Protein AF-0000000066246767 (afdb_homodimer)

Radius of gyration: 37.54 Å; Cα contacts (8 Å, |Δi|>4): 1561; chains: 2; bounding box: 74×114×98 Å

Solvent-accessible surface area (backbone atoms only — not comparable to full-atom values): 46522 Å² total; per-residue (Å²): 120,78,70,39,73,67,60,45,57,74,54,47,77,88,74,56,38,36,34,33,49,37,74,31,27,60,52,23,40,47,45,50,52,51,50,51,51,47,27,72,76,69,65,43,46,65,33,33,34,28,79,35,59,72,75,47,75,63,44,57,55,42,52,51,50,39,50,54,54,31,52,74,70,71,29,57,72,46,77,43,80,42,80,43,74,54,57,94,93,49,52,56,67,56,30,34,49,50,48,51,50,52,54,54,30,70,68,40,46,76,65,29,33,37,34,41,44,52,22,19,50,52,37,24,50,42,24,51,54,26,36,57,68,29,30,42,46,71,41,34,21,36,71,68,55,60,43,84,36,71,52,20,31,39,33,28,59,36,42,85,32,44,65,67,38,52,51,51,43,31,60,73,69,65,64,77,59,49,83,64,73,72,68,69,45,52,88,40,69,67,34,33,42,60,68,63,44,47,55,59,47,32,73,76,36,76,56,30,44,60,18,34,35,45,22,14,51,41,27,39,52,49,42,52,54,48,49,54,51,24,50,53,53,41,63,72,20,39,34,86,91,42,80,84,26,36,33,37,72,56,50,64,71,44,53,71,69,54,39,52,47,34,51,42,47,55,39,39,76,72,74,36,75,62,69,56,68,69,55,48,50,44,43,46,54,56,49,63,61,43,79,73,90,68,66,35,68,49,75,56,94,62,26,31,41,34,41,58,94,65,24,38,40,75,40,66,58,7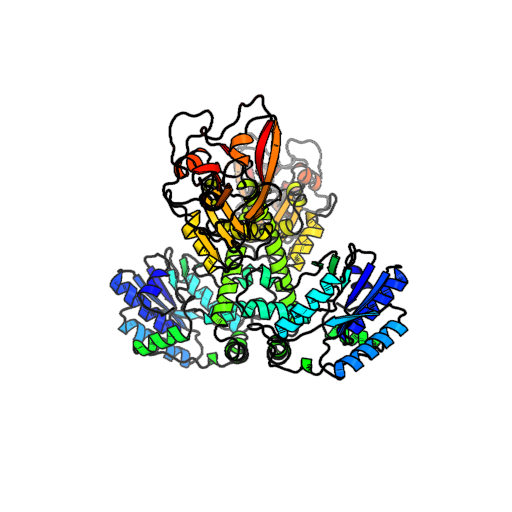9,56,76,70,65,62,80,47,66,43,80,49,88,51,82,59,70,45,77,36,74,78,54,35,35,37,37,52,42,82,37,77,28,78,25,33,23,52,68,58,57,71,73,37,55,38,33,37,29,38,66,56,94,80,44,58,43,29,39,58,97,43,89,60,77,38,49,48,70,56,52,38,56,74,70,65,50,53,73,85,51,54,58,66,29,45,28,36,19,48,70,85,37,70,34,24,33,52,27,60,76,37,36,14,43,92,40,46,31,62,50,93,34,70,7,36,35,39,43,59,46,106,122,77,68,41,72,66,60,44,56,74,56,47,77,89,73,57,37,36,35,33,48,39,75,31,27,61,52,24,39,48,46,51,52,51,50,52,50,45,27,72,75,68,67,42,45,64,35,35,34,28,78,35,64,62,82,47,73,63,43,55,54,42,51,51,50,39,48,52,54,30,52,75,71,71,31,57,70,47,78,43,81,44,79,44,74,54,56,95,92,47,52,56,67,56,30,33,50,50,46,50,51,51,54,54,30,71,69,42,45,78,66,29,33,37,36,41,47,51,23,20,50,53,36,24,50,44,26,51,54,26,36,58,68,29,31,42,45,70,40,34,22,36,71,70,56,61,42,85,36,71,52,20,32,38,32,28,59,37,40,87,34,42,66,67,36,53,52,50,43,33,59,75,71,66,66,78,60,51,85,66,73,74,69,69,44,53,88,40,69,67,35,33,43,61,67,61,46,48,54,58,46,33,74,77,35,75,57,31,43,62,17,34,37,47,22,14,50,40,27,40,53,52,42,53,55,49,50,54,51,24,49,53,53,41,63,71,22,38,35,88,90,41,80,84,26,35,32,38,73,54,49,64,70,45,55,72,70,53,39,52,46,32,52,42,48,54,38,38,74,72,72,35,74,63,70,57,70,71,54,49,51,44,43,46,54,57,48,63,62,43,79,74,91,68,65,36,68,47,76,55,93,62,25,32,41,34,43,57,95,63,24,39,41,75,39,68,57,77,55,75,71,65,63,81,47,67,44,79,49,89,50,81,60,69,44,77,35,75,76,53,35,35,37,38,52,42,81,37,76,29,75,25,34,24,52,66,58,58,72,72,36,53,38,33,38,28,37,66,56,93,80,45,58,42,30,40,57,97,44,91,60,78,38,49,48,70,56,52,39,55,75,70,64,52,52,72,85,53,53,59,64,31,45,29,37,20,48,70,86,37,70,34,24,33,51,27,60,77,38,37,15,44,92,40,45,31,62,51,91,34,71,7,37,35,40,43,60,49,106

pLDDT: mean 90.91, std 7.94, range [57.22, 98.19]

Foldseek 3Di:
DADDLVLLVVQDDDAAAEEQEAQQALLSQLVLVSVLVCCVVPVGHYAYEYEQQPDDPVSVVSVVNRVVSCVVSVHHYHYHYWPLDDDPPDDSVRSNVVRVLVRVLVVDAARYEYEYRDALLNQLLQLVVCVVVVHALVSNLGDDQWDDGRNYIYGYSRHHPDPVSSVVSCVVVVTGGDDDPVLCDCVDVSSVCVPPPVVVVCVVVVCSSVVSNVSSNVSVVVVVVLLVVLVVLQVVQADPVDGLKGQLVSLLPDDPVSNLSNVCSSQVVVVFHGDDPVQSVCCCVPARVDDDPDFDWDDDPAWMWTDAPRMIHTGGDQFDDDQFDKDWDLLPDWDQDRSFFIKHKDWDAFKAFAPVQSNVWTKMKHWDDPPAWAAFAPHDDIDDLVVVCVVVRPDPVCRRSWMFIDTNNHTADINFNPTGGNVGIDDNRGTHMGMHGDD/DADDLVLLVVQDDDAAAEEQEAQQALLSQLVLVSVLVCCVVPVGHYAYEYEQQPDDPVSVVRVVNRVVSCVVSVHHYHYHYWPLDDDPPDDSVRSNVVRVLVRVLVPDAARYEYEYRAALLNQLLQLVVCVVVVHALVSNLGDDQWDDGRNYIYGYSRHHPDPVSSVVSCVVVVHGGDDDPVLCDCVDVSSVCVPPPVVVVCVVVVCSSVVSNVSSNVSVVVVVVLLVVLVVLQVVQADPVDGLKGQLVSLLPDDPVSNLSNVCSSQVVVVFHGDDPVQSVCCCVPARVDDDPDFDWDDDPAWMWTDAPRMIHTGGDQFDDDQFDKDWDLLPDWDQDRSFFIKHKDWDAFKAFAPVQSNPWTKMKHWDDPPAWAAFAPHDDIDDLVVVCVVVRPDPVCRRSWMFIDTNNHTADINFNPTGGNVGIDDNRGTHMGMHGDD

Sequence (878 aa):
MRLSLDSFRAGLHPGSTYRVAFSGGLDSAVLLDLMCQVRRVSGIGVRAIHVHHGIQPEADAWSRHCAAVADRYGVALDILQIDGRSRPGDSPEAAARTARYHSLEASLDPGDILVTAQHLDDQAETLLLQLLRGAGLAGLAAMPNAVPFGAGILHRPLLRFGRRDILAYAQERGLSWIEDPSNRDERYDRNFIRRRILPQLAGRWPAVAANLTRSAGHCAEAAGLLDRLADTLMAAATAADEPGTLVLEIVQRLQPDEQRLLLRRWIHKRGLRAPPAKLLERIRKEVVETAGDRTPMIAWAEGTVRRYRHRLHLLPPSADFDASWTAAWSGETPLTLAGNGCLHAALCPGPGIDPDKWRSGRITVRYRRAGDRLEPAGRRGHHELKKLFQEAGLPPWLRDRQPIVCIDGRIASVGGSQWLASEFAGAPERVNIVVHWTPMRLSLDSFRAGLHPGSTYRVAFSGGLDSAVLLDLMCQVRRVSGIGVRAIHVHHGIQPEADAWSRHCAAVADRYGVALDILQIDGRSRPGDSPEAAARTARYHSLEASLDPGDILVTAQHLDDQAETLLLQLLRGAGLAGLAAMPNAVPFGAGILHRPLLRFGRRDILAYAQERGLSWIEDPSNRDERYDRNFIRRRILPQLAGRWPAVAANLTRSAGHCAEAAGLLDRLADTLMAAATAADEPGTLVLEIVQRLQPDEQRLLLRRWIHKRGLRAPPAKLLERIRKEVVETAGDRTPMIAWAEGTVRRYRHRLHLLPPSADFDASWTAAWSGETPLTLAGNGCLHAALCPGPGIDPDKWRSGRITVRYRRAGDRLEPAGRRGHHELKKLFQEAGLPPWLRDRQPIVCIDGRIASVGGSQWLASEFAGAPERVNIVVHWTP

Secondary structure (DSSP, 8-state):
----HHHHHHTPPP-SEEEEE--SSHHHHHHHHHHHHHHHHH--EEEEEEEE-SS-HHHHHHHHHHHHHHHHHT-EEEEEE---PPPTTS-HHHHHHHHHHHHHHHTPPTTEEEE----HHHHHHHHHHHHHTT--HHHHT-S-SEEEETTEEEE-TTTTS-HHHHHHHHHHHT------GGGG-TTSHHHHIIIIIHHHHHHH-TTHHHHHHHHHHHHHHHHHHHHHHHHHHHHHHB-SSSTT-EEHHHHHHS-HHHHHHHHHHHHHHTTPPPPPHHHHHHIIIIIIS--SS---EEE-SS-EEEEETTEEEEEPPPP---TT-EEE--SSSPEE-TTS-EEEEEEEESS-B-HHHHHHSPEEEE---TT-EE-BTTS-S-EEHHHHHHHHT--HHHHTT--EEEETTEEEEETTTTEEBTTTBPPTTSEEEEEEEE-/----HHHHHHTPPP-SEEEEE--SSHHHHHHHHHHHHHHHHH--EEEEEEEE--S-HHHHHHHHHHHHHHHHHT-EEEEEE---PPPTTS-HHHHHHHHHHHHHHHTPPTTEEEE----HHHHHHHHHHHHHTT--HHHHT-S-SEEEETTEEEE-TTTTS-HHHHHHHHHHHT------GGGG-TTSHHHHIIIIIHHHHHHH-TTHHHHHHHHHHHHHHHHHHHHHHHHHHHHHHB-SSSTT-EEHHHHHHS-HHHHHHHHHHHHHHTTPPPPPHHHHHHIIIIIIS--SS---EEE-SS-EEEEETTEEEEEPPPP---TT-EEE--SSSPEE-TTS-EEEEEEEESS-B-HHHHHHS-EEEE---TT-EE-BTTS-S-EEHHHHHHHHT--HHHHTT--EEEETTEEEEETTTTEEBTTTBPPTTSEEEEEEEE-

Structure (mmCIF, N/CA/C/O backbone):
data_AF-0000000066246767-model_v1
#
loop_
_entity.id
_entity.type
_entity.pdbx_description
1 polymer 'tRNA(Ile)-lysidine synthase'
#
loop_
_atom_site.group_PDB
_atom_site.id
_atom_site.type_symbol
_atom_site.label_atom_id
_atom_site.label_alt_id
_atom_site.label_comp_id
_atom_site.label_asym_id
_atom_site.label_entity_id
_atom_site.label_seq_id
_atom_site.pdbx_PDB_ins_code
_atom_site.Cartn_x
_atom_site.Cartn_y
_atom_site.Cartn_z
_atom_site.occupancy
_atom_site.B_iso_or_equiv
_atom_site.auth_seq_id
_atom_site.auth_comp_id
_atom_site.auth_asym_id
_atom_site.auth_atom_id
_atom_site.pdbx_PDB_model_num
ATOM 1 N N . MET A 1 1 ? 21.188 -9.469 11.609 1 67.25 1 MET A N 1
ATOM 2 C CA . MET A 1 1 ? 22.375 -8.68 11.305 1 67.25 1 MET A CA 1
ATOM 3 C C . MET A 1 1 ? 23.062 -8.234 12.586 1 67.25 1 MET A C 1
ATOM 5 O O . MET A 1 1 ? 22.406 -7.742 13.516 1 67.25 1 MET A O 1
ATOM 9 N N . ARG A 1 2 ? 24.297 -8.477 12.625 1 86.5 2 ARG A N 1
ATOM 10 C CA . ARG A 1 2 ? 25.047 -8.109 13.82 1 86.5 2 ARG A CA 1
ATOM 11 C C . ARG A 1 2 ? 25.328 -6.609 13.859 1 86.5 2 ARG A C 1
ATOM 13 O O . ARG A 1 2 ? 25.719 -6.023 12.844 1 86.5 2 ARG A O 1
ATOM 20 N N . LEU A 1 3 ? 24.984 -5.953 15.031 1 94.31 3 LEU A N 1
ATOM 21 C CA . LEU A 1 3 ? 25.266 -4.535 15.219 1 94.31 3 LEU A CA 1
ATOM 22 C C . LEU A 1 3 ? 26.75 -4.309 15.453 1 94.31 3 LEU A C 1
ATOM 24 O O . LEU A 1 3 ? 27.344 -4.867 16.391 1 94.31 3 LEU A O 1
ATOM 28 N N . SER A 1 4 ? 27.359 -3.689 14.445 1 94.88 4 SER A N 1
ATOM 29 C CA . SER A 1 4 ? 28.766 -3.301 14.477 1 94.88 4 SER A CA 1
ATOM 30 C C . SER A 1 4 ? 28.969 -1.884 13.953 1 94.88 4 SER A C 1
ATOM 32 O O . SER A 1 4 ? 28.031 -1.278 13.422 1 94.88 4 SER A O 1
ATOM 34 N N . LEU A 1 5 ? 30.156 -1.388 14.242 1 94.56 5 LEU A N 1
ATOM 35 C CA . LEU A 1 5 ? 30.438 -0.05 13.742 1 94.56 5 LEU A CA 1
ATOM 36 C C . LEU A 1 5 ? 30.25 0.016 12.227 1 94.56 5 LEU A C 1
ATOM 38 O O . LEU A 1 5 ? 29.688 0.976 11.711 1 94.56 5 LEU A O 1
ATOM 42 N N . ASP A 1 6 ? 30.641 -1.051 11.523 1 94.31 6 ASP A N 1
ATOM 43 C CA . ASP A 1 6 ? 30.578 -1.068 10.07 1 94.31 6 ASP A CA 1
ATOM 44 C C . ASP A 1 6 ? 29.125 -1.109 9.586 1 94.31 6 ASP A C 1
ATOM 46 O O . ASP A 1 6 ? 28.734 -0.346 8.703 1 94.31 6 ASP A O 1
ATOM 50 N N . SER A 1 7 ? 28.391 -2.004 10.18 1 94.38 7 SER A N 1
ATOM 51 C CA . SER A 1 7 ? 27 -2.117 9.773 1 94.38 7 SER A CA 1
ATOM 52 C C . SER A 1 7 ? 26.203 -0.864 10.141 1 94.38 7 SER A C 1
ATOM 54 O O . SER A 1 7 ? 25.266 -0.485 9.438 1 94.38 7 SER A O 1
ATOM 56 N N . PHE A 1 8 ? 26.562 -0.253 11.234 1 95.19 8 PHE A N 1
ATOM 57 C CA . PHE A 1 8 ? 25.922 0.981 11.68 1 95.19 8 PHE A CA 1
ATOM 58 C C . PHE A 1 8 ? 26.25 2.131 10.734 1 95.19 8 PHE A C 1
ATOM 60 O O . PHE A 1 8 ? 25.344 2.83 10.266 1 95.19 8 PHE A O 1
ATOM 67 N N . ARG A 1 9 ? 27.484 2.27 10.367 1 94.38 9 ARG A N 1
ATOM 68 C CA . ARG A 1 9 ? 27.953 3.35 9.516 1 94.38 9 ARG A CA 1
ATOM 69 C C . ARG A 1 9 ? 27.344 3.268 8.125 1 94.38 9 ARG A C 1
ATOM 71 O O . ARG A 1 9 ? 27.047 4.293 7.504 1 94.38 9 ARG A O 1
ATOM 78 N N . ALA A 1 10 ? 27.141 2.076 7.688 1 91.12 10 ALA A N 1
ATOM 79 C CA . ALA A 1 10 ? 26.594 1.849 6.352 1 91.12 10 ALA A CA 1
ATOM 80 C C . ALA A 1 10 ? 25.188 2.416 6.23 1 91.12 10 ALA A C 1
ATOM 82 O O . ALA A 1 10 ? 24.75 2.781 5.137 1 91.12 10 ALA A O 1
ATOM 83 N N . GLY A 1 11 ? 24.5 2.562 7.391 1 91.5 11 GLY A N 1
ATOM 84 C CA . GLY A 1 11 ? 23.125 3.016 7.359 1 91.5 11 GLY A CA 1
ATOM 85 C C . GLY A 1 11 ? 22.953 4.449 7.824 1 91.5 11 GLY A C 1
ATOM 86 O O . GLY A 1 11 ? 21.828 4.969 7.867 1 91.5 11 GLY A O 1
ATOM 87 N N . LEU A 1 12 ? 24.016 5.102 8.078 1 94.56 12 LEU A N 1
ATOM 88 C CA . LEU A 1 12 ? 23.953 6.453 8.617 1 94.56 12 LEU A CA 1
ATOM 89 C C . LEU A 1 12 ? 23.688 7.469 7.52 1 94.56 12 LEU A C 1
ATOM 91 O O . LEU A 1 12 ? 24.281 7.406 6.441 1 94.56 12 LEU A O 1
ATOM 95 N N . HIS A 1 13 ? 22.75 8.281 7.809 1 94 13 HIS A N 1
ATOM 96 C CA . HIS A 1 13 ? 22.453 9.383 6.902 1 94 13 HIS A CA 1
ATOM 97 C C . HIS A 1 13 ? 23.688 10.281 6.727 1 94 13 HIS A C 1
ATOM 99 O O . HIS A 1 13 ? 24.359 10.617 7.707 1 94 13 HIS A O 1
ATOM 105 N N . PRO A 1 14 ? 23.969 10.578 5.496 1 92.5 14 PRO A N 1
ATOM 106 C CA . PRO A 1 14 ? 25.156 11.43 5.301 1 92.5 14 PRO A CA 1
ATOM 107 C C . PRO A 1 14 ? 24.969 12.82 5.902 1 92.5 14 PRO A C 1
ATOM 109 O O . PRO A 1 14 ? 23.891 13.398 5.836 1 92.5 14 PRO A O 1
ATOM 112 N N . GLY A 1 15 ? 25.969 13.258 6.598 1 91.56 15 GLY A N 1
ATOM 113 C CA . GLY A 1 15 ? 25.984 14.578 7.207 1 91.56 15 GLY A CA 1
ATOM 114 C C . GLY A 1 15 ? 27.25 14.859 7.996 1 91.56 15 GLY A C 1
ATOM 115 O O . GLY A 1 15 ? 28.125 13.992 8.102 1 91.56 15 GLY A O 1
ATOM 116 N N . SER A 1 16 ? 27.281 16.141 8.438 1 90.06 16 SER A N 1
ATOM 117 C CA . SER A 1 16 ? 28.516 16.531 9.109 1 90.06 16 SER A CA 1
ATOM 118 C C . SER A 1 16 ? 28.266 16.844 10.578 1 90.06 16 SER A C 1
ATOM 120 O O . SER A 1 16 ? 29.203 16.891 11.375 1 90.06 16 SER A O 1
ATOM 122 N N . THR A 1 17 ? 27.094 17.109 10.938 1 94.81 17 THR A N 1
ATOM 123 C CA . THR A 1 17 ? 26.766 17.484 12.305 1 94.81 17 THR A CA 1
ATOM 124 C C . THR A 1 17 ? 25.609 16.656 12.844 1 94.81 17 THR A C 1
ATOM 126 O O . THR A 1 17 ? 24.484 16.734 12.328 1 94.81 17 THR A O 1
ATOM 129 N N . TYR A 1 18 ? 25.938 15.93 13.883 1 97.62 18 TYR A N 1
ATOM 130 C CA . TYR A 1 18 ? 24.922 15.023 14.438 1 97.62 18 TYR A CA 1
ATOM 131 C C . TYR A 1 18 ? 24.594 15.398 15.875 1 97.62 18 TYR A C 1
ATOM 133 O O . TYR A 1 18 ? 25.469 15.766 16.656 1 97.62 18 TYR A O 1
ATOM 141 N N . ARG A 1 19 ? 23.297 15.391 16.141 1 97.69 19 ARG A N 1
ATOM 142 C CA . ARG A 1 19 ? 22.797 15.547 17.5 1 97.69 19 ARG A CA 1
ATOM 143 C C . ARG A 1 19 ? 22.172 14.242 18 1 97.69 19 ARG A C 1
ATOM 145 O O . ARG A 1 19 ? 21.172 13.773 17.469 1 97.69 19 ARG A O 1
ATOM 152 N N . VAL A 1 20 ? 22.734 13.734 19.109 1 97.94 20 VAL A N 1
ATOM 153 C CA . VAL A 1 20 ? 22.266 12.453 19.625 1 97.94 20 VAL A CA 1
ATOM 154 C C . VAL A 1 20 ? 21.25 12.688 20.734 1 97.94 20 VAL A C 1
ATOM 156 O O . VAL A 1 20 ? 21.562 13.289 21.766 1 97.94 20 VAL A O 1
ATOM 159 N N . ALA A 1 21 ? 20.047 12.258 20.484 1 97.12 21 ALA A N 1
ATOM 160 C CA . ALA A 1 21 ? 19.094 12.258 21.594 1 97.12 21 ALA A CA 1
ATOM 161 C C . ALA A 1 21 ? 19.484 11.234 22.656 1 97.12 21 ALA A C 1
ATOM 163 O O . ALA A 1 21 ? 19.359 10.023 22.438 1 97.12 21 ALA A O 1
ATOM 164 N N . PHE A 1 22 ? 19.859 11.734 23.797 1 96.38 22 PHE A N 1
ATOM 165 C CA . PHE A 1 22 ? 20.453 10.883 24.828 1 96.38 22 PHE A CA 1
ATOM 166 C C . PHE A 1 22 ? 19.609 10.875 26.094 1 96.38 22 PHE A C 1
ATOM 168 O O . PHE A 1 22 ? 19.656 11.828 26.875 1 96.38 22 PHE A O 1
ATOM 175 N N . SER A 1 23 ? 18.906 9.797 26.281 1 91.94 23 SER A N 1
ATOM 176 C CA . SER A 1 23 ? 18.047 9.688 27.453 1 91.94 23 SER A CA 1
ATOM 177 C C . SER A 1 23 ? 18.781 9.016 28.625 1 91.94 23 SER A C 1
ATOM 179 O O . SER A 1 23 ? 18.328 9.078 29.766 1 91.94 23 SER A O 1
ATOM 181 N N . GLY A 1 24 ? 19.859 8.344 28.312 1 92.62 24 GLY A N 1
ATOM 182 C CA . GLY A 1 24 ? 20.594 7.617 29.328 1 92.62 24 GLY A CA 1
ATOM 183 C C . GLY A 1 24 ? 20.219 6.148 29.406 1 92.62 24 GLY A C 1
ATOM 184 O O . GLY A 1 24 ? 20.891 5.363 30.078 1 92.62 24 GLY A O 1
ATOM 185 N N . GLY A 1 25 ? 19.203 5.777 28.672 1 93.81 25 GLY A N 1
ATOM 186 C CA . GLY A 1 25 ? 18.797 4.379 28.641 1 93.81 25 GLY A CA 1
ATOM 187 C C . GLY A 1 25 ? 19.719 3.523 27.766 1 93.81 25 GLY A C 1
ATOM 188 O O . GLY A 1 25 ? 20.656 4.035 27.156 1 93.81 25 GLY A O 1
ATOM 189 N N . LEU A 1 26 ? 19.422 2.254 27.75 1 95.19 26 LEU A N 1
ATOM 190 C CA . LEU A 1 26 ? 20.25 1.276 27.047 1 95.19 26 LEU A CA 1
ATOM 191 C C . LEU A 1 26 ? 20.438 1.666 25.578 1 95.19 26 LEU A C 1
ATOM 193 O O . LEU A 1 26 ? 21.562 1.775 25.094 1 95.19 26 LEU A O 1
ATOM 197 N N . ASP A 1 27 ? 19.344 1.949 24.891 1 96.44 27 ASP A N 1
ATOM 198 C CA . ASP A 1 27 ? 19.391 2.189 23.453 1 96.44 27 ASP A CA 1
ATOM 199 C C . ASP A 1 27 ? 20.141 3.479 23.141 1 96.44 27 ASP A C 1
ATOM 201 O O . ASP A 1 27 ? 20.969 3.508 22.219 1 96.44 27 ASP A O 1
ATOM 205 N N . SER A 1 28 ? 19.859 4.48 23.922 1 97 28 SER A N 1
ATOM 206 C CA . SER A 1 28 ? 20.5 5.758 23.656 1 97 28 SER A CA 1
ATOM 207 C C . SER A 1 28 ? 21.984 5.711 24.016 1 97 28 SER A C 1
ATOM 209 O O . SER A 1 28 ? 22.812 6.383 23.391 1 97 28 SER A O 1
ATOM 211 N N . ALA A 1 29 ? 22.328 4.922 25 1 97 29 ALA A N 1
ATOM 212 C CA . ALA A 1 29 ? 23.734 4.754 25.375 1 97 29 ALA A CA 1
ATOM 213 C C . ALA A 1 29 ? 24.516 4.086 24.25 1 97 29 ALA A C 1
ATOM 215 O O . ALA A 1 29 ? 25.625 4.496 23.922 1 97 29 ALA A O 1
ATOM 216 N N . VAL A 1 30 ? 23.906 3.068 23.688 1 97.81 30 VAL A N 1
ATOM 217 C CA . VAL A 1 30 ? 24.531 2.373 22.562 1 97.81 30 VAL A CA 1
ATOM 218 C C . VAL A 1 30 ? 24.688 3.328 21.375 1 97.81 30 VAL A C 1
ATOM 220 O O . VAL A 1 30 ? 25.734 3.373 20.734 1 97.81 30 VAL A O 1
ATOM 223 N N . LEU A 1 31 ? 23.656 4.074 21.125 1 98.12 31 LEU A N 1
ATOM 224 C CA . LEU A 1 31 ? 23.688 5.027 20.016 1 98.12 31 LEU A CA 1
ATOM 225 C C . LEU A 1 31 ? 24.797 6.047 20.203 1 98.12 31 LEU A C 1
ATOM 227 O O . LEU A 1 31 ? 25.547 6.332 19.266 1 98.12 31 LEU A O 1
ATOM 231 N N . LEU A 1 32 ? 24.906 6.594 21.406 1 97.81 32 LEU A N 1
ATOM 232 C CA . LEU A 1 32 ? 25.938 7.574 21.703 1 97.81 32 LEU A CA 1
ATOM 233 C C . LEU A 1 32 ? 27.328 6.977 21.484 1 97.81 32 LEU A C 1
ATOM 235 O O . LEU A 1 32 ? 28.203 7.605 20.875 1 97.81 32 LEU A O 1
ATOM 239 N N . ASP A 1 33 ? 27.531 5.785 21.969 1 97.88 33 ASP A N 1
ATOM 240 C CA . ASP A 1 33 ? 28.812 5.113 21.812 1 97.88 33 ASP A CA 1
ATOM 241 C C . ASP A 1 33 ? 29.172 4.941 20.344 1 97.88 33 ASP A C 1
ATOM 243 O O . ASP A 1 33 ? 30.297 5.242 19.938 1 97.88 33 ASP A O 1
ATOM 247 N N . LEU A 1 34 ? 28.219 4.457 19.594 1 97.88 34 LEU A N 1
ATOM 248 C CA . LEU A 1 34 ? 28.438 4.234 18.156 1 97.88 34 LEU A CA 1
ATOM 249 C C . LEU A 1 34 ? 28.766 5.543 17.453 1 97.88 34 LEU A C 1
ATOM 251 O O . LEU A 1 34 ? 29.688 5.598 16.641 1 97.88 34 LEU A O 1
ATOM 255 N N . MET A 1 35 ? 28.031 6.535 17.797 1 97.81 35 MET A N 1
ATOM 256 C CA . MET A 1 35 ? 28.25 7.832 17.156 1 97.81 35 MET A CA 1
ATOM 257 C C . MET A 1 35 ? 29.625 8.391 17.5 1 97.81 35 MET A C 1
ATOM 259 O O . MET A 1 35 ? 30.266 9.031 16.656 1 97.81 35 MET A O 1
ATOM 263 N N . CYS A 1 36 ? 30.031 8.203 18.672 1 96.88 36 CYS A N 1
ATOM 264 C CA . CYS A 1 36 ? 31.359 8.656 19.094 1 96.88 36 CYS A CA 1
ATOM 265 C C . CYS A 1 36 ? 32.469 7.902 18.344 1 96.88 36 CYS A C 1
ATOM 267 O O . CYS A 1 36 ? 33.5 8.477 18.016 1 96.88 36 CYS A O 1
ATOM 269 N N . GLN A 1 37 ? 32.219 6.684 18.125 1 96.44 37 GLN A N 1
ATOM 270 C CA . GLN A 1 37 ? 33.156 5.914 17.328 1 96.44 37 GLN A CA 1
ATOM 271 C C . GLN A 1 37 ? 33.219 6.438 15.891 1 96.44 37 GLN A C 1
ATOM 273 O O . GLN A 1 37 ? 34.312 6.539 15.312 1 96.44 37 GLN A O 1
ATOM 278 N N . VAL A 1 38 ? 32.125 6.684 15.383 1 96 38 VAL A N 1
ATOM 279 C CA . VAL A 1 38 ? 32.062 7.238 14.031 1 96 38 VAL A CA 1
ATOM 280 C C . VAL A 1 38 ? 32.812 8.562 13.984 1 96 38 VAL A C 1
ATOM 282 O O . VAL A 1 38 ? 33.531 8.844 13.023 1 96 38 VAL A O 1
ATOM 285 N N . ARG A 1 39 ? 32.562 9.375 15.023 1 95.88 39 ARG A N 1
ATOM 286 C CA . ARG A 1 39 ? 33.281 10.648 15.125 1 95.88 39 ARG A CA 1
ATOM 287 C C . ARG A 1 39 ? 34.781 10.445 15.062 1 95.88 39 ARG A C 1
ATOM 289 O O . ARG A 1 39 ?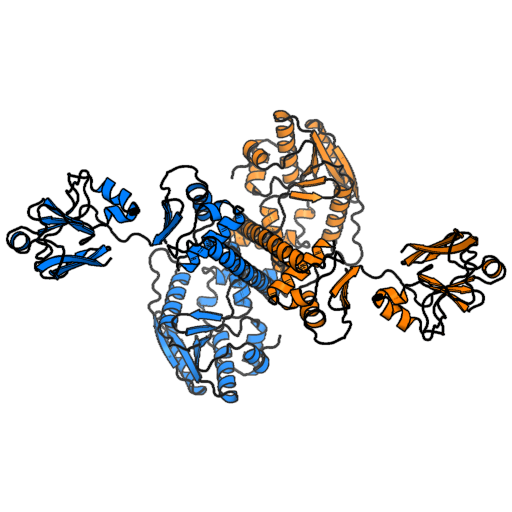 35.469 11.18 14.359 1 95.88 39 ARG A O 1
ATOM 296 N N . ARG A 1 40 ? 35.281 9.5 15.672 1 94 40 ARG A N 1
ATOM 297 C CA . ARG A 1 40 ? 36.688 9.219 15.734 1 94 40 ARG A CA 1
ATOM 298 C C . ARG A 1 40 ? 37.25 8.789 14.367 1 94 40 ARG A C 1
ATOM 300 O O . ARG A 1 40 ? 38.312 9.211 13.969 1 94 40 ARG A O 1
ATOM 307 N N . VAL A 1 41 ? 36.438 8.078 13.625 1 92.88 41 VAL A N 1
ATOM 308 C CA . VAL A 1 41 ? 36.906 7.484 12.375 1 92.88 41 VAL A CA 1
ATOM 309 C C . VAL A 1 41 ? 36.688 8.453 11.219 1 92.88 41 VAL A C 1
ATOM 311 O O . VAL A 1 41 ? 37.469 8.5 10.266 1 92.88 41 VAL A O 1
ATOM 314 N N . SER A 1 42 ? 35.656 9.258 11.305 1 91.44 42 SER A N 1
ATOM 315 C CA . SER A 1 42 ? 35.25 10.039 10.141 1 91.44 42 SER A CA 1
ATOM 316 C C . SER A 1 42 ? 35.375 11.531 10.406 1 91.44 42 SER A C 1
ATOM 318 O O . SER A 1 42 ? 35.219 12.344 9.484 1 91.44 42 SER A O 1
ATOM 320 N N . GLY A 1 43 ? 35.531 11.961 11.578 1 89.75 43 GLY A N 1
ATOM 321 C CA . GLY A 1 43 ? 35.719 13.359 11.914 1 89.75 43 GLY A CA 1
ATOM 322 C C . GLY A 1 43 ? 34.438 14.164 11.891 1 89.75 43 GLY A C 1
ATOM 323 O O . GLY A 1 43 ? 34.469 15.367 11.625 1 89.75 43 GLY A O 1
ATOM 324 N N . ILE A 1 44 ? 33.375 13.555 12.078 1 92.19 44 ILE A N 1
ATOM 325 C CA . ILE A 1 44 ? 32.062 14.242 12.078 1 92.19 44 ILE A CA 1
ATOM 326 C C . ILE A 1 44 ? 31.844 14.922 13.43 1 92.19 44 ILE A C 1
ATOM 328 O O . ILE A 1 44 ? 32.531 14.594 14.414 1 92.19 44 ILE A O 1
ATOM 332 N N . GLY A 1 45 ? 31 15.922 13.453 1 95 45 GLY A N 1
ATOM 333 C CA . GLY A 1 45 ? 30.594 16.562 14.703 1 95 45 GLY A CA 1
ATOM 334 C C . GLY A 1 45 ? 29.484 15.82 15.414 1 95 45 GLY A C 1
ATOM 335 O O . GLY A 1 45 ? 28.484 15.43 14.797 1 95 45 GLY A O 1
ATOM 336 N N . VAL A 1 46 ? 29.75 15.617 16.734 1 96.88 46 VAL A N 1
ATOM 337 C CA . VAL A 1 46 ? 28.734 14.93 17.516 1 96.88 46 VAL A CA 1
ATOM 338 C C . VAL A 1 46 ? 28.453 15.719 18.797 1 96.88 46 VAL A C 1
ATOM 340 O O . VAL A 1 46 ? 29.375 16.078 19.531 1 96.88 46 VAL A O 1
ATOM 343 N N . ARG A 1 47 ? 27.188 16.031 18.969 1 96.88 47 ARG A N 1
ATOM 344 C CA . ARG A 1 47 ? 26.672 16.594 20.219 1 96.88 47 ARG A CA 1
ATOM 345 C C . ARG A 1 47 ? 25.5 15.781 20.75 1 96.88 47 ARG A C 1
ATOM 347 O O . ARG A 1 47 ? 24.906 14.992 20.031 1 96.88 47 ARG A O 1
ATOM 354 N N . ALA A 1 48 ? 25.266 15.922 22.047 1 97.38 48 ALA A N 1
ATOM 355 C CA . ALA A 1 48 ? 24.156 15.195 22.641 1 97.38 48 ALA A CA 1
ATOM 356 C C . ALA A 1 48 ? 23.094 16.156 23.172 1 97.38 48 ALA A C 1
ATOM 358 O O . ALA A 1 48 ? 23.406 17.297 23.531 1 97.38 48 ALA A O 1
ATOM 359 N N . ILE A 1 49 ? 21.906 15.703 23.109 1 96.88 49 ILE A N 1
ATOM 360 C CA . ILE A 1 49 ? 20.781 16.453 23.656 1 96.88 49 ILE A CA 1
ATOM 361 C C . ILE A 1 49 ? 20 15.555 24.609 1 96.88 49 ILE A C 1
ATOM 363 O O . ILE A 1 49 ? 19.672 14.414 24.281 1 96.88 49 ILE A O 1
ATOM 367 N N . HIS A 1 50 ? 19.797 16.078 25.797 1 95.06 50 HIS A N 1
ATOM 368 C CA . HIS A 1 50 ? 19 15.391 26.812 1 95.06 50 HIS A CA 1
ATOM 369 C C . HIS A 1 50 ? 17.75 16.188 27.188 1 95.06 50 HIS A C 1
ATOM 371 O O . HIS A 1 50 ? 17.859 17.375 27.484 1 95.06 50 HIS A O 1
ATOM 377 N N . VAL A 1 51 ? 16.594 15.523 27.078 1 91.19 51 VAL A N 1
ATOM 378 C CA . VAL A 1 51 ? 15.336 16.188 27.438 1 91.19 51 VAL A CA 1
ATOM 379 C C . VAL A 1 51 ? 14.984 15.867 28.891 1 91.19 51 VAL A C 1
ATOM 381 O O . VAL A 1 51 ? 14.805 14.703 29.266 1 91.19 51 VAL A O 1
ATOM 384 N N . HIS A 1 52 ? 14.992 16.859 29.656 1 87.94 52 HIS A N 1
ATOM 385 C CA . HIS A 1 52 ? 14.648 16.766 31.062 1 87.94 52 HIS A CA 1
ATOM 386 C C . HIS A 1 52 ? 13.156 16.969 31.297 1 87.94 52 HIS A C 1
ATOM 388 O O . HIS A 1 52 ? 12.648 18.078 31.141 1 87.94 52 HIS A O 1
ATOM 394 N N . HIS A 1 53 ? 12.461 16.016 31.703 1 76.69 53 HIS A N 1
ATOM 395 C CA . HIS A 1 53 ? 11 16.062 31.781 1 76.69 53 HIS A CA 1
ATOM 396 C C . HIS A 1 53 ? 10.539 16.688 33.094 1 76.69 53 HIS A C 1
ATOM 398 O O . HIS A 1 53 ? 9.344 16.922 33.281 1 76.69 53 HIS A O 1
ATOM 404 N N . GLY A 1 54 ? 11.406 17.469 33.875 1 64.88 54 GLY A N 1
ATOM 405 C CA . GLY A 1 54 ? 11.219 18.359 35.031 1 64.88 54 GLY A CA 1
ATOM 406 C C . GLY A 1 54 ? 10.664 17.672 36.25 1 64.88 54 GLY A C 1
ATOM 407 O O . GLY A 1 54 ? 10.453 18.297 37.281 1 64.88 54 GLY A O 1
ATOM 408 N N . ILE A 1 55 ? 9.93 16.547 36.188 1 57.22 55 ILE A N 1
ATOM 409 C CA . ILE A 1 55 ? 8.93 16.328 37.25 1 57.22 55 ILE A CA 1
ATOM 410 C C . ILE A 1 55 ? 9.539 15.516 38.375 1 57.22 55 ILE A C 1
ATOM 412 O O . ILE A 1 55 ? 9.234 15.75 39.562 1 57.22 55 ILE A O 1
ATOM 416 N N . GLN A 1 56 ? 10.273 14.594 38.125 1 61.56 56 GLN A N 1
ATOM 417 C CA . GLN A 1 56 ? 10.594 13.625 39.156 1 61.56 56 GLN A CA 1
ATOM 418 C C . GLN A 1 56 ? 12.062 13.719 39.562 1 61.56 56 GLN A C 1
ATOM 420 O O . GLN A 1 56 ? 12.914 14.086 38.75 1 61.56 56 GLN A O 1
ATOM 425 N N . PRO A 1 57 ? 12.289 13.664 40.906 1 66.12 57 PRO A N 1
ATOM 426 C CA . PRO A 1 57 ? 13.672 13.625 41.375 1 66.12 57 PRO A CA 1
ATOM 427 C C . PRO A 1 57 ? 14.555 12.703 40.531 1 66.12 57 PRO A C 1
ATOM 429 O O . PRO A 1 57 ? 15.734 12.992 40.344 1 66.12 57 PRO A O 1
ATOM 432 N N . GLU A 1 58 ? 14.008 11.758 40.062 1 76.12 58 GLU A N 1
ATOM 433 C CA . GLU A 1 58 ? 14.742 10.82 39.219 1 76.12 58 GLU A CA 1
ATOM 434 C C . GLU A 1 58 ? 15.227 11.484 37.938 1 76.12 58 GLU A C 1
ATOM 436 O O . GLU A 1 58 ? 16.266 11.125 37.406 1 76.12 58 GLU A O 1
ATOM 441 N N . ALA A 1 59 ? 14.555 12.492 37.625 1 77.94 59 ALA A N 1
ATOM 442 C CA . ALA A 1 59 ? 14.914 13.211 36.406 1 77.94 59 ALA A CA 1
ATOM 443 C C . ALA A 1 59 ? 16.234 13.953 36.562 1 77.94 59 ALA A C 1
ATOM 445 O O . ALA A 1 59 ? 17.047 14.016 35.656 1 77.94 59 ALA A O 1
ATOM 446 N N . ASP A 1 60 ? 16.453 14.445 37.719 1 82.88 60 ASP A N 1
ATOM 447 C CA . ASP A 1 60 ? 17.719 15.133 38 1 82.88 60 ASP A CA 1
ATOM 448 C C . ASP A 1 60 ? 18.891 14.156 37.969 1 82.88 60 ASP A C 1
ATOM 450 O O . ASP A 1 60 ? 19.938 14.461 37.406 1 82.88 60 ASP A O 1
ATOM 454 N N . ALA A 1 61 ? 18.656 13.078 38.594 1 85.81 61 ALA A N 1
ATOM 455 C CA . ALA A 1 61 ? 19.703 12.055 38.625 1 85.81 61 ALA A CA 1
ATOM 456 C C . ALA A 1 61 ? 20.031 11.555 37.219 1 85.81 61 ALA A C 1
ATOM 458 O O . ALA A 1 61 ? 21.203 11.312 36.906 1 85.81 61 ALA A O 1
ATOM 459 N N . TRP A 1 62 ? 19.062 11.445 36.469 1 87.75 62 TRP A N 1
ATOM 460 C CA . TRP A 1 62 ? 19.25 10.992 35.094 1 87.75 62 TRP A CA 1
ATOM 461 C C . TRP A 1 62 ? 20.062 12 34.312 1 87.75 62 TRP A C 1
ATOM 463 O O . TRP A 1 62 ? 20.969 11.625 33.562 1 87.75 62 TRP A O 1
ATOM 473 N N . SER A 1 63 ? 19.766 13.266 34.5 1 89.88 63 SER A N 1
ATOM 474 C CA . SER A 1 63 ? 20.5 14.312 33.812 1 89.88 63 SER A CA 1
ATOM 475 C C . SER A 1 63 ? 21.969 14.305 34.188 1 89.88 63 SER A C 1
ATOM 477 O O . SER A 1 63 ? 22.844 14.508 33.344 1 89.88 63 SER A O 1
ATOM 479 N N . ARG A 1 64 ? 22.203 14.086 35.438 1 90.5 64 ARG A N 1
ATOM 480 C CA . ARG A 1 64 ? 23.578 14.023 35.906 1 90.5 64 ARG A CA 1
ATOM 481 C C . ARG A 1 64 ? 24.312 12.836 35.312 1 90.5 64 ARG A C 1
ATOM 483 O O . ARG A 1 64 ? 25.484 12.953 34.906 1 90.5 64 ARG A O 1
ATOM 490 N N . HIS A 1 65 ? 23.609 11.789 35.312 1 91.88 65 HIS A N 1
ATOM 491 C CA . HIS A 1 65 ? 24.188 10.609 34.688 1 91.88 65 HIS A CA 1
ATOM 492 C C . HIS A 1 65 ? 24.531 10.883 33.219 1 91.88 65 HIS A C 1
ATOM 494 O O . HIS A 1 65 ? 25.625 10.562 32.75 1 91.88 65 HIS A O 1
ATOM 500 N N . CYS A 1 66 ? 23.625 11.43 32.5 1 94.25 66 CYS A N 1
ATOM 501 C CA . CYS A 1 66 ? 23.828 11.719 31.094 1 94.25 66 CYS A CA 1
ATOM 502 C C . CYS A 1 66 ? 25.016 12.664 30.891 1 94.25 66 CYS A C 1
ATOM 504 O O . CYS A 1 66 ? 25.828 12.461 29.984 1 94.25 66 CYS A O 1
ATOM 506 N N . ALA A 1 67 ? 25.094 13.625 31.734 1 94.38 67 ALA A N 1
ATOM 507 C CA . ALA A 1 67 ? 26.203 14.578 31.656 1 94.38 67 ALA A CA 1
ATOM 508 C C . ALA A 1 67 ? 27.547 13.883 31.891 1 94.38 67 ALA A C 1
ATOM 510 O O . ALA A 1 67 ? 28.516 14.156 31.188 1 94.38 67 ALA A O 1
ATOM 511 N N . ALA A 1 68 ? 27.547 13.055 32.812 1 95.19 68 ALA A N 1
ATOM 512 C CA . ALA A 1 68 ? 28.781 12.328 33.156 1 95.19 68 ALA A CA 1
ATOM 513 C C . ALA A 1 68 ? 29.219 11.445 32 1 95.19 68 ALA A C 1
ATOM 515 O O . ALA A 1 68 ? 30.406 11.398 31.656 1 95.19 68 ALA A O 1
ATOM 516 N N . VAL A 1 69 ? 28.312 10.758 31.453 1 95.12 69 VAL A N 1
ATOM 517 C CA . VAL A 1 69 ? 28.625 9.859 30.344 1 95.12 69 VAL A CA 1
ATOM 518 C C . VAL A 1 69 ? 29.109 10.672 29.156 1 95.12 69 VAL A C 1
ATOM 520 O O . VAL A 1 69 ? 30.109 10.32 28.516 1 95.12 69 VAL A O 1
ATOM 523 N N . ALA A 1 70 ? 28.375 11.711 28.812 1 96.12 70 ALA A N 1
ATOM 524 C CA . ALA A 1 70 ? 28.766 12.562 27.688 1 96.12 70 ALA A CA 1
ATOM 525 C C . ALA A 1 70 ? 30.172 13.125 27.875 1 96.12 70 ALA A C 1
ATOM 527 O O . ALA A 1 70 ? 30.969 13.164 26.938 1 96.12 70 ALA A O 1
ATOM 528 N N . ASP A 1 71 ? 30.453 13.508 29.078 1 95.62 71 ASP A N 1
ATOM 529 C CA . ASP A 1 71 ? 31.766 14.062 29.422 1 95.62 71 ASP A CA 1
ATOM 530 C C . ASP A 1 71 ? 32.875 13.039 29.188 1 95.62 71 ASP A C 1
ATOM 532 O O . ASP A 1 71 ? 33.938 13.375 28.688 1 95.62 71 ASP A O 1
ATOM 536 N N . ARG A 1 72 ? 32.625 11.883 29.531 1 94.88 72 ARG A N 1
ATOM 537 C CA . ARG A 1 72 ? 33.594 10.805 29.328 1 94.88 72 ARG A CA 1
ATOM 538 C C . ARG A 1 72 ? 33.906 10.617 27.859 1 94.88 72 ARG A C 1
ATOM 540 O O . ARG A 1 72 ? 35.031 10.273 27.5 1 94.88 72 ARG A O 1
ATOM 547 N N . TYR A 1 73 ? 32.938 10.875 27.016 1 95.5 73 TYR A N 1
ATOM 548 C CA . TYR A 1 73 ? 33.125 10.711 25.578 1 95.5 73 TYR A CA 1
ATOM 549 C C . TYR A 1 73 ? 33.656 12 24.953 1 95.5 73 TYR A C 1
ATOM 551 O O . TYR A 1 73 ? 33.969 12.031 23.75 1 95.5 73 TYR A O 1
ATOM 559 N N . GLY A 1 74 ? 33.688 13.055 25.719 1 95.19 74 GLY A N 1
ATOM 560 C CA . GLY A 1 74 ? 34.094 14.344 25.172 1 95.19 74 GLY A CA 1
ATOM 561 C C . GLY A 1 74 ? 33.031 14.945 24.25 1 95.19 74 GLY A C 1
ATOM 562 O O . GLY A 1 74 ? 33.375 15.555 23.234 1 95.19 74 GLY A O 1
ATOM 563 N N . VAL A 1 75 ? 31.844 14.695 24.562 1 96.25 75 VAL A N 1
ATOM 564 C CA . VAL A 1 75 ? 30.734 15.188 23.75 1 96.25 75 VAL A CA 1
ATOM 565 C C . VAL A 1 75 ? 29.953 16.25 24.531 1 96.25 75 VAL A C 1
ATOM 567 O O . VAL A 1 75 ? 29.625 16.047 25.703 1 96.25 75 VAL A O 1
ATOM 570 N N . ALA A 1 76 ? 29.719 17.406 23.906 1 96.38 76 ALA A N 1
ATOM 571 C CA . ALA A 1 76 ? 28.906 18.438 24.531 1 96.38 76 ALA A CA 1
ATOM 572 C C . ALA A 1 76 ? 27.453 17.969 24.688 1 96.38 76 ALA A C 1
ATOM 574 O O . ALA A 1 76 ? 26.906 17.328 23.797 1 96.38 76 ALA A O 1
ATOM 575 N N . LEU A 1 77 ? 26.922 18.281 25.891 1 96.56 77 LEU A N 1
ATOM 576 C CA . LEU A 1 77 ? 25.547 17.891 26.172 1 96.56 77 LEU A CA 1
ATOM 577 C C . LEU A 1 77 ? 24.656 19.109 26.406 1 96.56 77 LEU A C 1
ATOM 579 O O . LEU A 1 77 ? 24.938 19.922 27.266 1 96.56 77 LEU A O 1
ATOM 583 N N . ASP A 1 78 ? 23.594 19.219 25.578 1 95.12 78 ASP A N 1
ATOM 584 C CA . ASP A 1 78 ? 22.547 20.219 25.797 1 95.12 78 ASP A CA 1
ATOM 585 C C . ASP A 1 78 ? 21.375 19.609 26.562 1 95.12 78 ASP A C 1
ATOM 587 O O . ASP A 1 78 ? 20.828 18.578 26.156 1 95.12 78 ASP A O 1
ATOM 591 N N . ILE A 1 79 ? 21.031 20.203 27.656 1 93.81 79 ILE A N 1
ATOM 592 C CA . ILE A 1 79 ? 19.891 19.75 28.438 1 93.81 79 ILE A CA 1
ATOM 593 C C . ILE A 1 79 ? 18.688 20.656 28.188 1 93.81 79 ILE A C 1
ATOM 595 O O . ILE A 1 79 ? 18.75 21.859 28.422 1 93.81 79 ILE A O 1
ATOM 599 N N . LEU A 1 80 ? 17.641 20.078 27.625 1 91.88 80 LEU A N 1
ATOM 600 C CA . LEU A 1 80 ? 16.406 20.797 27.359 1 91.88 80 LEU A CA 1
ATOM 601 C C . LEU A 1 80 ? 15.367 20.516 28.438 1 91.88 80 LEU A C 1
ATOM 603 O O . LEU A 1 80 ? 15.039 19.359 28.703 1 91.88 80 LEU A O 1
ATOM 607 N N . GLN A 1 81 ? 14.883 21.531 29.094 1 87.12 81 GLN A N 1
ATOM 608 C CA . GLN A 1 81 ? 13.836 21.375 30.094 1 87.12 81 GLN A CA 1
ATOM 609 C C . GLN A 1 81 ? 12.445 21.5 29.484 1 87.12 81 GLN A C 1
ATOM 611 O O . GLN A 1 81 ? 12.18 22.453 28.734 1 87.12 81 GLN A O 1
ATOM 616 N N . ILE A 1 82 ? 11.703 20.484 29.703 1 80.75 82 ILE A N 1
ATOM 617 C CA . ILE A 1 82 ? 10.359 20.594 29.141 1 80.75 82 ILE A CA 1
ATOM 618 C C . ILE A 1 82 ? 9.328 20.469 30.25 1 80.75 82 ILE A C 1
ATOM 620 O O . ILE A 1 82 ? 9.641 19.984 31.344 1 80.75 82 ILE A O 1
ATOM 624 N N . ASP A 1 83 ? 8.125 21.109 30.016 1 71.56 83 ASP A N 1
ATOM 625 C CA . ASP A 1 83 ? 6.965 20.938 30.891 1 71.56 83 ASP A CA 1
ATOM 626 C C . ASP A 1 83 ? 6 19.891 30.328 1 71.56 83 ASP A C 1
ATOM 628 O O . ASP A 1 83 ? 5.254 20.172 29.391 1 71.56 83 ASP A O 1
ATOM 632 N N . GLY A 1 84 ? 6.125 18.641 30.719 1 63.47 84 GLY A N 1
ATOM 633 C CA . GLY A 1 84 ? 5.383 17.531 30.141 1 63.47 84 GLY A CA 1
ATOM 634 C C . GLY A 1 84 ? 3.947 17.469 30.625 1 63.47 84 GLY A C 1
ATOM 635 O O . GLY A 1 84 ? 3.33 16.391 30.609 1 63.47 84 GLY A O 1
ATOM 636 N N . ARG A 1 85 ? 3.275 18.578 31.297 1 62.69 85 ARG A N 1
ATOM 637 C CA . ARG A 1 85 ? 1.922 18.5 31.844 1 62.69 85 ARG A CA 1
ATOM 638 C C . ARG A 1 85 ? 0.891 18.422 30.719 1 62.69 85 ARG A C 1
ATOM 640 O O . ARG A 1 85 ? 1.06 19.047 29.672 1 62.69 85 ARG A O 1
ATOM 647 N N . SER A 1 86 ? -0.008 17.297 30.766 1 63.12 86 SER A N 1
ATOM 648 C CA . SER A 1 86 ? -1.01 16.922 29.766 1 63.12 86 SER A CA 1
ATOM 649 C C . SER A 1 86 ? -2.01 18.047 29.531 1 63.12 86 SER A C 1
ATOM 651 O O . SER A 1 86 ? -2.373 18.766 30.469 1 63.12 86 SER A O 1
ATOM 653 N N . ARG A 1 87 ? -2.139 18.625 28.312 1 59.22 87 ARG A N 1
ATOM 654 C CA . ARG A 1 87 ? -3.279 19.469 27.969 1 59.22 87 ARG A CA 1
ATOM 655 C C . ARG A 1 87 ? -4.574 18.656 27.969 1 59.22 87 ARG A C 1
ATOM 657 O O . ARG A 1 87 ? -4.551 17.438 27.891 1 59.22 87 ARG A O 1
ATOM 664 N N . PRO A 1 88 ? -5.684 19.281 28.156 1 59.06 88 PRO A N 1
ATOM 665 C CA . PRO A 1 88 ? -6.969 18.578 28.109 1 59.06 88 PRO A CA 1
ATOM 666 C C . PRO A 1 88 ? -7.172 17.828 26.797 1 59.06 88 PRO A C 1
ATOM 668 O O . PRO A 1 88 ? -6.898 18.359 25.719 1 59.06 88 PRO A O 1
ATOM 671 N N . GLY A 1 89 ? -7.418 16.328 26.828 1 59.22 89 GLY A N 1
ATOM 672 C CA . GLY A 1 89 ? -7.77 15.508 25.688 1 59.22 89 GLY A CA 1
ATOM 673 C C . GLY A 1 89 ? -6.652 14.57 25.266 1 59.22 89 GLY A C 1
ATOM 674 O O . GLY A 1 89 ? -6.902 13.562 24.594 1 59.22 89 GLY A O 1
ATOM 675 N N . ASP A 1 90 ? -5.363 14.922 25.609 1 62.5 90 ASP A N 1
ATOM 676 C CA . ASP A 1 90 ? -4.266 14.047 25.219 1 62.5 90 ASP A CA 1
ATOM 677 C C . ASP A 1 90 ? -3.889 13.086 26.344 1 62.5 90 ASP A C 1
ATOM 679 O O . ASP A 1 90 ? -3.959 13.445 27.516 1 62.5 90 ASP A O 1
ATOM 683 N N . SER A 1 91 ? -3.582 11.875 25.906 1 68.31 91 SER A N 1
ATOM 684 C CA . SER A 1 91 ? -3.004 10.984 26.906 1 68.31 91 SER A CA 1
ATOM 685 C C . SER A 1 91 ? -1.669 11.516 27.406 1 68.31 91 SER A C 1
ATOM 687 O O . SER A 1 91 ? -0.95 12.203 26.688 1 68.31 91 SER A O 1
ATOM 689 N N . PRO A 1 92 ? -1.443 11.398 28.688 1 71.38 92 PRO A N 1
ATOM 690 C CA . PRO A 1 92 ? -0.172 11.844 29.266 1 71.38 92 PRO A CA 1
ATOM 691 C C . PRO A 1 92 ? 1.035 11.398 28.438 1 71.38 92 PRO A C 1
ATOM 693 O O . PRO A 1 92 ? 1.989 12.164 28.281 1 71.38 92 PRO A O 1
ATOM 696 N N . GLU A 1 93 ? 0.943 10.234 27.875 1 74.12 93 GLU A N 1
ATOM 697 C CA . GLU A 1 93 ? 2.037 9.711 27.062 1 74.12 93 GLU A CA 1
ATOM 698 C C . GLU A 1 93 ? 2.184 10.508 25.766 1 74.12 93 GLU A C 1
ATOM 700 O O . GLU A 1 93 ? 3.293 10.883 25.375 1 74.12 93 GLU A O 1
ATOM 705 N N . ALA A 1 94 ? 1.091 10.781 25.188 1 77.06 94 ALA A N 1
ATOM 706 C CA . ALA A 1 94 ? 1.098 11.523 23.938 1 77.06 94 ALA A CA 1
ATOM 707 C C . ALA A 1 94 ? 1.565 12.961 24.156 1 77.06 94 ALA A C 1
ATOM 709 O O . ALA A 1 94 ? 2.318 13.5 23.344 1 77.06 94 ALA A O 1
ATOM 710 N N . ALA A 1 95 ? 1.157 13.531 25.25 1 77.62 95 ALA A N 1
ATOM 711 C CA . ALA A 1 95 ? 1.544 14.898 25.562 1 77.62 95 ALA A CA 1
ATOM 712 C C . ALA A 1 95 ? 3.047 15.008 25.812 1 77.62 95 ALA A C 1
ATOM 714 O O . ALA A 1 95 ? 3.697 15.938 25.328 1 77.62 95 ALA A O 1
ATOM 715 N N . ALA A 1 96 ? 3.582 14.039 26.516 1 77.38 96 ALA A N 1
ATOM 716 C CA . ALA A 1 96 ? 5.016 14.016 26.797 1 77.38 96 ALA A CA 1
ATOM 717 C C . ALA A 1 96 ? 5.824 13.844 25.516 1 77.38 96 ALA A C 1
ATOM 719 O O . ALA A 1 96 ? 6.855 14.5 25.328 1 77.38 96 ALA A O 1
ATOM 720 N N . ARG A 1 97 ? 5.34 13.062 24.719 1 82.31 97 ARG A N 1
ATOM 721 C CA . ARG A 1 97 ? 6.016 12.82 23.438 1 82.31 97 ARG A CA 1
ATOM 722 C C . ARG A 1 97 ? 6.004 14.07 22.578 1 82.31 97 ARG A C 1
ATOM 724 O O . ARG A 1 97 ? 7.031 14.438 21.984 1 82.31 97 ARG A O 1
ATOM 731 N N . THR A 1 98 ? 4.887 14.641 22.562 1 85.12 98 THR A N 1
ATOM 732 C CA . THR A 1 98 ? 4.746 15.836 21.75 1 85.12 98 THR A CA 1
ATOM 733 C C . THR A 1 98 ? 5.66 16.953 22.25 1 85.12 98 THR A C 1
ATOM 735 O O . THR A 1 98 ? 6.352 17.594 21.469 1 85.12 98 THR A O 1
ATOM 738 N N . ALA A 1 99 ? 5.668 17.078 23.516 1 85.56 99 ALA A N 1
ATOM 739 C CA . ALA A 1 99 ? 6.516 18.094 24.125 1 85.56 99 ALA A CA 1
ATOM 740 C C . ALA A 1 99 ? 7.992 17.828 23.844 1 85.56 99 ALA A C 1
ATOM 742 O O . ALA A 1 99 ? 8.75 18.734 23.516 1 85.56 99 ALA A O 1
ATOM 743 N N . ARG A 1 100 ? 8.359 16.625 23.953 1 88.31 100 ARG A N 1
ATOM 744 C CA . ARG A 1 100 ? 9.734 16.203 23.688 1 88.31 100 ARG A CA 1
ATOM 745 C C . ARG A 1 100 ? 10.141 16.516 22.25 1 88.31 100 ARG A C 1
ATOM 747 O O . ARG A 1 100 ? 11.18 17.141 22.016 1 88.31 100 ARG A O 1
ATOM 754 N N . TYR A 1 101 ? 9.32 16.203 21.359 1 90.75 101 TYR A N 1
ATOM 755 C CA . TYR A 1 101 ? 9.664 16.375 19.953 1 90.75 101 TYR A CA 1
ATOM 756 C C . TYR A 1 101 ? 9.648 17.844 19.562 1 90.75 101 TYR A C 1
ATOM 758 O O . TYR A 1 101 ? 10.461 18.281 18.734 1 90.75 101 TYR A O 1
ATOM 766 N N . HIS A 1 102 ? 8.766 18.531 20.203 1 89.56 102 HIS A N 1
ATOM 767 C CA . HIS A 1 102 ? 8.742 19.969 19.938 1 89.56 102 HIS A CA 1
ATOM 768 C C . HIS A 1 102 ? 10.039 20.625 20.391 1 89.56 102 HIS A C 1
ATOM 770 O O . HIS A 1 102 ? 10.602 21.453 19.672 1 89.56 102 HIS A O 1
ATOM 776 N N . SER A 1 103 ? 10.461 20.234 21.516 1 91.5 103 SER A N 1
ATOM 777 C CA . SER A 1 103 ? 11.695 20.812 22.062 1 91.5 103 SER A CA 1
ATOM 778 C C . SER A 1 103 ? 12.906 20.406 21.219 1 91.5 103 SER A C 1
ATOM 780 O O . SER A 1 103 ? 13.789 21.219 20.969 1 91.5 103 SER A O 1
ATOM 782 N N . LEU A 1 104 ? 12.914 19.219 20.812 1 94.69 104 LEU A N 1
ATOM 783 C CA . LEU A 1 104 ? 14.008 18.719 19.984 1 94.69 104 LEU A CA 1
ATOM 784 C C . LEU A 1 104 ? 14.031 19.422 18.625 1 94.69 104 LEU A C 1
ATOM 786 O O . LEU A 1 104 ? 15.094 19.828 18.156 1 94.69 104 LEU A O 1
ATOM 790 N N . GLU A 1 105 ? 12.906 19.547 18.125 1 94.62 105 GLU A N 1
ATOM 791 C CA . GLU A 1 105 ? 12.773 20.188 16.828 1 94.62 105 GLU A CA 1
ATOM 792 C C . GLU A 1 105 ? 13.281 21.625 16.875 1 94.62 105 GLU A C 1
ATOM 794 O O . GLU A 1 105 ? 14.008 22.062 15.977 1 94.62 105 GLU A O 1
ATOM 799 N N . ALA A 1 106 ? 12.969 22.312 17.891 1 92.94 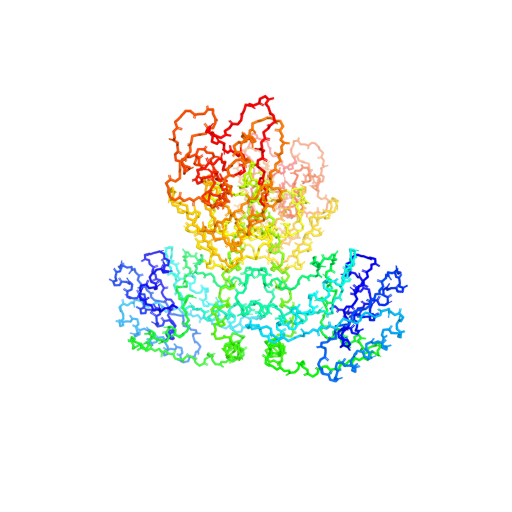106 ALA A N 1
ATOM 800 C CA . ALA A 1 106 ? 13.312 23.719 18.062 1 92.94 106 ALA A CA 1
ATOM 801 C C . ALA A 1 106 ? 14.812 23.891 18.297 1 92.94 106 ALA A C 1
ATOM 803 O O . ALA A 1 106 ? 15.359 24.969 18.078 1 92.94 106 ALA A O 1
ATOM 804 N N . SER A 1 107 ? 15.43 22.875 18.656 1 93.62 107 SER A N 1
ATOM 805 C CA . SER A 1 107 ? 16.828 22.969 19.047 1 93.62 107 SER A CA 1
ATOM 806 C C . SER A 1 107 ? 17.75 22.719 17.859 1 93.62 107 SER A C 1
ATOM 808 O O . SER A 1 107 ? 18.969 22.859 17.953 1 93.62 107 SER A O 1
ATOM 810 N N . LEU A 1 108 ? 17.234 22.406 16.734 1 95.88 108 LEU A N 1
ATOM 811 C CA . LEU A 1 108 ? 18.047 22 15.586 1 95.88 108 LEU A CA 1
ATOM 812 C C . LEU A 1 108 ? 18.375 23.203 14.703 1 95.88 108 LEU A C 1
ATOM 814 O O . LEU A 1 108 ? 17.531 24.078 14.492 1 95.88 108 LEU A O 1
ATOM 818 N N . ASP A 1 109 ? 19.562 23.25 14.227 1 94.31 109 ASP A N 1
ATOM 819 C CA . ASP A 1 109 ? 20.016 24.203 13.211 1 94.31 109 ASP A CA 1
ATOM 820 C C . ASP A 1 109 ? 20 23.562 11.82 1 94.31 109 ASP A C 1
ATOM 822 O O . ASP A 1 109 ? 19.953 22.344 11.688 1 94.31 109 ASP A O 1
ATOM 826 N N . PRO A 1 110 ? 20.016 24.484 10.828 1 94.31 110 PRO A N 1
ATOM 827 C CA . PRO A 1 110 ? 20.094 23.922 9.477 1 94.31 110 PRO A CA 1
ATOM 828 C C . PRO A 1 110 ? 21.312 23.016 9.281 1 94.31 110 PRO A C 1
ATOM 830 O O . PRO A 1 110 ? 22.422 23.375 9.672 1 94.31 110 PRO A O 1
ATOM 833 N N . GLY A 1 111 ? 21.016 21.875 8.773 1 92.88 111 GLY A N 1
ATOM 834 C CA . GLY A 1 111 ? 22.094 20.938 8.508 1 92.88 111 GLY A CA 1
ATOM 835 C C . GLY A 1 111 ? 22.281 19.906 9.609 1 92.88 111 GLY A C 1
ATOM 836 O O . GLY A 1 111 ? 22.969 18.906 9.414 1 92.88 111 GLY A O 1
ATOM 837 N N . ASP A 1 112 ? 21.625 20.125 10.742 1 96.38 112 ASP A N 1
ATOM 838 C CA . ASP A 1 112 ? 21.719 19.172 11.852 1 96.38 112 ASP A CA 1
ATOM 839 C C . ASP A 1 112 ? 20.953 17.891 11.523 1 96.38 112 ASP A C 1
ATOM 841 O O . ASP A 1 112 ? 19.906 17.922 10.891 1 96.38 112 ASP A O 1
ATOM 845 N N . ILE A 1 113 ? 21.547 16.828 11.992 1 98 113 ILE A N 1
ATOM 846 C CA . ILE A 1 113 ? 20.859 15.539 11.93 1 98 113 ILE A CA 1
ATOM 847 C C . ILE A 1 113 ? 20.641 15.008 13.344 1 98 113 ILE A C 1
ATOM 849 O O . ILE A 1 113 ? 21.594 14.633 14.031 1 98 113 ILE A O 1
ATOM 853 N N . LEU A 1 114 ? 19.438 15.062 13.734 1 98.19 114 LEU A N 1
ATOM 854 C CA . LEU A 1 114 ? 19.078 14.461 15.023 1 98.19 114 LEU A CA 1
ATOM 855 C C . LEU A 1 114 ? 18.953 12.945 14.898 1 98.19 114 LEU A C 1
ATOM 857 O O . LEU A 1 114 ? 18.188 12.445 14.07 1 98.19 114 LEU A O 1
ATOM 861 N N . VAL A 1 115 ? 19.703 12.242 15.688 1 98.06 115 VAL A N 1
ATOM 862 C CA . VAL A 1 115 ? 19.625 10.781 15.656 1 98.06 115 VAL A CA 1
ATOM 863 C C . VAL A 1 115 ? 18.969 10.273 16.938 1 98.06 115 VAL A C 1
ATOM 865 O O . VAL A 1 115 ? 19.312 10.703 18.031 1 98.06 115 VAL A O 1
ATOM 868 N N . THR A 1 116 ? 18 9.414 16.75 1 97.5 116 THR A N 1
ATOM 869 C CA . THR A 1 116 ? 17.344 8.773 17.875 1 97.5 116 THR A CA 1
ATOM 870 C C . THR A 1 116 ? 17.609 7.27 17.891 1 97.5 116 THR A C 1
ATOM 872 O O . THR A 1 116 ? 18.062 6.715 16.875 1 97.5 116 THR A O 1
ATOM 875 N N . ALA A 1 117 ? 17.312 6.664 19 1 97.5 117 ALA A N 1
ATOM 876 C CA . ALA A 1 117 ? 17.781 5.293 19.188 1 97.5 117 ALA A CA 1
ATOM 877 C C . ALA A 1 117 ? 16.656 4.293 18.953 1 97.5 117 ALA A C 1
ATOM 879 O O . ALA A 1 117 ? 16.703 3.16 19.438 1 97.5 117 ALA A O 1
ATOM 880 N N . GLN A 1 118 ? 15.648 4.777 18.297 1 96.62 118 GLN A N 1
ATOM 881 C CA . GLN A 1 118 ? 14.594 3.828 17.953 1 96.62 118 GLN A CA 1
ATOM 882 C C . GLN A 1 118 ? 15.141 2.68 17.109 1 96.62 118 GLN A C 1
ATOM 884 O O . GLN A 1 118 ? 15.969 2.891 16.219 1 96.62 118 GLN A O 1
ATOM 889 N N . HIS A 1 119 ? 14.672 1.494 17.422 1 96.88 119 HIS A N 1
ATOM 890 C CA . HIS A 1 119 ? 15.234 0.3 16.812 1 96.88 119 HIS A CA 1
ATOM 891 C C . HIS A 1 119 ? 14.148 -0.581 16.203 1 96.88 119 HIS A C 1
ATOM 893 O O . HIS A 1 119 ? 13 -0.15 16.078 1 96.88 119 HIS A O 1
ATOM 899 N N . LEU A 1 120 ? 14.516 -1.763 15.828 1 96.31 120 LEU A N 1
ATOM 900 C CA . LEU A 1 120 ? 13.664 -2.672 15.062 1 96.31 120 LEU A CA 1
ATOM 901 C C . LEU A 1 120 ? 12.414 -3.025 15.852 1 96.31 120 LEU A C 1
ATOM 903 O O . LEU A 1 120 ? 11.312 -3.053 15.297 1 96.31 120 LEU A O 1
ATOM 907 N N . ASP A 1 121 ? 12.531 -3.256 17.125 1 95.44 121 ASP A N 1
ATOM 908 C CA . ASP A 1 121 ? 11.391 -3.635 17.953 1 95.44 121 ASP A CA 1
ATOM 909 C C . ASP A 1 121 ? 10.414 -2.473 18.109 1 95.44 121 ASP A C 1
ATOM 911 O O . ASP A 1 121 ? 9.195 -2.68 18.172 1 95.44 121 ASP A O 1
ATOM 915 N N . ASP A 1 122 ? 10.992 -1.281 18.125 1 95.31 122 ASP A N 1
ATOM 916 C CA . ASP A 1 122 ? 10.125 -0.11 18.141 1 95.31 122 ASP A CA 1
ATOM 917 C C . ASP A 1 122 ? 9.297 -0.02 16.859 1 95.31 122 ASP A C 1
ATOM 919 O O . ASP A 1 122 ? 8.141 0.405 16.891 1 95.31 122 ASP A O 1
ATOM 923 N N . GLN A 1 123 ? 9.961 -0.353 15.812 1 96.62 123 GLN A N 1
ATOM 924 C CA . GLN A 1 123 ? 9.281 -0.368 14.523 1 96.62 123 GLN A CA 1
ATOM 925 C C . GLN A 1 123 ? 8.078 -1.312 14.547 1 96.62 123 GLN A C 1
ATOM 927 O O . GLN A 1 123 ? 6.992 -0.953 14.086 1 96.62 123 GLN A O 1
ATOM 932 N N . ALA A 1 124 ? 8.289 -2.471 15.047 1 96.69 124 ALA A N 1
ATOM 933 C CA . ALA A 1 124 ? 7.23 -3.473 15.148 1 96.69 124 ALA A CA 1
ATOM 934 C C . ALA A 1 124 ? 6.082 -2.973 16.016 1 96.69 124 ALA A C 1
ATOM 936 O O . ALA A 1 124 ? 4.91 -3.129 15.664 1 96.69 124 ALA A O 1
ATOM 937 N N . GLU A 1 125 ? 6.465 -2.373 17.125 1 96.25 125 GLU A N 1
ATOM 938 C CA . GLU A 1 125 ? 5.457 -1.822 18.031 1 96.25 125 GLU A CA 1
ATOM 939 C C . GLU A 1 125 ? 4.621 -0.749 17.344 1 96.25 125 GLU A C 1
ATOM 941 O O . GLU A 1 125 ? 3.396 -0.738 17.453 1 96.25 125 GLU A O 1
ATOM 946 N N . THR A 1 126 ? 5.348 0.113 16.641 1 96.19 126 THR A N 1
ATOM 947 C CA . THR A 1 126 ? 4.672 1.211 15.961 1 96.19 126 THR A CA 1
ATOM 948 C C . THR A 1 126 ? 3.707 0.68 14.906 1 96.19 126 THR A C 1
ATOM 950 O O . THR A 1 126 ? 2.572 1.149 14.805 1 96.19 126 THR A O 1
ATOM 953 N N . LEU A 1 127 ? 4.129 -0.278 14.148 1 97.25 127 LEU A N 1
ATOM 954 C CA . LEU A 1 127 ? 3.27 -0.87 13.125 1 97.25 127 LEU A CA 1
ATOM 955 C C . LEU A 1 127 ? 2.006 -1.451 13.75 1 97.25 127 LEU A C 1
ATOM 957 O O . LEU A 1 127 ? 0.899 -1.208 13.266 1 97.25 127 LEU A O 1
ATOM 961 N N . LEU A 1 128 ? 2.184 -2.229 14.828 1 96.81 128 LEU A N 1
ATOM 962 C CA . LEU A 1 128 ? 1.038 -2.848 15.492 1 96.81 128 LEU A CA 1
ATOM 963 C C . LEU A 1 128 ? 0.074 -1.788 16.016 1 96.81 128 LEU A C 1
ATOM 965 O O . LEU A 1 128 ? -1.142 -1.916 15.852 1 96.81 128 LEU A O 1
ATOM 969 N N . LEU A 1 129 ? 0.625 -0.797 16.609 1 95.44 129 LEU A N 1
ATOM 970 C CA . LEU A 1 129 ? -0.217 0.266 17.141 1 95.44 129 LEU A CA 1
ATOM 971 C C . LEU A 1 129 ? -1.022 0.935 16.031 1 95.44 129 LEU A C 1
ATOM 973 O O . LEU A 1 129 ? -2.213 1.207 16.203 1 95.44 129 LEU A O 1
ATOM 977 N N . GLN A 1 130 ? -0.346 1.201 14.93 1 95.75 130 GLN A N 1
ATOM 978 C CA . GLN A 1 130 ? -1.026 1.813 13.797 1 95.75 130 GLN A CA 1
ATOM 979 C C . GLN A 1 130 ? -2.117 0.898 13.25 1 95.75 130 GLN A C 1
ATOM 981 O O . GLN A 1 130 ? -3.199 1.362 12.883 1 95.75 130 GLN A O 1
ATOM 986 N N . LEU A 1 131 ? -1.819 -0.305 13.219 1 95.56 131 LEU A N 1
ATOM 987 C CA . LEU A 1 131 ? -2.789 -1.295 12.766 1 95.56 131 LEU A CA 1
ATOM 988 C C . LEU A 1 131 ? -4.02 -1.309 13.664 1 95.56 131 LEU A C 1
ATOM 990 O O . LEU A 1 131 ? -5.152 -1.349 13.18 1 95.56 131 LEU A O 1
ATOM 994 N N . LEU A 1 132 ? -3.789 -1.284 14.945 1 95.12 132 LEU A N 1
ATOM 995 C CA . LEU A 1 132 ? -4.863 -1.34 15.93 1 95.12 132 LEU A CA 1
ATOM 996 C C . LEU A 1 132 ? -5.727 -0.085 15.867 1 95.12 132 LEU A C 1
ATOM 998 O O . LEU A 1 132 ? -6.867 -0.083 16.328 1 95.12 132 LEU A O 1
ATOM 1002 N N . ARG A 1 133 ? -5.195 0.931 15.18 1 91.75 133 ARG A N 1
ATOM 1003 C CA . ARG A 1 133 ? -5.938 2.172 14.984 1 91.75 133 ARG A CA 1
ATOM 1004 C C . ARG A 1 133 ? -6.629 2.189 13.625 1 91.75 133 ARG A C 1
ATOM 1006 O O . ARG A 1 133 ? -7.336 3.143 13.297 1 91.75 133 ARG A O 1
ATOM 1013 N N . GLY A 1 134 ? -6.379 1.16 12.891 1 93.81 134 GLY A N 1
ATOM 1014 C CA . GLY A 1 134 ? -7 1.072 11.578 1 93.81 134 GLY A CA 1
ATOM 1015 C C . GLY A 1 134 ? -6.34 1.961 10.547 1 93.81 134 GLY A C 1
ATOM 1016 O O . GLY A 1 134 ? -7.008 2.49 9.656 1 93.81 134 GLY A O 1
ATOM 1017 N N . ALA A 1 135 ? -5.055 2.096 10.641 1 93.25 135 ALA A N 1
ATOM 1018 C CA . ALA A 1 135 ? -4.309 3.029 9.797 1 93.25 135 ALA A CA 1
ATOM 1019 C C . ALA A 1 135 ? -4.195 2.51 8.367 1 93.25 135 ALA A C 1
ATOM 1021 O O . ALA A 1 135 ? -4.32 1.307 8.125 1 93.25 135 ALA A O 1
ATOM 1022 N N . GLY A 1 136 ? -3.986 3.453 7.465 1 93.19 136 GLY A N 1
ATOM 1023 C CA . GLY A 1 136 ? -3.678 3.123 6.082 1 93.19 136 GLY A CA 1
ATOM 1024 C C . GLY A 1 136 ? -2.199 2.889 5.84 1 93.19 136 GLY A C 1
ATOM 1025 O O . GLY A 1 136 ? -1.44 2.652 6.781 1 93.19 136 GLY A O 1
ATOM 1026 N N . LEU A 1 137 ? -1.819 2.965 4.609 1 94.12 137 LEU A N 1
ATOM 1027 C CA . LEU A 1 137 ? -0.469 2.609 4.188 1 94.12 137 LEU A CA 1
ATOM 1028 C C . LEU A 1 137 ? 0.566 3.494 4.875 1 94.12 137 LEU A C 1
ATOM 1030 O O . LEU A 1 137 ? 1.604 3.006 5.328 1 94.12 137 LEU A O 1
ATOM 1034 N N . ALA A 1 138 ? 0.231 4.754 4.883 1 92.38 138 ALA A N 1
ATOM 1035 C CA . ALA A 1 138 ? 1.182 5.68 5.492 1 92.38 138 ALA A CA 1
ATOM 1036 C C . ALA A 1 138 ? 1.443 5.32 6.953 1 92.38 138 ALA A C 1
ATOM 1038 O O . ALA A 1 138 ? 2.586 5.367 7.414 1 92.38 138 ALA A O 1
ATOM 1039 N N . GLY A 1 139 ? 0.391 5.02 7.637 1 94.5 139 GLY A N 1
ATOM 1040 C CA . GLY A 1 139 ? 0.544 4.582 9.016 1 94.5 139 GLY A CA 1
ATOM 1041 C C . GLY A 1 139 ? 1.249 3.244 9.141 1 94.5 139 GLY A C 1
ATOM 1042 O O . GLY A 1 139 ? 2.121 3.072 9.992 1 94.5 139 GLY A O 1
ATOM 1043 N N . LEU A 1 140 ? 0.937 2.332 8.258 1 97.12 140 LEU A N 1
ATOM 1044 C CA . LEU A 1 140 ? 1.472 0.976 8.328 1 97.12 140 LEU A CA 1
ATOM 1045 C C . LEU A 1 140 ? 2.938 0.947 7.91 1 97.12 140 LEU A C 1
ATOM 1047 O O . LEU A 1 140 ? 3.635 -0.044 8.141 1 97.12 140 LEU A O 1
ATOM 1051 N N . ALA A 1 141 ? 3.365 2.008 7.289 1 96.94 141 ALA A N 1
ATOM 1052 C CA . ALA A 1 141 ? 4.781 2.145 6.965 1 96.94 141 ALA A CA 1
ATOM 1053 C C . ALA A 1 141 ? 5.613 2.371 8.227 1 96.94 141 ALA A C 1
ATOM 1055 O O . ALA A 1 141 ? 6.844 2.273 8.195 1 96.94 141 ALA A O 1
ATOM 1056 N N . ALA A 1 142 ? 4.941 2.629 9.297 1 96.25 142 ALA A N 1
ATOM 1057 C CA . ALA A 1 142 ? 5.578 2.867 10.586 1 96.25 142 ALA A CA 1
ATOM 1058 C C . ALA A 1 142 ? 6.57 4.023 10.508 1 96.25 142 ALA A C 1
ATOM 1060 O O . ALA A 1 142 ? 6.238 5.102 10 1 96.25 142 ALA A O 1
ATOM 1061 N N . MET A 1 143 ? 7.727 3.91 11.125 1 96.12 143 MET A N 1
ATOM 1062 C CA . MET A 1 143 ? 8.641 5.051 11.227 1 96.12 143 MET A CA 1
ATOM 1063 C C . MET A 1 143 ? 9.617 5.07 10.055 1 96.12 143 MET A C 1
ATOM 1065 O O . MET A 1 143 ? 10.25 4.055 9.75 1 96.12 143 MET A O 1
ATOM 1069 N N . PRO A 1 144 ? 9.719 6.184 9.422 1 95.31 144 PRO A N 1
ATOM 1070 C CA . PRO A 1 144 ? 10.766 6.289 8.398 1 95.31 144 PRO A CA 1
ATOM 1071 C C . PRO A 1 144 ? 12.172 6.336 8.992 1 95.31 144 PRO A C 1
ATOM 1073 O O . PRO A 1 144 ? 12.344 6.719 10.148 1 95.31 144 PRO A O 1
ATOM 1076 N N . ASN A 1 145 ? 13.102 5.906 8.156 1 95.31 145 ASN A N 1
ATOM 1077 C CA . ASN A 1 145 ? 14.5 5.969 8.57 1 95.31 145 ASN A CA 1
ATOM 1078 C C . ASN A 1 145 ? 14.961 7.41 8.766 1 95.31 145 ASN A C 1
ATOM 1080 O O . ASN A 1 145 ? 15.695 7.707 9.711 1 95.31 145 ASN A O 1
ATOM 1084 N N . ALA A 1 146 ? 14.562 8.258 7.902 1 96.19 146 ALA A N 1
ATOM 1085 C CA . ALA A 1 146 ? 14.906 9.68 7.945 1 96.19 146 ALA A CA 1
ATOM 1086 C C . ALA A 1 146 ? 13.742 10.539 7.473 1 96.19 146 ALA A C 1
ATOM 1088 O O . ALA A 1 146 ? 13.039 10.18 6.523 1 96.19 146 ALA A O 1
ATOM 1089 N N . VAL A 1 147 ? 13.562 11.688 8.188 1 94.62 147 VAL A N 1
ATOM 1090 C CA . VAL A 1 147 ? 12.484 12.594 7.812 1 94.62 147 VAL A CA 1
ATOM 1091 C C . VAL A 1 147 ? 12.883 14.031 8.141 1 94.62 147 VAL A C 1
ATOM 1093 O O . VAL A 1 147 ? 13.648 14.273 9.07 1 94.62 147 VAL A O 1
ATOM 1096 N N . PRO A 1 148 ? 12.414 14.977 7.289 1 93.5 148 PRO A N 1
ATOM 1097 C CA . PRO A 1 148 ? 12.625 16.359 7.703 1 93.5 148 PRO A CA 1
ATOM 1098 C C . PRO A 1 148 ? 12.078 16.656 9.102 1 93.5 148 PRO A C 1
ATOM 1100 O O . PRO A 1 148 ? 11.016 16.141 9.469 1 93.5 148 PRO A O 1
ATOM 1103 N N . PHE A 1 149 ? 12.766 17.453 9.844 1 95.25 149 PHE A N 1
ATOM 1104 C CA . PHE A 1 149 ? 12.445 17.734 11.234 1 95.25 149 PHE A CA 1
ATOM 1105 C C . PHE A 1 149 ? 12.961 19.109 11.648 1 95.25 149 PHE A C 1
ATOM 1107 O O . PHE A 1 149 ? 14.148 19.266 11.953 1 95.25 149 PHE A O 1
ATOM 1114 N N . GLY A 1 150 ? 12.062 20.031 11.68 1 93.31 150 GLY A N 1
ATOM 1115 C CA . GLY A 1 150 ? 12.5 21.406 11.867 1 93.31 150 GLY A CA 1
ATOM 1116 C C . GLY A 1 150 ? 13.445 21.891 10.789 1 93.31 150 GLY A C 1
ATOM 1117 O O . GLY A 1 150 ? 13.148 21.766 9.594 1 93.31 150 GLY A O 1
ATOM 1118 N N . ALA A 1 151 ? 14.508 22.453 11.242 1 94.56 151 ALA A N 1
ATOM 1119 C CA . ALA A 1 151 ? 15.492 22.953 10.289 1 94.56 151 ALA A CA 1
ATOM 1120 C C . ALA A 1 151 ? 16.438 21.844 9.844 1 94.56 151 ALA A C 1
ATOM 1122 O O . ALA A 1 151 ? 17.281 22.047 8.961 1 94.56 151 ALA A O 1
ATOM 1123 N N . GLY A 1 152 ? 16.219 20.703 10.477 1 96.25 152 GLY A N 1
ATOM 1124 C CA . GLY A 1 152 ? 17.141 19.625 10.18 1 96.25 152 GLY A CA 1
ATOM 1125 C C . GLY A 1 152 ? 16.453 18.344 9.758 1 96.25 152 GLY A C 1
ATOM 1126 O O . GLY A 1 152 ? 15.445 18.375 9.047 1 96.25 152 GLY A O 1
ATOM 1127 N N . ILE A 1 153 ? 17.141 17.172 10.117 1 97.31 153 ILE A N 1
ATOM 1128 C CA . ILE A 1 153 ? 16.641 15.852 9.766 1 97.31 153 ILE A CA 1
ATOM 1129 C C . ILE A 1 153 ? 16.578 14.969 11.008 1 97.31 153 ILE A C 1
ATOM 1131 O O . ILE A 1 153 ? 17.484 15.016 11.852 1 97.31 153 ILE A O 1
ATOM 1135 N N . LEU A 1 154 ? 15.523 14.258 11.172 1 97.69 154 LEU A N 1
ATOM 1136 C CA . LEU A 1 154 ? 15.445 13.195 12.164 1 97.69 154 LEU A CA 1
ATOM 1137 C C . LEU A 1 154 ? 15.812 11.852 11.555 1 97.69 154 LEU A C 1
ATOM 1139 O O . LEU A 1 154 ? 15.211 11.43 10.562 1 97.69 154 LEU A O 1
ATOM 1143 N N . HIS A 1 155 ? 16.844 11.242 12.094 1 98 155 HIS A N 1
ATOM 1144 C CA . HIS A 1 155 ? 17.375 9.992 11.555 1 98 155 HIS A CA 1
ATOM 1145 C C . HIS A 1 155 ? 17.375 8.891 12.617 1 98 155 HIS A C 1
ATOM 1147 O O . HIS A 1 155 ? 17.703 9.148 13.781 1 98 155 HIS A O 1
ATOM 1153 N N . ARG A 1 156 ? 16.969 7.691 12.203 1 97.81 156 ARG A N 1
ATOM 1154 C CA . ARG A 1 156 ? 16.891 6.539 13.094 1 97.81 156 ARG A CA 1
ATOM 1155 C C . ARG A 1 156 ? 17.797 5.414 12.609 1 97.81 156 ARG A C 1
ATOM 1157 O O . ARG A 1 156 ? 17.328 4.414 12.07 1 97.81 156 ARG A O 1
ATOM 1164 N N . PRO A 1 157 ? 19 5.48 12.914 1 96.88 157 PRO A N 1
ATOM 1165 C CA . PRO A 1 157 ? 19.984 4.566 12.312 1 96.88 157 PRO A CA 1
ATOM 1166 C C . PRO A 1 157 ? 19.891 3.154 12.883 1 96.88 157 PRO A C 1
ATOM 1168 O O . PRO A 1 157 ? 20.422 2.211 12.297 1 96.88 157 PRO A O 1
ATOM 1171 N N . LEU A 1 158 ? 19.234 2.984 14.023 1 97.19 158 LEU A N 1
ATOM 1172 C CA . LEU A 1 158 ? 19.188 1.678 14.672 1 97.19 158 LEU A CA 1
ATOM 1173 C C . LEU A 1 158 ? 17.938 0.907 14.273 1 97.19 158 LEU A C 1
ATOM 1175 O O . LEU A 1 158 ? 17.719 -0.207 14.75 1 97.19 158 LEU A O 1
ATOM 1179 N N . LEU A 1 159 ? 17.188 1.392 13.383 1 95.38 159 LEU A N 1
ATOM 1180 C CA . LEU A 1 159 ? 15.883 0.836 13.055 1 95.38 159 LEU A CA 1
ATOM 1181 C C . LEU A 1 159 ? 16.016 -0.57 12.477 1 95.38 159 LEU A C 1
ATOM 1183 O O . LEU A 1 159 ? 15.062 -1.341 12.477 1 95.38 159 LEU A O 1
ATOM 1187 N N . ARG A 1 160 ? 17.188 -0.993 12 1 92.12 160 ARG A N 1
ATOM 1188 C CA . ARG A 1 160 ? 17.375 -2.295 11.367 1 92.12 160 ARG A CA 1
ATOM 1189 C C . ARG A 1 160 ? 17.922 -3.311 12.359 1 92.12 160 ARG A C 1
ATOM 1191 O O . ARG A 1 160 ? 18.109 -4.48 12.016 1 92.12 160 ARG A O 1
ATOM 1198 N N . PHE A 1 161 ? 18.172 -2.859 13.57 1 95.62 161 PHE A N 1
ATOM 1199 C CA . PHE A 1 161 ? 18.766 -3.74 14.57 1 95.62 161 PHE A CA 1
ATOM 1200 C C . PHE A 1 161 ? 17.781 -4.047 15.688 1 95.62 161 PHE A C 1
ATOM 1202 O O . PHE A 1 161 ? 17.062 -3.16 16.156 1 95.62 161 PHE A O 1
ATOM 1209 N N . GLY A 1 162 ? 17.766 -5.297 16.078 1 94.81 162 GLY A N 1
ATOM 1210 C CA . GLY A 1 162 ? 16.875 -5.699 17.156 1 94.81 162 GLY A CA 1
ATOM 1211 C C . GLY A 1 162 ? 17.438 -5.41 18.531 1 94.81 162 GLY A C 1
ATOM 1212 O O . GLY A 1 162 ? 18.609 -5.094 18.672 1 94.81 162 GLY A O 1
ATOM 1213 N N . ARG A 1 163 ? 16.562 -5.52 19.484 1 92.38 163 ARG A N 1
ATOM 1214 C CA . ARG A 1 163 ? 16.938 -5.281 20.875 1 92.38 163 ARG A CA 1
ATOM 1215 C C . ARG A 1 163 ? 18.062 -6.227 21.297 1 92.38 163 ARG A C 1
ATOM 1217 O O . ARG A 1 163 ? 18.938 -5.844 22.078 1 92.38 163 ARG A O 1
ATOM 1224 N N . ARG A 1 164 ? 18.016 -7.391 20.828 1 92.62 164 ARG A N 1
ATOM 1225 C CA . ARG A 1 164 ? 19.047 -8.375 21.156 1 92.62 164 ARG A CA 1
ATOM 1226 C C . ARG A 1 164 ? 20.422 -7.918 20.656 1 92.62 164 ARG A C 1
ATOM 1228 O O . ARG A 1 164 ? 21.422 -8.078 21.344 1 92.62 164 ARG A O 1
ATOM 1235 N N . ASP A 1 165 ? 20.422 -7.434 19.453 1 95.75 165 ASP A N 1
ATOM 1236 C CA . ASP A 1 165 ? 21.672 -6.918 18.891 1 95.75 165 ASP A CA 1
ATOM 1237 C C . ASP A 1 165 ? 22.203 -5.742 19.719 1 95.75 165 ASP A C 1
ATOM 1239 O O . ASP A 1 165 ? 23.406 -5.637 19.938 1 95.75 165 ASP A O 1
ATOM 1243 N N . ILE A 1 166 ? 21.328 -4.918 20.156 1 97 166 ILE A N 1
ATOM 1244 C CA . ILE A 1 166 ? 21.688 -3.717 20.906 1 97 166 ILE A CA 1
ATOM 1245 C C . ILE A 1 166 ? 22.234 -4.102 22.281 1 97 166 ILE A C 1
ATOM 1247 O O . ILE A 1 166 ? 23.266 -3.596 22.703 1 97 166 ILE A O 1
ATOM 1251 N N . LEU A 1 167 ? 21.562 -5.008 22.938 1 95.88 167 LEU A N 1
ATOM 1252 C CA . LEU A 1 167 ? 22.016 -5.488 24.234 1 95.88 167 LEU A CA 1
ATOM 1253 C C . LEU A 1 167 ? 23.359 -6.18 24.125 1 95.88 167 LEU A C 1
ATOM 1255 O O . LEU A 1 167 ? 24.234 -5.977 24.984 1 95.88 167 LEU A O 1
ATOM 1259 N N . ALA A 1 168 ? 23.531 -6.973 23.125 1 96.69 168 ALA A N 1
ATOM 1260 C CA . ALA A 1 168 ? 24.797 -7.66 22.922 1 96.69 168 ALA A CA 1
ATOM 1261 C C . ALA A 1 168 ? 25.938 -6.664 22.719 1 96.69 168 ALA A C 1
ATOM 1263 O O . ALA A 1 168 ? 27.031 -6.848 23.266 1 96.69 168 ALA A O 1
ATOM 1264 N N . TYR A 1 169 ? 25.656 -5.707 22 1 97.25 169 TYR A N 1
ATOM 1265 C CA . TYR A 1 169 ? 26.656 -4.664 21.781 1 97.25 169 TYR A CA 1
ATOM 1266 C C . TYR A 1 169 ? 27.031 -3.979 23.094 1 97.25 169 TYR A C 1
ATOM 1268 O O . TYR A 1 169 ? 28.203 -3.781 23.391 1 97.25 169 TYR A O 1
ATOM 1276 N N . ALA A 1 170 ? 26.031 -3.588 23.859 1 97.06 170 ALA A N 1
ATOM 1277 C CA . ALA A 1 170 ? 26.25 -2.9 25.125 1 97.06 170 ALA A CA 1
ATOM 1278 C C . ALA A 1 170 ? 27.078 -3.752 26.078 1 97.06 170 ALA A C 1
ATOM 1280 O O . ALA A 1 170 ? 27.984 -3.242 26.75 1 97.06 170 ALA A O 1
ATOM 1281 N N . GLN A 1 171 ? 26.766 -4.988 26.125 1 96.31 171 GLN A N 1
ATOM 1282 C CA . GLN A 1 171 ? 27.484 -5.914 26.984 1 96.31 171 GLN A CA 1
ATOM 1283 C C . GLN A 1 171 ? 28.922 -6.098 26.531 1 96.31 171 GLN A C 1
ATOM 1285 O O . GLN A 1 171 ? 29.844 -6.09 27.344 1 96.31 171 GLN A O 1
ATOM 1290 N N . GLU A 1 172 ? 29.078 -6.266 25.297 1 96.12 172 GLU A N 1
ATOM 1291 C CA . GLU A 1 172 ? 30.422 -6.426 24.734 1 96.12 172 GLU A CA 1
ATOM 1292 C C . GLU A 1 172 ? 31.281 -5.207 25 1 96.12 172 GLU A C 1
ATOM 1294 O O . GLU A 1 172 ? 32.469 -5.336 25.266 1 96.12 172 GLU A O 1
ATOM 1299 N N . ARG A 1 173 ? 30.734 -4.043 25.016 1 95.56 173 ARG A N 1
ATOM 1300 C CA . ARG A 1 173 ? 31.453 -2.791 25.172 1 95.56 173 ARG A CA 1
ATOM 1301 C C . ARG A 1 173 ? 31.5 -2.357 26.641 1 95.56 173 ARG A C 1
ATOM 1303 O O . ARG A 1 173 ? 32.188 -1.384 26.984 1 95.56 173 ARG A O 1
ATOM 1310 N N . GLY A 1 174 ? 30.734 -3.006 27.453 1 95.06 174 GLY A N 1
ATOM 1311 C CA . GLY A 1 174 ? 30.703 -2.672 28.875 1 95.06 174 GLY A CA 1
ATOM 1312 C C . GLY A 1 174 ? 30.047 -1.333 29.156 1 95.06 174 GLY A C 1
ATOM 1313 O O . GLY A 1 174 ? 30.562 -0.547 29.969 1 95.06 174 GLY A O 1
ATOM 1314 N N . LEU A 1 175 ? 28.969 -1.039 28.547 1 94.88 175 LEU A N 1
ATOM 1315 C CA . LEU A 1 175 ? 28.312 0.249 28.719 1 94.88 175 LEU A CA 1
ATOM 1316 C C . LEU A 1 175 ? 27.422 0.248 29.953 1 94.88 175 LEU A C 1
ATOM 1318 O O . LEU A 1 175 ? 26.938 -0.806 30.375 1 94.88 175 LEU A O 1
ATOM 1322 N N . SER A 1 176 ? 27.234 1.423 30.547 1 91.38 176 SER A N 1
ATOM 1323 C CA . SER A 1 176 ? 26.312 1.634 31.656 1 91.38 176 SER A CA 1
ATOM 1324 C C . SER A 1 176 ? 25.094 2.432 31.219 1 91.38 176 SER A C 1
ATOM 1326 O O . SER A 1 176 ? 25.219 3.373 30.438 1 91.38 176 SER A O 1
ATOM 1328 N N . TRP A 1 177 ? 23.938 2.025 31.734 1 92.19 177 TRP A N 1
ATOM 1329 C CA . TRP A 1 177 ? 22.734 2.748 31.359 1 92.19 177 TRP A CA 1
ATOM 1330 C C . TRP A 1 177 ? 21.719 2.77 32.5 1 92.19 177 TRP A C 1
ATOM 1332 O O . TRP A 1 177 ? 21.891 2.064 33.5 1 92.19 177 TRP A O 1
ATOM 1342 N N . ILE A 1 178 ? 20.781 3.674 32.344 1 89.44 178 ILE A N 1
ATOM 1343 C CA . ILE A 1 178 ? 19.734 3.867 33.344 1 89.44 178 ILE A CA 1
ATOM 1344 C C . ILE A 1 178 ? 18.516 3.037 32.969 1 89.44 178 ILE A C 1
ATOM 1346 O O . ILE A 1 178 ? 18.125 2.967 31.797 1 89.44 178 ILE A O 1
ATOM 1350 N N . GLU A 1 179 ? 17.938 2.434 33.969 1 84.62 179 GLU A N 1
ATOM 1351 C CA . GLU A 1 179 ? 16.641 1.769 33.781 1 84.62 179 GLU A CA 1
ATOM 1352 C C . GLU A 1 179 ? 15.492 2.648 34.25 1 84.62 179 GLU A C 1
ATOM 1354 O O . GLU A 1 179 ? 15.445 3.047 35.438 1 84.62 179 GLU A O 1
ATOM 1359 N N . ASP A 1 180 ? 14.711 2.994 33.344 1 76.88 180 ASP A N 1
ATOM 1360 C CA . ASP A 1 180 ? 13.539 3.814 33.625 1 76.88 180 ASP A CA 1
ATOM 1361 C C . ASP A 1 180 ? 12.352 2.949 34.062 1 76.88 180 ASP A C 1
ATOM 1363 O O . ASP A 1 180 ? 11.844 2.154 33.25 1 76.88 180 ASP A O 1
ATOM 1367 N N . PRO A 1 181 ? 11.836 3.139 35.219 1 76.88 181 PRO A N 1
ATOM 1368 C CA . PRO A 1 181 ? 10.719 2.318 35.719 1 76.88 181 PRO A CA 1
ATOM 1369 C C . PRO A 1 181 ? 9.445 2.504 34.906 1 76.88 181 PRO A C 1
ATOM 1371 O O . PRO A 1 181 ? 8.578 1.625 34.875 1 76.88 181 PRO A O 1
ATOM 1374 N N . SER A 1 182 ? 9.211 3.676 34.219 1 74.38 182 SER A N 1
ATOM 1375 C CA . SER A 1 182 ? 8.008 3.947 33.469 1 74.38 182 SER A CA 1
ATOM 1376 C C . SER A 1 182 ? 7.863 2.971 32.281 1 74.38 182 SER A C 1
ATOM 1378 O O . SER A 1 182 ? 6.766 2.801 31.75 1 74.38 182 SER A O 1
ATOM 1380 N N . ASN A 1 183 ? 8.898 2.293 32.062 1 75.56 183 ASN A N 1
ATOM 1381 C CA . ASN A 1 183 ? 8.898 1.329 30.969 1 75.56 183 ASN A CA 1
ATOM 1382 C C . ASN A 1 183 ? 8.062 0.098 31.297 1 75.56 183 ASN A C 1
ATOM 1384 O O . ASN A 1 183 ? 7.727 -0.686 30.406 1 75.56 183 ASN A O 1
ATOM 1388 N N . ARG A 1 184 ? 7.629 0.069 32.5 1 75.5 184 ARG A N 1
ATOM 1389 C CA . ARG A 1 184 ? 6.891 -1.114 32.938 1 75.5 184 ARG A CA 1
ATOM 1390 C C . ARG A 1 184 ? 5.41 -0.794 33.125 1 75.5 184 ARG A C 1
ATOM 1392 O O . ARG A 1 184 ? 4.605 -1.689 33.406 1 75.5 184 ARG A O 1
ATOM 1399 N N . ASP A 1 185 ? 5.035 0.442 32.969 1 81 185 ASP A N 1
ATOM 1400 C CA . ASP A 1 185 ? 3.646 0.851 33.156 1 81 185 ASP A CA 1
ATOM 1401 C C . ASP A 1 185 ? 2.785 0.458 31.953 1 81 185 ASP A C 1
ATOM 1403 O O . ASP A 1 185 ? 2.809 1.128 30.922 1 81 185 ASP A O 1
ATOM 1407 N N . GLU A 1 186 ? 1.969 -0.422 32.125 1 81.81 186 GLU A N 1
ATOM 1408 C CA . GLU A 1 186 ? 1.205 -0.997 31.031 1 81.81 186 GLU A CA 1
ATOM 1409 C C . GLU A 1 186 ? -0.03 -0.157 30.719 1 81.81 186 GLU A C 1
ATOM 1411 O O . GLU A 1 186 ? -0.793 -0.482 29.812 1 81.81 186 GLU A O 1
ATOM 1416 N N . ARG A 1 187 ? -0.191 0.895 31.453 1 81.31 187 ARG A N 1
ATOM 1417 C CA . ARG A 1 187 ? -1.273 1.818 31.141 1 81.31 187 ARG A CA 1
ATOM 1418 C C . ARG A 1 187 ? -1.036 2.488 29.781 1 81.31 187 ARG A C 1
ATOM 1420 O O . ARG A 1 187 ? -1.981 2.939 29.141 1 81.31 187 ARG A O 1
ATOM 1427 N N . TYR A 1 188 ? 0.19 2.496 29.406 1 84.62 188 TYR A N 1
ATOM 1428 C CA . TYR A 1 188 ? 0.531 3.025 28.094 1 84.62 188 TYR A CA 1
ATOM 1429 C C . TYR A 1 188 ? 0.411 1.948 27.031 1 84.62 188 TYR A C 1
ATOM 1431 O O . TYR A 1 188 ? 0.874 0.821 27.219 1 84.62 188 TYR A O 1
ATOM 1439 N N . ASP A 1 189 ? -0.21 2.238 25.875 1 89.62 189 ASP A N 1
ATOM 1440 C CA . ASP A 1 189 ? -0.496 1.293 24.812 1 89.62 189 ASP A CA 1
ATOM 1441 C C . ASP A 1 189 ? 0.778 0.594 24.344 1 89.62 189 ASP A C 1
ATOM 1443 O O . ASP A 1 189 ? 0.788 -0.623 24.141 1 89.62 189 ASP A O 1
ATOM 1447 N N . ARG A 1 190 ? 1.792 1.341 24.234 1 88.94 190 ARG A N 1
ATOM 1448 C CA . ARG A 1 190 ? 3.047 0.781 23.75 1 88.94 190 ARG A CA 1
ATOM 1449 C C . ARG A 1 190 ? 3.598 -0.259 24.719 1 88.94 190 ARG A C 1
ATOM 1451 O O . ARG A 1 190 ? 4.113 -1.298 24.297 1 88.94 190 ARG A O 1
ATOM 1458 N N . ASN A 1 191 ? 3.523 0.056 25.984 1 90.12 191 ASN A N 1
ATOM 1459 C CA . ASN A 1 191 ? 4.008 -0.875 27 1 90.12 191 ASN A CA 1
ATOM 1460 C C . ASN A 1 191 ? 3.17 -2.152 27.031 1 90.12 191 ASN A C 1
ATOM 1462 O O . ASN A 1 191 ? 3.705 -3.242 27.234 1 90.12 191 ASN A O 1
ATOM 1466 N N . PHE A 1 192 ? 1.913 -1.957 26.844 1 93.38 192 PHE A N 1
ATOM 1467 C CA . PHE A 1 192 ? 1.026 -3.113 26.812 1 93.38 192 PHE A CA 1
ATOM 1468 C C . PHE A 1 192 ? 1.422 -4.066 25.688 1 93.38 192 PHE A C 1
ATOM 1470 O O . PHE A 1 192 ? 1.569 -5.27 25.922 1 93.38 192 PHE A O 1
ATOM 1477 N N . ILE A 1 193 ? 1.642 -3.545 24.484 1 94.75 193 ILE A N 1
ATOM 1478 C CA . ILE A 1 193 ? 2.035 -4.344 23.328 1 94.75 193 ILE A CA 1
ATOM 1479 C C . ILE A 1 193 ? 3.389 -5 23.594 1 94.75 193 ILE A C 1
ATOM 1481 O O . ILE A 1 193 ? 3.559 -6.199 23.359 1 94.75 193 ILE A O 1
ATOM 1485 N N . ARG A 1 194 ? 4.223 -4.234 24.141 1 92.56 194 ARG A N 1
ATOM 1486 C CA . ARG A 1 194 ? 5.598 -4.672 24.359 1 92.56 194 ARG A CA 1
ATOM 1487 C C . ARG A 1 194 ? 5.652 -5.801 25.391 1 92.56 194 ARG A C 1
ATOM 1489 O O . ARG A 1 194 ? 6.426 -6.746 25.234 1 92.56 194 ARG A O 1
ATOM 1496 N N . ARG A 1 195 ? 4.84 -5.777 26.344 1 93.5 195 ARG A N 1
ATOM 1497 C CA . ARG A 1 195 ? 4.992 -6.668 27.484 1 93.5 195 ARG A CA 1
ATOM 1498 C C . ARG A 1 195 ? 4.008 -7.828 27.406 1 93.5 195 ARG A C 1
ATOM 1500 O O . ARG A 1 195 ? 4.297 -8.93 27.875 1 93.5 195 ARG A O 1
ATOM 1507 N N . ARG A 1 196 ? 2.885 -7.582 26.797 1 94.06 196 ARG A N 1
ATOM 1508 C CA . ARG A 1 196 ? 1.828 -8.586 26.875 1 94.06 196 ARG A CA 1
ATOM 1509 C C . ARG A 1 196 ? 1.633 -9.273 25.531 1 94.06 196 ARG A C 1
ATOM 1511 O O . ARG A 1 196 ? 1.33 -10.469 25.484 1 94.06 196 ARG A O 1
ATOM 1518 N N . ILE A 1 197 ? 1.789 -8.609 24.453 1 95.88 197 ILE A N 1
ATOM 1519 C CA . ILE A 1 197 ? 1.391 -9.133 23.156 1 95.88 197 ILE A CA 1
ATOM 1520 C C . ILE A 1 197 ? 2.615 -9.68 22.422 1 95.88 197 ILE A C 1
ATOM 1522 O O . ILE A 1 197 ? 2.656 -10.852 22.062 1 95.88 197 ILE A O 1
ATOM 1526 N N . LEU A 1 198 ? 3.639 -8.898 22.281 1 95.5 198 LEU A N 1
ATOM 1527 C CA . LEU A 1 198 ? 4.789 -9.242 21.453 1 95.5 198 LEU A CA 1
ATOM 1528 C C . LEU A 1 198 ? 5.492 -10.484 21.984 1 95.5 198 LEU A C 1
ATOM 1530 O O . LEU A 1 198 ? 5.891 -11.359 21.219 1 95.5 198 LEU A O 1
ATOM 1534 N N . PRO A 1 199 ? 5.617 -10.57 23.359 1 94.81 199 PRO A N 1
ATOM 1535 C CA . PRO A 1 199 ? 6.27 -11.781 23.859 1 94.81 199 PRO A CA 1
ATOM 1536 C C . PRO A 1 199 ? 5.496 -13.055 23.516 1 94.81 199 PRO A C 1
ATOM 1538 O O . PRO A 1 199 ? 6.098 -14.086 23.219 1 94.81 199 PRO A O 1
ATOM 1541 N N . GLN A 1 200 ? 4.195 -12.969 23.547 1 95.25 200 GLN A N 1
ATOM 1542 C CA . GLN A 1 200 ? 3.371 -14.109 23.172 1 95.25 200 GLN A CA 1
ATOM 1543 C C . GLN A 1 200 ? 3.547 -14.461 21.703 1 95.25 200 GLN A C 1
ATOM 1545 O O . GLN A 1 200 ? 3.674 -15.641 21.344 1 95.25 200 GLN A O 1
ATOM 1550 N N . LEU A 1 201 ? 3.596 -13.531 20.875 1 95.94 201 LEU A N 1
ATOM 1551 C CA . LEU A 1 201 ? 3.795 -13.742 19.438 1 95.94 201 LEU A CA 1
ATOM 1552 C C . LEU A 1 201 ? 5.184 -14.297 19.156 1 95.94 201 LEU A C 1
ATOM 1554 O O . LEU A 1 201 ? 5.34 -15.203 18.328 1 95.94 201 LEU A O 1
ATOM 1558 N N . ALA A 1 202 ? 6.141 -13.781 19.875 1 94.69 202 ALA A N 1
ATOM 1559 C CA . ALA A 1 202 ? 7.523 -14.203 19.672 1 94.69 202 ALA A CA 1
ATOM 1560 C C . ALA A 1 202 ? 7.707 -15.672 20.047 1 94.69 202 ALA A C 1
ATOM 1562 O O . ALA A 1 202 ? 8.555 -16.359 19.484 1 94.69 202 ALA A O 1
ATOM 1563 N N . GLY A 1 203 ? 6.938 -16.094 21.031 1 93.44 203 GLY A N 1
ATOM 1564 C CA . GLY A 1 203 ? 6.984 -17.5 21.406 1 93.44 203 GLY A CA 1
ATOM 1565 C C . GLY A 1 203 ? 6.629 -18.422 20.266 1 93.44 203 GLY A C 1
ATOM 1566 O O . GLY A 1 203 ? 7.207 -19.516 20.125 1 93.44 203 GLY A O 1
ATOM 1567 N N . ARG A 1 204 ? 5.805 -18.016 19.422 1 92.56 204 ARG A N 1
ATOM 1568 C CA . ARG A 1 204 ? 5.332 -18.828 18.297 1 92.56 204 ARG A CA 1
ATOM 1569 C C . ARG A 1 204 ? 6.02 -18.438 17 1 92.56 204 ARG A C 1
ATOM 1571 O O . ARG A 1 204 ? 6.262 -19.297 16.141 1 92.56 204 ARG A O 1
ATOM 1578 N N . TRP A 1 205 ? 6.262 -17.203 16.812 1 93.88 205 TRP A N 1
ATOM 1579 C CA . TRP A 1 205 ? 6.977 -16.656 15.664 1 93.88 205 TRP A CA 1
ATOM 1580 C C . TRP A 1 205 ? 8.234 -15.914 16.125 1 93.88 205 TRP A C 1
ATOM 1582 O O . TRP A 1 205 ? 8.234 -14.688 16.234 1 93.88 205 TRP A O 1
ATOM 1592 N N . PRO A 1 206 ? 9.273 -16.594 16.172 1 93.25 206 PRO A N 1
ATOM 1593 C CA . PRO A 1 206 ? 10.492 -16 16.75 1 93.25 206 PRO A CA 1
ATOM 1594 C C . PRO A 1 206 ? 10.969 -14.773 15.969 1 93.25 206 PRO A C 1
ATOM 1596 O O . PRO A 1 206 ? 11.609 -13.891 16.547 1 93.25 206 PRO A O 1
ATOM 1599 N N . ALA A 1 207 ? 10.688 -14.711 14.703 1 93.38 207 ALA A N 1
ATOM 1600 C CA . ALA A 1 207 ? 11.133 -13.602 13.875 1 93.38 207 ALA A CA 1
ATOM 1601 C C . ALA A 1 207 ? 10.047 -12.539 13.734 1 93.38 207 ALA A C 1
ATOM 1603 O O . ALA A 1 207 ? 10.023 -11.789 12.758 1 93.38 207 ALA A O 1
ATOM 1604 N N . VAL A 1 208 ? 9.18 -12.461 14.711 1 95.25 208 VAL A N 1
ATOM 1605 C CA . VAL A 1 208 ? 7.984 -11.633 14.602 1 95.25 208 VAL A CA 1
ATOM 1606 C C . VAL A 1 208 ? 8.383 -10.172 14.391 1 95.25 208 VAL A C 1
ATOM 1608 O O . VAL A 1 208 ? 7.828 -9.492 13.523 1 95.25 208 VAL A O 1
ATOM 1611 N N . ALA A 1 209 ? 9.305 -9.688 15.125 1 95.25 209 ALA A N 1
ATOM 1612 C CA . ALA A 1 209 ? 9.695 -8.281 15 1 95.25 209 ALA A CA 1
ATOM 1613 C C . ALA A 1 209 ? 10.25 -7.992 13.602 1 95.25 209 ALA A C 1
ATOM 1615 O O . ALA A 1 209 ? 9.883 -6.992 12.984 1 95.25 209 ALA A O 1
ATOM 1616 N N . ALA A 1 210 ? 11.094 -8.836 13.172 1 94.31 210 ALA A N 1
ATOM 1617 C CA . ALA A 1 210 ? 11.68 -8.688 11.836 1 94.31 210 ALA A CA 1
ATOM 1618 C C . ALA A 1 210 ? 10.602 -8.781 10.758 1 94.31 210 ALA A C 1
ATOM 1620 O O . ALA A 1 210 ? 10.625 -8.031 9.781 1 94.31 210 ALA A O 1
ATOM 1621 N N . ASN A 1 211 ? 9.672 -9.68 10.914 1 95.31 211 ASN A N 1
ATOM 1622 C CA . ASN A 1 211 ? 8.594 -9.859 9.953 1 95.31 211 ASN A CA 1
ATOM 1623 C C . ASN A 1 211 ? 7.695 -8.625 9.883 1 95.31 211 ASN A C 1
ATOM 1625 O O . ASN A 1 211 ? 7.355 -8.164 8.789 1 95.31 211 ASN A O 1
ATOM 1629 N N . LEU A 1 212 ? 7.371 -8.148 11.055 1 96.75 212 LEU A N 1
ATOM 1630 C CA . LEU A 1 212 ? 6.543 -6.949 11.109 1 96.75 212 LEU A CA 1
ATOM 1631 C C . LEU A 1 212 ? 7.25 -5.773 10.445 1 96.75 212 LEU A C 1
ATOM 1633 O O . LEU A 1 212 ? 6.629 -5.02 9.688 1 96.75 212 LEU A O 1
ATOM 1637 N N . THR A 1 213 ? 8.484 -5.68 10.719 1 95.19 213 THR A N 1
ATOM 1638 C CA . THR A 1 213 ? 9.273 -4.586 10.156 1 95.19 213 THR A CA 1
ATOM 1639 C C . THR A 1 213 ? 9.375 -4.719 8.641 1 95.19 213 THR A C 1
ATOM 1641 O O . THR A 1 213 ? 9.344 -3.719 7.918 1 95.19 213 THR A O 1
ATOM 1644 N N . ARG A 1 214 ? 9.508 -5.891 8.203 1 93.75 214 ARG A N 1
ATOM 1645 C CA . ARG A 1 214 ? 9.531 -6.137 6.762 1 93.75 214 ARG A CA 1
ATOM 1646 C C . ARG A 1 214 ? 8.219 -5.691 6.113 1 93.75 214 ARG A C 1
ATOM 1648 O O . ARG A 1 214 ? 8.234 -5.062 5.051 1 93.75 214 ARG A O 1
ATOM 1655 N N . SER A 1 215 ? 7.113 -6.039 6.699 1 96.38 215 SER A N 1
ATOM 1656 C CA . SER A 1 215 ? 5.816 -5.602 6.191 1 96.38 215 SER A CA 1
ATOM 1657 C C . SER A 1 215 ? 5.715 -4.082 6.164 1 96.38 215 SER A C 1
ATOM 1659 O O . SER A 1 215 ? 5.188 -3.506 5.211 1 96.38 215 SER A O 1
ATOM 1661 N N . ALA A 1 216 ? 6.215 -3.471 7.215 1 97 216 ALA A N 1
ATOM 1662 C CA . ALA A 1 216 ? 6.238 -2.012 7.238 1 97 216 ALA A CA 1
ATOM 1663 C C . ALA A 1 216 ? 7.031 -1.454 6.059 1 97 216 ALA A C 1
ATOM 1665 O O . ALA A 1 216 ? 6.629 -0.461 5.445 1 97 216 ALA A O 1
ATOM 1666 N N . GLY A 1 217 ? 8.141 -2.068 5.805 1 95.38 217 GLY A N 1
ATOM 1667 C CA . GLY A 1 217 ? 8.945 -1.672 4.66 1 95.38 217 GLY A CA 1
ATOM 1668 C C . GLY A 1 217 ? 8.203 -1.783 3.342 1 95.38 217 GLY A C 1
ATOM 1669 O O . GLY A 1 217 ? 8.312 -0.903 2.486 1 95.38 217 GLY A O 1
ATOM 1670 N N . HIS A 1 218 ? 7.438 -2.865 3.178 1 95.19 218 HIS A N 1
ATOM 1671 C CA . HIS A 1 218 ? 6.621 -3.033 1.98 1 95.19 218 HIS A CA 1
ATOM 1672 C C . HIS A 1 218 ? 5.582 -1.922 1.86 1 95.19 218 HIS A C 1
ATOM 1674 O O . HIS A 1 218 ? 5.359 -1.392 0.77 1 95.19 218 HIS A O 1
ATOM 1680 N N . CYS A 1 219 ? 4.977 -1.601 2.932 1 97.12 219 CYS A N 1
ATOM 1681 C CA . CYS A 1 219 ? 3.979 -0.535 2.943 1 97.12 219 CYS A CA 1
ATOM 1682 C C . CYS A 1 219 ? 4.613 0.808 2.602 1 97.12 219 CYS A C 1
ATOM 1684 O O . CYS A 1 219 ? 4.027 1.605 1.866 1 97.12 219 CYS A O 1
ATOM 1686 N N . ALA A 1 220 ? 5.797 1.046 3.15 1 96.31 220 ALA A N 1
ATOM 1687 C CA . ALA A 1 220 ? 6.504 2.293 2.875 1 96.31 220 ALA A CA 1
ATOM 1688 C C . ALA A 1 220 ? 6.812 2.432 1.387 1 96.31 220 ALA A C 1
ATOM 1690 O O . ALA A 1 220 ? 6.625 3.5 0.803 1 96.31 220 ALA A O 1
ATOM 1691 N N . GLU A 1 221 ? 7.297 1.361 0.84 1 95.56 221 GLU A N 1
ATOM 1692 C CA . GLU A 1 221 ? 7.602 1.369 -0.588 1 95.56 221 GLU A CA 1
ATOM 1693 C C . GLU A 1 221 ? 6.344 1.63 -1.416 1 95.56 221 GLU A C 1
ATOM 1695 O O . GLU A 1 221 ? 6.367 2.426 -2.357 1 95.56 221 GLU A O 1
ATOM 1700 N N . ALA A 1 222 ? 5.293 0.958 -1.091 1 97 222 ALA A N 1
ATOM 1701 C CA . ALA A 1 222 ? 4.016 1.143 -1.777 1 97 222 ALA A CA 1
ATOM 1702 C C . ALA A 1 222 ? 3.529 2.582 -1.648 1 97 222 ALA A C 1
ATOM 1704 O O . ALA A 1 222 ? 3.055 3.172 -2.621 1 97 222 ALA A O 1
ATOM 1705 N N . ALA A 1 223 ? 3.648 3.098 -0.468 1 96.38 223 ALA A N 1
ATOM 1706 C CA . ALA A 1 223 ? 3.232 4.477 -0.228 1 96.38 223 ALA A CA 1
ATOM 1707 C C . ALA A 1 223 ? 4.012 5.445 -1.115 1 96.38 223 ALA A C 1
ATOM 1709 O O . ALA A 1 223 ? 3.439 6.391 -1.662 1 96.38 223 ALA A O 1
ATOM 1710 N N . GLY A 1 224 ? 5.297 5.227 -1.254 1 96.19 224 GLY A N 1
ATOM 1711 C CA . GLY A 1 224 ? 6.117 6.059 -2.119 1 96.19 224 GLY A CA 1
ATOM 1712 C C . GLY A 1 224 ? 5.684 6.016 -3.572 1 96.19 224 GLY A C 1
ATOM 1713 O O . GLY A 1 224 ? 5.613 7.051 -4.238 1 96.19 224 GLY A O 1
ATOM 1714 N N . LEU A 1 225 ? 5.402 4.82 -4.023 1 97.5 225 LEU A N 1
ATOM 1715 C CA . LEU A 1 225 ? 4.93 4.641 -5.391 1 97.5 225 LEU A CA 1
ATOM 1716 C C . LEU A 1 225 ? 3.607 5.371 -5.609 1 97.5 225 LEU A C 1
ATOM 1718 O O . LEU A 1 225 ? 3.424 6.043 -6.629 1 97.5 225 LEU A O 1
ATOM 1722 N N . LEU A 1 226 ? 2.746 5.27 -4.676 1 97.69 226 LEU A N 1
ATOM 1723 C CA . LEU A 1 226 ? 1.432 5.895 -4.793 1 97.69 226 LEU A CA 1
ATOM 1724 C C . LEU A 1 226 ? 1.541 7.414 -4.715 1 97.69 226 LEU A C 1
ATOM 1726 O O . LEU A 1 226 ? 0.774 8.125 -5.363 1 97.69 226 LEU A O 1
ATOM 1730 N N . ASP A 1 227 ? 2.471 7.875 -3.887 1 96.5 227 ASP A N 1
ATOM 1731 C CA . ASP A 1 227 ? 2.713 9.312 -3.838 1 96.5 227 ASP A CA 1
ATOM 1732 C C . ASP A 1 227 ? 3.127 9.852 -5.207 1 96.5 227 ASP A C 1
ATOM 1734 O O . ASP A 1 227 ? 2.635 10.891 -5.645 1 96.5 227 ASP A O 1
ATOM 1738 N N . ARG A 1 228 ? 3.998 9.18 -5.855 1 96.06 228 ARG A N 1
ATOM 1739 C CA . ARG A 1 228 ? 4.441 9.609 -7.176 1 96.06 228 ARG A CA 1
ATOM 1740 C C . ARG A 1 228 ? 3.299 9.555 -8.188 1 96.06 228 ARG A C 1
ATOM 1742 O O . ARG A 1 228 ? 3.166 10.445 -9.023 1 96.06 228 ARG A O 1
ATOM 1749 N N . LEU A 1 229 ? 2.512 8.484 -8.062 1 96.81 229 LEU A N 1
ATOM 1750 C CA . LEU A 1 229 ? 1.323 8.406 -8.906 1 96.81 229 LEU A CA 1
ATOM 1751 C C . LEU A 1 229 ? 0.4 9.594 -8.648 1 96.81 229 LEU A C 1
ATOM 1753 O O . LEU A 1 229 ? -0.071 10.234 -9.594 1 96.81 229 LEU A O 1
ATOM 1757 N N . ALA A 1 230 ? 0.177 9.859 -7.414 1 97.62 230 ALA A N 1
ATOM 1758 C CA . ALA A 1 230 ? -0.688 10.977 -7.027 1 97.62 230 ALA A CA 1
ATOM 1759 C C . ALA A 1 230 ? -0.142 12.297 -7.547 1 97.62 230 ALA A C 1
ATOM 1761 O O . ALA A 1 230 ? -0.905 13.164 -7.992 1 97.62 230 ALA A O 1
ATOM 1762 N N . ASP A 1 231 ? 1.14 12.453 -7.469 1 97.12 231 ASP A N 1
ATOM 1763 C CA . ASP A 1 231 ? 1.773 13.672 -7.969 1 97.12 231 ASP A CA 1
ATOM 1764 C C . ASP A 1 231 ? 1.552 13.836 -9.469 1 97.12 231 ASP A C 1
ATOM 1766 O O . ASP A 1 231 ? 1.312 14.945 -9.953 1 97.12 231 ASP A O 1
ATOM 1770 N N . THR A 1 232 ? 1.651 12.758 -10.164 1 95.75 232 THR A N 1
ATOM 1771 C CA . THR A 1 232 ? 1.406 12.781 -11.602 1 95.75 232 THR A CA 1
ATOM 1772 C C . THR A 1 232 ? -0.039 13.172 -11.898 1 95.75 232 THR A C 1
ATOM 1774 O O . THR A 1 232 ? -0.296 14.016 -12.758 1 95.75 232 THR A O 1
ATOM 1777 N N . LEU A 1 233 ? -0.989 12.578 -11.203 1 96.81 233 LEU A N 1
ATOM 1778 C CA . LEU A 1 233 ? -2.4 12.914 -11.359 1 96.81 233 LEU A CA 1
ATOM 1779 C C . LEU A 1 233 ? -2.656 14.375 -11.008 1 96.81 233 LEU A C 1
ATOM 1781 O O . LEU A 1 233 ? -3.416 15.055 -11.703 1 96.81 233 LEU A O 1
ATOM 1785 N N . MET A 1 234 ? -1.999 14.805 -9.984 1 96.75 234 MET A N 1
ATOM 1786 C CA . MET A 1 234 ? -2.172 16.172 -9.516 1 96.75 234 MET A CA 1
ATOM 1787 C C . MET A 1 234 ? -1.658 17.172 -10.555 1 96.75 234 MET A C 1
ATOM 1789 O O . MET A 1 234 ? -2.297 18.188 -10.812 1 96.75 234 MET A O 1
ATOM 1793 N N . ALA A 1 235 ? -0.528 16.844 -11.125 1 95.81 235 ALA A N 1
ATOM 1794 C CA . ALA A 1 235 ? 0.043 17.719 -12.156 1 95.81 235 ALA A CA 1
ATOM 1795 C C . ALA A 1 235 ? -0.917 17.875 -13.336 1 95.81 235 ALA A C 1
ATOM 1797 O O . ALA A 1 235 ? -1.058 18.969 -13.883 1 95.81 235 ALA A O 1
ATOM 1798 N N . ALA A 1 236 ? -1.579 16.844 -13.617 1 95.31 236 ALA A N 1
ATOM 1799 C CA . ALA A 1 236 ? -2.533 16.859 -14.719 1 95.31 236 ALA A CA 1
ATOM 1800 C C . ALA A 1 236 ? -3.807 17.609 -14.336 1 95.31 236 ALA A C 1
ATOM 1802 O O . ALA A 1 236 ? -4.461 18.203 -15.188 1 95.31 236 ALA A O 1
ATOM 1803 N N . ALA A 1 237 ? -4.121 17.594 -13.094 1 96.69 237 ALA A N 1
ATOM 1804 C CA . ALA A 1 237 ? -5.406 18.125 -12.648 1 96.69 237 ALA A CA 1
ATOM 1805 C C . ALA A 1 237 ? -5.277 19.578 -12.203 1 96.69 237 ALA A C 1
ATOM 1807 O O . ALA A 1 237 ? -6.277 20.266 -12.039 1 96.69 237 ALA A O 1
ATOM 1808 N N . THR A 1 238 ? -4.086 19.984 -11.906 1 94 238 THR A N 1
ATOM 1809 C CA . THR A 1 238 ? -3.871 21.328 -11.391 1 94 238 THR A CA 1
ATOM 1810 C C . THR A 1 238 ? -4.109 22.375 -12.477 1 94 238 THR A C 1
ATOM 1812 O O . THR A 1 238 ? -3.629 22.219 -13.602 1 94 238 THR A O 1
ATOM 1815 N N . ALA A 1 239 ? -4.777 23.375 -12.086 1 86.88 239 ALA A N 1
ATOM 1816 C CA . ALA A 1 239 ? -5.059 24.453 -13.016 1 86.88 239 ALA A CA 1
ATOM 1817 C C . ALA A 1 239 ? -3.811 25.297 -13.258 1 86.88 239 ALA A C 1
ATOM 1819 O O . ALA A 1 239 ? -3.168 25.766 -12.312 1 86.88 239 ALA A O 1
ATOM 1820 N N . ALA A 1 240 ? -3.477 25.547 -14.461 1 83 240 ALA A N 1
ATOM 1821 C CA . ALA A 1 240 ? -2.297 26.328 -14.82 1 83 240 ALA A CA 1
ATOM 1822 C C . ALA A 1 240 ? -2.436 27.781 -14.359 1 83 240 ALA A C 1
ATOM 1824 O O . ALA A 1 240 ? -1.461 28.406 -13.93 1 83 240 ALA A O 1
ATOM 1825 N N . ASP A 1 241 ? -3.67 28.266 -14.383 1 82.44 241 ASP A N 1
ATOM 1826 C CA . ASP A 1 241 ? -3.932 29.688 -14.117 1 82.44 241 ASP A CA 1
ATOM 1827 C C . ASP A 1 241 ? -4.137 29.938 -12.625 1 82.44 241 ASP A C 1
ATOM 1829 O O . ASP A 1 241 ? -4.125 31.078 -12.18 1 82.44 241 ASP A O 1
ATOM 1833 N N . GLU A 1 242 ? -4.348 28.953 -11.844 1 83.06 242 GLU A N 1
ATOM 1834 C CA . GLU A 1 242 ? -4.551 29.078 -10.406 1 83.06 242 GLU A CA 1
ATOM 1835 C C . GLU A 1 242 ? -3.887 27.922 -9.648 1 83.06 242 GLU A C 1
ATOM 1837 O O . GLU A 1 242 ? -4.555 26.969 -9.25 1 83.06 242 GLU A O 1
ATOM 1842 N N . PRO A 1 243 ? -2.676 28.203 -9.367 1 82.5 243 PRO A N 1
ATOM 1843 C CA . PRO A 1 243 ? -1.946 27.125 -8.688 1 82.5 243 PRO A CA 1
ATOM 1844 C C . PRO A 1 243 ? -2.557 26.766 -7.332 1 82.5 243 PRO A C 1
ATOM 1846 O O . PRO A 1 243 ? -3.078 27.641 -6.633 1 82.5 243 PRO A O 1
ATOM 1849 N N . GLY A 1 244 ? -2.717 25.562 -7.074 1 88.38 244 GLY A N 1
ATOM 1850 C CA . GLY A 1 244 ? -3.252 25.078 -5.812 1 88.38 244 GLY A CA 1
ATOM 1851 C C . GLY A 1 244 ? -4.676 24.562 -5.926 1 88.38 244 GLY A C 1
ATOM 1852 O O . GLY A 1 244 ? -5.207 23.984 -4.98 1 88.38 244 GLY A O 1
ATOM 1853 N N . THR A 1 245 ? -5.258 24.922 -7.09 1 94.62 245 THR A N 1
ATOM 1854 C CA . THR A 1 245 ? -6.613 24.422 -7.305 1 94.62 245 THR A CA 1
ATOM 1855 C C . THR A 1 245 ? -6.605 23.234 -8.266 1 94.62 245 THR A C 1
ATOM 1857 O O . THR A 1 245 ? -5.633 23.016 -8.992 1 94.62 245 THR A O 1
ATOM 1860 N N . LEU A 1 246 ? -7.676 22.453 -8.172 1 96.38 246 LEU A N 1
ATOM 1861 C CA . LEU A 1 246 ? -7.816 21.297 -9.055 1 96.38 246 LEU A CA 1
ATOM 1862 C C . LEU A 1 246 ? -8.961 21.5 -10.039 1 96.38 246 LEU A C 1
ATOM 1864 O O . LEU A 1 246 ? -10.008 22.031 -9.68 1 96.38 246 LEU A O 1
ATOM 1868 N N . VAL A 1 247 ? -8.742 21.109 -11.266 1 95.94 247 VAL A N 1
ATOM 1869 C CA . VAL A 1 247 ? -9.773 21.156 -12.297 1 95.94 247 VAL A CA 1
ATOM 1870 C C . VAL A 1 247 ? -10.766 20.016 -12.102 1 95.94 247 VAL A C 1
ATOM 1872 O O . VAL A 1 247 ? -10.391 18.844 -12.188 1 95.94 247 VAL A O 1
ATOM 1875 N N . LEU A 1 248 ? -11.969 20.328 -11.938 1 94 248 LEU A N 1
ATOM 1876 C CA . LEU A 1 248 ? -13 19.375 -11.547 1 94 248 LEU A CA 1
ATOM 1877 C C . LEU A 1 248 ? -13.18 18.297 -12.617 1 94 248 LEU A C 1
ATOM 1879 O O . LEU A 1 248 ? -13.289 17.109 -12.305 1 94 248 LEU A O 1
ATOM 1883 N N . GLU A 1 249 ? -13.234 18.719 -13.828 1 94.31 249 GLU A N 1
ATOM 1884 C CA . GLU A 1 249 ? -13.477 17.797 -14.938 1 94.31 249 GLU A CA 1
ATOM 1885 C C . GLU A 1 249 ? -12.414 16.703 -14.992 1 94.31 249 GLU A C 1
ATOM 1887 O O . GLU A 1 249 ? -12.719 15.547 -15.289 1 94.31 249 GLU A O 1
ATOM 1892 N N . ILE A 1 250 ? -11.266 17.078 -14.719 1 96.12 250 ILE A N 1
ATOM 1893 C CA . ILE A 1 250 ? -10.164 16.125 -14.75 1 96.12 250 ILE A CA 1
ATOM 1894 C C . ILE A 1 250 ? -10.289 15.156 -13.57 1 96.12 250 ILE A C 1
ATOM 1896 O O . ILE A 1 250 ? -10.117 13.945 -13.727 1 96.12 250 ILE A O 1
ATOM 1900 N N . VAL A 1 251 ? -10.609 15.664 -12.414 1 97 251 VAL A N 1
ATOM 1901 C CA . VAL A 1 251 ? -10.758 14.844 -11.219 1 97 251 VAL A CA 1
ATOM 1902 C C . VAL A 1 251 ? -11.906 13.859 -11.406 1 97 251 VAL A C 1
ATOM 1904 O O . VAL A 1 251 ? -11.797 12.688 -11.039 1 97 251 VAL A O 1
ATOM 1907 N N . GLN A 1 252 ? -12.938 14.312 -12.031 1 95.38 252 GLN A N 1
ATOM 1908 C CA . GLN A 1 252 ? -14.156 13.516 -12.188 1 95.38 252 GLN A CA 1
ATOM 1909 C C . GLN A 1 252 ? -13.93 12.352 -13.148 1 95.38 252 GLN A C 1
ATOM 1911 O O . GLN A 1 252 ? -14.656 11.359 -13.109 1 95.38 252 GLN A O 1
ATOM 1916 N N . ARG A 1 253 ? -12.953 12.438 -13.992 1 95.81 253 ARG A N 1
ATOM 1917 C CA . ARG A 1 253 ? -12.656 11.383 -14.953 1 95.81 253 ARG A CA 1
ATOM 1918 C C . ARG A 1 253 ? -11.898 10.234 -14.297 1 95.81 253 ARG A C 1
ATOM 1920 O O . ARG A 1 253 ? -11.844 9.125 -14.844 1 95.81 253 ARG A O 1
ATOM 1927 N N . LEU A 1 254 ? -11.375 10.5 -13.195 1 96.44 254 LEU A N 1
ATOM 1928 C CA . LEU A 1 254 ? -10.602 9.484 -12.492 1 96.44 254 LEU A CA 1
ATOM 1929 C C . LEU A 1 254 ? -11.516 8.469 -11.82 1 96.44 254 LEU A C 1
ATOM 1931 O O . LEU A 1 254 ? -12.672 8.773 -11.523 1 96.44 254 LEU A O 1
ATOM 1935 N N . GLN A 1 255 ? -10.977 7.258 -11.617 1 95.56 255 GLN A N 1
ATOM 1936 C CA . GLN A 1 255 ? -11.695 6.266 -10.82 1 95.56 255 GLN A CA 1
ATOM 1937 C C . GLN A 1 255 ? -11.773 6.695 -9.359 1 95.56 255 GLN A C 1
ATOM 1939 O O . GLN A 1 255 ? -10.953 7.48 -8.891 1 95.56 255 GLN A O 1
ATOM 1944 N N . PRO A 1 256 ? -12.711 6.164 -8.602 1 95.75 256 PRO A N 1
ATOM 1945 C CA . PRO A 1 256 ? -12.922 6.586 -7.215 1 95.75 256 PRO A CA 1
ATOM 1946 C C . PRO A 1 256 ? -11.664 6.445 -6.359 1 95.75 256 PRO A C 1
ATOM 1948 O O . PRO A 1 256 ? -11.359 7.324 -5.551 1 95.75 256 PRO A O 1
ATOM 1951 N N . ASP A 1 257 ? -10.977 5.379 -6.5 1 95.81 257 ASP A N 1
ATOM 1952 C CA . ASP A 1 257 ? -9.773 5.184 -5.699 1 95.81 257 ASP A CA 1
ATOM 1953 C C . ASP A 1 257 ? -8.688 6.18 -6.09 1 95.81 257 ASP A C 1
ATOM 1955 O O . ASP A 1 257 ? -7.941 6.664 -5.234 1 95.81 257 ASP A O 1
ATOM 1959 N N . GLU A 1 258 ? -8.602 6.496 -7.371 1 97.19 258 GLU A N 1
ATOM 1960 C CA . GLU A 1 258 ? -7.668 7.523 -7.824 1 97.19 258 GLU A CA 1
ATOM 1961 C C . GLU A 1 258 ? -8.062 8.898 -7.297 1 97.19 258 GLU A C 1
ATOM 1963 O O . GLU A 1 258 ? -7.199 9.711 -6.969 1 97.19 258 GLU A O 1
ATOM 1968 N N . GLN A 1 259 ? -9.367 9.172 -7.289 1 97.19 259 GLN A N 1
ATOM 1969 C CA . GLN A 1 259 ? -9.844 10.43 -6.73 1 97.19 259 GLN A CA 1
ATOM 1970 C C . GLN A 1 259 ? -9.406 10.594 -5.277 1 97.19 259 GLN A C 1
ATOM 1972 O O . GLN A 1 259 ? -8.906 11.648 -4.891 1 97.19 259 GLN A O 1
ATOM 1977 N N . ARG A 1 260 ? -9.617 9.562 -4.52 1 96.44 260 ARG A N 1
ATOM 1978 C CA . ARG A 1 260 ? -9.234 9.609 -3.113 1 96.44 260 ARG A CA 1
ATOM 1979 C C . ARG A 1 260 ? -7.73 9.82 -2.961 1 96.44 260 ARG A C 1
ATOM 1981 O O . ARG A 1 260 ? -7.289 10.594 -2.113 1 96.44 260 ARG A O 1
ATOM 1988 N N . LEU A 1 261 ? -6.969 9.07 -3.746 1 96.62 261 LEU A N 1
ATOM 1989 C CA . LEU A 1 261 ? -5.516 9.195 -3.73 1 96.62 261 LEU A CA 1
ATOM 1990 C C . LEU A 1 261 ? -5.086 10.625 -4.027 1 96.62 261 LEU A C 1
ATOM 1992 O O . LEU A 1 261 ? -4.254 11.195 -3.314 1 96.62 261 LEU A O 1
ATOM 1996 N N . LEU A 1 262 ? -5.664 11.219 -5.074 1 97.19 262 LEU A N 1
ATOM 1997 C CA . LEU A 1 262 ? -5.352 12.57 -5.504 1 97.19 262 LEU A CA 1
ATOM 1998 C C . LEU A 1 262 ? -5.715 13.586 -4.422 1 97.19 262 LEU A C 1
ATOM 2000 O O . LEU A 1 262 ? -4.914 14.461 -4.09 1 97.19 262 LEU A O 1
ATOM 2004 N N . LEU A 1 263 ? -6.922 13.453 -3.838 1 96.56 263 LEU A N 1
ATOM 2005 C CA . LEU A 1 263 ? -7.398 14.391 -2.828 1 96.56 263 LEU A CA 1
ATOM 2006 C C . LEU A 1 263 ? -6.508 14.359 -1.592 1 96.56 263 LEU A C 1
ATOM 2008 O O . LEU A 1 263 ? -6.172 15.414 -1.036 1 96.56 263 LEU A O 1
ATOM 2012 N N . ARG A 1 264 ? -6.145 13.203 -1.188 1 95.5 264 ARG A N 1
ATOM 2013 C CA . ARG A 1 264 ? -5.266 13.078 -0.032 1 95.5 264 ARG A CA 1
ATOM 2014 C C . ARG A 1 264 ? -3.928 13.766 -0.285 1 95.5 264 ARG A C 1
ATOM 2016 O O . ARG A 1 264 ? -3.414 14.469 0.582 1 95.5 264 ARG A O 1
ATOM 2023 N N . ARG A 1 265 ? -3.338 13.469 -1.38 1 96.06 265 ARG A N 1
ATOM 2024 C CA . ARG A 1 265 ? -2.055 14.055 -1.748 1 96.06 265 ARG A CA 1
ATOM 2025 C C . ARG A 1 265 ? -2.152 15.578 -1.835 1 96.06 265 ARG A C 1
ATOM 2027 O O . ARG A 1 265 ? -1.258 16.281 -1.377 1 96.06 265 ARG A O 1
ATOM 2034 N N . TRP A 1 266 ? -3.268 16.062 -2.465 1 95.75 266 TRP A N 1
ATOM 2035 C CA . TRP A 1 266 ? -3.541 17.484 -2.645 1 95.75 266 TRP A CA 1
ATOM 2036 C C . TRP A 1 266 ? -3.596 18.203 -1.301 1 95.75 266 TRP A C 1
ATOM 2038 O O . TRP A 1 266 ? -2.967 19.25 -1.123 1 95.75 266 TRP A O 1
ATOM 2048 N N . ILE A 1 267 ? -4.211 17.594 -0.398 1 94.5 267 ILE A N 1
ATOM 2049 C CA . ILE A 1 267 ? -4.355 18.156 0.936 1 94.5 267 ILE A CA 1
ATOM 2050 C C . ILE A 1 267 ? -3.004 18.141 1.65 1 94.5 267 ILE A C 1
ATOM 2052 O O . ILE A 1 267 ? -2.605 19.141 2.252 1 94.5 267 ILE A O 1
ATOM 2056 N N . HIS A 1 268 ? -2.303 17.109 1.499 1 92 268 HIS A N 1
ATOM 2057 C CA . HIS A 1 268 ? -1 16.953 2.137 1 92 268 HIS A CA 1
ATOM 2058 C C . HIS A 1 268 ? -0.006 17.984 1.601 1 92 268 HIS A C 1
ATOM 2060 O O . HIS A 1 268 ? 0.759 18.578 2.369 1 92 268 HIS A O 1
ATOM 2066 N N . LYS A 1 269 ? -0.014 18.141 0.352 1 91.94 269 LYS A N 1
ATOM 2067 C CA . LYS A 1 269 ? 0.931 19.047 -0.283 1 91.94 269 LYS A CA 1
ATOM 2068 C C . LYS A 1 269 ? 0.671 20.5 0.143 1 91.94 269 LYS A C 1
ATOM 2070 O O . LYS A 1 269 ? 1.553 21.344 0.029 1 91.94 269 LYS A O 1
ATOM 2075 N N . ARG A 1 270 ? -0.483 20.75 0.591 1 89.56 270 ARG A N 1
ATOM 2076 C CA . ARG A 1 270 ? -0.825 22.078 1.067 1 89.56 270 ARG A CA 1
ATOM 2077 C C . ARG A 1 270 ? -0.482 22.234 2.545 1 89.56 270 ARG A C 1
ATOM 2079 O O . ARG A 1 270 ? -0.82 23.25 3.16 1 89.56 270 ARG A O 1
ATOM 2086 N N . GLY A 1 271 ? 0.079 21.172 3.123 1 86.06 271 GLY A N 1
ATOM 2087 C CA . GLY A 1 271 ? 0.561 21.25 4.492 1 86.06 271 GLY A CA 1
ATOM 2088 C C . GLY A 1 271 ? -0.499 20.891 5.516 1 86.06 271 GLY A C 1
ATOM 2089 O O . GLY A 1 271 ? -0.339 21.172 6.707 1 86.06 271 GLY A O 1
ATOM 2090 N N . LEU A 1 272 ? -1.601 20.375 5.062 1 86.81 272 LEU A N 1
ATOM 2091 C CA . LEU A 1 272 ? -2.682 20 5.965 1 86.81 272 LEU A CA 1
ATOM 2092 C C . LEU A 1 272 ? -2.691 18.484 6.203 1 86.81 272 LEU A C 1
ATOM 2094 O O . LEU A 1 272 ? -2.268 17.719 5.336 1 86.81 272 LEU A O 1
ATOM 2098 N N . ARG A 1 273 ? -3.145 18.141 7.398 1 82.12 273 ARG A N 1
ATOM 2099 C CA . ARG A 1 273 ? -3.311 16.703 7.664 1 82.12 273 ARG A CA 1
ATOM 2100 C C . ARG A 1 273 ? -4.484 16.141 6.879 1 82.12 273 ARG A C 1
ATOM 2102 O O . ARG A 1 273 ? -5.539 16.766 6.781 1 82.12 273 ARG A O 1
ATOM 2109 N N . ALA A 1 274 ? -4.262 14.977 6.355 1 81 274 ALA A N 1
ATOM 2110 C CA . ALA A 1 274 ? -5.332 14.344 5.59 1 81 274 ALA A CA 1
ATOM 2111 C C . ALA A 1 274 ? -6.516 13.992 6.488 1 81 274 ALA A C 1
ATOM 2113 O O . ALA A 1 274 ? -6.332 13.555 7.625 1 81 274 ALA A O 1
ATOM 2114 N N . PRO A 1 275 ? -7.707 14.234 5.965 1 86 275 PRO A N 1
ATOM 2115 C CA . PRO A 1 275 ? -8.891 13.852 6.727 1 86 275 PRO A CA 1
ATOM 2116 C C . PRO A 1 275 ? -9.07 12.336 6.82 1 86 275 PRO A C 1
ATOM 2118 O O . PRO A 1 275 ? -8.469 11.594 6.031 1 86 275 PRO A O 1
ATOM 2121 N N . PRO A 1 276 ? -9.883 11.906 7.793 1 87 276 PRO A N 1
ATOM 2122 C CA . PRO A 1 276 ? -10.227 10.484 7.852 1 87 276 PRO A CA 1
ATOM 2123 C C . PRO A 1 276 ? -10.898 9.977 6.574 1 87 276 PRO A C 1
ATOM 2125 O O . PRO A 1 276 ? -11.422 10.781 5.797 1 87 276 PRO A O 1
ATOM 2128 N N . ALA A 1 277 ? -10.875 8.719 6.461 1 87.62 277 ALA A N 1
ATOM 2129 C CA . ALA A 1 277 ? -11.367 8.078 5.242 1 87.62 277 ALA A CA 1
ATOM 2130 C C . ALA A 1 277 ? -12.828 8.438 4.988 1 87.62 277 ALA A C 1
ATOM 2132 O O . ALA A 1 277 ? -13.219 8.688 3.844 1 87.62 277 ALA A O 1
ATOM 2133 N N . LYS A 1 278 ? -13.586 8.43 5.984 1 88.38 278 LYS A N 1
ATOM 2134 C CA . LYS A 1 278 ? -15.008 8.742 5.84 1 88.38 278 LYS A CA 1
ATOM 2135 C C . LYS A 1 278 ? -15.211 10.148 5.285 1 88.38 278 LYS A C 1
ATOM 2137 O O . LYS A 1 278 ? -16.047 10.359 4.414 1 88.38 278 LYS A O 1
ATOM 2142 N N . LEU A 1 279 ? -14.469 11.07 5.785 1 91.94 279 LEU A N 1
ATOM 2143 C CA . LEU A 1 279 ? -14.578 12.453 5.34 1 91.94 279 LEU A CA 1
ATOM 2144 C C . LEU A 1 279 ? -14.078 12.609 3.906 1 91.94 279 LEU A C 1
ATOM 2146 O O . LEU A 1 279 ? -14.664 13.352 3.117 1 91.94 279 LEU A O 1
ATOM 2150 N N . LEU A 1 280 ? -13.055 11.969 3.607 1 92.88 280 LEU A N 1
ATOM 2151 C CA . LEU A 1 280 ? -12.539 11.992 2.242 1 92.88 280 LEU A CA 1
ATOM 2152 C C . LEU A 1 280 ? -13.586 11.484 1.258 1 92.88 280 LEU A C 1
ATOM 2154 O O . LEU A 1 280 ? -13.734 12.031 0.163 1 92.88 280 LEU A O 1
ATOM 2158 N N . GLU A 1 281 ? -14.242 10.469 1.662 1 93.31 281 GLU A N 1
ATOM 2159 C CA . GLU A 1 281 ? -15.305 9.922 0.827 1 93.31 281 GLU A CA 1
ATOM 2160 C C . GLU A 1 281 ? -16.453 10.922 0.663 1 93.31 281 GLU A C 1
ATOM 2162 O O . GLU A 1 281 ? -17.062 11.008 -0.408 1 93.31 281 GLU A O 1
ATOM 2167 N N . ARG A 1 282 ? -16.703 11.648 1.686 1 93.38 282 ARG A N 1
ATOM 2168 C CA . ARG A 1 282 ? -17.734 12.68 1.598 1 93.38 282 ARG A CA 1
ATOM 2169 C C . ARG A 1 282 ? -17.328 13.773 0.619 1 93.38 282 ARG A C 1
ATOM 2171 O O . ARG A 1 282 ? -18.141 14.242 -0.18 1 93.38 282 ARG A O 1
ATOM 2178 N N . ILE A 1 283 ? -16.125 14.164 0.735 1 93.75 283 ILE A N 1
ATOM 2179 C CA . ILE A 1 283 ? -15.617 15.172 -0.192 1 93.75 283 ILE A CA 1
ATOM 2180 C C . ILE A 1 283 ? -15.781 14.68 -1.628 1 93.75 283 ILE A C 1
ATOM 2182 O O . ILE A 1 283 ? -16.266 15.422 -2.492 1 93.75 283 ILE A O 1
ATOM 2186 N N . ARG A 1 284 ? -15.445 13.461 -1.842 1 94.12 284 ARG A N 1
ATOM 2187 C CA . ARG A 1 284 ? -15.539 12.883 -3.176 1 94.12 284 ARG A CA 1
ATOM 2188 C C . ARG A 1 284 ? -16.984 12.875 -3.67 1 94.12 284 ARG A C 1
ATOM 2190 O O . ARG A 1 284 ? -17.266 13.328 -4.781 1 94.12 284 ARG A O 1
ATOM 2197 N N . LYS A 1 285 ? -17.844 12.438 -2.844 1 93.38 285 LYS A N 1
ATOM 2198 C CA . LYS A 1 285 ? -19.234 12.227 -3.246 1 93.38 285 LYS A CA 1
ATOM 2199 C C . LYS A 1 285 ? -20 13.547 -3.279 1 93.38 285 LYS A C 1
ATOM 2201 O O . LYS A 1 285 ? -20.797 13.789 -4.188 1 93.38 285 LYS A O 1
ATOM 2206 N N . GLU A 1 286 ? -19.719 14.398 -2.309 1 91.88 286 GLU A N 1
ATOM 2207 C CA . GLU A 1 286 ? -20.562 15.578 -2.109 1 91.88 286 GLU A CA 1
ATOM 2208 C C . GLU A 1 286 ? -19.969 16.797 -2.805 1 91.88 286 GLU A C 1
ATOM 2210 O O . GLU A 1 286 ? -20.703 17.75 -3.117 1 91.88 286 GLU A O 1
ATOM 2215 N N . VAL A 1 287 ? -18.734 16.828 -3.039 1 91.31 287 VAL A N 1
ATOM 2216 C CA . VAL A 1 287 ? -18.125 18.016 -3.617 1 91.31 287 VAL A CA 1
ATOM 2217 C C . VAL A 1 287 ? -17.688 17.734 -5.051 1 91.31 287 VAL A C 1
ATOM 2219 O O . VAL A 1 287 ? -18 18.484 -5.969 1 91.31 287 VAL A O 1
ATOM 2222 N N . VAL A 1 288 ? -17.109 16.594 -5.25 1 91.75 288 VAL A N 1
ATOM 2223 C CA . VAL A 1 288 ? -16.547 16.297 -6.559 1 91.75 288 VAL A CA 1
ATOM 2224 C C . VAL A 1 288 ? -17.641 15.789 -7.496 1 91.75 288 VAL A C 1
ATOM 2226 O O . VAL A 1 288 ? -17.812 16.312 -8.594 1 91.75 288 VAL A O 1
ATOM 2229 N N . GLU A 1 289 ? -18.359 14.812 -7.059 1 88.69 289 GLU A N 1
ATOM 2230 C CA . GLU A 1 289 ? -19.281 14.109 -7.953 1 88.69 289 GLU A CA 1
ATOM 2231 C C . GLU A 1 289 ? -20.625 14.836 -8.055 1 88.69 289 GLU A C 1
ATOM 2233 O O . GLU A 1 289 ? -21.422 14.547 -8.953 1 88.69 289 GLU A O 1
ATOM 2238 N N . THR A 1 290 ? -20.844 15.602 -7.117 1 78.5 290 THR A N 1
ATOM 2239 C CA . THR A 1 290 ? -22.156 16.234 -7.105 1 78.5 290 THR A CA 1
ATOM 2240 C C . THR A 1 290 ? -22.359 17.094 -8.359 1 78.5 290 THR A C 1
ATOM 2242 O O . THR A 1 290 ? -21.438 17.781 -8.797 1 78.5 290 THR A O 1
ATOM 2245 N N . ALA A 1 291 ? -23.516 16.688 -9.008 1 66.81 291 ALA A N 1
ATOM 2246 C CA . ALA A 1 291 ? -23.906 17.453 -10.188 1 66.81 291 ALA A CA 1
ATOM 2247 C C . ALA A 1 291 ? -24.453 18.812 -9.797 1 66.81 291 ALA A C 1
ATOM 2249 O O . ALA A 1 291 ? -24.891 19.016 -8.664 1 66.81 291 ALA A O 1
ATOM 2250 N N . GLY A 1 292 ? -24.297 19.781 -10.633 1 61.34 292 GLY A N 1
ATOM 2251 C CA . GLY A 1 292 ? -25.031 21.047 -10.562 1 61.34 292 GLY A CA 1
ATOM 2252 C C . GLY A 1 292 ? -24.172 22.188 -10.062 1 61.34 292 GLY A C 1
ATOM 2253 O O . GLY A 1 292 ? -22.953 22.047 -9.898 1 61.34 292 GLY A O 1
ATOM 2254 N N . ASP A 1 293 ? -24.797 23.391 -10.023 1 59.34 293 ASP A N 1
ATOM 2255 C CA . ASP A 1 293 ? -24.234 24.703 -9.758 1 59.34 293 ASP A CA 1
ATOM 2256 C C . ASP A 1 293 ? -24.078 24.953 -8.258 1 59.34 293 ASP A C 1
ATOM 2258 O O . ASP A 1 293 ? -23.766 26.062 -7.832 1 59.34 293 ASP A O 1
ATOM 2262 N N . ARG A 1 294 ? -24.281 23.797 -7.418 1 63.75 294 ARG A N 1
ATOM 2263 C CA . ARG A 1 294 ? -24.141 24.047 -5.984 1 63.75 294 ARG A CA 1
ATOM 2264 C C . ARG A 1 294 ? -22.672 24.188 -5.59 1 63.75 294 ARG A C 1
ATOM 2266 O O . ARG A 1 294 ? -21.781 23.781 -6.332 1 63.75 294 ARG A O 1
ATOM 2273 N N . THR A 1 295 ? -22.469 25.266 -4.68 1 72.75 295 THR A N 1
ATOM 2274 C CA . THR A 1 295 ? -21.156 25.469 -4.098 1 72.75 295 THR A CA 1
ATOM 2275 C C . THR A 1 295 ? -20.9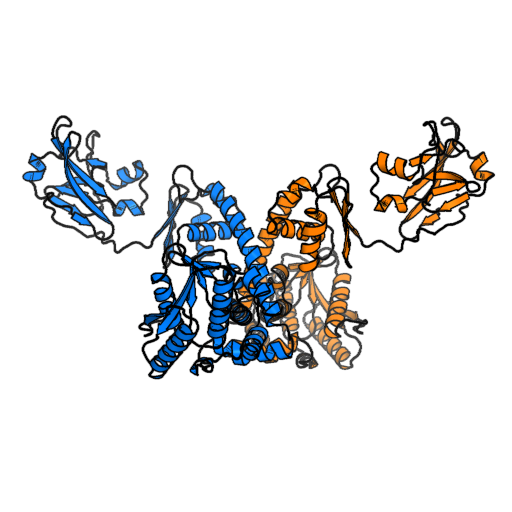69 24.609 -2.844 1 72.75 295 THR A C 1
ATOM 2277 O O . THR A 1 295 ? -20.891 25.141 -1.734 1 72.75 295 THR A O 1
ATOM 2280 N N . PRO A 1 296 ? -20.938 23.312 -3.131 1 81.94 296 PRO A N 1
ATOM 2281 C CA . PRO A 1 296 ? -20.781 22.438 -1.966 1 81.94 296 PRO A CA 1
ATOM 2282 C C . PRO A 1 296 ? -19.453 22.656 -1.237 1 81.94 296 PRO A C 1
ATOM 2284 O O . PRO A 1 296 ? -18.5 23.156 -1.833 1 81.94 296 PRO A O 1
ATOM 2287 N N . MET A 1 297 ? -19.578 22.531 0.042 1 85.06 297 MET A N 1
ATOM 2288 C CA . MET A 1 297 ? -18.359 22.641 0.841 1 85.06 297 MET A CA 1
ATOM 2289 C C . MET A 1 297 ? -18.359 21.625 1.969 1 85.06 297 MET A C 1
ATOM 2291 O O . MET A 1 297 ? -19.406 21.266 2.512 1 85.06 297 MET A O 1
ATOM 2295 N N . ILE A 1 298 ? -17.188 21.078 2.199 1 89.69 298 ILE A N 1
ATOM 2296 C CA . ILE A 1 298 ? -16.969 20.219 3.361 1 89.69 298 ILE A CA 1
ATOM 2297 C C . ILE A 1 298 ? -15.82 20.781 4.207 1 89.69 298 ILE A C 1
ATOM 2299 O O . ILE A 1 298 ? -14.742 21.062 3.689 1 89.69 298 ILE A O 1
ATOM 2303 N N . ALA A 1 299 ? -16.156 20.891 5.512 1 87.06 299 ALA A N 1
ATOM 2304 C CA . ALA A 1 299 ? -15.172 21.438 6.441 1 87.06 299 ALA A CA 1
ATOM 2305 C C . ALA A 1 299 ? -14.766 20.391 7.48 1 87.06 299 ALA A C 1
ATOM 2307 O O . ALA A 1 299 ? -15.562 19.5 7.82 1 87.06 299 ALA A O 1
ATOM 2308 N N . TRP A 1 300 ? -13.562 20.438 7.859 1 86.81 300 TRP A N 1
ATOM 2309 C CA . TRP A 1 300 ? -13.055 19.672 9 1 86.81 300 TRP A CA 1
ATOM 2310 C C . TRP A 1 300 ? -12.023 20.484 9.781 1 86.81 300 TRP A C 1
ATOM 2312 O O . TRP A 1 300 ? -11.898 21.688 9.578 1 86.81 300 TRP A O 1
ATOM 2322 N N . ALA A 1 301 ? -11.398 19.984 10.773 1 82.38 301 ALA A N 1
ATOM 2323 C CA . ALA A 1 301 ? -10.562 20.703 11.727 1 82.38 301 ALA A CA 1
ATOM 2324 C C . ALA A 1 301 ? -9.414 21.406 11.016 1 82.38 301 ALA A C 1
ATOM 2326 O O . ALA A 1 301 ? -9.023 22.516 11.406 1 82.38 301 ALA A O 1
ATOM 2327 N N . GLU A 1 302 ? -8.984 20.875 9.906 1 86.31 302 GLU A N 1
ATOM 2328 C CA . GLU A 1 302 ? -7.762 21.359 9.289 1 86.31 302 GLU A CA 1
ATOM 2329 C C . GLU A 1 302 ? -8.062 22.297 8.117 1 86.31 302 GLU A C 1
ATOM 2331 O O . GLU A 1 302 ? -7.215 23.094 7.719 1 86.31 302 GLU A O 1
ATOM 2336 N N . GLY A 1 303 ? -9.258 22.156 7.582 1 89.19 303 GLY A N 1
ATOM 2337 C CA . GLY A 1 303 ? -9.516 22.953 6.395 1 89.19 303 GLY A CA 1
ATOM 2338 C C . GLY A 1 303 ? -10.891 22.719 5.801 1 89.19 303 GLY A C 1
ATOM 2339 O O . GLY A 1 303 ? -11.742 22.078 6.426 1 89.19 303 GLY A O 1
ATOM 2340 N N . THR A 1 304 ? -11.102 23.438 4.629 1 90.56 304 THR A N 1
ATOM 2341 C CA . THR A 1 304 ? -12.359 23.344 3.902 1 90.56 304 THR A CA 1
ATOM 2342 C C . THR A 1 304 ? -12.109 23.109 2.414 1 90.56 304 THR A C 1
ATOM 2344 O O . THR A 1 304 ? -11.211 23.719 1.832 1 90.56 304 THR A O 1
ATOM 2347 N N . VAL A 1 305 ? -12.836 22.188 1.935 1 92.94 305 VAL A N 1
ATOM 2348 C CA . VAL A 1 305 ? -12.836 22 0.488 1 92.94 305 VAL A CA 1
ATOM 2349 C C . VAL A 1 305 ? -14.125 22.578 -0.107 1 92.94 305 VAL A C 1
ATOM 2351 O O . VAL A 1 305 ? -15.219 22.297 0.388 1 92.94 305 VAL A O 1
ATOM 2354 N N . ARG A 1 306 ? -13.93 23.375 -1.185 1 91.38 306 ARG A N 1
ATOM 2355 C CA . ARG A 1 306 ? -15.07 24.016 -1.838 1 91.38 306 ARG A CA 1
ATOM 2356 C C . ARG A 1 306 ? -14.953 23.922 -3.355 1 91.38 306 ARG A C 1
ATOM 2358 O O . ARG A 1 306 ? -13.867 23.688 -3.889 1 91.38 306 ARG A O 1
ATOM 2365 N N . ARG A 1 307 ? -16.062 24.031 -3.842 1 91.88 307 ARG A N 1
ATOM 2366 C CA . ARG A 1 307 ? -16.141 24.078 -5.301 1 91.88 307 ARG A CA 1
ATOM 2367 C C . ARG A 1 307 ? -16.578 25.453 -5.785 1 91.88 307 ARG A C 1
ATOM 2369 O O . ARG A 1 307 ? -17.469 26.078 -5.199 1 91.88 307 ARG A O 1
ATOM 2376 N N . TYR A 1 308 ? -15.805 25.969 -6.797 1 88.94 308 TYR A N 1
ATOM 2377 C CA . TYR A 1 308 ? -16.172 27.219 -7.445 1 88.94 308 TYR A CA 1
ATOM 2378 C C . TYR A 1 308 ? -15.727 27.234 -8.906 1 88.94 308 TYR A C 1
ATOM 2380 O O . TYR A 1 308 ? -14.562 26.984 -9.203 1 88.94 308 TYR A O 1
ATOM 2388 N N . ARG A 1 309 ? -16.672 27.438 -9.766 1 86.56 309 ARG A N 1
ATOM 2389 C CA . ARG A 1 309 ? -16.438 27.516 -11.203 1 86.56 309 ARG A CA 1
ATOM 2390 C C . ARG A 1 309 ? -15.672 26.297 -11.695 1 86.56 309 ARG A C 1
ATOM 2392 O O . ARG A 1 309 ? -14.633 26.422 -12.352 1 86.56 309 ARG A O 1
ATOM 2399 N N . HIS A 1 310 ? -15.984 25.109 -11.328 1 88.56 310 HIS A N 1
ATOM 2400 C CA . HIS A 1 310 ? -15.477 23.828 -11.797 1 88.56 310 HIS A CA 1
ATOM 2401 C C . HIS A 1 310 ? -14.055 23.578 -11.305 1 88.56 310 HIS A C 1
ATOM 2403 O O . HIS A 1 310 ? -13.242 22.984 -12.008 1 88.56 310 HIS A O 1
ATOM 2409 N N . ARG A 1 311 ? -13.883 24.312 -10.164 1 92.38 311 ARG A N 1
ATOM 2410 C CA . ARG A 1 311 ? -12.594 24.094 -9.523 1 92.38 311 ARG A CA 1
ATOM 2411 C C . ARG A 1 311 ? -12.766 23.703 -8.062 1 92.38 311 ARG A C 1
ATOM 2413 O O . ARG A 1 311 ? -13.719 24.141 -7.41 1 92.38 311 ARG A O 1
ATOM 2420 N N . LEU A 1 312 ? -11.82 22.922 -7.656 1 94.31 312 LEU A N 1
ATOM 2421 C CA . LEU A 1 312 ? -11.758 22.594 -6.234 1 94.31 312 LEU A CA 1
ATOM 2422 C C . LEU A 1 312 ? -10.758 23.484 -5.508 1 94.31 312 LEU A C 1
ATOM 2424 O O . LEU A 1 312 ? -9.617 23.625 -5.949 1 94.31 312 LEU A O 1
ATOM 2428 N N . HIS A 1 313 ? -11.258 24.047 -4.434 1 93.06 313 HIS A N 1
ATOM 2429 C CA . HIS A 1 313 ? -10.422 24.906 -3.607 1 93.06 313 HIS A CA 1
ATOM 2430 C C . HIS A 1 313 ? -10.227 24.312 -2.213 1 93.06 313 HIS A C 1
ATOM 2432 O O . HIS A 1 313 ? -11.164 23.766 -1.636 1 93.06 313 HIS A O 1
ATOM 2438 N N . LEU A 1 314 ? -9.016 24.422 -1.793 1 93.56 314 LEU A N 1
ATOM 2439 C CA . LEU A 1 314 ? -8.688 24.047 -0.421 1 93.56 314 LEU A CA 1
ATOM 2440 C C . LEU A 1 314 ? -8.328 25.281 0.406 1 93.56 314 LEU A C 1
ATOM 2442 O O . LEU A 1 314 ? -7.371 25.984 0.088 1 93.56 314 LEU A O 1
ATOM 2446 N N . LEU A 1 315 ? -9.125 25.5 1.412 1 88.81 315 LEU A N 1
ATOM 2447 C CA . LEU A 1 315 ? -8.93 26.688 2.232 1 88.81 315 LEU A CA 1
ATOM 2448 C C . LEU A 1 315 ? -8.531 26.312 3.656 1 88.81 315 LEU A C 1
ATOM 2450 O O . LEU A 1 315 ? -9.023 25.312 4.195 1 88.81 315 LEU A O 1
ATOM 2454 N N . PRO A 1 316 ? -7.59 27.031 4.219 1 83.12 316 PRO A N 1
ATOM 2455 C CA . PRO A 1 316 ? -7.324 26.828 5.645 1 83.12 316 PRO A CA 1
ATOM 2456 C C . PRO A 1 316 ? -8.531 27.156 6.523 1 83.12 316 PRO A C 1
ATOM 2458 O O . PRO A 1 316 ? -9.484 27.797 6.055 1 83.12 316 PRO A O 1
ATOM 2461 N N . PRO A 1 317 ? -8.43 26.656 7.746 1 77.88 317 PRO A N 1
ATOM 2462 C CA . PRO A 1 317 ? -9.523 27.016 8.648 1 77.88 317 PRO A CA 1
ATOM 2463 C C . PRO A 1 317 ? -9.688 28.516 8.812 1 77.88 317 PRO A C 1
ATOM 2465 O O . PRO A 1 317 ? -8.703 29.25 8.82 1 77.88 317 PRO A O 1
ATOM 2468 N N . SER A 1 318 ? -10.969 28.953 8.531 1 67.81 318 SER A N 1
ATOM 2469 C CA . SER A 1 318 ? -11.25 30.375 8.586 1 67.81 318 SER A CA 1
ATOM 2470 C C . SER A 1 318 ? -10.953 30.938 9.977 1 67.81 318 SER A C 1
ATOM 2472 O O . SER A 1 318 ? -11.305 30.328 10.984 1 67.81 318 SER A O 1
ATOM 2474 N N . ALA A 1 319 ? -10.047 31.906 9.969 1 66.69 319 ALA A N 1
ATOM 2475 C CA . ALA A 1 319 ? -9.906 32.688 11.195 1 66.69 319 ALA A CA 1
ATOM 2476 C C . ALA A 1 319 ? -11.234 33.281 11.625 1 66.69 319 ALA A C 1
ATOM 2478 O O . ALA A 1 319 ? -12.195 33.312 10.852 1 66.69 319 ALA A O 1
ATOM 2479 N N . ASP A 1 320 ? -11.289 33.656 12.852 1 71.81 320 ASP A N 1
ATOM 2480 C CA . ASP A 1 320 ? -12.469 34.344 13.375 1 71.81 320 ASP A CA 1
ATOM 2481 C C . ASP A 1 320 ? -12.859 35.531 12.492 1 71.81 320 ASP A C 1
ATOM 2483 O O . ASP A 1 320 ? -12.008 36.344 12.125 1 71.81 320 ASP A O 1
ATOM 2487 N N . PHE A 1 321 ? -13.844 35.375 11.703 1 77.75 321 PHE A N 1
ATOM 2488 C CA . PHE A 1 321 ? -14.383 36.406 10.844 1 77.75 321 PHE A CA 1
ATOM 2489 C C . PHE A 1 321 ? -15.742 36.875 11.344 1 77.75 321 PHE A C 1
ATOM 2491 O O . PHE A 1 321 ? -16.672 36.094 11.5 1 77.75 321 PHE A O 1
ATOM 2498 N N . ASP A 1 322 ? -15.812 38.125 11.789 1 84.38 322 ASP A N 1
ATOM 2499 C CA . ASP A 1 322 ? -17.078 38.75 12.195 1 84.38 322 ASP A CA 1
ATOM 2500 C C . ASP A 1 322 ? -17.609 39.656 11.086 1 84.38 322 ASP A C 1
ATOM 2502 O O . ASP A 1 322 ? -17.172 40.812 10.93 1 84.38 322 ASP A O 1
ATOM 2506 N N . ALA A 1 323 ? -18.625 39.156 10.477 1 85.06 323 ALA A N 1
ATOM 2507 C CA . ALA A 1 323 ? -19.219 39.875 9.359 1 85.06 323 ALA A CA 1
ATOM 2508 C C . ALA A 1 323 ? -19.859 41.188 9.82 1 85.06 323 ALA A C 1
ATOM 2510 O O . ALA A 1 323 ? -20.047 42.094 9.023 1 85.06 323 ALA A O 1
ATOM 2511 N N . SER A 1 324 ? -20.172 41.25 11.078 1 89.31 324 SER A N 1
ATOM 2512 C CA . SER A 1 324 ? -20.859 42.438 11.594 1 89.31 324 SER A CA 1
ATOM 2513 C C . SER A 1 324 ? -19.875 43.469 12.086 1 89.31 324 SER A C 1
ATOM 2515 O O . SER A 1 324 ? -20.266 44.594 12.461 1 89.31 324 SER A O 1
ATOM 2517 N N . TRP A 1 325 ? -18.672 43.125 11.969 1 92.12 325 TRP A N 1
ATOM 2518 C CA . TRP A 1 325 ? -17.609 44.031 12.453 1 92.12 325 TRP A CA 1
ATOM 2519 C C . TRP A 1 325 ? -17.625 45.344 11.695 1 92.12 325 TRP A C 1
ATOM 2521 O O . TRP A 1 325 ? -17.859 45.375 10.484 1 92.12 325 TRP A O 1
ATOM 2531 N N . THR A 1 326 ? -17.531 46.438 12.414 1 94.06 326 THR A N 1
ATOM 2532 C CA . THR A 1 326 ? -17.391 47.781 11.867 1 94.06 326 THR A CA 1
ATOM 2533 C C . THR A 1 326 ? -16.422 48.625 12.711 1 94.06 326 THR A C 1
ATOM 2535 O O . THR A 1 326 ? -16.359 48.438 13.93 1 94.06 326 THR A O 1
ATOM 2538 N N . ALA A 1 327 ? -15.703 49.469 12.086 1 95.56 327 ALA A N 1
ATOM 2539 C CA . ALA A 1 327 ? -14.773 50.281 12.836 1 95.56 327 ALA A CA 1
ATOM 2540 C C . ALA A 1 327 ? -14.617 51.656 12.18 1 95.56 327 ALA A C 1
ATOM 2542 O O . ALA A 1 327 ? -14.695 51.781 10.961 1 95.56 327 ALA A O 1
ATOM 2543 N N . ALA A 1 328 ? -14.445 52.656 13.039 1 95.81 328 ALA A N 1
ATOM 2544 C CA . ALA A 1 328 ? -14.023 53.969 12.547 1 95.81 328 ALA A CA 1
ATOM 2545 C C . ALA A 1 328 ? -12.555 53.938 12.141 1 95.81 328 ALA A C 1
ATOM 2547 O O . ALA A 1 328 ? -11.75 53.219 12.719 1 95.81 328 ALA A O 1
ATOM 2548 N N . TRP A 1 329 ? -12.273 54.625 11.141 1 95.62 329 TRP A N 1
ATOM 2549 C CA . TRP A 1 329 ? -10.914 54.688 10.617 1 95.62 329 TRP A CA 1
ATOM 2550 C C . TRP A 1 329 ? -10.508 56.094 10.258 1 95.62 329 TRP A C 1
ATOM 2552 O O . TRP A 1 329 ? -11.266 56.812 9.602 1 95.62 329 TRP A O 1
ATOM 2562 N N . SER A 1 330 ? -9.336 56.531 10.719 1 88.75 330 SER A N 1
ATOM 2563 C CA . SER A 1 330 ? -8.852 57.875 10.43 1 88.75 330 SER A CA 1
ATOM 2564 C C . SER A 1 330 ? -8.234 57.969 9.039 1 88.75 330 SER A C 1
ATOM 2566 O O . SER A 1 330 ? -8.18 59.031 8.438 1 88.75 330 SER A O 1
ATOM 2568 N N . GLY A 1 331 ? -7.781 56.781 8.578 1 90.12 331 GLY A N 1
ATOM 2569 C CA . GLY A 1 331 ? -7.078 56.75 7.301 1 90.12 331 GLY A CA 1
ATOM 2570 C C . GLY A 1 331 ? -5.613 57.125 7.418 1 90.12 331 GLY A C 1
ATOM 2571 O O . GLY A 1 331 ? -4.859 57 6.449 1 90.12 331 GLY A O 1
ATOM 2572 N N . GLU A 1 332 ? -5.203 57.5 8.555 1 89 332 GLU A N 1
ATOM 2573 C CA . GLU A 1 332 ? -3.832 57.969 8.766 1 89 332 GLU A CA 1
ATOM 2574 C C . GLU A 1 332 ? -2.912 56.781 9.109 1 89 332 GLU A C 1
ATOM 2576 O O . GLU A 1 332 ? -1.73 56.781 8.758 1 89 332 GLU A O 1
ATOM 2581 N N . THR A 1 333 ? -3.443 55.844 9.805 1 92.5 333 THR A N 1
ATOM 2582 C CA . THR A 1 333 ? -2.697 54.625 10.156 1 92.5 333 THR A CA 1
ATOM 2583 C C . THR A 1 333 ? -3.377 53.406 9.586 1 92.5 333 THR A C 1
ATOM 2585 O O . THR A 1 333 ? -4.59 53.406 9.375 1 92.5 333 THR A O 1
ATOM 2588 N N . PRO A 1 334 ? -2.547 52.438 9.367 1 94.88 334 PRO A N 1
ATOM 2589 C CA . PRO A 1 334 ? -3.152 51.188 8.875 1 94.88 334 PRO A CA 1
ATOM 2590 C C . PRO A 1 334 ? -4.184 50.625 9.836 1 94.88 334 PRO A C 1
ATOM 2592 O O . PRO A 1 334 ? -4.016 50.719 11.055 1 94.88 334 PRO A O 1
ATOM 2595 N N . LEU A 1 335 ? -5.246 50.156 9.305 1 95.06 335 LEU A N 1
ATOM 2596 C CA . LEU A 1 335 ? -6.289 49.5 10.094 1 95.06 335 LEU A CA 1
ATOM 2597 C C . LEU A 1 335 ? -6.168 48 10.008 1 95.06 335 LEU A C 1
ATOM 2599 O O . LEU A 1 335 ? -6.254 47.406 8.922 1 95.06 335 LEU A O 1
ATOM 2603 N N . THR A 1 336 ? -5.918 47.375 11.102 1 93.19 336 THR A N 1
ATOM 2604 C CA . THR A 1 336 ? -5.836 45.906 11.141 1 93.19 336 THR A CA 1
ATOM 2605 C C . THR A 1 336 ? -7.23 45.281 11.125 1 93.19 336 THR A C 1
ATOM 2607 O O . THR A 1 336 ? -8.094 45.656 11.922 1 93.19 336 THR A O 1
ATOM 2610 N N . LEU A 1 337 ? -7.43 44.5 10.164 1 90.94 337 LEU A N 1
ATOM 2611 C CA . LEU A 1 337 ? -8.656 43.719 10.086 1 90.94 337 LEU A CA 1
ATOM 2612 C C . LEU A 1 337 ? -8.461 42.344 10.688 1 90.94 337 LEU A C 1
ATOM 2614 O O . LEU A 1 337 ? -7.738 41.5 10.125 1 90.94 337 LEU A O 1
ATOM 2618 N N . ALA A 1 338 ? -9.117 42.062 11.734 1 86.44 338 ALA A N 1
ATOM 2619 C CA . ALA A 1 338 ? -8.938 40.781 12.422 1 86.44 338 ALA A CA 1
ATOM 2620 C C . ALA A 1 338 ? -9.172 39.594 11.477 1 86.44 338 ALA A C 1
ATOM 2622 O O . ALA A 1 338 ? -10.281 39.406 10.977 1 86.44 338 ALA A O 1
ATOM 2623 N N . GLY A 1 339 ? -8.031 38.844 11.242 1 82.44 339 GLY A N 1
ATOM 2624 C CA . GLY A 1 339 ? -8.109 37.688 10.398 1 82.44 339 GLY A CA 1
ATOM 2625 C C . GLY A 1 339 ? -8.234 38 8.922 1 82.44 339 GLY A C 1
ATOM 2626 O O . GLY A 1 339 ? -8.531 37.125 8.109 1 82.44 339 GLY A O 1
ATOM 2627 N N . ASN A 1 340 ? -8.125 39.312 8.594 1 89.19 340 ASN A N 1
ATOM 2628 C CA . ASN A 1 340 ? -8.367 39.719 7.215 1 89.19 340 ASN A CA 1
ATOM 2629 C C . ASN A 1 340 ? -7.348 40.75 6.75 1 89.19 340 ASN A C 1
ATOM 2631 O O . ASN A 1 340 ? -7.656 41.594 5.906 1 89.19 340 ASN A O 1
ATOM 2635 N N . GLY A 1 341 ? -6.207 40.75 7.391 1 89 341 GLY A N 1
ATOM 2636 C CA . GLY A 1 341 ? -5.109 41.594 6.945 1 89 341 GLY A CA 1
ATOM 2637 C C . GLY A 1 341 ? -5.211 43 7.441 1 89 341 GLY A C 1
ATOM 2638 O O . GLY A 1 341 ? -5.543 43.25 8.609 1 89 341 GLY A O 1
ATOM 2639 N N . CYS A 1 342 ? -4.812 43.969 6.438 1 93.94 342 CYS A N 1
ATOM 2640 C CA . CYS A 1 342 ? -4.754 45.375 6.848 1 93.94 342 CYS A CA 1
ATOM 2641 C C . CYS A 1 342 ? -5.133 46.281 5.695 1 93.94 342 CYS A C 1
ATOM 2643 O O . CYS A 1 342 ? -5.004 45.906 4.527 1 93.94 342 CYS A O 1
ATOM 2645 N N . LEU A 1 343 ? -5.695 47.406 6.09 1 94.44 343 LEU A N 1
ATOM 2646 C CA . LEU A 1 343 ? -6.008 48.469 5.145 1 94.44 343 LEU A CA 1
ATOM 2647 C C . LEU A 1 343 ? -5.059 49.656 5.328 1 94.44 343 LEU A C 1
ATOM 2649 O O . LEU A 1 343 ? -4.727 50 6.457 1 94.44 343 LEU A O 1
ATOM 2653 N N . HIS A 1 344 ? -4.633 50.062 4.188 1 95.31 344 HIS A N 1
ATOM 2654 C CA . HIS A 1 344 ? -3.801 51.25 4.176 1 95.31 344 HIS A CA 1
ATOM 2655 C C . HIS A 1 344 ? -4.316 52.281 3.17 1 95.31 344 HIS A C 1
ATOM 2657 O O . HIS A 1 344 ? -4.789 51.906 2.092 1 95.31 344 HIS A O 1
ATOM 2663 N N . ALA A 1 345 ? -4.266 53.531 3.643 1 94.69 345 ALA A N 1
ATOM 2664 C CA . ALA A 1 345 ? -4.641 54.625 2.74 1 94.69 345 ALA A CA 1
ATOM 2665 C C . ALA A 1 345 ? -3.457 55.562 2.459 1 94.69 345 ALA A C 1
ATOM 2667 O O . ALA A 1 345 ? -2.664 55.844 3.357 1 94.69 345 ALA A O 1
ATOM 2668 N N . ALA A 1 346 ? -3.33 55.906 1.281 1 93.81 346 ALA A N 1
ATOM 2669 C CA . ALA A 1 346 ? -2.236 56.781 0.899 1 93.81 346 ALA A CA 1
ATOM 2670 C C . ALA A 1 346 ? -2.668 57.75 -0.208 1 93.81 346 ALA A C 1
ATOM 2672 O O . ALA A 1 346 ? -3.59 57.438 -0.971 1 93.81 346 ALA A O 1
ATOM 2673 N N . LEU A 1 347 ? -2.016 58.844 -0.202 1 93.19 347 LEU A N 1
ATOM 2674 C CA . LEU A 1 347 ? -2.205 59.812 -1.298 1 93.19 347 LEU A CA 1
ATOM 2675 C C . LEU A 1 347 ? -1.359 59.406 -2.504 1 93.19 347 LEU A C 1
ATOM 2677 O O . LEU A 1 347 ? -0.131 59.344 -2.412 1 93.19 347 LEU A O 1
ATOM 2681 N N . CYS A 1 348 ? -2.023 59.062 -3.547 1 92.62 348 CYS A N 1
ATOM 2682 C CA . CYS A 1 348 ? -1.323 58.656 -4.762 1 92.62 348 CYS A CA 1
ATOM 2683 C C . CYS A 1 348 ? -1.976 59.281 -5.996 1 92.62 348 CYS A C 1
ATOM 2685 O O . CYS A 1 348 ? -3.178 59.562 -5.996 1 92.62 348 CYS A O 1
ATOM 2687 N N . PRO A 1 349 ? -1.097 59.469 -6.988 1 91.88 349 PRO A N 1
ATOM 2688 C CA . PRO A 1 349 ? -1.714 59.875 -8.258 1 91.88 349 PRO A CA 1
ATOM 2689 C C . PRO A 1 349 ? -2.537 58.75 -8.891 1 91.88 349 PRO A C 1
ATOM 2691 O O . PRO A 1 349 ? -2.152 57.594 -8.82 1 91.88 349 PRO A O 1
ATOM 2694 N N . GLY A 1 350 ? -3.578 59.219 -9.477 1 87.06 350 GLY A N 1
ATOM 2695 C CA . GLY A 1 350 ? -4.398 58.219 -10.148 1 87.06 350 GLY A CA 1
ATOM 2696 C C . GLY A 1 350 ? -5.793 58.094 -9.562 1 87.06 350 GLY A C 1
ATOM 2697 O O . GLY A 1 350 ? -6.211 58.938 -8.766 1 87.06 350 GLY A O 1
ATOM 2698 N N . PRO A 1 351 ? -6.488 57.062 -9.969 1 89 351 PRO A N 1
ATOM 2699 C CA . PRO A 1 351 ? -7.863 56.875 -9.5 1 89 351 PRO A CA 1
ATOM 2700 C C . PRO A 1 351 ? -7.938 56.562 -8.008 1 89 351 PRO A C 1
ATOM 2702 O O . PRO A 1 351 ? -7.16 55.719 -7.516 1 89 351 PRO A O 1
ATOM 2705 N N . GLY A 1 352 ? -8.773 57.281 -7.309 1 94.25 352 GLY A N 1
ATOM 2706 C CA . GLY A 1 352 ? -8.992 57.094 -5.883 1 94.25 352 GLY A CA 1
ATOM 2707 C C . GLY A 1 352 ? -10.094 58 -5.332 1 94.25 352 GLY A C 1
ATOM 2708 O O . GLY A 1 352 ? -10.922 58.5 -6.094 1 94.25 352 GLY A O 1
ATOM 2709 N N . ILE A 1 353 ? -10.094 58.062 -3.99 1 95.19 353 ILE A N 1
ATOM 2710 C CA . ILE A 1 353 ? -11.117 58.844 -3.316 1 95.19 353 ILE A CA 1
ATOM 2711 C C . ILE A 1 353 ? -10.672 60.312 -3.236 1 95.19 353 ILE A C 1
ATOM 2713 O O . ILE A 1 353 ? -9.508 60.594 -2.941 1 95.19 353 ILE A O 1
ATOM 2717 N N . ASP A 1 354 ? -11.578 61.219 -3.488 1 95.25 354 ASP A N 1
ATOM 2718 C CA . ASP A 1 354 ? -11.312 62.656 -3.369 1 95.25 354 ASP A CA 1
ATOM 2719 C C . ASP A 1 354 ? -10.82 63 -1.965 1 95.25 354 ASP A C 1
ATOM 2721 O O . ASP A 1 354 ? -11.531 62.75 -0.982 1 95.25 354 ASP A O 1
ATOM 2725 N N . PRO A 1 355 ? -9.688 63.656 -1.893 1 95.5 355 PRO A N 1
ATOM 2726 C CA . PRO A 1 355 ? -9.133 63.969 -0.573 1 95.5 355 PRO A CA 1
ATOM 2727 C C . PRO A 1 355 ? -10.039 64.875 0.249 1 95.5 355 PRO A C 1
ATOM 2729 O O . PRO A 1 355 ? -10.086 64.75 1.477 1 95.5 355 PRO A O 1
ATOM 2732 N N . ASP A 1 356 ? -10.703 65.75 -0.394 1 94.75 356 ASP A N 1
ATOM 2733 C CA . ASP A 1 356 ? -11.57 66.688 0.325 1 94.75 356 ASP A CA 1
ATOM 2734 C C . ASP A 1 356 ? -12.766 65.938 0.945 1 94.75 356 ASP A C 1
ATOM 2736 O O . ASP A 1 356 ? -13.133 66.25 2.09 1 94.75 356 ASP A O 1
ATOM 2740 N N . LYS A 1 357 ? -13.211 65.062 0.191 1 95.12 357 LYS A N 1
ATOM 2741 C CA . LYS A 1 357 ? -14.328 64.25 0.695 1 95.12 357 LYS A CA 1
ATOM 2742 C C . LYS A 1 357 ? -13.883 63.312 1.806 1 95.12 357 LYS A C 1
ATOM 2744 O O . LYS A 1 357 ? -14.625 63.062 2.762 1 95.12 357 LYS A O 1
ATOM 2749 N N . TRP A 1 358 ? -12.734 62.781 1.668 1 95.25 358 TRP A N 1
ATOM 2750 C CA . TRP A 1 358 ? -12.148 61.906 2.668 1 95.25 358 TRP A CA 1
ATOM 2751 C C . TRP A 1 358 ? -11.961 62.625 3.994 1 95.25 358 TRP A C 1
ATOM 2753 O O . TRP A 1 358 ? -12.32 62.125 5.055 1 95.25 358 TRP A O 1
ATOM 2763 N N . ARG A 1 359 ? -11.445 63.906 3.947 1 93.19 359 ARG A N 1
ATOM 2764 C CA . ARG A 1 359 ? -11.109 64.688 5.141 1 93.19 359 ARG A CA 1
ATOM 2765 C C . ARG A 1 359 ? -12.359 65.188 5.82 1 93.19 359 ARG A C 1
ATOM 2767 O O . ARG A 1 359 ? -12.398 65.375 7.043 1 93.19 359 ARG A O 1
ATOM 2774 N N . SER A 1 360 ? -13.32 65.438 4.988 1 93.38 360 SER A N 1
ATOM 2775 C CA . SER A 1 360 ? -14.508 66.125 5.52 1 93.38 360 SER A CA 1
ATOM 2776 C C . SER A 1 360 ? -15.508 65.062 6.055 1 93.38 360 SER A C 1
ATOM 2778 O O . SER A 1 360 ? -16.422 65.438 6.809 1 93.38 360 SER A O 1
ATOM 2780 N N . GLY A 1 361 ? -15.297 63.938 5.656 1 93.69 361 GLY A N 1
ATOM 2781 C CA . GLY A 1 361 ? -16.297 62.938 6 1 93.69 361 GLY A CA 1
ATOM 2782 C C . GLY A 1 361 ? -15.852 62.031 7.133 1 93.69 361 GLY A C 1
ATOM 2783 O O . GLY A 1 361 ? -14.672 62.031 7.508 1 93.69 361 GLY A O 1
ATOM 2784 N N . ARG A 1 362 ? -16.891 61.281 7.691 1 95.88 362 ARG A N 1
ATOM 2785 C CA . ARG A 1 362 ? -16.625 60.219 8.664 1 95.88 362 ARG A CA 1
ATOM 2786 C C . ARG A 1 362 ? -16.375 58.875 7.973 1 95.88 362 ARG A C 1
ATOM 2788 O O . ARG A 1 362 ? -17.281 58.344 7.34 1 95.88 362 ARG A O 1
ATOM 2795 N N . ILE A 1 363 ? -15.148 58.406 8.18 1 96.75 363 ILE A N 1
ATOM 2796 C CA . ILE A 1 363 ? -14.75 57.188 7.492 1 96.75 363 ILE A CA 1
ATOM 2797 C C . ILE A 1 363 ? -15.023 55.969 8.391 1 96.75 363 ILE A C 1
ATOM 2799 O O . ILE A 1 363 ? -14.609 55.938 9.555 1 96.75 363 ILE A O 1
ATOM 2803 N N . THR A 1 364 ? -15.711 55 7.871 1 97.12 364 THR A N 1
ATOM 2804 C CA . THR A 1 364 ? -15.938 53.719 8.547 1 97.12 364 THR A CA 1
ATOM 2805 C C . THR A 1 364 ? -15.617 52.531 7.625 1 97.12 364 THR A C 1
ATOM 2807 O O . THR A 1 364 ? -15.703 52.656 6.402 1 97.12 364 THR A O 1
ATOM 2810 N N . VAL A 1 365 ? -15.117 51.5 8.242 1 97.06 365 VAL A N 1
ATOM 2811 C CA . VAL A 1 365 ? -14.82 50.281 7.508 1 97.06 365 VAL A CA 1
ATOM 2812 C C . VAL A 1 365 ? -15.719 49.156 8.008 1 97.06 365 VAL A C 1
ATOM 2814 O O . VAL A 1 365 ? -15.922 49 9.211 1 97.06 365 VAL A O 1
ATOM 2817 N N . ARG A 1 366 ? -16.297 48.5 7.121 1 95.69 366 ARG A N 1
ATOM 2818 C CA . ARG A 1 366 ? -17.156 47.375 7.441 1 95.69 366 ARG A CA 1
ATOM 2819 C C . ARG A 1 366 ? -17.125 46.312 6.34 1 95.69 366 ARG A C 1
ATOM 2821 O O . ARG A 1 366 ? -16.375 46.469 5.367 1 95.69 366 ARG A O 1
ATOM 2828 N N . TYR A 1 367 ? -17.891 45.281 6.586 1 94.44 367 TYR A N 1
ATOM 2829 C CA . TYR A 1 367 ? -18.031 44.25 5.562 1 94.44 367 TYR A CA 1
ATOM 2830 C C . TYR A 1 367 ? -19.391 44.344 4.883 1 94.44 367 TYR A C 1
ATOM 2832 O O . TYR A 1 367 ? -20.203 45.219 5.211 1 94.44 367 TYR A O 1
ATOM 2840 N N . ARG A 1 368 ? -19.484 43.531 3.908 1 91 368 ARG A N 1
ATOM 2841 C CA . ARG A 1 368 ? -20.656 43.594 3.031 1 91 368 ARG A CA 1
ATOM 2842 C C . ARG A 1 368 ? -21.938 43.312 3.799 1 91 368 ARG A C 1
ATOM 2844 O O . ARG A 1 368 ? -21.969 42.469 4.68 1 91 368 ARG A O 1
ATOM 2851 N N . ARG A 1 369 ? -22.969 44.062 3.521 1 89.31 369 ARG A N 1
ATOM 2852 C CA . ARG A 1 369 ? -24.328 43.875 4.02 1 89.31 369 ARG A CA 1
ATOM 2853 C C . ARG A 1 369 ? -25.297 43.594 2.875 1 89.31 369 ARG A C 1
ATOM 2855 O O . ARG A 1 369 ? -25.031 43.969 1.729 1 89.31 369 ARG A O 1
ATOM 2862 N N . ALA A 1 370 ? -26.391 42.938 3.275 1 86.81 370 ALA A N 1
ATOM 2863 C CA . ALA A 1 370 ? -27.422 42.656 2.268 1 86.81 370 ALA A CA 1
ATOM 2864 C C . ALA A 1 370 ? -27.938 43.969 1.651 1 86.81 370 ALA A C 1
ATOM 2866 O O . ALA A 1 370 ? -28.25 44.906 2.367 1 86.81 370 ALA A O 1
ATOM 2867 N N . GLY A 1 371 ? -27.859 44.062 0.373 1 87.31 371 GLY A N 1
ATOM 2868 C CA . GLY A 1 371 ? -28.438 45.188 -0.308 1 87.31 371 GLY A CA 1
ATOM 2869 C C . GLY A 1 371 ? -27.422 46.25 -0.669 1 87.31 371 GLY A C 1
ATOM 2870 O O . GLY A 1 371 ? -27.766 47.25 -1.322 1 87.31 371 GLY A O 1
ATOM 2871 N N . ASP A 1 372 ? -26.234 46.031 -0.257 1 92.94 372 ASP A N 1
ATOM 2872 C CA . ASP A 1 372 ? -25.203 47 -0.597 1 92.94 372 ASP A CA 1
ATOM 2873 C C . ASP A 1 372 ? -25.141 47.25 -2.105 1 92.94 372 ASP A C 1
ATOM 2875 O O . ASP A 1 372 ? -25.188 46.281 -2.891 1 92.94 372 ASP A O 1
ATOM 2879 N N . ARG A 1 373 ? -25.141 48.531 -2.479 1 93.88 373 ARG A N 1
ATOM 2880 C CA . ARG A 1 373 ? -25.078 48.938 -3.873 1 93.88 373 ARG A CA 1
ATOM 2881 C C . ARG A 1 373 ? -24.078 50.094 -4.043 1 93.88 373 ARG A C 1
ATOM 2883 O O . ARG A 1 373 ? -23.828 50.844 -3.109 1 93.88 373 ARG A O 1
ATOM 2890 N N . LEU A 1 374 ? -23.5 50.062 -5.133 1 89.88 374 LEU A N 1
ATOM 2891 C CA . LEU A 1 374 ? -22.641 51.188 -5.441 1 89.88 374 LEU A CA 1
ATOM 2892 C C . LEU A 1 374 ? -22.625 51.469 -6.941 1 89.88 374 LEU A C 1
ATOM 2894 O O . LEU A 1 374 ? -22.984 50.625 -7.742 1 89.88 374 LEU A O 1
ATOM 2898 N N . GLU A 1 375 ? -22.375 52.719 -7.277 1 94.5 375 GLU A N 1
ATOM 2899 C CA . GLU A 1 375 ? -22.078 53.125 -8.648 1 94.5 375 GLU A CA 1
ATOM 2900 C C . GLU A 1 375 ? -20.562 53.219 -8.875 1 94.5 375 GLU A C 1
ATOM 2902 O O . GLU A 1 375 ? -19.953 54.219 -8.469 1 94.5 375 GLU A O 1
ATOM 2907 N N . PRO A 1 376 ? -20.047 52.156 -9.539 1 93.12 376 PRO A N 1
ATOM 2908 C CA . PRO A 1 376 ? -18.594 52.188 -9.734 1 93.12 376 PRO A CA 1
ATOM 2909 C C . PRO A 1 376 ? -18.156 53.375 -10.609 1 93.12 376 PRO A C 1
ATOM 2911 O O . PRO A 1 376 ? -18.844 53.719 -11.57 1 93.12 376 PRO A O 1
ATOM 2914 N N . ALA A 1 377 ? -17 53.812 -10.234 1 90.38 377 ALA A N 1
ATOM 2915 C CA . ALA A 1 377 ? -16.438 54.875 -11.07 1 90.38 377 ALA A CA 1
ATOM 2916 C C . ALA A 1 377 ? -16.219 54.375 -12.5 1 90.38 377 ALA A C 1
ATOM 2918 O O . ALA A 1 377 ? -15.609 53.312 -12.727 1 90.38 377 ALA A O 1
ATOM 2919 N N . GLY A 1 378 ? -16.781 55.062 -13.523 1 84.62 378 GLY A N 1
ATOM 2920 C CA . GLY A 1 378 ? -16.609 54.719 -14.922 1 84.62 378 GLY A CA 1
ATOM 2921 C C . GLY A 1 378 ? -17.734 53.844 -15.453 1 84.62 378 GLY A C 1
ATOM 2922 O O . GLY A 1 378 ? -17.75 53.5 -16.641 1 84.62 378 GLY A O 1
ATOM 2923 N N . ARG A 1 379 ? -18.578 53.438 -14.562 1 88.25 379 ARG A N 1
ATOM 2924 C CA . ARG A 1 379 ? -19.719 52.625 -14.961 1 88.25 379 ARG A CA 1
ATOM 2925 C C . ARG A 1 379 ? -21.031 53.25 -14.484 1 88.25 379 ARG A C 1
ATOM 2927 O O . ARG A 1 379 ? -21.188 53.531 -13.297 1 88.25 379 ARG A O 1
ATOM 2934 N N . ARG A 1 380 ? -21.938 53.438 -15.391 1 87.75 380 ARG A N 1
ATOM 2935 C CA . ARG A 1 380 ? -23.172 54.125 -15.062 1 87.75 380 ARG A CA 1
ATOM 2936 C C . ARG A 1 380 ? -24.156 53.188 -14.367 1 87.75 380 ARG A C 1
ATOM 2938 O O . ARG A 1 380 ? -24.266 52 -14.742 1 87.75 380 ARG A O 1
ATOM 2945 N N . GLY A 1 381 ? -24.781 53.75 -13.352 1 91.38 381 GLY A N 1
ATOM 2946 C CA . GLY A 1 381 ? -25.859 53.031 -12.688 1 91.38 381 GLY A CA 1
ATOM 2947 C C . GLY A 1 381 ? -25.422 52.375 -11.391 1 91.38 381 GLY A C 1
ATOM 2948 O O . GLY A 1 381 ? -24.266 52 -11.234 1 91.38 381 GLY A O 1
ATOM 2949 N N . HIS A 1 382 ? -26.375 52.312 -10.445 1 93.19 382 HIS A N 1
ATOM 2950 C CA . HIS A 1 382 ? -26.141 51.625 -9.18 1 93.19 382 HIS A CA 1
ATOM 2951 C C . HIS A 1 382 ? -26.266 50.094 -9.344 1 93.19 382 HIS A C 1
ATOM 2953 O O . HIS A 1 382 ? -27.234 49.625 -9.938 1 93.19 382 HIS A O 1
ATOM 2959 N N . HIS A 1 383 ? -25.234 49.406 -8.945 1 94.31 383 HIS A N 1
ATOM 2960 C CA . HIS A 1 383 ? -25.188 47.969 -9.055 1 94.31 383 HIS A CA 1
ATOM 2961 C C . HIS A 1 383 ? -25.078 47.312 -7.68 1 94.31 383 HIS A C 1
ATOM 2963 O O . HIS A 1 383 ? -24.406 47.844 -6.789 1 94.31 383 HIS A O 1
ATOM 2969 N N . GLU A 1 384 ? -25.719 46.156 -7.574 1 94.06 384 GLU A N 1
ATOM 2970 C CA . GLU A 1 384 ? -25.547 45.375 -6.367 1 94.06 384 GLU A CA 1
ATOM 2971 C C . GLU A 1 384 ? -24.125 44.844 -6.25 1 94.06 384 GLU A C 1
ATOM 2973 O O . GLU A 1 384 ? -23.547 44.375 -7.238 1 94.06 384 GLU A O 1
ATOM 2978 N N . LEU A 1 385 ? -23.625 44.969 -5.023 1 92.31 385 LEU A N 1
ATOM 2979 C CA . LEU A 1 385 ? -22.281 44.5 -4.805 1 92.31 385 LEU A CA 1
ATOM 2980 C C . LEU A 1 385 ? -22.156 43.031 -5.16 1 92.31 385 LEU A C 1
ATOM 2982 O O . LEU A 1 385 ? -21.156 42.594 -5.719 1 92.31 385 LEU A O 1
ATOM 2986 N N . LYS A 1 386 ? -23.172 42.219 -4.801 1 89.69 386 LYS A N 1
ATOM 2987 C CA . LYS A 1 386 ? -23.188 40.781 -5.109 1 89.69 386 LYS A CA 1
ATOM 2988 C C . LYS A 1 386 ? -22.969 40.531 -6.602 1 89.69 386 LYS A C 1
ATOM 2990 O O . LYS A 1 386 ? -22.188 39.656 -6.98 1 89.69 386 LYS A O 1
ATOM 2995 N N . LYS A 1 387 ? -23.562 41.312 -7.43 1 90.88 387 LYS A N 1
ATOM 2996 C CA . LYS A 1 387 ? -23.453 41.156 -8.875 1 90.88 387 LYS A CA 1
ATOM 2997 C C . LYS A 1 387 ? -22.062 41.562 -9.367 1 90.88 387 LYS A C 1
ATOM 2999 O O . LYS A 1 387 ? -21.516 40.938 -10.281 1 90.88 387 LYS A O 1
ATOM 3004 N N . LEU A 1 388 ? -21.594 42.594 -8.75 1 91.56 388 LEU A N 1
ATOM 3005 C CA . LEU A 1 388 ? -20.25 43 -9.117 1 91.56 388 LEU A CA 1
ATOM 3006 C C . LEU A 1 388 ? -19.234 41.938 -8.781 1 91.56 388 LEU A C 1
ATOM 3008 O O . LEU A 1 388 ? -18.328 41.656 -9.578 1 91.56 388 LEU A O 1
ATOM 3012 N N . PHE A 1 389 ? -19.375 41.375 -7.617 1 91.62 389 PHE A N 1
ATOM 3013 C CA . PHE A 1 389 ? -18.484 40.281 -7.215 1 91.62 389 PHE A CA 1
ATOM 3014 C C . PHE A 1 389 ? -18.578 39.125 -8.188 1 91.62 389 PHE A C 1
ATOM 3016 O O . PHE A 1 389 ? -17.562 38.531 -8.578 1 91.62 389 PHE A O 1
ATOM 3023 N N . GLN A 1 390 ? -19.734 38.719 -8.609 1 88.62 390 GLN A N 1
ATOM 3024 C CA . GLN A 1 390 ? -19.953 37.625 -9.531 1 88.62 390 GLN A CA 1
ATOM 3025 C C . GLN A 1 390 ? -19.297 37.906 -10.883 1 88.62 390 GLN A C 1
ATOM 3027 O O . GLN A 1 390 ? -18.641 37.031 -11.453 1 88.62 390 GLN A O 1
ATOM 3032 N N . GLU A 1 391 ? -19.469 39.125 -11.328 1 89.88 391 GLU A N 1
ATOM 3033 C CA . GLU A 1 391 ? -18.891 39.531 -12.602 1 89.88 391 GLU A CA 1
ATOM 3034 C C . GLU A 1 391 ? -17.359 39.469 -12.555 1 89.88 391 GLU A C 1
ATOM 3036 O O . GLU A 1 391 ? -16.719 39.125 -13.547 1 89.88 391 GLU A O 1
ATOM 3041 N N . ALA A 1 392 ? -16.859 39.781 -11.406 1 89.12 392 ALA A N 1
ATOM 3042 C CA . ALA A 1 392 ? -15.414 39.781 -11.227 1 89.12 392 ALA A CA 1
ATOM 3043 C C . ALA A 1 392 ? -14.883 38.375 -10.977 1 89.12 392 ALA A C 1
ATOM 3045 O O . ALA A 1 392 ? -13.664 38.156 -10.922 1 89.12 392 ALA A O 1
ATOM 3046 N N . GLY A 1 393 ? -15.781 37.375 -10.758 1 86.75 393 GLY A N 1
ATOM 3047 C CA . GLY A 1 393 ? -15.367 36 -10.523 1 86.75 393 GLY A CA 1
ATOM 3048 C C . GLY A 1 393 ? -14.844 35.75 -9.117 1 86.75 393 GLY A C 1
ATOM 3049 O O . GLY A 1 393 ? -14.078 34.812 -8.883 1 86.75 393 GLY A O 1
ATOM 3050 N N . LEU A 1 394 ? -15.156 36.625 -8.242 1 88.88 394 LEU A N 1
ATOM 3051 C CA . LEU A 1 394 ? -14.727 36.469 -6.855 1 88.88 394 LEU A CA 1
ATOM 3052 C C . LEU A 1 394 ? -15.492 35.312 -6.188 1 88.88 394 LEU A C 1
ATOM 3054 O O . LEU A 1 394 ? -16.734 35.344 -6.156 1 88.88 394 LEU A O 1
ATOM 3058 N N . PRO A 1 395 ? -14.734 34.406 -5.656 1 88.25 395 PRO A N 1
ATOM 3059 C CA . PRO A 1 395 ? -15.422 33.312 -4.988 1 88.25 395 PRO A CA 1
ATOM 3060 C C . PRO A 1 395 ? -16.25 33.781 -3.795 1 88.25 395 PRO A C 1
ATOM 3062 O O . PRO A 1 395 ? -15.914 34.75 -3.141 1 88.25 395 PRO A O 1
ATOM 3065 N N . PRO A 1 396 ? -17.281 33.062 -3.498 1 85.94 396 PRO A N 1
ATOM 3066 C CA . PRO A 1 396 ? -18.219 33.469 -2.457 1 85.94 396 PRO A CA 1
ATOM 3067 C C . PRO A 1 396 ? -17.547 33.688 -1.104 1 85.94 396 PRO A C 1
ATOM 3069 O O . PRO A 1 396 ? -17.906 34.594 -0.37 1 85.94 396 PRO A O 1
ATOM 3072 N N . TRP A 1 397 ? -16.609 32.875 -0.79 1 84.88 397 TRP A N 1
ATOM 3073 C CA . TRP A 1 397 ? -16 32.969 0.537 1 84.88 397 TRP A CA 1
ATOM 3074 C C . TRP A 1 397 ? -15.062 34.156 0.64 1 84.88 397 TRP A C 1
ATOM 3076 O O . TRP A 1 397 ? -14.656 34.531 1.738 1 84.88 397 TRP A O 1
ATOM 3086 N N . LEU A 1 398 ? -14.805 34.719 -0.43 1 86.62 398 LEU A N 1
ATOM 3087 C CA . LEU A 1 398 ? -13.977 35.938 -0.418 1 86.62 398 LEU A CA 1
ATOM 3088 C C . LEU A 1 398 ? -14.836 37.188 -0.458 1 86.62 398 LEU A C 1
ATOM 3090 O O . LEU A 1 398 ? -14.383 38.281 -0.084 1 86.62 398 LEU A O 1
ATOM 3094 N N . ARG A 1 399 ? -16.047 37.062 -0.876 1 89 399 ARG A N 1
ATOM 3095 C CA . ARG A 1 399 ? -16.922 38.188 -1.061 1 89 399 ARG A CA 1
ATOM 3096 C C . ARG A 1 399 ? -17.266 38.844 0.276 1 89 399 ARG A C 1
ATOM 3098 O O . ARG A 1 399 ? -17.219 40.094 0.401 1 89 399 ARG A O 1
ATOM 3105 N N . ASP A 1 400 ? -17.469 38 1.22 1 86.31 400 ASP A N 1
ATOM 3106 C CA . ASP A 1 400 ? -17.859 38.5 2.529 1 86.31 400 ASP A CA 1
ATOM 3107 C C . ASP A 1 400 ? -16.672 39.125 3.254 1 86.31 400 ASP A C 1
ATOM 3109 O O . ASP A 1 400 ? -16.844 39.875 4.207 1 86.31 400 ASP A O 1
ATOM 3113 N N . ARG A 1 401 ? -15.516 38.875 2.729 1 88.62 401 ARG A N 1
ATOM 3114 C CA . ARG A 1 401 ? -14.32 39.312 3.43 1 88.62 401 ARG A CA 1
ATOM 3115 C C . ARG A 1 401 ? -13.75 40.594 2.793 1 88.62 401 ARG A C 1
ATOM 3117 O O . ARG A 1 401 ? -12.742 41.125 3.264 1 88.62 401 ARG A O 1
ATOM 3124 N N . GLN A 1 402 ? -14.414 41.031 1.855 1 92 402 GLN A N 1
ATOM 3125 C CA . GLN A 1 402 ? -13.977 42.281 1.229 1 92 402 GLN A CA 1
ATOM 3126 C C . GLN A 1 402 ? -14.258 43.469 2.127 1 92 402 GLN A C 1
ATOM 3128 O O . GLN A 1 402 ? -15.414 43.781 2.436 1 92 402 GLN A O 1
ATOM 3133 N N . PRO A 1 403 ? -13.219 44.156 2.469 1 94.44 403 PRO A N 1
ATOM 3134 C CA . PRO A 1 403 ? -13.484 45.344 3.283 1 94.44 403 PRO A CA 1
ATOM 3135 C C . PRO A 1 403 ? -14.125 46.469 2.484 1 94.44 403 PRO A C 1
ATOM 3137 O O . PRO A 1 403 ? -13.766 46.688 1.326 1 94.44 403 PRO A O 1
ATOM 3140 N N . ILE A 1 404 ? -15.062 47.125 3.102 1 96 404 ILE A N 1
ATOM 3141 C CA . ILE A 1 404 ? -15.773 48.25 2.484 1 96 404 ILE A CA 1
ATOM 3142 C C . ILE A 1 404 ? -15.508 49.531 3.271 1 96 404 ILE A C 1
ATOM 3144 O O . ILE A 1 404 ? -15.734 49.594 4.48 1 96 404 ILE A O 1
ATOM 3148 N N . VAL A 1 405 ? -14.984 50.469 2.602 1 96.69 405 VAL A N 1
ATOM 3149 C CA . VAL A 1 405 ? -14.773 51.781 3.201 1 96.69 405 VAL A CA 1
ATOM 3150 C C . VAL A 1 405 ? -15.977 52.688 2.924 1 96.69 405 VAL A C 1
ATOM 3152 O O . VAL A 1 405 ? -16.375 52.875 1.77 1 96.69 405 VAL A O 1
ATOM 3155 N N . CYS A 1 406 ? -16.516 53.219 3.939 1 96.69 406 CYS A N 1
ATOM 3156 C CA . CYS A 1 406 ? -17.656 54.125 3.826 1 96.69 406 CYS A CA 1
ATOM 3157 C C . CYS A 1 406 ? -17.312 55.531 4.309 1 96.69 406 CYS A C 1
ATOM 3159 O O . CYS A 1 406 ? -16.516 55.688 5.238 1 96.69 406 CYS A O 1
ATOM 3161 N N . ILE A 1 407 ? -17.828 56.469 3.605 1 96.81 407 ILE A N 1
ATOM 3162 C CA . ILE A 1 407 ? -17.75 57.875 4.035 1 96.81 407 ILE A CA 1
ATOM 3163 C C . ILE A 1 407 ? -19.156 58.406 4.352 1 96.81 407 ILE A C 1
ATOM 3165 O O . ILE A 1 407 ? -20.016 58.438 3.473 1 96.81 407 ILE A O 1
ATOM 3169 N N . ASP A 1 408 ? -19.375 58.781 5.539 1 95.69 408 ASP A N 1
ATOM 3170 C CA . ASP A 1 408 ? -20.672 59.25 6.02 1 95.69 408 ASP A CA 1
ATOM 3171 C C . ASP A 1 408 ? -21.781 58.25 5.727 1 95.69 408 ASP A C 1
ATOM 3173 O O . ASP A 1 408 ? -22.844 58.594 5.246 1 95.69 408 ASP A O 1
ATOM 3177 N N . GLY A 1 409 ? -21.422 56.906 5.84 1 93.38 409 GLY A N 1
ATOM 3178 C CA . GLY A 1 409 ? -22.406 55.812 5.742 1 93.38 409 GLY A CA 1
ATOM 3179 C C . GLY A 1 409 ? -22.594 55.344 4.324 1 93.38 409 GLY A C 1
ATOM 3180 O O . GLY A 1 409 ? -23.328 54.375 4.094 1 93.38 409 GLY A O 1
ATOM 3181 N N . ARG A 1 410 ? -21.938 55.969 3.408 1 95.12 410 ARG A N 1
ATOM 3182 C CA . ARG A 1 410 ? -22.078 55.562 2.012 1 95.12 410 ARG A CA 1
ATOM 3183 C C . ARG A 1 410 ? -20.797 54.875 1.513 1 95.12 410 ARG A C 1
ATOM 3185 O O . ARG A 1 410 ? -19.688 55.312 1.865 1 95.12 410 ARG A O 1
ATOM 3192 N N . ILE A 1 411 ? -20.984 53.906 0.698 1 96.44 411 ILE A N 1
ATOM 3193 C CA . ILE A 1 411 ? -19.859 53.094 0.213 1 96.44 411 ILE A CA 1
ATOM 3194 C C . ILE A 1 411 ? -18.953 53.969 -0.67 1 96.44 411 ILE A C 1
ATOM 3196 O O . ILE A 1 411 ? -19.422 54.562 -1.645 1 96.44 411 ILE A O 1
ATOM 3200 N N . ALA A 1 412 ? -17.734 54.031 -0.321 1 96.12 412 ALA A N 1
ATOM 3201 C CA . ALA A 1 412 ? -16.766 54.812 -1.098 1 96.12 412 ALA A CA 1
ATOM 3202 C C . ALA A 1 412 ? -15.859 53.875 -1.906 1 96.12 412 ALA A C 1
ATOM 3204 O O . ALA A 1 412 ? -15.508 54.188 -3.049 1 96.12 412 ALA A O 1
ATOM 3205 N N . SER A 1 413 ? -15.5 52.812 -1.288 1 94.94 413 SER A N 1
ATOM 3206 C CA . SER A 1 413 ? -14.617 51.844 -1.957 1 94.94 413 SER A CA 1
ATOM 3207 C C . SER A 1 413 ? -14.82 50.438 -1.425 1 94.94 413 SER A C 1
ATOM 3209 O O . SER A 1 413 ? -15.164 50.25 -0.254 1 94.94 413 SER A O 1
ATOM 3211 N N . VAL A 1 414 ? -14.602 49.469 -2.242 1 94.19 414 VAL A N 1
ATOM 3212 C CA . VAL A 1 414 ? -14.75 48.062 -1.906 1 94.19 414 VAL A CA 1
ATOM 3213 C C . VAL A 1 414 ? -13.461 47.312 -2.242 1 94.19 414 VAL A C 1
ATOM 3215 O O . VAL A 1 414 ? -12.906 47.469 -3.33 1 94.19 414 VAL A O 1
ATOM 3218 N N . GLY A 1 415 ? -13.047 46.375 -1.276 1 89.44 415 GLY A N 1
ATOM 3219 C CA . GLY A 1 415 ? -11.867 45.562 -1.509 1 89.44 415 GLY A CA 1
ATOM 3220 C C . GLY A 1 415 ? -10.609 46.375 -1.733 1 89.44 415 GLY A C 1
ATOM 3221 O O . GLY A 1 415 ? -9.875 46.156 -2.701 1 89.44 415 GLY A O 1
ATOM 3222 N N . GLY A 1 416 ? -10.531 47.375 -0.869 1 84.94 416 GLY A N 1
ATOM 3223 C CA . GLY A 1 416 ? -9.5 48.344 -1.162 1 84.94 416 GLY A CA 1
ATOM 3224 C C . GLY A 1 416 ? -9.914 49.375 -2.207 1 84.94 416 GLY A C 1
ATOM 3225 O O . GLY A 1 416 ? -10.914 50.062 -2.035 1 84.94 416 GLY A O 1
ATOM 3226 N N . SER A 1 417 ? -9.289 49.219 -3.385 1 73.75 417 SER A N 1
ATOM 3227 C CA . SER A 1 417 ? -9.648 50.156 -4.441 1 73.75 417 SER A CA 1
ATOM 3228 C C . SER A 1 417 ? -10.117 49.438 -5.695 1 73.75 417 SER A C 1
ATOM 3230 O O . SER A 1 417 ? -10.062 50 -6.797 1 73.75 417 SER A O 1
ATOM 3232 N N . GLN A 1 418 ? -10.57 48.188 -5.453 1 81.88 418 GLN A N 1
ATOM 3233 C CA . GLN A 1 418 ? -11.062 47.406 -6.59 1 81.88 418 GLN A CA 1
ATOM 3234 C C . GLN A 1 418 ? -12.273 48.094 -7.227 1 81.88 418 GLN A C 1
ATOM 3236 O O . GLN A 1 418 ? -12.359 48.188 -8.453 1 81.88 418 GLN A O 1
ATOM 3241 N N . TRP A 1 419 ? -13.164 48.531 -6.344 1 88.5 419 TRP A N 1
ATOM 3242 C CA . TRP A 1 419 ? -14.297 49.312 -6.809 1 88.5 419 TRP A CA 1
ATOM 3243 C C . TRP A 1 419 ? -14.383 50.625 -6.066 1 88.5 419 TRP A C 1
ATOM 3245 O O . TRP A 1 419 ? -14.391 50.656 -4.832 1 88.5 419 TRP A O 1
ATOM 3255 N N . LEU A 1 420 ? -14.391 51.688 -6.848 1 93.38 420 LEU A N 1
ATOM 3256 C CA . LEU A 1 420 ? -14.523 53.031 -6.332 1 93.38 420 LEU A CA 1
ATOM 3257 C C . LEU A 1 420 ? -15.891 53.594 -6.684 1 93.38 420 LEU A C 1
ATOM 3259 O O . LEU A 1 420 ? -16.344 53.5 -7.828 1 93.38 420 LEU A O 1
ATOM 3263 N N . ALA A 1 421 ? -16.5 54.156 -5.711 1 94.69 421 ALA A N 1
ATOM 3264 C CA . ALA A 1 421 ? -17.797 54.781 -5.969 1 94.69 421 ALA A CA 1
ATOM 3265 C C . ALA A 1 421 ? -17.625 56.094 -6.719 1 94.69 421 ALA A C 1
ATOM 3267 O O . ALA A 1 421 ? -16.797 56.906 -6.352 1 94.69 421 ALA A O 1
ATOM 3268 N N . SER A 1 422 ? -18.438 56.25 -7.695 1 94.25 422 SER A N 1
ATOM 3269 C CA . SER A 1 422 ? -18.375 57.469 -8.531 1 94.25 422 SER A CA 1
ATOM 3270 C C . SER A 1 422 ? -18.562 58.719 -7.699 1 94.25 422 SER A C 1
ATOM 3272 O O . SER A 1 422 ? -17.922 59.75 -7.977 1 94.25 422 SER A O 1
ATOM 3274 N N . GLU A 1 423 ? -19.375 58.688 -6.691 1 93.88 423 GLU A N 1
ATOM 3275 C CA . GLU A 1 423 ? -19.688 59.812 -5.844 1 93.88 423 GLU A CA 1
ATOM 3276 C C . GLU A 1 423 ? -18.453 60.344 -5.109 1 93.88 423 GLU A C 1
ATOM 3278 O O . GLU A 1 423 ? -18.344 61.531 -4.816 1 93.88 423 GLU A O 1
ATOM 3283 N N . PHE A 1 424 ? -17.531 59.469 -4.891 1 95.62 424 PHE A N 1
ATOM 3284 C CA . PHE A 1 424 ? -16.406 59.844 -4.051 1 95.62 424 PHE A CA 1
ATOM 3285 C C . PHE A 1 424 ? -15.117 59.875 -4.855 1 95.62 424 PHE A C 1
ATOM 3287 O O . PHE A 1 424 ? -14.062 60.25 -4.34 1 95.62 424 PHE A O 1
ATOM 3294 N N . ALA A 1 425 ? -15.211 59.531 -6.059 1 94.56 425 ALA A N 1
ATOM 3295 C CA . ALA A 1 425 ? -14.031 59.469 -6.91 1 94.56 425 ALA A CA 1
ATOM 3296 C C . ALA A 1 425 ? -13.469 60.844 -7.203 1 94.56 425 ALA A C 1
ATOM 3298 O O . ALA A 1 425 ? -14.227 61.781 -7.523 1 94.56 425 ALA A O 1
ATOM 3299 N N . GLY A 1 426 ? -12.18 60.906 -7.008 1 92.75 426 GLY A N 1
ATOM 3300 C CA . GLY A 1 426 ? -11.508 62.156 -7.41 1 92.75 426 GLY A CA 1
ATOM 3301 C C . GLY A 1 426 ? -11.133 62.156 -8.883 1 92.75 426 GLY A C 1
ATOM 3302 O O . GLY A 1 426 ? -11.297 61.156 -9.586 1 92.75 426 GLY A O 1
ATOM 3303 N N . ALA A 1 427 ? -10.734 63.406 -9.367 1 91.06 427 ALA A N 1
ATOM 3304 C CA . ALA A 1 427 ? -10.234 63.5 -10.734 1 91.06 427 ALA A CA 1
ATOM 3305 C C . ALA A 1 427 ? -8.969 62.688 -10.93 1 91.06 427 ALA A C 1
ATOM 3307 O O . ALA A 1 427 ? -8.039 62.75 -10.125 1 91.06 427 ALA A O 1
ATOM 3308 N N . PRO A 1 428 ? -9.008 61.781 -11.914 1 85.25 428 PRO A N 1
ATOM 3309 C CA . PRO A 1 428 ? -7.891 60.844 -12.094 1 85.25 428 PRO A CA 1
ATOM 3310 C C . PRO A 1 428 ? -6.547 61.531 -12.266 1 85.25 428 PRO A C 1
ATOM 3312 O O . PRO A 1 428 ? -5.496 60.969 -12 1 85.25 428 PRO A O 1
ATOM 3315 N N . GLU A 1 429 ? -6.535 62.812 -12.68 1 87.38 429 GLU A N 1
ATOM 3316 C CA . GLU A 1 429 ? -5.312 63.562 -12.922 1 87.38 429 GLU A CA 1
ATOM 3317 C C . GLU A 1 429 ? -4.758 64.188 -11.625 1 87.38 429 GLU A C 1
ATOM 3319 O O . GLU A 1 429 ? -3.637 64.688 -11.602 1 87.38 429 GLU A O 1
ATOM 3324 N N . ARG A 1 430 ? -5.543 63.969 -10.594 1 90.56 430 ARG A N 1
ATOM 3325 C CA . ARG A 1 430 ? -5.133 64.562 -9.32 1 90.56 430 ARG A CA 1
ATOM 3326 C C . ARG A 1 430 ? -4.621 63.469 -8.367 1 90.56 430 ARG A C 1
ATOM 3328 O O . ARG A 1 430 ? -4.582 62.312 -8.711 1 90.56 430 ARG A O 1
ATOM 3335 N N . VAL A 1 431 ? -4.082 64 -7.289 1 94.62 431 VAL A N 1
ATOM 3336 C CA . VAL A 1 431 ? -3.697 63.125 -6.191 1 94.62 431 VAL A CA 1
ATOM 3337 C C . VAL A 1 431 ? -4.93 62.75 -5.371 1 94.62 431 VAL A C 1
ATOM 3339 O O . VAL A 1 431 ? -5.691 63.625 -4.953 1 94.62 431 VAL A O 1
ATOM 3342 N N . ASN A 1 432 ? -5.145 61.469 -5.32 1 95.31 432 ASN A N 1
ATOM 3343 C CA . ASN A 1 432 ? -6.316 61 -4.609 1 95.31 432 ASN A CA 1
ATOM 3344 C C . ASN A 1 432 ? -5.93 60 -3.504 1 95.31 432 ASN A C 1
ATOM 3346 O O . ASN A 1 432 ? -4.762 59.625 -3.395 1 95.31 432 ASN A O 1
ATOM 3350 N N . ILE A 1 433 ? -6.855 59.688 -2.641 1 95.25 433 ILE A N 1
ATOM 3351 C CA . ILE A 1 433 ? -6.645 58.688 -1.588 1 95.25 433 ILE A CA 1
ATOM 3352 C C . ILE A 1 433 ? -6.875 57.281 -2.143 1 95.25 433 ILE A C 1
ATOM 3354 O O . ILE A 1 433 ? -7.984 56.938 -2.562 1 95.25 433 ILE A O 1
ATOM 3358 N N . VAL A 1 434 ? -5.832 56.562 -2.127 1 94.75 434 VAL A N 1
ATOM 3359 C CA . VAL A 1 434 ? -5.934 55.156 -2.584 1 94.75 434 VAL A CA 1
ATOM 3360 C C . VAL A 1 434 ? -5.883 54.219 -1.387 1 94.75 434 VAL A C 1
ATOM 3362 O O . VAL A 1 434 ? -4.945 54.281 -0.587 1 94.75 434 VAL A O 1
ATOM 3365 N N . VAL A 1 435 ? -6.961 53.375 -1.276 1 94.81 435 VAL A N 1
ATOM 3366 C CA . VAL A 1 435 ? -7.043 52.375 -0.197 1 94.81 435 VAL A CA 1
ATOM 3367 C C . VAL A 1 435 ? -6.492 51.031 -0.673 1 94.81 435 VAL A C 1
ATOM 3369 O O . VAL A 1 435 ? -6.934 50.5 -1.694 1 94.81 435 VAL A O 1
ATOM 3372 N N . HIS A 1 436 ? -5.473 50.562 0.024 1 93.94 436 HIS A N 1
ATOM 3373 C CA . HIS A 1 436 ? -4.871 49.281 -0.291 1 93.94 436 HIS A CA 1
ATOM 3374 C C . HIS A 1 436 ? -5.23 48.25 0.761 1 93.94 436 HIS A C 1
ATOM 3376 O O . HIS A 1 436 ? -5.18 48.5 1.961 1 93.94 436 HIS A O 1
ATOM 3382 N N . TRP A 1 437 ? -5.637 47.156 0.279 1 93.38 437 TRP A N 1
ATOM 3383 C CA . TRP A 1 437 ? -5.949 46.031 1.145 1 93.38 437 TRP A CA 1
ATOM 3384 C C . TRP A 1 437 ? -4.957 44.875 0.932 1 93.38 437 TRP A C 1
ATOM 3386 O O . TRP A 1 437 ? -4.734 44.438 -0.2 1 93.38 437 TRP A O 1
ATOM 3396 N N . THR A 1 438 ? -4.305 44.531 1.993 1 89.06 438 THR A N 1
ATOM 3397 C CA . THR A 1 438 ? -3.414 43.375 1.967 1 89.06 438 THR A CA 1
ATOM 3398 C C . THR A 1 438 ? -3.961 42.25 2.838 1 89.06 438 THR A C 1
ATOM 3400 O O . THR A 1 438 ? -3.84 42.281 4.062 1 89.06 438 THR A O 1
ATOM 3403 N N . PRO A 1 439 ? -4.41 41.312 2.246 1 82 439 PRO A N 1
ATOM 3404 C CA . PRO A 1 439 ? -5.016 40.219 3.014 1 82 439 PRO A CA 1
ATOM 3405 C C . PRO A 1 439 ? -3.979 39.344 3.711 1 82 439 PRO A C 1
ATOM 3407 O O . PRO A 1 439 ? -2.832 39.281 3.262 1 82 439 PRO A O 1
ATOM 3410 N N . MET B 1 1 ? -22.562 -2.471 12.125 1 67.44 1 MET B N 1
ATOM 3411 C CA . MET B 1 1 ? -23.672 -2.646 11.195 1 67.44 1 MET B CA 1
ATOM 3412 C C . MET B 1 1 ? -24.484 -3.885 11.547 1 67.44 1 MET B C 1
ATOM 3414 O O . MET B 1 1 ? -23.922 -4.953 11.797 1 67.44 1 MET B O 1
ATOM 3418 N N . ARG B 1 2 ? -25.734 -3.695 11.625 1 86.69 2 ARG B N 1
ATOM 3419 C CA . ARG B 1 2 ? -26.594 -4.816 12 1 86.69 2 ARG B CA 1
ATOM 3420 C C . ARG B 1 2 ? -26.797 -5.762 10.82 1 86.69 2 ARG B C 1
ATOM 3422 O O . ARG B 1 2 ? -27.031 -5.316 9.695 1 86.69 2 ARG B O 1
ATOM 3429 N N . LEU B 1 3 ? -26.547 -7.117 11.062 1 94.5 3 LEU B N 1
ATOM 3430 C CA . LEU B 1 3 ? -26.781 -8.125 10.031 1 94.5 3 LEU B CA 1
ATOM 3431 C C . LEU B 1 3 ? -28.266 -8.375 9.844 1 94.5 3 LEU B C 1
ATOM 3433 O O . LEU B 1 3 ? -28.969 -8.727 10.789 1 94.5 3 LEU B O 1
ATOM 3437 N N . SER B 1 4 ? -28.734 -7.938 8.68 1 94.94 4 SER B N 1
ATOM 3438 C CA . SER B 1 4 ? -30.109 -8.133 8.242 1 94.94 4 SER B CA 1
ATOM 3439 C C . SER B 1 4 ? -30.172 -8.594 6.793 1 94.94 4 SER B C 1
ATOM 3441 O O . SER B 1 4 ? -29.156 -8.609 6.098 1 94.94 4 SER B O 1
ATOM 3443 N N . LEU B 1 5 ? -31.359 -9.078 6.465 1 94.62 5 LEU B N 1
ATOM 3444 C CA . LEU B 1 5 ? -31.516 -9.508 5.078 1 94.62 5 LEU B CA 1
ATOM 3445 C C . LEU B 1 5 ? -31.172 -8.375 4.117 1 94.62 5 LEU B C 1
ATOM 3447 O O . LEU B 1 5 ? -30.5 -8.602 3.109 1 94.62 5 LEU B O 1
ATOM 3451 N N . ASP B 1 6 ? -31.531 -7.137 4.465 1 94.38 6 ASP B N 1
ATOM 3452 C CA . ASP B 1 6 ? -31.312 -5.988 3.59 1 94.38 6 ASP B CA 1
ATOM 3453 C C . ASP B 1 6 ? -29.812 -5.664 3.48 1 94.38 6 ASP B C 1
ATOM 3455 O O . ASP B 1 6 ? -29.297 -5.469 2.379 1 94.38 6 ASP B O 1
ATOM 3459 N N . SER B 1 7 ? -29.203 -5.609 4.621 1 94.44 7 SER B N 1
ATOM 3460 C CA . SER B 1 7 ? -27.781 -5.293 4.605 1 94.44 7 SER B CA 1
ATOM 3461 C C . SER B 1 7 ? -26.969 -6.402 3.938 1 94.44 7 SER B C 1
ATOM 3463 O O . SER B 1 7 ? -25.953 -6.137 3.307 1 94.44 7 SER B O 1
ATOM 3465 N N . PHE B 1 8 ? -27.406 -7.617 4.102 1 95.31 8 PHE B N 1
ATOM 3466 C CA . PHE B 1 8 ? -26.766 -8.766 3.48 1 95.31 8 PHE B CA 1
ATOM 3467 C C . PHE B 1 8 ? -26.922 -8.727 1.965 1 95.31 8 PHE B C 1
ATOM 3469 O O . PHE B 1 8 ? -25.953 -8.844 1.228 1 95.31 8 PHE B O 1
ATOM 3476 N N . ARG B 1 9 ? -28.094 -8.469 1.501 1 94.44 9 ARG B N 1
ATOM 3477 C CA . ARG B 1 9 ? -28.422 -8.445 0.081 1 94.44 9 ARG B CA 1
ATOM 3478 C C . ARG B 1 9 ? -27.672 -7.34 -0.645 1 94.44 9 ARG B C 1
ATOM 3480 O O . ARG B 1 9 ? -27.266 -7.512 -1.797 1 94.44 9 ARG B O 1
ATOM 3487 N N . ALA B 1 10 ? -27.484 -6.273 0.039 1 91.19 10 ALA B N 1
ATOM 3488 C CA . ALA B 1 10 ? -26.812 -5.117 -0.548 1 91.19 10 ALA B CA 1
ATOM 3489 C C . ALA B 1 10 ? -25.375 -5.449 -0.921 1 91.19 10 ALA B C 1
ATOM 3491 O O . ALA B 1 10 ? -24.797 -4.84 -1.83 1 91.19 10 ALA B O 1
ATOM 3492 N N . GLY B 1 11 ? -24.797 -6.469 -0.253 1 91.56 11 GLY B N 1
ATOM 3493 C CA . GLY B 1 11 ? -23.406 -6.801 -0.484 1 91.56 11 GLY B CA 1
ATOM 3494 C C . GLY B 1 11 ? -23.219 -8.07 -1.292 1 91.56 11 GLY B C 1
ATOM 3495 O O . GLY B 1 11 ? -22.094 -8.484 -1.556 1 91.56 11 GLY B O 1
ATOM 3496 N N . LEU B 1 12 ? -24.266 -8.617 -1.755 1 94.62 12 LEU B N 1
ATOM 3497 C CA . LEU B 1 12 ? -24.203 -9.891 -2.465 1 94.62 12 LEU B CA 1
ATOM 3498 C C . LEU B 1 12 ? -23.766 -9.688 -3.91 1 94.62 12 LEU B C 1
ATOM 3500 O O . LEU B 1 12 ? -24.25 -8.781 -4.59 1 94.62 12 LEU B O 1
ATOM 3504 N N . HIS B 1 13 ? -22.812 -10.469 -4.262 1 94 13 HIS B N 1
ATOM 3505 C CA . HIS B 1 13 ? -22.391 -10.469 -5.652 1 94 13 HIS B CA 1
ATOM 3506 C C . HIS B 1 13 ? -23.531 -10.836 -6.586 1 94 13 HIS B C 1
ATOM 3508 O O . HIS B 1 13 ? -24.281 -11.781 -6.312 1 94 13 HIS B O 1
ATOM 3514 N N . PRO B 1 14 ? -23.688 -10.039 -7.605 1 92.56 14 PRO B N 1
ATOM 3515 C CA . PRO B 1 14 ? -24.797 -10.367 -8.508 1 92.56 14 PRO B CA 1
ATOM 3516 C C . PRO B 1 14 ? -24.625 -11.703 -9.211 1 92.56 14 PRO B C 1
ATOM 3518 O O . PRO B 1 14 ? -23.5 -12.062 -9.586 1 92.56 14 PRO B O 1
ATOM 3521 N N . GLY B 1 15 ? -25.656 -12.469 -9.227 1 91.75 15 GLY B N 1
ATOM 3522 C CA . GLY B 1 15 ? -25.656 -13.766 -9.891 1 91.75 15 GLY B CA 1
ATOM 3523 C C . GLY B 1 15 ? -26.984 -14.492 -9.766 1 91.75 15 GLY B C 1
ATOM 3524 O O . GLY B 1 15 ? -27.906 -14 -9.117 1 91.75 15 GLY B O 1
ATOM 3525 N N . SER B 1 16 ? -27.016 -15.633 -10.484 1 90.44 16 SER B N 1
ATOM 3526 C CA . SER B 1 16 ? -28.281 -16.344 -10.516 1 90.44 16 SER B CA 1
ATOM 3527 C C . SER B 1 16 ? -28.188 -17.703 -9.82 1 90.44 16 SER B C 1
ATOM 3529 O O . SER B 1 16 ? -29.203 -18.297 -9.469 1 90.44 16 SER B O 1
ATOM 3531 N N . THR B 1 17 ? -27.031 -18.203 -9.68 1 94.88 17 THR B N 1
ATOM 3532 C CA . THR B 1 17 ? -26.844 -19.516 -9.094 1 94.88 17 THR B CA 1
ATOM 3533 C C . THR B 1 17 ? -25.781 -19.469 -7.988 1 94.88 17 THR B C 1
ATOM 3535 O O . THR B 1 17 ? -24.609 -19.172 -8.25 1 94.88 17 THR B O 1
ATOM 3538 N N . TYR B 1 18 ? -26.25 -19.828 -6.828 1 97.69 18 TYR B N 1
ATOM 3539 C CA . TYR B 1 18 ? -25.359 -19.75 -5.676 1 97.69 18 TYR B CA 1
ATOM 3540 C C . TYR B 1 18 ? -25.156 -21.109 -5.047 1 97.69 18 TYR B C 1
ATOM 3542 O O . TYR B 1 18 ? -26.109 -21.906 -4.938 1 97.69 18 TYR B O 1
ATOM 3550 N N . ARG B 1 19 ? -23.906 -21.391 -4.73 1 97.75 19 ARG B N 1
ATOM 3551 C CA . ARG B 1 19 ? -23.531 -22.562 -3.961 1 97.75 19 ARG B CA 1
ATOM 3552 C C . ARG B 1 19 ? -23.047 -22.188 -2.568 1 97.75 19 ARG B C 1
ATOM 3554 O O . ARG B 1 19 ? -22.016 -21.531 -2.426 1 97.75 19 ARG B O 1
ATOM 3561 N N . VAL B 1 20 ? -23.75 -22.688 -1.556 1 98 20 VAL B N 1
ATOM 3562 C CA . VAL B 1 20 ? -23.406 -22.312 -0.186 1 98 20 VAL B CA 1
ATOM 3563 C C . VAL B 1 20 ? -22.5 -23.391 0.425 1 98 20 VAL B C 1
ATOM 3565 O O . VAL B 1 20 ? -22.891 -24.547 0.555 1 98 20 VAL B O 1
ATOM 3568 N N . ALA B 1 21 ? -21.297 -23 0.742 1 97.19 21 ALA B N 1
ATOM 3569 C CA . ALA B 1 21 ? -20.469 -23.906 1.526 1 97.19 21 ALA B CA 1
ATOM 3570 C C . ALA B 1 21 ? -21.031 -24.078 2.939 1 97.19 21 ALA B C 1
ATOM 3572 O O . ALA B 1 21 ? -20.938 -23.156 3.756 1 97.19 21 ALA B O 1
ATOM 3573 N N . PHE B 1 22 ? -21.516 -25.266 3.209 1 96.5 22 PHE B N 1
ATOM 3574 C CA . PHE B 1 22 ? -22.25 -25.484 4.445 1 96.5 22 PHE B CA 1
ATOM 3575 C C . PHE B 1 22 ? -21.547 -26.516 5.316 1 96.5 22 PHE B C 1
ATOM 3577 O O . PHE B 1 22 ? -21.625 -27.719 5.051 1 96.5 22 PHE B O 1
ATOM 3584 N N . SER B 1 23 ? -20.938 -26.047 6.367 1 92.12 23 SER B N 1
ATOM 3585 C CA . SER B 1 23 ? -20.203 -26.922 7.27 1 92.12 23 SER B CA 1
ATOM 3586 C C . SER B 1 23 ? -21.094 -27.375 8.43 1 92.12 23 SER B C 1
ATOM 3588 O O . SER B 1 23 ? -20.75 -28.328 9.141 1 92.12 23 SER B O 1
ATOM 3590 N N . GLY B 1 24 ? -22.172 -26.656 8.641 1 92.81 24 GLY B N 1
ATOM 3591 C CA . GLY B 1 24 ? -23.031 -26.969 9.758 1 92.81 24 GLY B CA 1
ATOM 3592 C C . GLY B 1 24 ? -22.75 -26.125 10.984 1 92.81 24 GLY B C 1
ATOM 3593 O O . GLY B 1 24 ? -23.531 -26.125 11.945 1 92.81 24 GLY B O 1
ATOM 3594 N N . GLY B 1 25 ? -21.688 -25.375 10.938 1 94 25 GLY B N 1
ATOM 3595 C CA . GLY B 1 25 ? -21.359 -24.5 12.047 1 94 25 GLY B CA 1
ATOM 3596 C C . GLY B 1 25 ? -22.219 -23.25 12.078 1 94 25 GLY B C 1
ATOM 3597 O O . GLY B 1 25 ? -23.047 -23.031 11.188 1 94 25 GLY B O 1
ATOM 3598 N N . LEU B 1 26 ? -22 -22.438 13.086 1 95.31 26 LEU B N 1
ATOM 3599 C CA . LEU B 1 26 ? -22.797 -21.25 13.32 1 95.31 26 LEU B CA 1
ATOM 3600 C C . LEU B 1 26 ? -22.781 -20.328 12.102 1 95.31 26 LEU B C 1
ATOM 3602 O O . LEU B 1 26 ? -23.844 -19.969 11.594 1 95.31 26 LEU B O 1
ATOM 3606 N N . ASP B 1 27 ? -21.625 -20.031 11.578 1 96.56 27 ASP B N 1
ATOM 3607 C CA . ASP B 1 27 ? -21.484 -19.062 10.492 1 96.56 27 ASP B CA 1
ATOM 3608 C C . ASP B 1 27 ? -22.141 -19.562 9.211 1 96.56 27 ASP B C 1
ATOM 3610 O O . ASP B 1 27 ? -22.859 -18.828 8.539 1 96.56 27 ASP B O 1
ATOM 3614 N N . SER B 1 28 ? -21.891 -20.828 8.945 1 97.06 28 SER B N 1
ATOM 3615 C CA . SER B 1 28 ? -22.438 -21.391 7.715 1 97.06 28 SER B CA 1
ATOM 3616 C C . SER B 1 28 ? -23.953 -21.562 7.816 1 97.06 28 SER B C 1
ATOM 3618 O O . SER B 1 28 ? -24.656 -21.453 6.816 1 97.06 28 SER B O 1
ATOM 3620 N N . ALA B 1 29 ? -24.438 -21.812 9 1 97.06 29 ALA B N 1
ATOM 3621 C CA . ALA B 1 29 ? -25.891 -21.906 9.203 1 97.06 29 ALA B CA 1
ATOM 3622 C C . ALA B 1 29 ? -26.578 -20.578 8.945 1 97.06 29 ALA B C 1
ATOM 3624 O O . ALA B 1 29 ? -27.625 -20.531 8.305 1 97.06 29 ALA B O 1
ATOM 3625 N N . VAL B 1 30 ? -25.953 -19.547 9.461 1 97.88 30 VAL B N 1
ATOM 3626 C CA . VAL B 1 30 ? -26.5 -18.203 9.242 1 97.88 30 VAL B CA 1
ATOM 3627 C C . VAL B 1 30 ? -26.469 -17.859 7.75 1 97.88 30 VAL B C 1
ATOM 3629 O O . VAL B 1 30 ? -27.438 -17.344 7.207 1 97.88 30 VAL B O 1
ATOM 3632 N N . LEU B 1 31 ? -25.375 -18.188 7.121 1 98.19 31 LEU B N 1
ATOM 3633 C CA . LEU B 1 31 ? -25.234 -17.922 5.695 1 98.19 31 LEU B CA 1
ATOM 3634 C C . LEU B 1 31 ? -26.312 -18.641 4.898 1 98.19 31 LEU B C 1
ATOM 3636 O O . LEU B 1 31 ? -26.938 -18.047 4.02 1 98.19 31 LEU B O 1
ATOM 3640 N N . LEU B 1 32 ? -26.516 -19.922 5.203 1 97.88 32 LEU B N 1
ATOM 3641 C CA . LEU B 1 32 ? -27.531 -20.703 4.504 1 97.88 32 LEU B CA 1
ATOM 3642 C C . LEU B 1 32 ? -28.906 -20.078 4.691 1 97.88 32 LEU B C 1
ATOM 3644 O O . LEU B 1 32 ? -29.672 -19.953 3.73 1 97.88 32 LEU B O 1
ATOM 3648 N N . ASP B 1 33 ? -29.219 -19.703 5.902 1 97.94 33 ASP B N 1
ATOM 3649 C CA . ASP B 1 33 ? -30.516 -19.109 6.195 1 97.94 33 ASP B CA 1
ATOM 3650 C C . ASP B 1 33 ? -30.719 -17.828 5.383 1 97.94 33 ASP B C 1
ATOM 3652 O O . ASP B 1 33 ? -31.781 -17.641 4.773 1 97.94 33 ASP B O 1
ATOM 3656 N N . LEU B 1 34 ? -29.719 -16.984 5.391 1 97.88 34 LEU B N 1
ATOM 3657 C CA . LEU B 1 34 ? -29.797 -15.727 4.66 1 97.88 34 LEU B CA 1
ATOM 3658 C C . LEU B 1 34 ? -29.969 -15.969 3.166 1 97.88 34 LEU B C 1
ATOM 3660 O O . LEU B 1 34 ? -30.812 -15.328 2.525 1 97.88 34 LEU B O 1
ATOM 3664 N N . MET B 1 35 ? -29.234 -16.891 2.684 1 97.81 35 MET B N 1
ATOM 3665 C CA . MET B 1 35 ? -29.312 -17.188 1.255 1 97.81 35 MET B CA 1
ATOM 3666 C C . MET B 1 35 ? -30.688 -17.734 0.882 1 97.81 35 MET B C 1
ATOM 3668 O O . MET B 1 35 ? -31.203 -17.438 -0.201 1 97.81 35 MET B O 1
ATOM 3672 N N . CYS B 1 36 ? -31.25 -18.516 1.72 1 97 36 CYS B N 1
ATOM 3673 C CA . CYS B 1 36 ? -32.594 -19.047 1.478 1 97 36 CYS B CA 1
ATOM 3674 C C . CYS B 1 36 ? -33.625 -17.938 1.49 1 97 36 CYS B C 1
ATOM 3676 O O . CYS B 1 36 ? -34.594 -17.969 0.726 1 97 36 CYS B O 1
ATOM 3678 N N . GLN B 1 37 ? -33.438 -17.016 2.326 1 96.5 37 GLN B N 1
ATOM 3679 C CA . GLN B 1 37 ? -34.312 -15.867 2.332 1 96.5 37 GLN B CA 1
ATOM 3680 C C . GLN B 1 37 ? -34.188 -15.07 1.035 1 96.5 37 GLN B C 1
ATOM 3682 O O . GLN B 1 37 ? -35.219 -14.625 0.48 1 96.5 37 GLN B O 1
ATOM 3687 N N . VAL B 1 38 ? -33.031 -14.891 0.647 1 96.06 38 VAL B N 1
ATOM 3688 C CA . VAL B 1 38 ? -32.812 -14.18 -0.61 1 96.06 38 VAL B CA 1
ATOM 3689 C C . VAL B 1 38 ? -33.469 -14.938 -1.754 1 96.06 38 VAL B C 1
ATOM 3691 O O . VAL B 1 38 ? -34.094 -14.32 -2.637 1 96.06 38 VAL B O 1
ATOM 3694 N N . ARG B 1 39 ? -33.281 -16.266 -1.726 1 96 39 ARG B N 1
ATOM 3695 C CA . ARG B 1 39 ? -33.938 -17.109 -2.727 1 96 39 ARG B CA 1
ATOM 3696 C C . ARG B 1 39 ? -35.438 -16.844 -2.766 1 96 39 ARG B C 1
ATOM 3698 O O . ARG B 1 39 ? -36.031 -16.719 -3.844 1 96 39 ARG B O 1
ATOM 3705 N N . ARG B 1 40 ? -36.031 -16.703 -1.708 1 94.12 40 ARG B N 1
ATOM 3706 C CA . ARG B 1 40 ? -37.469 -16.5 -1.601 1 94.12 40 ARG B CA 1
ATOM 3707 C C . ARG B 1 40 ? -37.875 -15.141 -2.168 1 94.12 40 ARG B C 1
ATOM 3709 O O . ARG B 1 40 ? -38.906 -15.031 -2.859 1 94.12 40 ARG B O 1
ATOM 3716 N N . VAL B 1 41 ? -37.062 -14.148 -1.98 1 92.88 41 VAL B N 1
ATOM 3717 C CA . VAL B 1 41 ? -37.438 -12.781 -2.34 1 92.88 41 VAL B CA 1
ATOM 3718 C C . VAL B 1 41 ? -37 -12.5 -3.781 1 92.88 41 VAL B C 1
ATOM 3720 O O . VAL B 1 41 ? -37.688 -11.742 -4.488 1 92.88 41 VAL B O 1
ATOM 3723 N N . SER B 1 42 ? -35.969 -13.125 -4.254 1 91.5 42 SER B N 1
ATOM 3724 C CA . SER B 1 42 ? -35.406 -12.727 -5.539 1 91.5 42 SER B CA 1
ATOM 3725 C C . SER B 1 42 ? -35.5 -13.859 -6.559 1 91.5 42 SER B C 1
ATOM 3727 O O . SER B 1 42 ? -35.188 -13.664 -7.738 1 91.5 42 SER B O 1
ATOM 3729 N N . GLY B 1 43 ? -35.75 -15.031 -6.164 1 89.88 43 GLY B N 1
ATOM 3730 C CA . GLY B 1 43 ? -35.906 -16.156 -7.066 1 89.88 43 GLY B CA 1
ATOM 3731 C C . GLY B 1 43 ? -34.594 -16.703 -7.574 1 89.88 43 GLY B C 1
ATOM 3732 O O . GLY B 1 43 ? -34.5 -17.25 -8.68 1 89.88 43 GLY B O 1
ATOM 3733 N N . ILE B 1 44 ? -33.562 -16.531 -6.875 1 92.25 44 ILE B N 1
ATOM 3734 C CA . ILE B 1 44 ? -32.25 -17.031 -7.273 1 92.25 44 ILE B CA 1
ATOM 3735 C C . ILE B 1 44 ? -32.125 -18.516 -6.949 1 92.25 44 ILE B C 1
ATOM 3737 O O . ILE B 1 44 ? -32.906 -19.047 -6.16 1 92.25 44 ILE B O 1
ATOM 3741 N N . GLY B 1 45 ? -31.234 -19.203 -7.613 1 95.06 45 GLY B N 1
ATOM 3742 C CA . GLY B 1 45 ? -30.938 -20.594 -7.297 1 95.06 45 GLY B CA 1
ATOM 3743 C C . GLY B 1 45 ? -29.953 -20.75 -6.164 1 95.06 45 GLY B C 1
ATOM 3744 O O . GLY B 1 45 ? -28.922 -20.078 -6.137 1 95.06 45 GLY B O 1
ATOM 3745 N N . VAL B 1 46 ? -30.359 -21.641 -5.238 1 96.94 46 VAL B N 1
ATOM 3746 C CA . VAL B 1 46 ? -29.484 -21.875 -4.105 1 96.94 46 VAL B CA 1
ATOM 3747 C C . VAL B 1 46 ? -29.297 -23.375 -3.904 1 96.94 46 VAL B C 1
ATOM 3749 O O . VAL B 1 46 ? -30.281 -24.125 -3.822 1 96.94 46 VAL B O 1
ATOM 3752 N N . ARG B 1 47 ? -28.047 -23.781 -3.896 1 96.94 47 ARG B N 1
ATOM 3753 C CA . ARG B 1 47 ? -27.641 -25.141 -3.512 1 96.94 47 ARG B CA 1
ATOM 3754 C C . ARG B 1 47 ? -26.594 -25.109 -2.418 1 96.94 47 ARG B C 1
ATOM 3756 O O . ARG B 1 47 ? -25.953 -24.078 -2.188 1 96.94 47 ARG B O 1
ATOM 3763 N N . ALA B 1 48 ? -26.469 -26.219 -1.714 1 97.44 48 ALA B N 1
ATOM 3764 C CA . ALA B 1 48 ? -25.469 -26.281 -0.658 1 97.44 48 ALA B CA 1
ATOM 3765 C C . ALA B 1 48 ? -24.422 -27.359 -0.968 1 97.44 48 ALA B C 1
ATOM 3767 O O . ALA B 1 48 ? -24.719 -28.328 -1.675 1 97.44 48 ALA B O 1
ATOM 3768 N N . ILE B 1 49 ? -23.266 -27.078 -0.523 1 96.94 49 ILE B N 1
ATOM 3769 C CA . ILE B 1 49 ? -22.172 -28.047 -0.642 1 96.94 49 ILE B CA 1
ATOM 3770 C C . ILE B 1 49 ? -21.547 -28.266 0.728 1 96.94 49 ILE B C 1
ATOM 3772 O O . ILE B 1 49 ? -21.25 -27.312 1.449 1 96.94 49 ILE B O 1
ATOM 3776 N N . HIS B 1 50 ? -21.438 -29.531 1.067 1 95.19 50 HIS B N 1
ATOM 3777 C CA . HIS B 1 50 ? -20.797 -29.922 2.316 1 95.19 50 HIS B CA 1
ATOM 3778 C C . HIS B 1 50 ? -19.562 -30.781 2.053 1 95.19 50 HIS B C 1
ATOM 3780 O O . HIS B 1 50 ? -19.625 -31.766 1.305 1 95.19 50 HIS B O 1
ATOM 3786 N N . VAL B 1 51 ? -18.422 -30.359 2.633 1 91.44 51 VAL B N 1
ATOM 3787 C CA . VAL B 1 51 ? -17.188 -31.109 2.479 1 91.44 51 VAL B CA 1
ATOM 3788 C C . VAL B 1 51 ? -17.016 -32.062 3.658 1 91.44 51 VAL B C 1
ATOM 3790 O O . VAL B 1 51 ? -16.922 -31.625 4.809 1 91.44 51 VAL B O 1
ATOM 3793 N N . HIS B 1 52 ? -17.047 -33.25 3.361 1 88.25 52 HIS B N 1
ATOM 3794 C CA . HIS B 1 52 ? -16.875 -34.312 4.348 1 88.25 52 HIS B CA 1
ATOM 3795 C C . HIS B 1 52 ? -15.398 -34.688 4.488 1 88.25 52 HIS B C 1
ATOM 3797 O O . HIS B 1 52 ? -14.82 -35.281 3.58 1 88.25 52 HIS B O 1
ATOM 3803 N N . HIS B 1 53 ? -14.805 -34.406 5.523 1 76.88 53 HIS B N 1
ATOM 3804 C CA . HIS B 1 53 ? -13.367 -34.594 5.707 1 76.88 53 HIS B CA 1
ATOM 3805 C C . HIS B 1 53 ? -13.031 -36.031 6.082 1 76.88 53 HIS B C 1
ATOM 3807 O O . HIS B 1 53 ? -11.859 -36.375 6.141 1 76.88 53 HIS B O 1
ATOM 3813 N N . GLY B 1 54 ? -13.93 -37.031 5.895 1 64.88 54 GLY B N 1
ATOM 3814 C CA . GLY B 1 54 ? -13.789 -38.5 5.953 1 64.88 54 GLY B CA 1
ATOM 3815 C C . GLY B 1 54 ? -13.719 -39.031 7.375 1 64.88 54 GLY B C 1
ATOM 3816 O O . GLY B 1 54 ? -14.5 -39.906 7.75 1 64.88 54 GLY B O 1
ATOM 3817 N N . ILE B 1 55 ? -12.773 -38.938 8.18 1 57.34 55 ILE B N 1
ATOM 3818 C CA . ILE B 1 55 ? -12.133 -39.906 9.039 1 57.34 55 ILE B CA 1
ATOM 3819 C C . ILE B 1 55 ? -12.953 -40.094 10.312 1 57.34 55 ILE B C 1
ATOM 3821 O O . ILE B 1 55 ? -13.016 -41.188 10.875 1 57.34 55 ILE B O 1
ATOM 3825 N N . GLN B 1 56 ? -13.508 -39.031 10.766 1 61.66 56 GLN B N 1
ATOM 3826 C CA . GLN B 1 56 ? -13.977 -39.156 12.148 1 61.66 56 GLN B CA 1
ATOM 3827 C C . GLN B 1 56 ? -15.484 -39.375 12.203 1 61.66 56 GLN B C 1
ATOM 3829 O O . GLN B 1 56 ? -16.219 -38.875 11.344 1 61.66 56 GLN B O 1
ATOM 3834 N N . PRO B 1 57 ? -15.883 -40.312 13.086 1 66.69 57 PRO B N 1
ATOM 3835 C CA . PRO B 1 57 ? -17.312 -40.531 13.289 1 66.69 57 PRO B CA 1
ATOM 3836 C C . PRO B 1 57 ? -18.094 -39.219 13.398 1 66.69 57 PRO B C 1
ATOM 3838 O O . PRO B 1 57 ? -19.234 -39.156 12.93 1 66.69 57 PRO B O 1
ATOM 3841 N N . GLU B 1 58 ? -17.516 -38.312 13.867 1 76.56 58 GLU B N 1
ATOM 3842 C CA . GLU B 1 58 ? -18.156 -37 14.008 1 76.56 58 GLU B CA 1
ATOM 3843 C C . GLU B 1 58 ? -18.453 -36.406 12.641 1 76.56 58 GLU B C 1
ATOM 3845 O O . GLU B 1 58 ? -19.453 -35.688 12.484 1 76.56 58 GLU B O 1
ATOM 3850 N N . ALA B 1 59 ? -17.703 -36.781 11.734 1 78.56 59 ALA B N 1
ATOM 3851 C CA . ALA B 1 59 ? -17.891 -36.281 10.383 1 78.56 59 ALA B CA 1
ATOM 3852 C C . ALA B 1 59 ? -19.188 -36.812 9.773 1 78.56 59 ALA B C 1
ATOM 3854 O O . ALA B 1 59 ? -19.891 -36.062 9.062 1 78.56 59 ALA B O 1
ATOM 3855 N N . ASP B 1 60 ? -19.5 -38 10.078 1 83.38 60 ASP B N 1
ATOM 3856 C CA . ASP B 1 60 ? -20.734 -38.562 9.578 1 83.38 60 ASP B CA 1
ATOM 3857 C C . ASP B 1 60 ? -21.953 -37.875 10.195 1 83.38 60 ASP B C 1
ATOM 3859 O O . ASP B 1 60 ? -22.922 -37.562 9.492 1 83.38 60 ASP B O 1
ATOM 3863 N N . ALA B 1 61 ? -21.859 -37.688 11.445 1 86.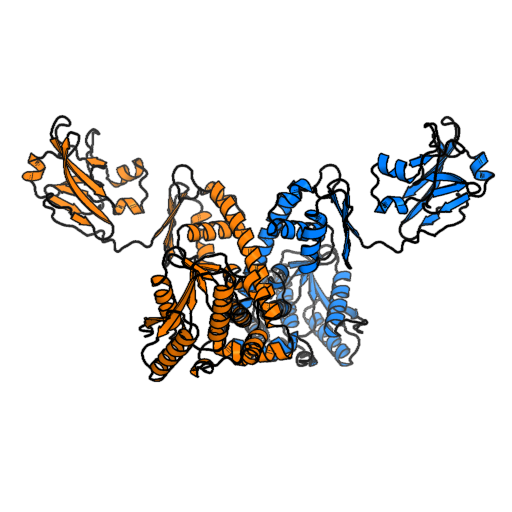25 61 ALA B N 1
ATOM 3864 C CA . ALA B 1 61 ? -22.938 -37.031 12.148 1 86.25 61 ALA B CA 1
ATOM 3865 C C . ALA B 1 61 ? -23.141 -35.594 11.633 1 86.25 61 ALA B C 1
ATOM 3867 O O . ALA B 1 61 ? -24.281 -35.156 11.492 1 86.25 61 ALA B O 1
ATOM 3868 N N . TRP B 1 62 ? -22.109 -35 11.367 1 88.12 62 TRP B N 1
ATOM 3869 C CA . TRP B 1 62 ? -22.172 -33.656 10.844 1 88.12 62 TRP B CA 1
ATOM 3870 C C . TRP B 1 62 ? -22.844 -33.594 9.477 1 88.12 62 TRP B C 1
ATOM 3872 O O . TRP B 1 62 ? -23.672 -32.75 9.211 1 88.12 62 TRP B O 1
ATOM 3882 N N . SER B 1 63 ? -22.5 -34.562 8.648 1 90.19 63 SER B N 1
ATOM 3883 C CA . SER B 1 63 ? -23.094 -34.656 7.324 1 90.19 63 SER B CA 1
ATOM 3884 C C . SER B 1 63 ? -24.609 -34.875 7.41 1 90.19 63 SER B C 1
ATOM 3886 O O . SER B 1 63 ? -25.375 -34.281 6.637 1 90.19 63 SER B O 1
ATOM 3888 N N . ARG B 1 64 ? -24.969 -35.688 8.32 1 90.69 64 ARG B N 1
ATOM 3889 C CA . ARG B 1 64 ? -26.406 -35.938 8.516 1 90.69 64 ARG B CA 1
ATOM 3890 C C . ARG B 1 64 ? -27.125 -34.688 8.984 1 90.69 64 ARG B C 1
ATOM 3892 O O . ARG B 1 64 ? -28.234 -34.406 8.523 1 90.69 64 ARG B O 1
ATOM 3899 N N . HIS B 1 65 ? -26.469 -34.062 9.875 1 92.12 65 HIS B N 1
ATOM 3900 C CA . HIS B 1 65 ? -27.047 -32.812 10.344 1 92.12 65 HIS B CA 1
ATOM 3901 C C . HIS B 1 65 ? -27.203 -31.828 9.188 1 92.12 65 HIS B C 1
ATOM 3903 O O . HIS B 1 65 ? -28.266 -31.219 9.039 1 92.12 65 HIS B O 1
ATOM 3909 N N . CYS B 1 66 ? -26.219 -31.656 8.422 1 94.44 66 CYS B N 1
ATOM 3910 C CA . CYS B 1 66 ? -26.25 -30.719 7.297 1 94.44 66 CYS B CA 1
ATOM 3911 C C . CYS B 1 66 ? -27.359 -31.094 6.312 1 94.44 66 CYS B C 1
ATOM 3913 O O . CYS B 1 66 ? -28.062 -30.219 5.816 1 94.44 66 CYS B O 1
ATOM 3915 N N . ALA B 1 67 ? -27.469 -32.344 6.074 1 94.56 67 ALA B N 1
ATOM 3916 C CA . ALA B 1 67 ? -28.516 -32.812 5.168 1 94.56 67 ALA B CA 1
ATOM 3917 C C . ALA B 1 67 ? -29.906 -32.5 5.707 1 94.56 67 ALA B C 1
ATOM 3919 O O . ALA B 1 67 ? -30.781 -32.062 4.957 1 94.56 67 ALA B O 1
ATOM 3920 N N . ALA B 1 68 ? -30.047 -32.719 6.926 1 95.31 68 ALA B N 1
ATOM 3921 C CA . ALA B 1 68 ? -31.344 -32.469 7.559 1 95.31 68 ALA B CA 1
ATOM 3922 C C . ALA B 1 68 ? -31.703 -30.969 7.484 1 95.31 68 ALA B C 1
ATOM 3924 O O . ALA B 1 68 ? -32.844 -30.625 7.184 1 95.31 68 ALA B O 1
ATOM 3925 N N . VAL B 1 69 ? -30.781 -30.172 7.797 1 95.25 69 VAL B N 1
ATOM 3926 C CA . VAL B 1 69 ? -31 -28.734 7.773 1 95.25 69 VAL B CA 1
ATOM 3927 C C . VAL B 1 69 ? -31.312 -28.281 6.352 1 95.25 69 VAL B C 1
ATOM 3929 O O . VAL B 1 69 ? -32.25 -27.516 6.125 1 95.25 69 VAL B O 1
ATOM 3932 N N . ALA B 1 70 ? -30.516 -28.703 5.402 1 96.25 70 ALA B N 1
ATOM 3933 C CA . ALA B 1 70 ? -30.734 -28.344 4.004 1 96.25 70 ALA B CA 1
ATOM 3934 C C . ALA B 1 70 ? -32.125 -28.766 3.541 1 96.25 70 ALA B C 1
ATOM 3936 O O . ALA B 1 70 ? -32.812 -28.016 2.846 1 96.25 70 ALA B O 1
ATOM 3937 N N . ASP B 1 71 ? -32.5 -29.938 3.951 1 95.81 71 ASP B N 1
ATOM 3938 C CA . ASP B 1 71 ? -33.812 -30.469 3.588 1 95.81 71 ASP B CA 1
ATOM 3939 C C . ASP B 1 71 ? -34.938 -29.594 4.129 1 95.81 71 ASP B C 1
ATOM 3941 O O . ASP B 1 71 ? -35.938 -29.359 3.443 1 95.81 71 ASP B O 1
ATOM 3945 N N . ARG B 1 72 ? -34.781 -29.141 5.266 1 95.06 72 ARG B N 1
ATOM 3946 C CA . ARG B 1 72 ? -35.781 -28.281 5.883 1 95.06 72 ARG B CA 1
ATOM 3947 C C . ARG B 1 72 ? -35.969 -26.984 5.082 1 95.06 72 ARG B C 1
ATOM 3949 O O . ARG B 1 72 ? -37.062 -26.438 5.012 1 95.06 72 ARG B O 1
ATOM 3956 N N . TYR B 1 73 ? -34.906 -26.547 4.469 1 95.56 73 TYR B N 1
ATOM 3957 C CA . TYR B 1 73 ? -34.938 -25.312 3.688 1 95.56 73 TYR B CA 1
ATOM 3958 C C . TYR B 1 73 ? -35.312 -25.594 2.24 1 95.56 73 TYR B C 1
ATOM 3960 O O . TYR B 1 73 ? -35.5 -24.672 1.448 1 95.56 73 TYR B O 1
ATOM 3968 N N . GLY B 1 74 ? -35.375 -26.859 1.888 1 95.31 74 GLY B N 1
ATOM 3969 C CA . GLY B 1 74 ? -35.656 -27.219 0.504 1 95.31 74 GLY B CA 1
ATOM 3970 C C . GLY B 1 74 ? -34.469 -26.922 -0.42 1 95.31 74 GLY B C 1
ATOM 3971 O O . GLY B 1 74 ? -34.688 -26.5 -1.558 1 95.31 74 GLY B O 1
ATOM 3972 N N . VAL B 1 75 ? -33.344 -27.078 0.095 1 96.38 75 VAL B N 1
ATOM 3973 C CA . VAL B 1 75 ? -32.125 -26.812 -0.671 1 96.38 75 VAL B CA 1
ATOM 3974 C C . VAL B 1 75 ? -31.375 -28.125 -0.938 1 96.38 75 VAL B C 1
ATOM 3976 O O . VAL B 1 75 ? -31.188 -28.938 -0.028 1 96.38 75 VAL B O 1
ATOM 3979 N N . ALA B 1 76 ? -31.031 -28.359 -2.193 1 96.44 76 ALA B N 1
ATOM 3980 C CA . ALA B 1 76 ? -30.234 -29.547 -2.531 1 96.44 76 ALA B CA 1
ATOM 3981 C C . ALA B 1 76 ? -28.828 -29.453 -1.912 1 96.44 76 ALA B C 1
ATOM 3983 O O . ALA B 1 76 ? -28.219 -28.375 -1.898 1 96.44 76 ALA B O 1
ATOM 3984 N N . LEU B 1 77 ? -28.406 -30.594 -1.369 1 96.69 77 LEU B N 1
ATOM 3985 C CA . LEU B 1 77 ? -27.094 -30.641 -0.732 1 96.69 77 LEU B CA 1
ATOM 3986 C C . LEU B 1 77 ? -26.172 -31.625 -1.444 1 96.69 77 LEU B C 1
ATOM 3988 O O . LEU B 1 77 ? -26.5 -32.812 -1.578 1 96.69 77 LEU B O 1
ATOM 3992 N N . ASP B 1 78 ? -25.031 -31.109 -1.92 1 95.25 78 ASP B N 1
ATOM 3993 C CA . ASP B 1 78 ? -23.969 -31.969 -2.445 1 95.25 78 ASP B CA 1
ATOM 3994 C C . ASP B 1 78 ? -22.906 -32.25 -1.377 1 95.25 78 ASP B C 1
ATOM 3996 O O . ASP B 1 78 ? -22.375 -31.328 -0.756 1 95.25 78 ASP B O 1
ATOM 4000 N N . ILE B 1 79 ? -22.656 -33.5 -1.138 1 93.88 79 ILE B N 1
ATOM 4001 C CA . ILE B 1 79 ? -21.625 -33.906 -0.172 1 93.88 79 ILE B CA 1
ATOM 4002 C C . ILE B 1 79 ? -20.359 -34.312 -0.908 1 93.88 79 ILE B C 1
ATOM 4004 O O . ILE B 1 79 ? -20.375 -35.25 -1.714 1 93.88 79 ILE B O 1
ATOM 4008 N N . LEU B 1 80 ? -19.281 -33.562 -0.682 1 91.94 80 LEU B N 1
ATOM 4009 C CA . LEU B 1 80 ? -17.984 -33.875 -1.274 1 91.94 80 LEU B CA 1
ATOM 4010 C C . LEU B 1 80 ? -17.094 -34.594 -0.276 1 91.94 80 LEU B C 1
ATOM 4012 O O . LEU B 1 80 ? -16.844 -34.094 0.821 1 91.94 80 LEU B O 1
ATOM 4016 N N . GLN B 1 81 ? -16.625 -35.75 -0.607 1 87.31 81 GLN B N 1
ATOM 4017 C CA . GLN B 1 81 ? -15.703 -36.5 0.242 1 87.31 81 GLN B CA 1
ATOM 4018 C C . GLN B 1 81 ? -14.258 -36.156 -0.093 1 87.31 81 GLN B C 1
ATOM 4020 O O . GLN B 1 81 ? -13.859 -36.188 -1.262 1 87.31 81 GLN B O 1
ATOM 4025 N N . ILE B 1 82 ? -13.594 -35.75 0.912 1 81.06 82 ILE B N 1
ATOM 4026 C CA . ILE B 1 82 ? -12.195 -35.438 0.63 1 81.06 82 ILE B CA 1
ATOM 4027 C C . ILE B 1 82 ? -11.289 -36.281 1.523 1 81.06 82 ILE B C 1
ATOM 4029 O O . ILE B 1 82 ? -11.742 -36.844 2.533 1 81.06 82 ILE B O 1
ATOM 4033 N N . ASP B 1 83 ? -10.039 -36.562 1.005 1 72.06 83 ASP B N 1
ATOM 4034 C CA . ASP B 1 83 ? -8.984 -37.188 1.792 1 72.06 83 ASP B CA 1
ATOM 4035 C C . ASP B 1 83 ? -8.008 -36.156 2.346 1 72.06 83 ASP B C 1
ATOM 4037 O O . ASP B 1 83 ? -7.16 -35.625 1.614 1 72.06 83 ASP B O 1
ATOM 4041 N N . GLY B 1 84 ? -8.227 -35.656 3.545 1 63.59 84 GLY B N 1
ATOM 4042 C CA . GLY B 1 84 ? -7.473 -34.531 4.109 1 63.59 84 GLY B CA 1
ATOM 4043 C C . GLY B 1 84 ? -6.102 -34.969 4.621 1 63.59 84 GLY B C 1
ATOM 4044 O O . GLY B 1 84 ? -5.543 -34.312 5.504 1 63.59 84 GLY B O 1
ATOM 4045 N N . ARG B 1 85 ? -5.461 -36.188 4.238 1 63 85 ARG B N 1
ATOM 4046 C CA . ARG B 1 85 ? -4.176 -36.625 4.773 1 63 85 ARG B CA 1
ATOM 4047 C C . ARG B 1 85 ? -3.039 -35.75 4.258 1 63 85 ARG B C 1
ATOM 4049 O O . ARG B 1 85 ? -3.064 -35.312 3.111 1 63 85 ARG B O 1
ATOM 4056 N N . SER B 1 86 ? -2.195 -35.156 5.25 1 63.53 86 SER B N 1
ATOM 4057 C CA . SER B 1 86 ? -1.118 -34.188 5.047 1 63.53 86 SER B CA 1
ATOM 4058 C C . SER B 1 86 ? -0.043 -34.75 4.121 1 63.53 86 SER B C 1
ATOM 4060 O O . SER B 1 86 ? 0.259 -35.969 4.16 1 63.53 86 SER B O 1
ATOM 4062 N N . ARG B 1 87 ? 0.244 -34.125 2.951 1 59.44 87 ARG B N 1
ATOM 4063 C CA . ARG B 1 87 ? 1.455 -34.438 2.195 1 59.44 87 ARG B CA 1
ATOM 4064 C C . ARG B 1 87 ? 2.701 -34.031 2.967 1 59.44 87 ARG B C 1
ATOM 4066 O O . ARG B 1 87 ? 2.625 -33.188 3.873 1 59.44 87 ARG B O 1
ATOM 4073 N N . PRO B 1 88 ? 3.795 -34.594 2.699 1 59.28 88 PRO B N 1
ATOM 4074 C CA . PRO B 1 88 ? 5.039 -34.188 3.354 1 59.28 88 PRO B CA 1
ATOM 4075 C C . PRO B 1 88 ? 5.336 -32.719 3.176 1 59.28 88 PRO B C 1
ATOM 4077 O O . PRO B 1 88 ? 5.207 -32.188 2.07 1 59.28 88 PRO B O 1
ATOM 4080 N N . GLY B 1 89 ? 5.5 -31.844 4.402 1 59.53 89 GLY B N 1
ATOM 4081 C CA . GLY B 1 89 ? 5.914 -30.453 4.402 1 59.53 89 GLY B CA 1
ATOM 4082 C C . GLY B 1 89 ? 4.793 -29.5 4.758 1 59.53 89 GLY B C 1
ATOM 4083 O O . GLY B 1 89 ? 5.047 -28.359 5.184 1 59.53 89 GLY B O 1
ATOM 4084 N N . ASP B 1 90 ? 3.5 -29.922 4.547 1 62.78 90 ASP B N 1
ATOM 4085 C CA . ASP B 1 90 ? 2.4 -29.016 4.871 1 62.78 90 ASP B CA 1
ATOM 4086 C C . ASP B 1 90 ? 1.857 -29.297 6.273 1 62.78 90 ASP B C 1
ATOM 4088 O O . ASP B 1 90 ? 1.828 -30.453 6.715 1 62.78 90 ASP B O 1
ATOM 4092 N N . SER B 1 91 ? 1.531 -28.203 6.926 1 68.56 91 SER B N 1
ATOM 4093 C CA . SER B 1 91 ? 0.807 -28.406 8.172 1 68.56 91 SER B CA 1
ATOM 4094 C C . SER B 1 91 ? -0.544 -29.078 7.926 1 68.56 91 SER B C 1
ATOM 4096 O O . SER B 1 91 ? -1.143 -28.891 6.863 1 68.56 91 SER B O 1
ATOM 4098 N N . PRO B 1 92 ? -0.91 -29.984 8.781 1 71.69 92 PRO B N 1
ATOM 4099 C CA . PRO B 1 92 ? -2.211 -30.656 8.648 1 71.69 92 PRO B CA 1
ATOM 4100 C C . PRO B 1 92 ? -3.344 -29.672 8.352 1 71.69 92 PRO B C 1
ATOM 4102 O O . PRO B 1 92 ? -4.23 -29.969 7.551 1 71.69 92 PRO B O 1
ATOM 4105 N N . GLU B 1 93 ? -3.262 -28.5 8.93 1 74.25 93 GLU B N 1
ATOM 4106 C CA . GLU B 1 93 ? -4.289 -27.484 8.711 1 74.25 93 GLU B CA 1
ATOM 4107 C C . GLU B 1 93 ? -4.25 -26.969 7.281 1 74.25 93 GLU B C 1
ATOM 4109 O O . GLU B 1 93 ? -5.289 -26.844 6.633 1 74.25 93 GLU B O 1
ATOM 4114 N N . ALA B 1 94 ? -3.09 -26.734 6.836 1 77.12 94 ALA B N 1
ATOM 4115 C CA . ALA B 1 94 ? -2.922 -26.219 5.48 1 77.12 94 ALA B CA 1
ATOM 4116 C C . ALA B 1 94 ? -3.332 -27.266 4.441 1 77.12 94 ALA B C 1
ATOM 4118 O O . ALA B 1 94 ? -3.959 -26.922 3.436 1 77.12 94 ALA B O 1
ATOM 4119 N N . ALA B 1 95 ? -3.01 -28.5 4.723 1 77.81 95 ALA B N 1
ATOM 4120 C CA . ALA B 1 95 ? -3.355 -29.578 3.807 1 77.81 95 ALA B CA 1
ATOM 4121 C C . ALA B 1 95 ? -4.867 -29.75 3.713 1 77.81 95 ALA B C 1
ATOM 4123 O O . ALA B 1 95 ? -5.414 -29.922 2.619 1 77.81 95 ALA B O 1
ATOM 4124 N N . ALA B 1 96 ? -5.531 -29.672 4.828 1 77.56 96 ALA B N 1
ATOM 4125 C CA . ALA B 1 96 ? -6.984 -29.812 4.867 1 77.56 96 ALA B CA 1
ATOM 4126 C C . ALA B 1 96 ? -7.66 -28.656 4.125 1 77.56 96 ALA B C 1
ATOM 4128 O O . ALA B 1 96 ? -8.625 -28.859 3.389 1 77.56 96 ALA B O 1
ATOM 4129 N N . ARG B 1 97 ? -7.133 -27.578 4.297 1 82.44 97 ARG B N 1
ATOM 4130 C CA . ARG B 1 97 ? -7.676 -26.391 3.635 1 82.44 97 ARG B CA 1
ATOM 4131 C C . ARG B 1 97 ? -7.508 -26.484 2.123 1 82.44 97 ARG B C 1
ATOM 4133 O O . ARG B 1 97 ? -8.445 -26.203 1.37 1 82.44 97 ARG B O 1
ATOM 4140 N N . THR B 1 98 ? -6.371 -26.906 1.796 1 85.31 98 THR B N 1
ATOM 4141 C CA . THR B 1 98 ? -6.078 -27.016 0.372 1 85.31 98 THR B CA 1
ATOM 4142 C C . THR B 1 98 ? -6.984 -28.047 -0.283 1 85.31 98 THR B C 1
ATOM 4144 O O . THR B 1 98 ? -7.555 -27.797 -1.347 1 85.31 98 THR B O 1
ATOM 4147 N N . ALA B 1 99 ? -7.117 -29.125 0.401 1 85.81 99 ALA B N 1
ATOM 4148 C CA . ALA B 1 99 ? -7.973 -30.188 -0.118 1 85.81 99 ALA B CA 1
ATOM 4149 C C . ALA B 1 99 ? -9.422 -29.719 -0.236 1 85.81 99 ALA B C 1
ATOM 4151 O O . ALA B 1 99 ? -10.086 -29.984 -1.236 1 85.81 99 ALA B O 1
ATOM 4152 N N . ARG B 1 100 ? -9.867 -29.031 0.729 1 88.56 100 ARG B N 1
ATOM 4153 C CA . ARG B 1 100 ? -11.227 -28.5 0.74 1 88.56 100 ARG B CA 1
ATOM 4154 C C . ARG B 1 100 ? -11.445 -27.562 -0.438 1 88.56 100 ARG B C 1
ATOM 4156 O O . ARG B 1 100 ? -12.422 -27.703 -1.179 1 88.56 100 ARG B O 1
ATOM 4163 N N . TYR B 1 101 ? -10.562 -26.703 -0.648 1 90.81 101 TYR B N 1
ATOM 4164 C CA . TYR B 1 101 ? -10.734 -25.688 -1.681 1 90.81 101 TYR B CA 1
ATOM 4165 C C . TYR B 1 101 ? -10.609 -26.297 -3.072 1 90.81 101 TYR B C 1
ATOM 4167 O O . TYR B 1 101 ? -11.297 -25.891 -4.004 1 90.81 101 TYR B O 1
ATOM 4175 N N . HIS B 1 102 ? -9.766 -27.281 -3.111 1 89.69 102 HIS B N 1
ATOM 4176 C CA . HIS B 1 102 ? -9.633 -27.969 -4.391 1 89.69 102 HIS B CA 1
ATOM 4177 C C . HIS B 1 102 ? -10.938 -28.656 -4.773 1 89.69 102 HIS B C 1
ATOM 4179 O O . HIS B 1 102 ? -11.375 -28.594 -5.926 1 89.69 102 HIS B O 1
ATOM 4185 N N . SER B 1 103 ? -11.492 -29.281 -3.811 1 91.56 103 SER B N 1
ATOM 4186 C CA . SER B 1 103 ? -12.742 -29.984 -4.055 1 91.56 103 SER B CA 1
ATOM 4187 C C . SER B 1 103 ? -13.875 -29.031 -4.379 1 91.56 103 SER B C 1
ATOM 4189 O O . SER B 1 103 ? -14.688 -29.297 -5.273 1 91.56 103 SER B O 1
ATOM 4191 N N . LEU B 1 104 ? -13.914 -27.969 -3.711 1 94.75 104 LEU B N 1
ATOM 4192 C CA . LEU B 1 104 ? -14.938 -26.953 -3.955 1 94.75 104 LEU B CA 1
ATOM 4193 C C . LEU B 1 104 ? -14.773 -26.344 -5.344 1 94.75 104 LEU B C 1
ATOM 4195 O O . LEU B 1 104 ? -15.758 -26.156 -6.062 1 94.75 104 LEU B O 1
ATOM 4199 N N . GLU B 1 105 ? -13.602 -26.078 -5.629 1 94.69 105 GLU B N 1
ATOM 4200 C CA . GLU B 1 105 ? -13.289 -25.469 -6.922 1 94.69 105 GLU B CA 1
ATOM 4201 C C . GLU B 1 105 ? -13.734 -26.375 -8.07 1 94.69 105 GLU B C 1
ATOM 4203 O O . GLU B 1 105 ? -14.336 -25.922 -9.039 1 94.69 105 GLU B O 1
ATOM 4208 N N . ALA B 1 106 ? -13.5 -27.609 -7.93 1 93 106 ALA B N 1
ATOM 4209 C CA . ALA B 1 106 ? -13.789 -28.594 -8.969 1 93 106 ALA B CA 1
ATOM 4210 C C . ALA B 1 106 ? -15.289 -28.812 -9.117 1 93 106 ALA B C 1
ATOM 4212 O O . ALA B 1 106 ? -15.758 -29.297 -10.156 1 93 106 ALA B O 1
ATOM 4213 N N . SER B 1 107 ?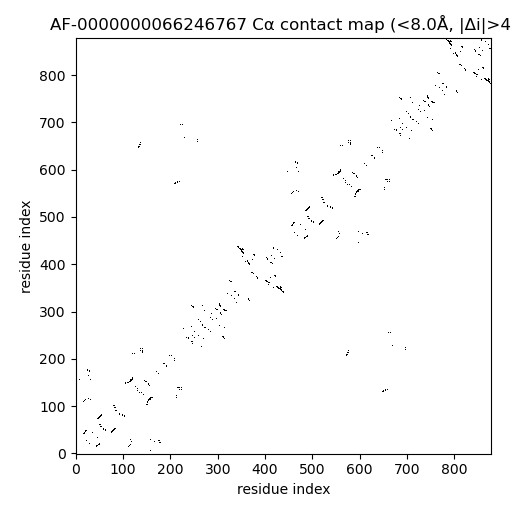 -15.992 -28.438 -8.172 1 93.69 107 SER B N 1
ATOM 4214 C CA . SER B 1 107 ? -17.422 -28.719 -8.148 1 93.69 107 SER B CA 1
ATOM 4215 C C . SER B 1 107 ? -18.219 -27.594 -8.781 1 93.69 107 SER B C 1
ATOM 4217 O O . SER B 1 107 ? -19.438 -27.703 -8.969 1 93.69 107 SER B O 1
ATOM 4219 N N . LEU B 1 108 ? -17.609 -26.547 -9.188 1 95.88 108 LEU B N 1
ATOM 4220 C CA . LEU B 1 108 ? -18.312 -25.359 -9.664 1 95.88 108 LEU B CA 1
ATOM 4221 C C . LEU B 1 108 ? -18.5 -25.406 -11.18 1 95.88 108 LEU B C 1
ATOM 4223 O O . LEU B 1 108 ? -17.594 -25.844 -11.906 1 95.88 108 LEU B O 1
ATOM 4227 N N . ASP B 1 109 ? -19.609 -25 -11.641 1 94.31 109 ASP B N 1
ATOM 4228 C CA . ASP B 1 109 ? -19.891 -24.781 -13.055 1 94.31 109 ASP B CA 1
ATOM 4229 C C . ASP B 1 109 ? -19.766 -23.297 -13.422 1 94.31 109 ASP B C 1
ATOM 4231 O O . ASP B 1 109 ? -19.766 -22.438 -12.539 1 94.31 109 ASP B O 1
ATOM 4235 N N . PRO B 1 110 ? -19.625 -23.094 -14.75 1 94.31 110 PRO B N 1
ATOM 4236 C CA . PRO B 1 110 ? -19.578 -21.703 -15.164 1 94.31 110 PRO B CA 1
ATOM 4237 C C . PRO B 1 110 ? -20.812 -20.906 -14.703 1 94.31 110 PRO B C 1
ATOM 4239 O O . PRO B 1 110 ? -21.938 -21.375 -14.867 1 94.31 110 PRO B O 1
ATOM 4242 N N . GLY B 1 111 ? -20.531 -19.812 -14.094 1 92.94 111 GLY B N 1
ATOM 4243 C CA . GLY B 1 111 ? -21.625 -18.953 -13.648 1 92.94 111 GLY B CA 1
ATOM 4244 C C . GLY B 1 111 ? -21.969 -19.156 -12.18 1 92.94 111 GLY B C 1
ATOM 4245 O O . GLY B 1 111 ? -22.672 -18.344 -11.594 1 92.94 111 GLY B O 1
ATOM 4246 N N . ASP B 1 112 ? -21.438 -20.203 -11.578 1 96.38 112 ASP B N 1
ATOM 4247 C CA . ASP B 1 112 ? -21.688 -20.469 -10.164 1 96.38 112 ASP B CA 1
ATOM 4248 C C . ASP B 1 112 ? -20.969 -19.453 -9.281 1 96.38 112 ASP B C 1
ATOM 4250 O O . ASP B 1 112 ? -19.844 -19.031 -9.586 1 96.38 112 ASP B O 1
ATOM 4254 N N . ILE B 1 113 ? -21.641 -19.125 -8.234 1 98 113 ILE B N 1
ATOM 4255 C CA . ILE B 1 113 ? -21.031 -18.312 -7.191 1 98 113 ILE B CA 1
ATOM 4256 C C . ILE B 1 113 ? -20.984 -19.094 -5.883 1 98 113 ILE B C 1
ATOM 4258 O O . ILE B 1 113 ? -22.031 -19.344 -5.273 1 98 113 ILE B O 1
ATOM 4262 N N . LEU B 1 114 ? -19.828 -19.5 -5.551 1 98.19 114 LEU B N 1
ATOM 4263 C CA . LEU B 1 114 ? -19.656 -20.141 -4.254 1 98.19 114 LEU B CA 1
ATOM 4264 C C . LEU B 1 114 ? -19.594 -19.109 -3.133 1 98.19 114 LEU B C 1
ATOM 4266 O O . LEU B 1 114 ? -18.766 -18.188 -3.168 1 98.19 114 LEU B O 1
ATOM 4270 N N . VAL B 1 115 ? -20.453 -19.25 -2.178 1 98.12 115 VAL B N 1
ATOM 4271 C CA . VAL B 1 115 ? -20.438 -18.312 -1.054 1 98.12 115 VAL B CA 1
ATOM 4272 C C . VAL B 1 115 ? -19.953 -19.031 0.206 1 98.12 115 VAL B C 1
ATOM 4274 O O . VAL B 1 115 ? -20.391 -20.141 0.505 1 98.12 115 VAL B O 1
ATOM 4277 N N . THR B 1 116 ? -19.016 -18.406 0.867 1 97.56 116 THR B N 1
ATOM 4278 C CA . THR B 1 116 ? -18.516 -18.922 2.135 1 97.56 116 THR B CA 1
ATOM 4279 C C . THR B 1 116 ? -18.859 -17.984 3.281 1 97.56 116 THR B C 1
ATOM 4281 O O . THR B 1 116 ? -19.234 -16.828 3.049 1 97.56 116 THR B O 1
ATOM 4284 N N . ALA B 1 117 ? -18.719 -18.484 4.484 1 97.56 117 ALA B N 1
ATOM 4285 C CA . ALA B 1 117 ? -19.281 -17.75 5.621 1 97.56 117 ALA B CA 1
ATOM 4286 C C . ALA B 1 117 ? -18.188 -17.016 6.375 1 97.56 117 ALA B C 1
ATOM 4288 O O . ALA B 1 117 ? -18.344 -16.672 7.551 1 97.56 117 ALA B O 1
ATOM 4289 N N . GLN B 1 118 ? -17.094 -16.859 5.688 1 96.69 118 GLN B N 1
ATOM 4290 C CA . GLN B 1 118 ? -16.047 -16.062 6.336 1 96.69 118 GLN B CA 1
ATOM 4291 C C . GLN B 1 118 ? -16.562 -14.648 6.656 1 96.69 118 GLN B C 1
ATOM 4293 O O . GLN B 1 118 ? -17.281 -14.047 5.855 1 96.69 118 GLN B O 1
ATOM 4298 N N . HIS B 1 119 ? -16.188 -14.172 7.824 1 96.94 119 HIS B N 1
ATOM 4299 C CA . HIS B 1 119 ? -16.75 -12.914 8.32 1 96.94 119 HIS B CA 1
ATOM 4300 C C . HIS B 1 119 ? -15.641 -11.961 8.75 1 96.94 119 HIS B C 1
ATOM 4302 O O . HIS B 1 119 ? -14.461 -12.188 8.461 1 96.94 119 HIS B O 1
ATOM 4308 N N . LEU B 1 120 ? -16.031 -10.906 9.398 1 96.38 120 LEU B N 1
ATOM 4309 C CA . LEU B 1 120 ? -15.141 -9.789 9.734 1 96.38 120 LEU B CA 1
ATOM 4310 C C . LEU B 1 120 ? -14 -10.25 10.625 1 96.38 120 LEU B C 1
ATOM 4312 O O . LEU B 1 120 ? -12.844 -9.859 10.422 1 96.38 120 LEU B O 1
ATOM 4316 N N . ASP B 1 121 ? -14.266 -11.094 11.578 1 95.62 121 ASP B N 1
ATOM 4317 C CA . ASP B 1 121 ? -13.242 -11.562 12.5 1 95.62 121 ASP B CA 1
ATOM 4318 C C . ASP B 1 121 ? -12.227 -12.461 11.797 1 95.62 121 ASP B C 1
ATOM 4320 O O . ASP B 1 121 ? -11.039 -12.445 12.125 1 95.62 121 ASP B O 1
ATOM 4324 N N . ASP B 1 122 ? -12.75 -13.195 10.82 1 95.44 122 ASP B N 1
ATOM 4325 C CA . ASP B 1 122 ? -11.828 -13.984 10.008 1 95.44 122 ASP B CA 1
ATOM 4326 C C . ASP B 1 122 ? -10.867 -13.086 9.234 1 95.44 122 ASP B C 1
ATOM 4328 O O . ASP B 1 122 ? -9.695 -13.43 9.047 1 95.44 122 ASP B O 1
ATOM 4332 N N . GLN B 1 123 ? -11.422 -12.023 8.781 1 96.75 123 GLN B N 1
ATOM 4333 C CA . GLN B 1 123 ? -10.617 -11.047 8.07 1 96.75 123 GLN B CA 1
ATOM 4334 C C . GLN B 1 123 ? -9.477 -10.531 8.945 1 96.75 123 GLN B C 1
ATOM 4336 O O . GLN B 1 123 ? -8.328 -10.453 8.5 1 96.75 123 GLN B O 1
ATOM 4341 N N . ALA B 1 124 ? -9.789 -10.195 10.141 1 96.75 124 ALA B N 1
ATOM 4342 C CA . ALA B 1 124 ? -8.805 -9.703 11.094 1 96.75 124 ALA B CA 1
ATOM 4343 C C . ALA B 1 124 ? -7.734 -10.75 11.367 1 96.75 124 ALA B C 1
ATOM 4345 O O . ALA B 1 124 ? -6.539 -10.438 11.398 1 96.75 124 ALA B O 1
ATOM 4346 N N . GLU B 1 125 ? -8.203 -11.969 11.539 1 96.38 125 GLU B N 1
ATOM 4347 C CA . GLU B 1 125 ? -7.27 -13.062 11.781 1 96.38 125 GLU B CA 1
ATOM 4348 C C . GLU B 1 125 ? -6.312 -13.242 10.602 1 96.38 125 GLU B C 1
ATOM 4350 O O . GLU B 1 125 ? -5.105 -13.398 10.797 1 96.38 125 GLU B O 1
ATOM 4355 N N . THR B 1 126 ? -6.914 -13.211 9.422 1 96.25 126 THR B N 1
ATOM 4356 C CA . THR B 1 126 ? -6.113 -13.398 8.219 1 96.25 126 THR B CA 1
ATOM 4357 C C . THR B 1 126 ? -5.066 -12.297 8.086 1 96.25 126 THR B C 1
ATOM 4359 O O . THR B 1 126 ? -3.906 -12.57 7.777 1 96.25 126 THR B O 1
ATOM 4362 N N . LEU B 1 127 ? -5.449 -11.078 8.32 1 97.31 127 LEU B N 1
ATOM 4363 C CA . LEU B 1 127 ? -4.516 -9.961 8.242 1 97.31 127 LEU B CA 1
ATOM 4364 C C . LEU B 1 127 ? -3.359 -10.148 9.219 1 97.31 127 LEU B C 1
ATOM 4366 O O . LEU B 1 127 ? -2.195 -9.977 8.844 1 97.31 127 LEU B O 1
ATOM 4370 N N . LEU B 1 128 ? -3.688 -10.492 10.469 1 96.88 128 LEU B N 1
ATOM 4371 C CA . LEU B 1 128 ? -2.654 -10.68 11.477 1 96.88 128 LEU B CA 1
ATOM 4372 C C . LEU B 1 128 ? -1.699 -11.797 11.086 1 96.88 128 LEU B C 1
ATOM 4374 O O . LEU B 1 128 ? -0.481 -11.656 11.219 1 96.88 128 LEU B O 1
ATOM 4378 N N . LEU B 1 129 ? -2.264 -12.852 10.617 1 95.5 129 LEU B N 1
ATOM 4379 C CA . LEU B 1 129 ? -1.431 -13.977 10.211 1 95.5 129 LEU B CA 1
ATOM 4380 C C . LEU B 1 129 ? -0.475 -13.578 9.094 1 95.5 129 LEU B C 1
ATOM 4382 O O . LEU B 1 129 ? 0.704 -13.938 9.117 1 95.5 129 LEU B O 1
ATOM 4386 N N . GLN B 1 130 ? -1.011 -12.852 8.125 1 95.75 130 GLN B N 1
ATOM 4387 C CA . GLN B 1 130 ? -0.18 -12.383 7.02 1 95.75 130 GLN B CA 1
ATOM 4388 C C . GLN B 1 130 ? 0.913 -11.438 7.516 1 95.75 130 GLN B C 1
ATOM 4390 O O . GLN B 1 130 ? 2.049 -11.492 7.039 1 95.75 130 GLN B O 1
ATOM 4395 N N . LEU B 1 131 ? 0.549 -10.648 8.398 1 95.56 131 LEU B N 1
ATOM 4396 C CA . LEU B 1 131 ? 1.508 -9.719 8.992 1 95.56 131 LEU B CA 1
ATOM 4397 C C . LEU B 1 131 ? 2.633 -10.477 9.695 1 95.56 131 LEU B C 1
ATOM 4399 O O . LEU B 1 131 ? 3.807 -10.133 9.539 1 95.56 131 LEU B O 1
ATOM 4403 N N . LEU B 1 132 ? 2.27 -11.477 10.445 1 95.12 132 LEU B N 1
ATOM 4404 C CA . LEU B 1 132 ? 3.234 -12.258 11.211 1 95.12 132 LEU B CA 1
ATOM 4405 C C . LEU B 1 132 ? 4.164 -13.031 10.281 1 95.12 132 LEU B C 1
ATOM 4407 O O . LEU B 1 132 ? 5.254 -13.445 10.695 1 95.12 132 LEU B O 1
ATOM 4411 N N . ARG B 1 133 ? 3.76 -13.109 9.016 1 91.62 133 ARG B N 1
ATOM 4412 C CA . ARG B 1 133 ? 4.582 -13.773 8.008 1 91.62 133 ARG B CA 1
ATOM 4413 C C . ARG B 1 133 ? 5.414 -12.758 7.227 1 91.62 133 ARG B C 1
ATOM 4415 O O . ARG B 1 133 ? 6.199 -13.133 6.355 1 91.62 133 ARG B O 1
ATOM 4422 N N . GLY B 1 134 ? 5.188 -11.539 7.547 1 93.81 134 GLY B N 1
ATOM 4423 C CA . GLY B 1 134 ? 5.945 -10.492 6.875 1 93.81 134 GLY B CA 1
ATOM 4424 C C . GLY B 1 134 ? 5.441 -10.203 5.473 1 93.81 134 GLY B C 1
ATOM 4425 O O . GLY B 1 134 ? 6.23 -9.875 4.582 1 93.81 134 GLY B O 1
ATOM 4426 N N . ALA B 1 135 ? 4.168 -10.297 5.289 1 93.31 135 ALA B N 1
ATOM 4427 C CA . ALA B 1 135 ? 3.561 -10.18 3.965 1 93.31 135 ALA B CA 1
ATOM 4428 C C . ALA B 1 135 ? 3.578 -8.734 3.477 1 93.31 135 ALA B C 1
ATOM 4430 O O . ALA B 1 135 ? 3.664 -7.805 4.281 1 93.31 135 ALA B O 1
ATOM 4431 N N . GLY B 1 136 ? 3.516 -8.609 2.16 1 93.12 136 GLY B N 1
ATOM 4432 C CA . GLY B 1 136 ? 3.342 -7.305 1.535 1 93.12 136 GLY B CA 1
ATOM 4433 C C . GLY B 1 136 ? 1.887 -6.895 1.406 1 93.12 136 GLY B C 1
ATOM 4434 O O . GLY B 1 136 ? 1.019 -7.445 2.084 1 93.12 136 GLY B O 1
ATOM 4435 N N . LEU B 1 137 ? 1.646 -5.961 0.542 1 94.12 137 LEU B N 1
ATOM 4436 C CA . LEU B 1 137 ? 0.333 -5.34 0.412 1 94.12 137 LEU B CA 1
ATOM 4437 C C . LEU B 1 137 ? -0.721 -6.375 0.033 1 94.12 137 LEU B C 1
ATOM 4439 O O . LEU B 1 137 ? -1.824 -6.375 0.583 1 94.12 137 LEU B O 1
ATOM 4443 N N . ALA B 1 138 ? -0.324 -7.191 -0.905 1 92.38 138 ALA B N 1
ATOM 4444 C CA . ALA B 1 138 ? -1.285 -8.195 -1.355 1 92.38 138 ALA B CA 1
ATOM 4445 C C . ALA B 1 138 ? -1.72 -9.094 -0.202 1 92.38 138 ALA B C 1
ATOM 4447 O O . ALA B 1 138 ? -2.9 -9.43 -0.081 1 92.38 138 ALA B O 1
ATOM 4448 N N . GLY B 1 139 ? -0.766 -9.492 0.565 1 94.5 139 GLY B N 1
ATOM 4449 C CA . GLY B 1 139 ? -1.088 -10.281 1.74 1 94.5 139 GLY B CA 1
ATOM 4450 C C . GLY B 1 139 ? -1.871 -9.508 2.785 1 94.5 139 GLY B C 1
ATOM 4451 O O . GLY B 1 139 ? -2.838 -10.023 3.352 1 94.5 139 GLY B O 1
ATOM 4452 N N . LEU B 1 140 ? -1.511 -8.273 2.996 1 97.19 140 LEU B N 1
ATOM 4453 C CA . LEU B 1 140 ? -2.121 -7.461 4.039 1 97.19 140 LEU B CA 1
ATOM 4454 C C . LEU B 1 140 ? -3.533 -7.039 3.645 1 97.19 140 LEU B C 1
ATOM 4456 O O . LEU B 1 140 ? -4.305 -6.57 4.484 1 97.19 140 LEU B O 1
ATOM 4460 N N . ALA B 1 141 ? -3.834 -7.191 2.381 1 97 141 ALA B N 1
ATOM 4461 C CA . ALA B 1 141 ? -5.199 -6.949 1.924 1 97 141 ALA B CA 1
ATOM 4462 C C . ALA B 1 141 ? -6.148 -8.031 2.43 1 97 141 ALA B C 1
ATOM 4464 O O . ALA B 1 141 ? -7.367 -7.883 2.354 1 97 141 ALA B O 1
ATOM 4465 N N . ALA B 1 142 ? -5.582 -9.062 2.959 1 96.38 142 ALA B N 1
ATOM 4466 C CA . ALA B 1 142 ? -6.34 -10.188 3.504 1 96.38 142 ALA B CA 1
ATOM 4467 C C . ALA B 1 142 ? -7.254 -10.797 2.445 1 96.38 142 ALA B C 1
ATOM 4469 O O . ALA B 1 142 ? -6.816 -11.102 1.334 1 96.38 142 ALA B O 1
ATOM 4470 N N . MET B 1 143 ? -8.484 -11.133 2.793 1 96.19 143 MET B N 1
ATOM 4471 C CA . MET B 1 143 ? -9.344 -11.875 1.868 1 96.19 143 MET B CA 1
ATOM 4472 C C . MET B 1 143 ? -10.188 -10.922 1.029 1 96.19 143 MET B C 1
ATOM 4474 O O . MET B 1 143 ? -10.828 -10.016 1.566 1 96.19 143 MET B O 1
ATOM 4478 N N . PRO B 1 144 ? -10.172 -11.125 -0.239 1 95.44 144 PRO B N 1
ATOM 4479 C CA . PRO B 1 144 ? -11.094 -10.336 -1.065 1 95.44 144 PRO B CA 1
ATOM 4480 C C . PRO B 1 144 ? -12.547 -10.75 -0.888 1 95.44 144 PRO B C 1
ATOM 4482 O O . PRO B 1 144 ? -12.828 -11.883 -0.484 1 95.44 144 PRO B O 1
ATOM 4485 N N . ASN B 1 145 ? -13.406 -9.781 -1.167 1 95.44 145 ASN B N 1
ATOM 4486 C CA . ASN B 1 145 ? -14.836 -10.07 -1.107 1 95.44 145 ASN B CA 1
ATOM 4487 C C . ASN B 1 145 ? -15.242 -11.102 -2.158 1 95.44 145 ASN B C 1
ATOM 4489 O O . ASN B 1 145 ? -16.047 -11.984 -1.885 1 95.44 145 ASN B O 1
ATOM 4493 N N . ALA B 1 146 ? -14.703 -10.969 -3.312 1 96.25 146 ALA B N 1
ATOM 4494 C CA . ALA B 1 146 ? -14.977 -11.875 -4.426 1 96.25 146 ALA B CA 1
ATOM 4495 C C . ALA B 1 146 ? -13.719 -12.102 -5.266 1 96.25 146 ALA B C 1
ATOM 4497 O O . ALA B 1 146 ? -12.938 -11.172 -5.492 1 96.25 146 ALA B O 1
ATOM 4498 N N . VAL B 1 147 ? -13.57 -13.383 -5.723 1 94.69 147 VAL B N 1
ATOM 4499 C CA . VAL B 1 147 ? -12.406 -13.719 -6.547 1 94.69 147 VAL B CA 1
ATOM 4500 C C . VAL B 1 147 ? -12.766 -14.852 -7.508 1 94.69 147 VAL B C 1
ATOM 4502 O O . VAL B 1 147 ? -13.609 -15.695 -7.199 1 94.69 147 VAL B O 1
ATOM 4505 N N . PRO B 1 148 ? -12.164 -14.805 -8.711 1 93.56 148 PRO B N 1
ATOM 4506 C CA . PRO B 1 148 ? -12.352 -15.984 -9.562 1 93.56 148 PRO B CA 1
ATOM 4507 C C . PRO B 1 148 ? -11.945 -17.281 -8.867 1 93.56 148 PRO B C 1
ATOM 4509 O O . PRO B 1 148 ? -10.953 -17.312 -8.125 1 93.56 148 PRO B O 1
ATOM 4512 N N . PHE B 1 149 ? -12.664 -18.328 -9.109 1 95.38 149 PHE B N 1
ATOM 4513 C CA . PHE B 1 149 ? -12.484 -19.594 -8.43 1 95.38 149 PHE B CA 1
ATOM 4514 C C . PHE B 1 149 ? -12.977 -20.75 -9.305 1 95.38 149 PHE B C 1
ATOM 4516 O O . PHE B 1 149 ? -14.18 -21.016 -9.359 1 95.38 149 PHE B O 1
ATOM 4523 N N . GLY B 1 150 ? -12.047 -21.406 -9.898 1 93.38 150 GLY B N 1
ATOM 4524 C CA . GLY B 1 150 ? -12.43 -22.391 -10.898 1 93.38 150 GLY B CA 1
ATOM 4525 C C . GLY B 1 150 ? -13.227 -21.797 -12.047 1 93.38 150 GLY B C 1
ATOM 4526 O O . GLY B 1 150 ? -12.805 -20.797 -12.648 1 93.38 150 GLY B O 1
ATOM 4527 N N . ALA B 1 151 ? -14.297 -22.453 -12.32 1 94.62 151 ALA B N 1
ATOM 4528 C CA . ALA B 1 151 ? -15.141 -21.969 -13.414 1 94.62 151 ALA B CA 1
ATOM 4529 C C . ALA B 1 151 ? -16.094 -20.875 -12.922 1 94.62 151 ALA B C 1
ATOM 4531 O O . ALA B 1 151 ? -16.812 -20.281 -13.719 1 94.62 151 ALA B O 1
ATOM 4532 N N . GLY B 1 152 ? -16.016 -20.656 -11.625 1 96.31 152 GLY B N 1
ATOM 4533 C CA . GLY B 1 152 ? -16.953 -19.703 -11.062 1 96.31 152 GLY B CA 1
ATOM 4534 C C . GLY B 1 152 ? -16.281 -18.609 -10.25 1 96.31 152 GLY B C 1
ATOM 4535 O O . GLY B 1 152 ? -15.203 -18.141 -10.617 1 96.31 152 GLY B O 1
ATOM 4536 N N . ILE B 1 153 ? -17.047 -18.125 -9.195 1 97.31 153 ILE B N 1
ATOM 4537 C CA . ILE B 1 153 ? -16.578 -17.047 -8.328 1 97.31 153 ILE B CA 1
ATOM 4538 C C . ILE B 1 153 ? -16.703 -17.469 -6.863 1 97.31 153 ILE B C 1
ATOM 4540 O O . ILE B 1 153 ? -17.688 -18.109 -6.48 1 97.31 153 ILE B O 1
ATOM 4544 N N . LEU B 1 154 ? -15.711 -17.219 -6.098 1 97.69 154 LEU B N 1
ATOM 4545 C CA . LEU B 1 154 ? -15.797 -17.328 -4.645 1 97.69 154 LEU B CA 1
ATOM 4546 C C . LEU B 1 154 ? -16.172 -15.992 -4.012 1 97.69 154 LEU B C 1
ATOM 4548 O O . LEU B 1 154 ? -15.492 -14.992 -4.23 1 97.69 154 LEU B O 1
ATOM 4552 N N . HIS B 1 155 ? -17.281 -15.977 -3.307 1 98.06 155 HIS B N 1
ATOM 4553 C CA . HIS B 1 155 ? -17.797 -14.75 -2.721 1 98.06 155 HIS B CA 1
ATOM 4554 C C . HIS B 1 155 ? -17.984 -14.898 -1.212 1 98.06 155 HIS B C 1
ATOM 4556 O O . HIS B 1 155 ? -18.406 -15.945 -0.729 1 98.06 155 HIS B O 1
ATOM 4562 N N . ARG B 1 156 ? -17.578 -13.852 -0.482 1 97.88 156 ARG B N 1
ATOM 4563 C CA . ARG B 1 156 ? -17.672 -13.836 0.975 1 97.88 156 ARG B CA 1
ATOM 4564 C C . ARG B 1 156 ? -18.578 -12.703 1.456 1 97.88 156 ARG B C 1
ATOM 4566 O O . ARG B 1 156 ? -18.094 -11.68 1.954 1 97.88 156 ARG B O 1
ATOM 4573 N N . PRO B 1 157 ? -19.797 -12.914 1.461 1 96.94 157 PRO B N 1
ATOM 4574 C CA . PRO B 1 157 ? -20.75 -11.82 1.701 1 96.94 157 PRO B CA 1
ATOM 4575 C C . PRO B 1 157 ? -20.797 -11.398 3.166 1 96.94 157 PRO B C 1
ATOM 4577 O O . PRO B 1 157 ? -21.312 -10.32 3.482 1 96.94 157 PRO B O 1
ATOM 4580 N N . LEU B 1 158 ? -20.266 -12.211 4.074 1 97.25 158 LEU B N 1
ATOM 4581 C CA . LEU B 1 158 ? -20.375 -11.906 5.496 1 97.25 158 LEU B CA 1
ATOM 4582 C C . LEU B 1 158 ? -19.125 -11.18 5.984 1 97.25 158 LEU B C 1
ATOM 4584 O O . LEU B 1 158 ? -19 -10.875 7.172 1 97.25 158 LEU B O 1
ATOM 4588 N N . LEU B 1 159 ? -18.25 -10.844 5.133 1 95.5 159 LEU B N 1
ATOM 4589 C CA . LEU B 1 159 ? -16.953 -10.312 5.5 1 95.5 159 LEU B CA 1
ATOM 4590 C C . LEU B 1 159 ? -17.094 -8.977 6.23 1 95.5 159 LEU B C 1
ATOM 4592 O O . LEU B 1 159 ? -16.172 -8.555 6.934 1 95.5 159 LEU B O 1
ATOM 4596 N N . ARG B 1 160 ? -18.219 -8.266 6.141 1 92.25 160 ARG B N 1
ATOM 4597 C CA . ARG B 1 160 ? -18.391 -6.953 6.746 1 92.25 160 ARG B CA 1
ATOM 4598 C C . ARG B 1 160 ? -19.109 -7.059 8.094 1 92.25 160 ARG B C 1
ATOM 4600 O O . ARG B 1 160 ? -19.328 -6.051 8.766 1 92.25 160 ARG B O 1
ATOM 4607 N N . PHE B 1 161 ? -19.453 -8.273 8.469 1 95.81 161 PHE B N 1
ATOM 4608 C CA . PHE B 1 161 ? -20.203 -8.469 9.703 1 95.81 161 PHE B CA 1
ATOM 4609 C C . PHE B 1 161 ? -19.359 -9.203 10.742 1 95.81 161 PHE B C 1
ATOM 4611 O O . PHE B 1 161 ? -18.672 -10.164 10.414 1 95.81 161 PHE B O 1
ATOM 4618 N N . GLY B 1 162 ? -19.469 -8.734 11.953 1 94.94 162 GLY B N 1
ATOM 4619 C CA . GLY B 1 162 ? -18.719 -9.367 13.023 1 94.94 162 GLY B CA 1
ATOM 4620 C C . GLY B 1 162 ? -19.406 -10.594 13.594 1 94.94 162 GLY B C 1
ATOM 4621 O O . GLY B 1 162 ? -20.578 -10.836 13.312 1 94.94 162 GLY B O 1
ATOM 4622 N N . ARG B 1 163 ? -18.641 -11.312 14.359 1 92.56 163 ARG B N 1
ATOM 4623 C CA . ARG B 1 163 ? -19.156 -12.523 14.984 1 92.56 163 ARG B CA 1
ATOM 4624 C C . ARG B 1 163 ? -20.359 -12.211 15.867 1 92.56 163 ARG B C 1
ATOM 4626 O O . ARG B 1 163 ? -21.297 -13.008 15.953 1 92.56 163 ARG B O 1
ATOM 4633 N N . ARG B 1 164 ? -20.328 -11.125 16.5 1 92.94 164 ARG B N 1
ATOM 4634 C CA . ARG B 1 164 ? -21.438 -10.711 17.359 1 92.94 164 ARG B CA 1
ATOM 4635 C C . ARG B 1 164 ? -22.719 -10.531 16.547 1 92.94 164 ARG B C 1
ATOM 4637 O O . ARG B 1 164 ? -23.797 -10.922 16.984 1 92.94 164 ARG B O 1
ATOM 4644 N N . ASP B 1 165 ? -22.578 -9.891 15.422 1 95.81 165 ASP B N 1
ATOM 4645 C CA . ASP B 1 165 ? -23.719 -9.703 14.539 1 95.81 165 ASP B CA 1
ATOM 4646 C C . ASP B 1 165 ? -24.281 -11.047 14.07 1 95.81 165 ASP B C 1
ATOM 4648 O O . ASP B 1 165 ? -25.5 -11.227 14.008 1 95.81 165 ASP B O 1
ATOM 4652 N N . ILE B 1 166 ? -23.422 -11.961 13.797 1 97.06 166 ILE B N 1
ATOM 4653 C CA . ILE B 1 166 ? -23.797 -13.273 13.273 1 97.06 166 ILE B CA 1
ATOM 4654 C C . ILE B 1 166 ? -24.516 -14.07 14.367 1 97.06 166 ILE B C 1
ATOM 4656 O O . ILE B 1 166 ? -25.562 -14.664 14.125 1 97.06 166 ILE B O 1
ATOM 4660 N N . LEU B 1 167 ? -23.969 -14.055 15.547 1 96 167 LEU B N 1
ATOM 4661 C CA . LEU B 1 167 ? -24.562 -14.758 16.672 1 96 167 LEU B CA 1
ATOM 4662 C C . LEU B 1 167 ? -25.938 -14.172 17.016 1 96 167 LEU B C 1
ATOM 4664 O O . LEU B 1 167 ? -26.891 -14.914 17.281 1 96 167 LEU B O 1
ATOM 4668 N N . ALA B 1 168 ? -26.031 -12.883 16.984 1 96.75 168 ALA B N 1
ATOM 4669 C CA . ALA B 1 168 ? -27.297 -12.219 17.266 1 96.75 168 ALA B CA 1
ATOM 4670 C C . ALA B 1 168 ? -28.359 -12.633 16.25 1 96.75 168 ALA B C 1
ATOM 4672 O O . ALA B 1 168 ? -29.516 -12.883 16.609 1 96.75 168 ALA B O 1
ATOM 4673 N N . TYR B 1 169 ? -27.969 -12.672 15.078 1 97.31 169 TYR B N 1
ATOM 4674 C CA . TYR B 1 169 ? -28.891 -13.094 14.023 1 97.31 169 TYR B CA 1
ATOM 4675 C C . TYR B 1 169 ? -29.359 -14.523 14.258 1 97.31 169 TYR B C 1
ATOM 4677 O O . TYR B 1 169 ? -30.547 -14.812 14.164 1 97.31 169 TYR B O 1
ATOM 4685 N N . ALA B 1 170 ? -28.422 -15.422 14.523 1 97.12 170 ALA B N 1
ATOM 4686 C CA . ALA B 1 170 ? -28.734 -16.828 14.75 1 97.12 170 ALA B CA 1
ATOM 4687 C C . ALA B 1 170 ? -29.719 -17 15.914 1 97.12 170 ALA B C 1
ATOM 4689 O O . ALA B 1 170 ? -30.656 -17.797 15.836 1 97.12 170 ALA B O 1
ATOM 4690 N N . GLN B 1 171 ? -29.469 -16.281 16.938 1 96.38 171 GLN B N 1
ATOM 4691 C CA . GLN B 1 171 ? -30.328 -16.344 18.125 1 96.38 171 GLN B CA 1
ATOM 4692 C C . GLN B 1 171 ? -31.719 -15.797 17.828 1 96.38 171 GLN B C 1
ATOM 4694 O O . GLN B 1 171 ? -32.719 -16.391 18.219 1 96.38 171 GLN B O 1
ATOM 4699 N N . GLU B 1 172 ? -31.75 -14.719 17.188 1 96.19 172 GLU B N 1
ATOM 4700 C CA . GLU B 1 172 ? -33.031 -14.102 16.828 1 96.19 172 GLU B CA 1
ATOM 4701 C C . GLU B 1 172 ? -33.844 -15.039 15.945 1 96.19 172 GLU B C 1
ATOM 4703 O O . GLU B 1 172 ? -35.094 -15.102 16.078 1 96.19 172 GLU B O 1
ATOM 4708 N N . ARG B 1 173 ? -33.25 -15.797 15.102 1 95.56 173 ARG B N 1
ATOM 4709 C CA . ARG B 1 173 ? -33.938 -16.656 14.141 1 95.56 173 ARG B CA 1
ATOM 4710 C C . ARG B 1 173 ? -34.094 -18.062 14.695 1 95.56 173 ARG B C 1
ATOM 4712 O O . ARG B 1 173 ? -34.75 -18.906 14.078 1 95.56 173 ARG B O 1
ATOM 4719 N N . GLY B 1 174 ? -33.469 -18.344 15.797 1 95.19 174 GLY B N 1
ATOM 4720 C CA . GLY B 1 174 ? -33.562 -19.656 16.422 1 95.19 174 GLY B CA 1
ATOM 4721 C C . GLY B 1 174 ? -32.875 -20.75 15.617 1 95.19 174 GLY B C 1
ATOM 4722 O O . GLY B 1 174 ? -33.438 -21.828 15.445 1 95.19 174 GLY B O 1
ATOM 4723 N N . LEU B 1 175 ? -31.719 -20.5 15.133 1 94.94 175 LEU B N 1
ATOM 4724 C CA . LEU B 1 175 ? -31.016 -21.469 14.305 1 94.94 175 LEU B CA 1
ATOM 4725 C C . LEU B 1 175 ? -30.266 -22.484 15.164 1 94.94 175 LEU B C 1
ATOM 4727 O O . LEU B 1 175 ? -29.891 -22.188 16.297 1 94.94 175 LEU B O 1
ATOM 4731 N N . SER B 1 176 ? -30.094 -23.688 14.648 1 91.44 176 SER B N 1
ATOM 4732 C CA . SER B 1 176 ? -29.281 -24.734 15.266 1 91.44 176 SER B CA 1
ATOM 4733 C C . SER B 1 176 ? -27.984 -24.953 14.5 1 91.44 176 SER B C 1
ATOM 4735 O O . SER B 1 176 ? -27.969 -24.922 13.266 1 91.44 176 SER B O 1
ATOM 4737 N N . TRP B 1 177 ? -26.922 -25.172 15.25 1 92.19 177 TRP B N 1
ATOM 4738 C CA . TRP B 1 177 ? -25.641 -25.391 14.578 1 92.19 177 TRP B CA 1
ATOM 4739 C C . TRP B 1 177 ? -24.766 -26.344 15.375 1 92.19 177 TRP B C 1
ATOM 4741 O O . TRP B 1 177 ? -25.078 -26.672 16.531 1 92.19 177 TRP B O 1
ATOM 4751 N N . ILE B 1 178 ? -23.781 -26.828 14.68 1 89.62 178 ILE B N 1
ATOM 4752 C CA . ILE B 1 178 ? -22.828 -27.781 15.25 1 89.62 178 ILE B CA 1
ATOM 4753 C C . ILE B 1 178 ? -21.625 -27.031 15.812 1 89.62 178 ILE B C 1
ATOM 4755 O O . ILE B 1 178 ? -21.125 -26.094 15.188 1 89.62 178 ILE B O 1
ATOM 4759 N N . GLU B 1 179 ? -21.188 -27.469 16.953 1 84.94 179 GLU B N 1
ATOM 4760 C CA . GLU B 1 179 ? -19.922 -26.984 17.5 1 84.94 179 GLU B CA 1
ATOM 4761 C C . GLU B 1 179 ? -18.781 -27.953 17.234 1 84.94 179 GLU B C 1
ATOM 4763 O O . GLU B 1 179 ? -18.844 -29.109 17.656 1 84.94 179 GLU B O 1
ATOM 4768 N N . ASP B 1 180 ? -17.891 -27.5 16.484 1 77.31 180 ASP B N 1
ATOM 4769 C CA . ASP B 1 180 ? -16.719 -28.312 16.156 1 77.31 180 ASP B CA 1
ATOM 4770 C C . ASP B 1 180 ? -15.633 -28.156 17.219 1 77.31 180 ASP B C 1
ATOM 4772 O O . ASP B 1 180 ? -15.086 -27.078 17.391 1 77.31 180 ASP B O 1
ATOM 4776 N N . PRO B 1 181 ? -15.227 -29.219 17.844 1 77.06 181 PRO B N 1
ATOM 4777 C CA . PRO B 1 181 ? -14.211 -29.141 18.891 1 77.06 181 PRO B CA 1
ATOM 4778 C C . PRO B 1 181 ? -12.852 -28.688 18.375 1 77.06 181 PRO B C 1
ATOM 4780 O O . PRO B 1 181 ? -12.031 -28.172 19.141 1 77.06 181 PRO B O 1
ATOM 4783 N N . SER B 1 182 ? -12.477 -28.906 17.078 1 74.69 182 SER B N 1
ATOM 4784 C CA . SER B 1 182 ? -11.18 -28.547 16.516 1 74.69 182 SER B CA 1
ATOM 4785 C C . SER B 1 182 ? -10.961 -27.031 16.578 1 74.69 182 SER B C 1
ATOM 4787 O O . SER B 1 182 ? -9.828 -26.562 16.484 1 74.69 182 SER B O 1
ATOM 4789 N N . ASN B 1 183 ? -11.992 -26.375 16.859 1 75.44 183 ASN B N 1
ATOM 4790 C CA . ASN B 1 183 ? -11.922 -24.906 16.922 1 75.44 183 ASN B CA 1
ATOM 4791 C C . ASN B 1 183 ? -11.188 -24.438 18.172 1 75.44 183 ASN B C 1
ATOM 4793 O O . ASN B 1 183 ? -10.797 -23.281 18.266 1 75.44 183 ASN B O 1
ATOM 4797 N N . ARG B 1 184 ? -10.867 -25.406 19.016 1 76.38 184 ARG B N 1
ATOM 4798 C CA . ARG B 1 184 ? -10.234 -25.047 20.266 1 76.38 184 ARG B CA 1
ATOM 4799 C C . ARG B 1 184 ? -8.773 -25.484 20.297 1 76.38 184 ARG B C 1
ATOM 4801 O O . ARG B 1 184 ? -8.047 -25.188 21.25 1 76.38 184 ARG B O 1
ATOM 4808 N N . ASP B 1 185 ? -8.328 -26.125 19.25 1 81.62 185 ASP B N 1
ATOM 4809 C CA . ASP B 1 185 ? -6.953 -26.609 19.203 1 81.62 185 ASP B CA 1
ATOM 4810 C C . ASP B 1 185 ? -5.984 -25.484 18.859 1 81.62 185 ASP B C 1
ATOM 4812 O O . ASP B 1 185 ? -5.867 -25.078 17.703 1 81.62 185 ASP B O 1
ATOM 4816 N N . GLU B 1 186 ? -5.246 -25.125 19.75 1 83 186 GLU B N 1
ATOM 4817 C CA . GLU B 1 186 ? -4.395 -23.953 19.594 1 83 186 GLU B CA 1
ATOM 4818 C C . GLU B 1 186 ? -3.092 -24.297 18.891 1 83 186 GLU B C 1
ATOM 4820 O O . GLU B 1 186 ? -2.246 -23.422 18.672 1 83 186 GLU B O 1
ATOM 4825 N N . ARG B 1 187 ? -2.953 -25.531 18.531 1 81.88 187 ARG B N 1
ATOM 4826 C CA . ARG B 1 187 ? -1.798 -25.906 17.719 1 81.88 187 ARG B CA 1
ATOM 4827 C C . ARG B 1 187 ? -1.853 -25.25 16.344 1 81.88 187 ARG B C 1
ATOM 4829 O O . ARG B 1 187 ? -0.822 -25.078 15.688 1 81.88 187 ARG B O 1
ATOM 4836 N N . TYR B 1 188 ? -3.033 -24.906 15.961 1 84.94 188 TYR B N 1
ATOM 4837 C CA . TYR B 1 188 ? -3.203 -24.188 14.703 1 84.94 188 TYR B CA 1
ATOM 4838 C C . TYR B 1 188 ? -3.027 -22.688 14.906 1 84.94 188 TYR B C 1
ATOM 4840 O O . TYR B 1 188 ? -3.568 -22.125 15.852 1 84.94 188 TYR B O 1
ATOM 4848 N N . ASP B 1 189 ? -2.275 -22.016 14.039 1 89.62 189 ASP B N 1
ATOM 4849 C CA . ASP B 1 189 ? -1.928 -20.594 14.148 1 89.62 189 ASP B CA 1
ATOM 4850 C C . ASP B 1 189 ? -3.18 -19.734 14.266 1 89.62 189 ASP B C 1
ATOM 4852 O O . ASP B 1 189 ? -3.232 -18.812 15.094 1 89.62 189 ASP B O 1
ATOM 4856 N N . ARG B 1 190 ? -4.129 -20.078 13.508 1 89.06 190 ARG B N 1
ATOM 4857 C CA . ARG B 1 190 ? -5.352 -19.281 13.508 1 89.06 190 ARG B CA 1
ATOM 4858 C C . ARG B 1 190 ? -6.055 -19.359 14.859 1 89.06 190 ARG B C 1
ATOM 4860 O O . ARG B 1 190 ? -6.574 -18.359 15.352 1 89.06 190 ARG B O 1
ATOM 4867 N N . ASN B 1 191 ? -6.102 -20.547 15.406 1 90.38 191 ASN B N 1
ATOM 4868 C CA . ASN B 1 191 ? -6.738 -20.734 16.703 1 90.38 191 ASN B CA 1
ATOM 4869 C C . ASN B 1 191 ? -5.98 -20 17.812 1 90.38 191 ASN B C 1
ATOM 4871 O O . ASN B 1 191 ? -6.59 -19.453 18.734 1 90.38 191 ASN B O 1
ATOM 4875 N N . PHE B 1 192 ? -4.703 -20.047 17.688 1 93.44 192 PHE B N 1
ATOM 4876 C CA . PHE B 1 192 ? -3.879 -19.344 18.656 1 93.44 192 PHE B CA 1
ATOM 4877 C C . PHE B 1 192 ? -4.199 -17.859 18.672 1 93.44 192 PHE B C 1
ATOM 4879 O O . PHE B 1 192 ? -4.434 -17.266 19.734 1 93.44 192 PHE B O 1
ATOM 4886 N N . ILE B 1 193 ? -4.258 -17.219 17.5 1 94.81 193 ILE B N 1
ATOM 4887 C CA . ILE B 1 193 ? -4.566 -15.805 17.359 1 94.81 193 ILE B CA 1
ATOM 4888 C C . ILE B 1 193 ? -5.973 -15.531 17.891 1 94.81 193 ILE B C 1
ATOM 4890 O O . ILE B 1 193 ? -6.176 -14.594 18.672 1 94.81 193 ILE B O 1
ATOM 4894 N N . ARG B 1 194 ? -6.816 -16.391 17.547 1 92.94 194 ARG B N 1
ATOM 4895 C CA . ARG B 1 194 ? -8.227 -16.219 17.891 1 92.94 194 ARG B CA 1
ATOM 4896 C C . ARG B 1 194 ? -8.445 -16.312 19.391 1 92.94 194 ARG B C 1
ATOM 4898 O O . ARG B 1 194 ? -9.25 -15.57 19.953 1 92.94 194 ARG B O 1
ATOM 4905 N N . ARG B 1 195 ? -7.742 -17.109 20.031 1 93.69 195 ARG B N 1
ATOM 4906 C CA . ARG B 1 195 ? -8.062 -17.438 21.422 1 93.69 195 ARG B CA 1
ATOM 4907 C C . ARG B 1 195 ? -7.129 -16.703 22.391 1 93.69 195 ARG B C 1
ATOM 4909 O O . ARG B 1 195 ? -7.523 -16.375 23.5 1 93.69 195 ARG B O 1
ATOM 4916 N N . ARG B 1 196 ? -5.941 -16.438 21.938 1 94.12 196 ARG B N 1
ATOM 4917 C CA . ARG B 1 196 ? -4.953 -15.922 22.875 1 94.12 196 ARG B CA 1
ATOM 4918 C C . ARG B 1 196 ? -4.648 -14.453 22.609 1 94.12 196 ARG B C 1
ATOM 4920 O O . ARG B 1 196 ? -4.41 -13.68 23.547 1 94.12 196 ARG B O 1
ATOM 4927 N N . ILE B 1 197 ? -4.652 -14.031 21.406 1 95.94 197 ILE B N 1
ATOM 4928 C CA . ILE B 1 197 ? -4.145 -12.703 21.062 1 95.94 197 ILE B CA 1
ATOM 4929 C C . ILE B 1 197 ? -5.309 -11.734 20.891 1 95.94 197 ILE B C 1
ATOM 4931 O O . ILE B 1 197 ? -5.367 -10.711 21.578 1 95.94 197 ILE B O 1
ATOM 4935 N N . LEU B 1 198 ? -6.266 -12.055 20.094 1 95.56 198 LEU B N 1
ATOM 4936 C CA . LEU B 1 198 ? -7.336 -11.133 19.734 1 95.56 198 LEU B CA 1
ATOM 4937 C C . LEU B 1 198 ? -8.156 -10.742 20.953 1 95.56 198 LEU B C 1
ATOM 4939 O O . LEU B 1 198 ? -8.516 -9.578 21.125 1 95.56 198 LEU B O 1
ATOM 4943 N N . PRO B 1 199 ? -8.438 -11.758 21.859 1 94.88 199 PRO B N 1
ATOM 4944 C CA . PRO B 1 199 ? -9.203 -11.359 23.047 1 94.88 199 PRO B CA 1
ATOM 4945 C C . PRO B 1 199 ? -8.461 -10.336 23.906 1 94.88 199 PRO B C 1
ATOM 4947 O O . PRO B 1 199 ? -9.086 -9.422 24.453 1 94.88 199 PRO B O 1
ATOM 4950 N N . GLN B 1 200 ? -7.176 -10.477 23.984 1 95.31 200 GLN B N 1
ATOM 4951 C CA . GLN B 1 200 ? -6.375 -9.516 24.75 1 95.31 200 GLN B CA 1
ATOM 4952 C C . GLN B 1 200 ? -6.41 -8.141 24.094 1 95.31 200 GLN B C 1
ATOM 4954 O O . GLN B 1 200 ? -6.555 -7.125 24.781 1 95.31 200 GLN B O 1
ATOM 4959 N N . LEU B 1 201 ? -6.316 -8.078 22.844 1 95.94 201 LEU B N 1
ATOM 4960 C CA . LEU B 1 201 ? -6.371 -6.82 22.109 1 95.94 201 LEU B CA 1
ATOM 4961 C C . LEU B 1 201 ? -7.75 -6.176 22.234 1 95.94 201 LEU B C 1
ATOM 4963 O O . LEU B 1 201 ? -7.859 -4.961 22.406 1 95.94 201 LEU B O 1
ATOM 4967 N N . ALA B 1 202 ? -8.75 -7.004 22.156 1 94.75 202 ALA B N 1
ATOM 4968 C CA . ALA B 1 202 ? -10.125 -6.508 22.219 1 94.75 202 ALA B CA 1
ATOM 4969 C C . ALA B 1 202 ? -10.422 -5.883 23.578 1 94.75 202 ALA B C 1
ATOM 4971 O O . ALA B 1 202 ? -11.242 -4.969 23.672 1 94.75 202 ALA B O 1
ATOM 4972 N N . GLY B 1 203 ? -9.781 -6.414 24.578 1 93.5 203 GLY B N 1
ATOM 4973 C CA . GLY B 1 203 ? -9.938 -5.828 25.906 1 93.5 203 GLY B CA 1
ATOM 4974 C C . GLY B 1 203 ? -9.516 -4.371 25.953 1 93.5 203 GLY B C 1
ATOM 4975 O O . GLY B 1 203 ? -10.133 -3.566 26.656 1 93.5 203 GLY B O 1
ATOM 4976 N N . ARG B 1 204 ? -8.578 -4.023 25.219 1 92.56 204 ARG B N 1
ATOM 4977 C CA . ARG B 1 204 ? -8.031 -2.668 25.219 1 92.56 204 ARG B CA 1
ATOM 4978 C C . ARG B 1 204 ? -8.555 -1.86 24.031 1 92.56 204 ARG B C 1
ATOM 4980 O O . ARG B 1 204 ? -8.742 -0.647 24.141 1 92.56 204 ARG B O 1
ATOM 4987 N N . TRP B 1 205 ? -8.703 -2.465 22.938 1 93.88 205 TRP B N 1
ATOM 4988 C CA . TRP B 1 205 ? -9.266 -1.883 21.719 1 93.88 205 TRP B CA 1
ATOM 4989 C C . TRP B 1 205 ? -10.523 -2.627 21.281 1 93.88 205 TRP B C 1
ATOM 4991 O O . TRP B 1 205 ? -10.477 -3.479 20.391 1 93.88 205 TRP B O 1
ATOM 5001 N N . PRO B 1 206 ? -11.602 -2.197 21.734 1 93.25 206 PRO B N 1
ATOM 5002 C CA . PRO B 1 206 ? -12.844 -2.938 21.5 1 93.25 206 PRO B CA 1
ATOM 5003 C C . PRO B 1 206 ? -13.172 -3.076 20.016 1 93.25 206 PRO B C 1
ATOM 5005 O O . PRO B 1 206 ? -13.82 -4.043 19.609 1 93.25 206 PRO B O 1
ATOM 5008 N N . ALA B 1 207 ? -12.75 -2.152 19.219 1 93.44 207 ALA B N 1
ATOM 5009 C CA . ALA B 1 207 ? -13.055 -2.178 17.781 1 93.44 207 ALA B CA 1
ATOM 5010 C C . ALA B 1 207 ? -11.898 -2.783 16.984 1 93.44 207 ALA B C 1
ATOM 5012 O O . ALA B 1 207 ? -11.734 -2.49 15.805 1 93.44 207 ALA B O 1
ATOM 5013 N N . VAL B 1 208 ? -11.148 -3.648 17.625 1 95.31 208 VAL B N 1
ATOM 5014 C CA . VAL B 1 208 ? -9.906 -4.145 17.031 1 95.31 208 VAL B CA 1
ATOM 5015 C C . VAL B 1 208 ? -10.211 -4.863 15.727 1 95.31 208 VAL B C 1
ATOM 5017 O O . VAL B 1 208 ? -9.531 -4.645 14.719 1 95.31 208 VAL B O 1
ATOM 5020 N N . ALA B 1 209 ? -11.18 -5.699 15.695 1 95.38 209 ALA B N 1
ATOM 5021 C CA . ALA B 1 209 ? -11.484 -6.453 14.484 1 95.38 209 ALA B CA 1
ATOM 5022 C C . ALA B 1 209 ? -11.867 -5.516 13.336 1 95.38 209 ALA B C 1
ATOM 5024 O O . ALA B 1 209 ? -11.391 -5.676 12.211 1 95.38 209 ALA B O 1
ATOM 5025 N N . ALA B 1 210 ? -12.703 -4.605 13.641 1 94.38 210 ALA B N 1
ATOM 5026 C CA . ALA B 1 210 ? -13.133 -3.627 12.641 1 94.38 210 ALA B CA 1
ATOM 5027 C C . ALA B 1 210 ? -11.953 -2.781 12.164 1 94.38 210 ALA B C 1
ATOM 5029 O O . ALA B 1 210 ? -11.836 -2.488 10.977 1 94.38 210 ALA B O 1
ATOM 5030 N N . ASN B 1 211 ? -11.086 -2.4 13.055 1 95.38 211 ASN B N 1
ATOM 5031 C CA . ASN B 1 211 ? -9.922 -1.592 12.719 1 95.38 211 ASN B CA 1
ATOM 5032 C C . ASN B 1 211 ? -8.961 -2.352 11.812 1 95.38 211 ASN B C 1
ATOM 5034 O O . ASN B 1 211 ? -8.477 -1.808 10.812 1 95.38 211 ASN B O 1
ATOM 5038 N N . LEU B 1 212 ? -8.734 -3.582 12.195 1 96.81 212 LEU B N 1
ATOM 5039 C CA . LEU B 1 212 ? -7.859 -4.414 11.383 1 96.81 212 LEU B CA 1
ATOM 5040 C C . LEU B 1 212 ? -8.43 -4.594 9.977 1 96.81 212 LEU B C 1
ATOM 5042 O O . LEU B 1 212 ? -7.695 -4.504 8.992 1 96.81 212 LEU B O 1
ATOM 5046 N N . THR B 1 213 ? -9.688 -4.797 9.945 1 95.31 213 THR B N 1
ATOM 5047 C CA . THR B 1 213 ? -10.352 -4.996 8.656 1 95.31 213 THR B CA 1
ATOM 5048 C C . THR B 1 213 ? -10.297 -3.725 7.82 1 95.31 213 THR B C 1
ATOM 5050 O O . THR B 1 213 ? -10.133 -3.789 6.598 1 95.31 213 THR B O 1
ATOM 5053 N N . ARG B 1 214 ? -10.445 -2.648 8.445 1 93.88 214 ARG B N 1
ATOM 5054 C CA . ARG B 1 214 ? -10.328 -1.372 7.75 1 93.88 214 ARG B CA 1
ATOM 5055 C C . ARG B 1 214 ? -8.938 -1.208 7.141 1 93.88 214 ARG B C 1
ATOM 5057 O O . ARG B 1 214 ? -8.805 -0.773 5.996 1 93.88 214 ARG B O 1
ATOM 5064 N N . SER B 1 215 ? -7.91 -1.516 7.887 1 96.44 215 SER B N 1
ATOM 5065 C CA . SER B 1 215 ? -6.547 -1.456 7.371 1 96.44 215 SER B CA 1
ATOM 5066 C C . SER B 1 215 ? -6.367 -2.391 6.18 1 96.44 215 SER B C 1
ATOM 5068 O O . SER B 1 215 ? -5.715 -2.033 5.195 1 96.44 215 SER B O 1
ATOM 5070 N N . ALA B 1 216 ? -6.941 -3.559 6.301 1 97.06 216 ALA B N 1
ATOM 5071 C CA . ALA B 1 216 ? -6.895 -4.488 5.172 1 97.06 216 ALA B CA 1
ATOM 5072 C C . ALA B 1 216 ? -7.523 -3.873 3.928 1 97.06 216 ALA B C 1
ATOM 5074 O O . ALA B 1 216 ? -7.008 -4.035 2.818 1 97.06 216 ALA B O 1
ATOM 5075 N N . GLY B 1 217 ? -8.633 -3.234 4.133 1 95.44 217 GLY B N 1
ATOM 5076 C CA . GLY B 1 217 ? -9.289 -2.547 3.031 1 95.44 217 GLY B CA 1
ATOM 5077 C C . GLY B 1 217 ? -8.422 -1.487 2.383 1 95.44 217 GLY B C 1
ATOM 5078 O O . GLY B 1 217 ? -8.391 -1.364 1.157 1 95.44 217 GLY B O 1
ATOM 5079 N N . HIS B 1 218 ? -7.691 -0.724 3.207 1 95.19 218 HIS B N 1
ATOM 5080 C CA . HIS B 1 218 ? -6.762 0.272 2.686 1 95.19 218 HIS B CA 1
ATOM 5081 C C . HIS B 1 218 ? -5.66 -0.382 1.855 1 95.19 218 HIS B C 1
ATOM 5083 O O . HIS B 1 218 ? -5.297 0.125 0.792 1 95.19 218 HIS B O 1
ATOM 5089 N N . CYS B 1 219 ? -5.16 -1.45 2.33 1 97.12 219 CYS B N 1
ATOM 5090 C CA . CYS B 1 219 ? -4.117 -2.176 1.612 1 97.12 219 CYS B CA 1
ATOM 5091 C C . CYS B 1 219 ? -4.641 -2.715 0.286 1 97.12 219 CYS B C 1
ATOM 5093 O O . CYS B 1 219 ? -3.941 -2.666 -0.728 1 97.12 219 CYS B O 1
ATOM 5095 N N . ALA B 1 220 ? -5.859 -3.234 0.312 1 96.31 220 ALA B N 1
ATOM 5096 C CA . ALA B 1 220 ? -6.469 -3.76 -0.907 1 96.31 220 ALA B CA 1
ATOM 5097 C C . ALA B 1 220 ? -6.613 -2.668 -1.965 1 96.31 220 ALA B C 1
ATOM 5099 O O . ALA B 1 220 ? -6.305 -2.891 -3.139 1 96.31 220 ALA B O 1
ATOM 5100 N N . GLU B 1 221 ? -7.09 -1.552 -1.511 1 95.56 221 GLU B N 1
ATOM 5101 C CA . GLU B 1 221 ? -7.234 -0.427 -2.43 1 95.56 221 GLU B CA 1
ATOM 5102 C C . GLU B 1 221 ? -5.887 -0.011 -3.012 1 95.56 221 GLU B C 1
ATOM 5104 O O . GLU B 1 221 ? -5.773 0.226 -4.215 1 95.56 221 GLU B O 1
ATOM 5109 N N . ALA B 1 222 ? -4.91 0.106 -2.178 1 97 222 ALA B N 1
ATOM 5110 C CA . ALA B 1 222 ? -3.559 0.458 -2.609 1 97 222 ALA B CA 1
ATOM 5111 C C . ALA B 1 222 ? -3.014 -0.567 -3.602 1 97 222 ALA B C 1
ATOM 5113 O O . ALA B 1 222 ? -2.41 -0.202 -4.613 1 97 222 ALA B O 1
ATOM 5114 N N . ALA B 1 223 ? -3.234 -1.799 -3.287 1 96.38 223 ALA B N 1
ATOM 5115 C CA . ALA B 1 223 ? -2.777 -2.869 -4.172 1 96.38 223 ALA B CA 1
ATOM 5116 C C . ALA B 1 223 ? -3.404 -2.74 -5.559 1 96.38 223 ALA B C 1
ATOM 5118 O O . ALA B 1 223 ? -2.73 -2.93 -6.57 1 96.38 223 ALA B O 1
ATOM 5119 N N . GLY B 1 224 ? -4.68 -2.432 -5.609 1 96.19 224 GLY B N 1
ATOM 5120 C CA . GLY B 1 224 ? -5.355 -2.234 -6.883 1 96.19 224 GLY B CA 1
ATOM 5121 C C . GLY B 1 224 ? -4.773 -1.097 -7.699 1 96.19 224 GLY B C 1
ATOM 5122 O O . GLY B 1 224 ? -4.578 -1.229 -8.906 1 96.19 224 GLY B O 1
ATOM 5123 N N . LEU B 1 225 ? -4.508 -0.007 -7.012 1 97.5 225 LEU B N 1
ATOM 5124 C CA . LEU B 1 225 ? -3.902 1.146 -7.668 1 97.5 225 LEU B CA 1
ATOM 5125 C C . LEU B 1 225 ? -2.529 0.793 -8.227 1 97.5 225 LEU B C 1
ATOM 5127 O O . LEU B 1 225 ? -2.203 1.156 -9.359 1 97.5 225 LEU B O 1
ATOM 5131 N N . LEU B 1 226 ? -1.774 0.082 -7.477 1 97.75 226 LEU B N 1
ATOM 5132 C CA . LEU B 1 226 ? -0.425 -0.284 -7.891 1 97.75 226 LEU B CA 1
ATOM 5133 C C . LEU B 1 226 ? -0.462 -1.287 -9.039 1 97.75 226 LEU B C 1
ATOM 5135 O O . LEU B 1 226 ? 0.406 -1.269 -9.914 1 97.75 226 LEU B O 1
ATOM 5139 N N . ASP B 1 227 ? -1.447 -2.174 -8.992 1 96.5 227 ASP B N 1
ATOM 5140 C CA . ASP B 1 227 ? -1.616 -3.1 -10.109 1 96.5 227 ASP B CA 1
ATOM 5141 C C . ASP B 1 227 ? -1.854 -2.344 -11.414 1 96.5 227 ASP B C 1
ATOM 5143 O O . ASP B 1 227 ? -1.266 -2.678 -12.445 1 96.5 227 ASP B O 1
ATOM 5147 N N . ARG B 1 228 ? -2.691 -1.375 -11.383 1 96.06 228 ARG B N 1
ATOM 5148 C CA . ARG B 1 228 ? -2.969 -0.59 -12.586 1 96.06 228 ARG B CA 1
ATOM 5149 C C . ARG B 1 228 ? -1.725 0.165 -13.039 1 96.06 228 ARG B C 1
ATOM 5151 O O . ARG B 1 228 ? -1.457 0.258 -14.242 1 96.06 228 ARG B O 1
ATOM 5158 N N . LEU B 1 229 ? -1.004 0.699 -12.055 1 96.88 229 LEU B N 1
ATOM 5159 C CA . LEU B 1 229 ? 0.263 1.339 -12.391 1 96.88 229 LEU B CA 1
ATOM 5160 C C . LEU B 1 229 ? 1.213 0.348 -13.055 1 96.88 229 LEU B C 1
ATOM 5162 O O . LEU B 1 229 ? 1.813 0.655 -14.086 1 96.88 229 LEU B O 1
ATOM 5166 N N . ALA B 1 230 ? 1.309 -0.79 -12.477 1 97.62 230 ALA B N 1
ATOM 5167 C CA . ALA B 1 230 ? 2.186 -1.829 -13.008 1 97.62 230 ALA B CA 1
ATOM 5168 C C . ALA B 1 230 ? 1.767 -2.227 -14.422 1 97.62 230 ALA B C 1
ATOM 5170 O O . ALA B 1 230 ? 2.615 -2.459 -15.281 1 97.62 230 ALA B O 1
ATOM 5171 N N . ASP B 1 231 ? 0.493 -2.312 -14.633 1 97.12 231 ASP B N 1
ATOM 5172 C CA . ASP B 1 231 ? -0.019 -2.652 -15.961 1 97.12 231 ASP B CA 1
ATOM 5173 C C . ASP B 1 231 ? 0.374 -1.595 -16.984 1 97.12 231 ASP B C 1
ATOM 5175 O O . ASP B 1 231 ? 0.725 -1.924 -18.125 1 97.12 231 ASP B O 1
ATOM 5179 N N . THR B 1 232 ? 0.287 -0.384 -16.594 1 95.81 232 THR B N 1
ATOM 5180 C CA . THR B 1 232 ? 0.687 0.709 -17.469 1 95.81 232 THR B CA 1
ATOM 5181 C C . THR B 1 232 ? 2.174 0.623 -17.797 1 95.81 232 THR B C 1
ATOM 5183 O O . THR B 1 232 ? 2.566 0.756 -18.953 1 95.81 232 THR B O 1
ATOM 5186 N N . LEU B 1 233 ? 3.018 0.404 -16.797 1 96.81 233 LEU B N 1
ATOM 5187 C CA . LEU B 1 233 ? 4.453 0.246 -17 1 96.81 233 LEU B CA 1
ATOM 5188 C C . LEU B 1 233 ? 4.746 -0.95 -17.906 1 96.81 233 LEU B C 1
ATOM 5190 O O . LEU B 1 233 ? 5.609 -0.875 -18.781 1 96.81 233 LEU B O 1
ATOM 5194 N N . MET B 1 234 ? 4.004 -1.987 -17.672 1 96.75 234 MET B N 1
ATOM 5195 C CA . MET B 1 234 ? 4.199 -3.213 -18.438 1 96.75 234 MET B CA 1
ATOM 5196 C C . MET B 1 234 ? 3.85 -2.994 -19.906 1 96.75 234 MET B C 1
ATOM 5198 O O . MET B 1 234 ? 4.562 -3.465 -20.797 1 96.75 234 MET B O 1
ATOM 5202 N N . ALA B 1 235 ? 2.766 -2.291 -20.141 1 95.88 235 ALA B N 1
ATOM 5203 C CA . ALA B 1 235 ? 2.354 -1.995 -21.5 1 95.88 235 ALA B CA 1
ATOM 5204 C C . ALA B 1 235 ? 3.443 -1.229 -22.25 1 95.88 235 ALA B C 1
ATOM 5206 O O . ALA B 1 235 ? 3.701 -1.492 -23.422 1 95.88 235 ALA B O 1
ATOM 5207 N N . ALA B 1 236 ? 4.082 -0.399 -21.547 1 95.31 236 ALA B N 1
ATOM 5208 C CA . ALA B 1 236 ? 5.148 0.402 -22.141 1 95.31 236 ALA B CA 1
ATOM 5209 C C . ALA B 1 236 ? 6.41 -0.43 -22.344 1 95.31 236 ALA B C 1
ATOM 5211 O O . ALA B 1 236 ? 7.184 -0.177 -23.266 1 95.31 236 ALA B O 1
ATOM 5212 N N . ALA B 1 237 ? 6.594 -1.398 -21.531 1 96.69 237 ALA B N 1
ATOM 5213 C CA . ALA B 1 237 ? 7.852 -2.141 -21.531 1 96.69 237 ALA B CA 1
ATOM 5214 C C . ALA B 1 237 ? 7.754 -3.391 -22.406 1 96.69 237 ALA B C 1
ATOM 5216 O O . ALA B 1 237 ? 8.773 -4 -22.734 1 96.69 237 ALA B O 1
ATOM 5217 N N . THR B 1 238 ? 6.574 -3.816 -22.672 1 94.12 238 THR B N 1
ATOM 5218 C CA . THR B 1 238 ? 6.379 -5.047 -23.422 1 94.12 238 THR B CA 1
ATOM 5219 C C . THR B 1 238 ? 6.789 -4.855 -24.891 1 94.12 238 THR B C 1
ATOM 5221 O O . THR B 1 238 ? 6.426 -3.857 -25.516 1 94.12 238 THR B O 1
ATOM 5224 N N . ALA B 1 239 ? 7.461 -5.828 -25.359 1 87.25 239 ALA B N 1
ATOM 5225 C CA . ALA B 1 239 ? 7.891 -5.789 -26.75 1 87.25 239 ALA B CA 1
ATOM 5226 C C . ALA B 1 239 ? 6.727 -6.062 -27.688 1 87.25 239 ALA B C 1
ATOM 5228 O O . ALA B 1 239 ? 6.008 -7.051 -27.531 1 87.25 239 ALA B O 1
ATOM 5229 N N . ALA B 1 240 ? 6.543 -5.258 -28.672 1 83.25 240 ALA B N 1
ATOM 5230 C CA . ALA B 1 240 ? 5.449 -5.402 -29.625 1 83.25 240 ALA B CA 1
ATOM 5231 C C . ALA B 1 240 ? 5.613 -6.672 -30.453 1 83.25 240 ALA B C 1
ATOM 5233 O O . ALA B 1 240 ? 4.629 -7.344 -30.766 1 83.25 240 ALA B O 1
ATOM 5234 N N . ASP B 1 241 ? 6.855 -7.016 -30.719 1 82.38 241 ASP B N 1
ATOM 5235 C CA . ASP B 1 241 ? 7.156 -8.117 -31.625 1 82.38 241 ASP B CA 1
ATOM 5236 C C . ASP B 1 241 ? 7.215 -9.445 -30.891 1 82.38 241 ASP B C 1
ATOM 5238 O O . ASP B 1 241 ? 7.215 -10.516 -31.5 1 82.38 241 ASP B O 1
ATOM 5242 N N . GLU B 1 242 ? 7.285 -9.469 -29.625 1 83.12 242 GLU B N 1
ATOM 5243 C CA . GLU B 1 242 ? 7.348 -10.672 -28.812 1 83.12 242 GLU B CA 1
ATOM 5244 C C . GLU B 1 242 ? 6.547 -10.516 -27.516 1 83.12 242 GLU B C 1
ATOM 5246 O O . GLU B 1 242 ? 7.113 -10.258 -26.453 1 83.12 242 GLU B O 1
ATOM 5251 N N . PRO B 1 243 ? 5.332 -10.852 -27.688 1 82.5 243 PRO B N 1
ATOM 5252 C CA . PRO B 1 243 ? 4.477 -10.672 -26.5 1 82.5 243 PRO B CA 1
ATOM 5253 C C . PRO B 1 243 ? 4.922 -11.531 -25.328 1 82.5 243 PRO B C 1
ATOM 5255 O O . PRO B 1 243 ? 5.414 -12.648 -25.516 1 82.5 243 PRO B O 1
ATOM 5258 N N . GLY B 1 244 ? 4.992 -11 -24.203 1 88.25 244 GLY B N 1
ATOM 5259 C CA . GLY B 1 244 ? 5.363 -11.711 -23 1 88.25 244 GLY B CA 1
ATOM 5260 C C . GLY B 1 244 ? 6.762 -11.375 -22.516 1 88.25 244 GLY B C 1
ATOM 5261 O O . GLY B 1 244 ? 7.152 -11.766 -21.406 1 88.25 244 GLY B O 1
ATOM 5262 N N . THR B 1 245 ? 7.48 -10.711 -23.438 1 94.56 245 THR B N 1
ATOM 5263 C CA . THR B 1 245 ? 8.82 -10.297 -23.031 1 94.56 245 THR B CA 1
ATOM 5264 C C . THR B 1 245 ? 8.844 -8.812 -22.688 1 94.56 245 THR B C 1
ATOM 5266 O O . THR B 1 245 ? 7.945 -8.062 -23.078 1 94.56 245 THR B O 1
ATOM 5269 N N . LEU B 1 246 ? 9.859 -8.453 -21.906 1 96.38 246 LEU B N 1
ATOM 5270 C CA . LEU B 1 246 ? 10.031 -7.059 -21.531 1 96.38 246 LEU B CA 1
ATOM 5271 C C . LEU B 1 246 ? 11.281 -6.473 -22.188 1 96.38 246 LEU B C 1
ATOM 5273 O O . LEU B 1 246 ? 12.32 -7.141 -22.266 1 96.38 246 LEU B O 1
ATOM 5277 N N . VAL B 1 247 ? 11.18 -5.25 -22.656 1 95.94 247 VAL B N 1
ATOM 5278 C CA . VAL B 1 247 ? 12.312 -4.531 -23.219 1 95.94 247 VAL B CA 1
ATOM 5279 C C . VAL B 1 247 ? 13.219 -4.023 -22.094 1 95.94 247 VAL B C 1
ATOM 5281 O O . VAL B 1 247 ? 12.797 -3.203 -21.281 1 95.94 247 VAL B O 1
ATOM 5284 N N . LEU B 1 248 ? 14.414 -4.414 -22.125 1 94.12 248 LEU B N 1
ATOM 5285 C CA . LEU B 1 248 ? 15.344 -4.176 -21.016 1 94.12 248 LEU B CA 1
ATOM 5286 C C . LEU B 1 248 ? 15.586 -2.682 -20.828 1 94.12 248 LEU B C 1
ATOM 5288 O O . LEU B 1 248 ? 15.594 -2.189 -19.703 1 94.12 248 LEU B O 1
ATOM 5292 N N . GLU B 1 249 ? 15.789 -2.002 -21.891 1 94.31 249 GLU B N 1
ATOM 5293 C CA . GLU B 1 249 ? 16.109 -0.577 -21.828 1 94.31 249 GLU B CA 1
ATOM 5294 C C . GLU B 1 249 ? 14.992 0.2 -21.125 1 94.31 249 GLU B C 1
ATOM 5296 O O . GLU B 1 249 ? 15.273 1.14 -20.375 1 94.31 249 GLU B O 1
ATOM 5301 N N . ILE B 1 250 ? 13.844 -0.171 -21.375 1 96.12 250 ILE B N 1
ATOM 5302 C CA . ILE B 1 250 ? 12.703 0.503 -20.766 1 96.12 250 ILE B CA 1
ATOM 5303 C C . ILE B 1 250 ? 12.648 0.178 -19.266 1 96.12 250 ILE B C 1
ATOM 5305 O O . ILE B 1 250 ? 12.438 1.066 -18.438 1 96.12 250 ILE B O 1
ATOM 5309 N N . VAL B 1 251 ? 12.875 -1.056 -18.922 1 97 251 VAL B N 1
ATOM 5310 C CA . VAL B 1 251 ? 12.852 -1.489 -17.531 1 97 251 VAL B CA 1
ATOM 5311 C C . VAL B 1 251 ? 13.961 -0.792 -16.75 1 97 251 VAL B C 1
ATOM 5313 O O . VAL B 1 251 ? 13.75 -0.341 -15.625 1 97 251 VAL B O 1
ATOM 5316 N N . GLN B 1 252 ? 15.078 -0.639 -17.375 1 95.44 252 GLN B N 1
ATOM 5317 C CA . GLN B 1 252 ? 16.25 -0.084 -16.719 1 95.44 252 GLN B CA 1
ATOM 5318 C C . GLN B 1 252 ? 16.078 1.403 -16.438 1 95.44 252 GLN B C 1
ATOM 5320 O O . GLN B 1 252 ? 16.734 1.957 -15.555 1 95.44 252 GLN B O 1
ATOM 5325 N N . ARG B 1 253 ? 15.195 2.061 -17.125 1 95.81 253 ARG B N 1
ATOM 5326 C CA . ARG B 1 253 ? 14.945 3.486 -16.922 1 95.81 253 ARG B CA 1
ATOM 5327 C C . ARG B 1 253 ? 14.062 3.729 -15.703 1 95.81 253 ARG B C 1
ATOM 5329 O O . ARG B 1 253 ? 14.008 4.844 -15.188 1 95.81 253 ARG B O 1
ATOM 5336 N N . LEU B 1 254 ? 13.438 2.73 -15.289 1 96.5 254 LEU B N 1
ATOM 5337 C CA . LEU B 1 254 ? 12.539 2.855 -14.148 1 96.5 254 LEU B CA 1
ATOM 5338 C C . LEU B 1 254 ? 13.32 2.92 -12.844 1 96.5 254 LEU B C 1
ATOM 5340 O O . LEU B 1 254 ? 14.453 2.432 -12.773 1 96.5 254 LEU B O 1
ATOM 5344 N N . GLN B 1 255 ? 12.711 3.541 -11.836 1 95.62 255 GLN B N 1
ATOM 5345 C CA . GLN B 1 255 ? 13.273 3.502 -10.492 1 95.62 255 GLN B CA 1
ATOM 5346 C C . GLN B 1 255 ? 13.227 2.09 -9.914 1 95.62 255 GLN B C 1
ATOM 5348 O O . GLN B 1 255 ? 12.398 1.274 -10.328 1 95.62 255 GLN B O 1
ATOM 5353 N N . PRO B 1 256 ? 14.039 1.78 -8.93 1 95.81 256 PRO B N 1
ATOM 5354 C CA . PRO B 1 256 ? 14.125 0.426 -8.375 1 95.81 256 PRO B CA 1
ATOM 5355 C C . PRO B 1 256 ? 12.773 -0.09 -7.875 1 95.81 256 PRO B C 1
ATOM 5357 O O . PRO B 1 256 ? 12.43 -1.255 -8.102 1 95.81 256 PRO B O 1
ATOM 5360 N N . ASP B 1 257 ? 12.055 0.715 -7.207 1 95.88 257 ASP B N 1
ATOM 5361 C CA . ASP B 1 257 ? 10.758 0.274 -6.695 1 95.88 257 ASP B CA 1
ATOM 5362 C C . ASP B 1 257 ? 9.773 0.016 -7.832 1 95.88 257 ASP B C 1
ATOM 5364 O O . ASP B 1 257 ? 8.969 -0.917 -7.766 1 95.88 257 ASP B O 1
ATOM 5368 N N . GLU B 1 258 ? 9.852 0.823 -8.867 1 97.19 258 GLU B N 1
ATOM 5369 C CA . GLU B 1 258 ? 9.023 0.584 -10.055 1 97.19 258 GLU B CA 1
ATOM 5370 C C . GLU B 1 258 ? 9.43 -0.707 -10.758 1 97.19 258 GLU B C 1
ATOM 5372 O O . GLU B 1 258 ? 8.578 -1.426 -11.281 1 97.19 258 GLU B O 1
ATOM 5377 N N . GLN B 1 259 ? 10.742 -0.943 -10.82 1 97.25 259 GLN B N 1
ATOM 5378 C CA . GLN B 1 259 ? 11.227 -2.189 -11.406 1 97.25 259 GLN B CA 1
ATOM 5379 C C . GLN B 1 259 ? 10.648 -3.4 -10.68 1 97.25 259 GLN B C 1
ATOM 5381 O O . GLN B 1 259 ? 10.156 -4.336 -11.32 1 97.25 259 GLN B O 1
ATOM 5386 N N . ARG B 1 260 ? 10.711 -3.365 -9.391 1 96.44 260 ARG B N 1
ATOM 5387 C CA . ARG B 1 260 ? 10.18 -4.477 -8.602 1 96.44 260 ARG B CA 1
ATOM 5388 C C . ARG B 1 260 ? 8.688 -4.645 -8.836 1 96.44 260 ARG B C 1
ATOM 5390 O O . ARG B 1 260 ? 8.195 -5.77 -8.961 1 96.44 260 ARG B O 1
ATOM 5397 N N . LEU B 1 261 ? 7.969 -3.525 -8.82 1 96.69 261 LEU B N 1
ATOM 5398 C CA . LEU B 1 261 ? 6.531 -3.539 -9.062 1 96.69 261 LEU B CA 1
ATOM 5399 C C . LEU B 1 261 ? 6.215 -4.18 -10.414 1 96.69 261 LEU B C 1
ATOM 5401 O O . LEU B 1 261 ? 5.344 -5.047 -10.5 1 96.69 261 LEU B O 1
ATOM 5405 N N . LEU B 1 262 ? 6.938 -3.76 -11.453 1 97.19 262 LEU B N 1
ATOM 5406 C CA . LEU B 1 262 ? 6.746 -4.258 -12.812 1 97.19 262 LEU B CA 1
ATOM 5407 C C . LEU B 1 262 ? 7.043 -5.75 -12.891 1 97.19 262 LEU B C 1
ATOM 5409 O O . LEU B 1 262 ? 6.254 -6.516 -13.445 1 97.19 262 LEU B O 1
ATOM 5413 N N . LEU B 1 263 ? 8.164 -6.184 -12.297 1 96.56 263 LEU B N 1
ATOM 5414 C CA . LEU B 1 263 ? 8.578 -7.578 -12.359 1 96.56 263 LEU B CA 1
ATOM 5415 C C . LEU B 1 263 ? 7.559 -8.477 -11.664 1 96.56 263 LEU B C 1
ATOM 5417 O O . LEU B 1 263 ? 7.223 -9.547 -12.172 1 96.56 263 LEU B O 1
ATOM 5421 N N . ARG B 1 264 ? 7.105 -8.047 -10.547 1 95.44 264 ARG B N 1
ATOM 5422 C CA . ARG B 1 264 ? 6.098 -8.828 -9.828 1 95.44 264 ARG B CA 1
ATOM 5423 C C . ARG B 1 264 ? 4.836 -8.992 -10.664 1 95.44 264 ARG B C 1
ATOM 5425 O O . ARG B 1 264 ? 4.273 -10.086 -10.734 1 95.44 264 ARG B O 1
ATOM 5432 N N . ARG B 1 265 ? 4.344 -7.926 -11.172 1 96 265 ARG B N 1
ATOM 5433 C CA . ARG B 1 265 ? 3.141 -7.941 -12 1 96 265 ARG B CA 1
ATOM 5434 C C . ARG B 1 265 ? 3.328 -8.828 -13.227 1 96 265 ARG B C 1
ATOM 5436 O O . ARG B 1 265 ? 2.43 -9.586 -13.594 1 96 265 ARG B O 1
ATOM 5443 N N . TRP B 1 266 ? 4.531 -8.695 -13.875 1 95.75 266 TRP B N 1
ATOM 5444 C CA . TRP B 1 266 ? 4.895 -9.461 -15.062 1 95.75 266 TRP B CA 1
ATOM 5445 C C . TRP B 1 266 ? 4.844 -10.961 -14.789 1 95.75 266 TRP B C 1
ATOM 5447 O O . TRP B 1 266 ? 4.258 -11.719 -15.562 1 95.75 266 TRP B O 1
ATOM 5457 N N . ILE B 1 267 ? 5.332 -11.312 -13.688 1 94.44 267 ILE B N 1
ATOM 5458 C CA . ILE B 1 267 ? 5.363 -12.711 -13.289 1 94.44 267 ILE B CA 1
ATOM 5459 C C . ILE B 1 267 ? 3.945 -13.195 -12.984 1 94.44 267 ILE B C 1
ATOM 5461 O O . ILE B 1 267 ? 3.537 -14.266 -13.43 1 94.44 267 ILE B O 1
ATOM 5465 N N . HIS B 1 268 ? 3.205 -12.398 -12.344 1 91.88 268 HIS B N 1
ATOM 5466 C CA . HIS B 1 268 ? 1.834 -12.734 -11.977 1 91.88 268 HIS B CA 1
ATOM 5467 C C . HIS B 1 268 ? 0.959 -12.906 -13.219 1 91.88 268 HIS B C 1
ATOM 5469 O O . HIS B 1 268 ? 0.15 -13.836 -13.281 1 91.88 268 HIS B O 1
ATOM 5475 N N . LYS B 1 269 ? 1.107 -12.023 -14.109 1 91.81 269 LYS B N 1
ATOM 5476 C CA . LYS B 1 269 ? 0.286 -12.055 -15.312 1 91.81 269 LYS B CA 1
ATOM 5477 C C . LYS B 1 269 ? 0.571 -13.305 -16.141 1 91.81 269 LYS B C 1
ATOM 5479 O O . LYS B 1 269 ? -0.247 -13.703 -16.969 1 91.81 269 LYS B O 1
ATOM 5484 N N . ARG B 1 270 ? 1.69 -13.867 -15.938 1 89.44 270 ARG B N 1
ATOM 5485 C CA . ARG B 1 270 ? 2.047 -15.094 -16.641 1 89.44 270 ARG B CA 1
ATOM 5486 C C . ARG B 1 270 ? 1.548 -16.328 -15.891 1 89.44 270 ARG B C 1
ATOM 5488 O O . ARG B 1 270 ? 1.863 -17.453 -16.266 1 89.44 270 ARG B O 1
ATOM 5495 N N . GLY B 1 271 ? 0.864 -16.078 -14.781 1 86 271 GLY B N 1
ATOM 5496 C CA . GLY B 1 271 ? 0.242 -17.172 -14.039 1 86 271 GLY B CA 1
ATOM 5497 C C . GLY B 1 271 ? 1.163 -17.797 -13.016 1 86 271 GLY B C 1
ATOM 5498 O O . GLY B 1 271 ? 0.894 -18.891 -12.516 1 86 271 GLY B O 1
ATOM 5499 N N . LEU B 1 272 ? 2.279 -17.172 -12.766 1 86.62 272 LEU B N 1
ATOM 5500 C CA . LEU B 1 272 ? 3.236 -17.688 -11.789 1 86.62 272 LEU B CA 1
ATOM 5501 C C . LEU B 1 272 ? 3.133 -16.938 -10.469 1 86.62 272 LEU B C 1
ATOM 5503 O O . LEU B 1 272 ? 2.756 -15.766 -10.453 1 86.62 272 LEU B O 1
ATOM 5507 N N . ARG B 1 273 ? 3.451 -17.672 -9.414 1 82.31 273 ARG B N 1
ATOM 5508 C CA . ARG B 1 273 ? 3.502 -17 -8.117 1 82.31 273 ARG B CA 1
ATOM 5509 C C . ARG B 1 273 ? 4.711 -16.078 -8.031 1 82.31 273 ARG B C 1
ATOM 5511 O O . ARG B 1 273 ? 5.801 -16.422 -8.484 1 82.31 273 ARG B O 1
ATOM 5518 N N . ALA B 1 274 ? 4.469 -14.938 -7.457 1 80.75 274 ALA B N 1
ATOM 5519 C CA . ALA B 1 274 ? 5.57 -13.984 -7.32 1 80.75 274 ALA B CA 1
ATOM 5520 C C . ALA B 1 274 ? 6.641 -14.516 -6.375 1 80.75 274 ALA B C 1
ATOM 5522 O O . ALA B 1 274 ? 6.328 -15.125 -5.348 1 80.75 274 ALA B O 1
ATOM 5523 N N . PRO B 1 275 ? 7.879 -14.312 -6.758 1 85.88 275 PRO B N 1
ATOM 5524 C CA . PRO B 1 275 ? 8.961 -14.727 -5.867 1 85.88 275 PRO B CA 1
ATOM 5525 C C . PRO B 1 275 ? 9.055 -13.867 -4.609 1 85.88 275 PRO B C 1
ATOM 5527 O O . PRO B 1 275 ? 8.516 -12.758 -4.574 1 85.88 275 PRO B O 1
ATOM 5530 N N . PRO B 1 276 ? 9.75 -14.406 -3.592 1 87 276 PRO B N 1
ATOM 5531 C CA . PRO B 1 276 ? 10.016 -13.586 -2.408 1 87 276 PRO B CA 1
ATOM 5532 C C . PRO B 1 276 ? 10.797 -12.312 -2.736 1 87 276 PRO B C 1
ATOM 5534 O O . PRO B 1 276 ? 11.445 -12.234 -3.783 1 87 276 PRO B O 1
ATOM 5537 N N . ALA B 1 277 ? 10.727 -11.445 -1.824 1 87.62 277 ALA B N 1
ATOM 5538 C CA . ALA B 1 277 ? 11.32 -10.125 -2.023 1 87.62 277 ALA B CA 1
ATOM 5539 C C . ALA B 1 277 ? 12.812 -10.234 -2.309 1 87.62 277 ALA B C 1
ATOM 5541 O O . ALA B 1 277 ? 13.344 -9.516 -3.168 1 87.62 277 ALA B O 1
ATOM 5542 N N . LYS B 1 278 ? 13.453 -11.055 -1.604 1 88.44 278 LYS B N 1
ATOM 5543 C CA . LYS B 1 278 ? 14.898 -11.211 -1.781 1 88.44 278 LYS B CA 1
ATOM 5544 C C . LYS B 1 278 ? 15.227 -11.664 -3.197 1 88.44 278 LYS B C 1
ATOM 5546 O O . LYS B 1 278 ? 16.172 -11.164 -3.812 1 88.44 278 LYS B O 1
ATOM 5551 N N . LEU B 1 279 ? 14.477 -12.586 -3.691 1 92 279 LEU B N 1
ATOM 5552 C CA . LEU B 1 279 ? 14.703 -13.102 -5.035 1 92 279 LEU B CA 1
ATOM 5553 C C . LEU B 1 279 ? 14.375 -12.055 -6.09 1 92 279 LEU B C 1
ATOM 5555 O O . LEU B 1 279 ? 15.086 -11.93 -7.094 1 92 279 LEU B O 1
ATOM 5559 N N . LEU B 1 280 ? 13.367 -11.375 -5.891 1 92.94 280 LEU B N 1
ATOM 5560 C CA . LEU B 1 280 ? 13.008 -10.297 -6.805 1 92.94 280 LEU B CA 1
ATOM 5561 C C . LEU B 1 280 ? 14.133 -9.273 -6.898 1 92.94 280 LEU B C 1
ATOM 5563 O O . LEU B 1 280 ? 14.43 -8.766 -7.984 1 92.94 280 LEU B O 1
ATOM 5567 N N . GLU B 1 281 ? 14.688 -8.984 -5.789 1 93.31 281 GLU B N 1
ATOM 5568 C CA . GLU B 1 281 ? 15.812 -8.047 -5.762 1 93.31 281 GLU B CA 1
ATOM 5569 C C . GLU B 1 281 ? 17.016 -8.602 -6.516 1 93.31 281 GLU B C 1
ATOM 5571 O O . GLU B 1 281 ? 17.734 -7.855 -7.18 1 93.31 281 GLU B O 1
ATOM 5576 N N . ARG B 1 282 ? 17.188 -9.875 -6.43 1 93.38 282 ARG B N 1
ATOM 5577 C CA . ARG B 1 282 ? 18.266 -10.508 -7.18 1 93.38 282 ARG B CA 1
ATOM 5578 C C . ARG B 1 282 ? 18.031 -10.398 -8.68 1 93.38 282 ARG B C 1
ATOM 5580 O O . ARG B 1 282 ? 18.953 -10.109 -9.445 1 93.38 282 ARG B O 1
ATOM 5587 N N . ILE B 1 283 ? 16.844 -10.664 -9.039 1 93.81 283 ILE B N 1
ATOM 5588 C CA . ILE B 1 283 ? 16.5 -10.539 -10.445 1 93.81 283 ILE B CA 1
ATOM 5589 C C . ILE B 1 283 ? 16.797 -9.125 -10.93 1 93.81 283 ILE B C 1
ATOM 5591 O O . ILE B 1 283 ? 17.406 -8.938 -11.992 1 93.81 283 ILE B O 1
ATOM 5595 N N . ARG B 1 284 ? 16.406 -8.18 -10.156 1 94.19 284 ARG B N 1
ATOM 5596 C CA . ARG B 1 284 ? 16.625 -6.781 -10.508 1 94.19 284 ARG B CA 1
ATOM 5597 C C . ARG B 1 284 ? 18.109 -6.469 -10.648 1 94.19 284 ARG B C 1
ATOM 5599 O O . ARG B 1 284 ? 18.531 -5.902 -11.656 1 94.19 284 ARG B O 1
ATOM 5606 N N . LYS B 1 285 ? 18.859 -6.879 -9.719 1 93.44 285 LYS B N 1
ATOM 5607 C CA . LYS B 1 285 ? 20.266 -6.508 -9.656 1 93.44 285 LYS B CA 1
ATOM 5608 C C . LYS B 1 285 ? 21.094 -7.348 -10.617 1 93.44 285 LYS B C 1
ATOM 5610 O O . LYS B 1 285 ? 22 -6.832 -11.281 1 93.44 285 LYS B O 1
ATOM 5615 N N . GLU B 1 286 ? 20.766 -8.625 -10.711 1 92 286 GLU B N 1
ATOM 5616 C CA . GLU B 1 286 ? 21.641 -9.555 -11.414 1 92 286 GLU B CA 1
ATOM 5617 C C . GLU B 1 286 ? 21.203 -9.75 -12.859 1 92 286 GLU B C 1
ATOM 5619 O O . GLU B 1 286 ? 22 -10.141 -13.711 1 92 286 GLU B O 1
ATOM 5624 N N . VAL B 1 287 ? 20 -9.516 -13.156 1 91.38 287 VAL B N 1
ATOM 5625 C CA . VAL B 1 287 ? 19.516 -9.781 -14.516 1 91.38 287 VAL B CA 1
ATOM 5626 C C . VAL B 1 287 ? 19.219 -8.461 -15.219 1 91.38 287 VAL B C 1
ATOM 5628 O O . VAL B 1 287 ? 19.672 -8.234 -16.344 1 91.38 287 VAL B O 1
ATOM 5631 N N . VAL B 1 288 ? 18.609 -7.57 -14.523 1 91.75 288 VAL B N 1
ATOM 5632 C CA . VAL B 1 288 ? 18.172 -6.332 -15.156 1 91.75 288 VAL B CA 1
ATOM 5633 C C . VAL B 1 288 ? 19.328 -5.344 -15.219 1 91.75 288 VAL B C 1
ATOM 5635 O O . VAL B 1 288 ? 19.656 -4.824 -16.297 1 91.75 288 VAL B O 1
ATOM 5638 N N . GLU B 1 289 ? 19.938 -5.105 -14.109 1 88.81 289 GLU B N 1
ATOM 5639 C CA . GLU B 1 289 ? 20.906 -4.016 -14.008 1 88.81 289 GLU B CA 1
ATOM 5640 C C . GLU B 1 289 ? 22.297 -4.457 -14.477 1 88.81 289 GLU B C 1
ATOM 5642 O O . GLU B 1 289 ? 23.172 -3.623 -14.703 1 88.81 289 GLU B O 1
ATOM 5647 N N . THR B 1 290 ? 22.453 -5.668 -14.492 1 78.69 290 THR B N 1
ATOM 5648 C CA . THR B 1 290 ? 23.797 -6.148 -14.836 1 78.69 290 THR B CA 1
ATOM 5649 C C . THR B 1 290 ? 24.172 -5.703 -16.25 1 78.69 290 THR B C 1
ATOM 5651 O O . THR B 1 290 ? 23.344 -5.727 -17.156 1 78.69 290 THR B O 1
ATOM 5654 N N . ALA B 1 291 ? 25.375 -5.027 -16.188 1 67.25 291 ALA B N 1
ATOM 5655 C CA . ALA B 1 291 ? 25.953 -4.594 -17.453 1 67.25 291 ALA B CA 1
ATOM 5656 C C . ALA B 1 291 ? 26.516 -5.781 -18.234 1 67.25 291 ALA B C 1
ATOM 5658 O O . ALA B 1 291 ? 26.844 -6.816 -17.656 1 67.25 291 ALA B O 1
ATOM 5659 N N . GLY B 1 292 ? 26.516 -5.688 -19.516 1 61.5 292 GLY B N 1
ATOM 5660 C CA . GLY B 1 292 ? 27.297 -6.562 -20.375 1 61.5 292 GLY B CA 1
ATOM 5661 C C . GLY B 1 292 ? 26.453 -7.617 -21.078 1 61.5 292 GLY B C 1
ATOM 5662 O O . GLY B 1 292 ? 25.219 -7.586 -21 1 61.5 292 GLY B O 1
ATOM 5663 N N . ASP B 1 293 ? 27.125 -8.406 -21.922 1 59.72 293 ASP B N 1
ATOM 5664 C CA . ASP B 1 293 ? 26.594 -9.398 -22.859 1 59.72 293 ASP B CA 1
ATOM 5665 C C . ASP B 1 293 ? 26.297 -10.719 -22.156 1 59.72 293 ASP B C 1
ATOM 5667 O O . ASP B 1 293 ? 26 -11.719 -22.812 1 59.72 293 ASP B O 1
ATOM 5671 N N . ARG B 1 294 ? 26.359 -10.695 -20.719 1 64 294 ARG B N 1
ATOM 5672 C CA . ARG B 1 294 ? 26.078 -11.969 -20.062 1 64 294 ARG B CA 1
ATOM 5673 C C . ARG B 1 294 ? 24.578 -12.281 -20.078 1 64 294 ARG B C 1
ATOM 5675 O O . ARG B 1 294 ? 23.766 -11.391 -20.297 1 64 294 ARG B O 1
ATOM 5682 N N . THR B 1 295 ? 24.328 -13.656 -20.359 1 72.81 295 THR B N 1
ATOM 5683 C CA . THR B 1 295 ? 22.969 -14.156 -20.312 1 72.81 295 THR B CA 1
ATOM 5684 C C . THR B 1 295 ? 22.609 -14.609 -18.891 1 72.81 295 THR B C 1
ATOM 5686 O O . THR B 1 295 ? 22.422 -15.797 -18.641 1 72.81 295 THR B O 1
ATOM 5689 N N . PRO B 1 296 ? 22.531 -13.578 -18.047 1 81.81 296 PRO B N 1
ATOM 5690 C CA . PRO B 1 296 ? 22.219 -13.945 -16.672 1 81.81 296 PRO B CA 1
ATOM 5691 C C . PRO B 1 296 ? 20.828 -14.586 -16.531 1 81.81 296 PRO B C 1
ATOM 5693 O O . PRO B 1 296 ? 19.969 -14.375 -17.375 1 81.81 296 PRO B O 1
ATOM 5696 N N . MET B 1 297 ? 20.812 -15.5 -15.625 1 85.19 297 MET B N 1
ATOM 5697 C CA . MET B 1 297 ? 19.516 -16.141 -15.359 1 85.19 297 MET B CA 1
ATOM 5698 C C . MET B 1 297 ? 19.328 -16.375 -13.867 1 85.19 297 MET B C 1
ATOM 5700 O O . MET B 1 297 ? 20.297 -16.641 -13.148 1 85.19 297 MET B O 1
ATOM 5704 N N . ILE B 1 298 ? 18.125 -16.172 -13.43 1 89.69 298 ILE B N 1
ATOM 5705 C CA . ILE B 1 298 ? 17.734 -16.547 -12.07 1 89.69 298 ILE B CA 1
ATOM 5706 C C . ILE B 1 298 ? 16.547 -17.5 -12.117 1 89.69 298 ILE B C 1
ATOM 5708 O O . ILE B 1 298 ? 15.547 -17.219 -12.781 1 89.69 298 ILE B O 1
ATOM 5712 N N . ALA B 1 299 ? 16.75 -18.609 -11.367 1 87.25 299 ALA B N 1
ATOM 5713 C CA . ALA B 1 299 ? 15.703 -19.625 -11.32 1 87.25 299 ALA B CA 1
ATOM 5714 C C . ALA B 1 299 ? 15.141 -19.766 -9.914 1 87.25 299 ALA B C 1
ATOM 5716 O O . ALA B 1 299 ? 15.844 -19.547 -8.93 1 87.25 299 ALA B O 1
ATOM 5717 N N . TRP B 1 300 ? 13.898 -20.031 -9.852 1 86.94 300 TRP B N 1
ATOM 5718 C CA . TRP B 1 300 ? 13.234 -20.422 -8.609 1 86.94 300 TRP B CA 1
ATOM 5719 C C . TRP B 1 300 ? 12.164 -21.469 -8.875 1 86.94 300 TRP B C 1
ATOM 5721 O O . TRP B 1 300 ? 12.109 -22.047 -9.961 1 86.94 300 TRP B O 1
ATOM 5731 N N . ALA B 1 301 ? 11.422 -21.922 -7.93 1 82.5 301 ALA B N 1
ATOM 5732 C CA . ALA B 1 301 ? 10.516 -23.062 -8 1 82.5 301 ALA B CA 1
ATOM 5733 C C . ALA B 1 301 ? 9.477 -22.875 -9.109 1 82.5 301 ALA B C 1
ATOM 5735 O O . ALA B 1 301 ? 9.102 -23.844 -9.781 1 82.5 301 ALA B O 1
ATOM 5736 N N . GLU B 1 302 ? 9.164 -21.656 -9.398 1 86.31 302 GLU B N 1
ATOM 5737 C CA . GLU B 1 302 ? 8.031 -21.391 -10.289 1 86.31 302 GLU B CA 1
ATOM 5738 C C . GLU B 1 302 ? 8.508 -21.078 -11.711 1 86.31 302 GLU B C 1
ATOM 5740 O O . GLU B 1 302 ? 7.746 -21.219 -12.664 1 86.31 302 GLU B O 1
ATOM 5745 N N . GLY B 1 303 ? 9.742 -20.641 -11.805 1 89.19 303 GLY B N 1
ATOM 5746 C CA . GLY B 1 303 ? 10.164 -20.234 -13.141 1 89.19 303 GLY B CA 1
ATOM 5747 C C . GLY B 1 303 ? 11.578 -19.688 -13.172 1 89.19 303 GLY B C 1
ATOM 5748 O O . GLY B 1 303 ? 12.32 -19.828 -12.203 1 89.19 303 GLY B O 1
ATOM 5749 N N . THR B 1 304 ? 11.953 -19.234 -14.438 1 90.56 304 THR B N 1
ATOM 5750 C CA . THR B 1 304 ? 13.273 -18.672 -14.664 1 90.56 304 THR B CA 1
ATOM 5751 C C . THR B 1 304 ? 13.172 -17.359 -15.43 1 90.56 304 THR B C 1
ATOM 5753 O O . THR B 1 304 ? 12.375 -17.234 -16.359 1 90.56 304 THR B O 1
ATOM 5756 N N . VAL B 1 305 ? 13.891 -16.438 -14.922 1 93 305 VAL B N 1
ATOM 5757 C CA . VAL B 1 305 ? 14.039 -15.195 -15.664 1 93 305 VAL B CA 1
ATOM 5758 C C . VAL B 1 305 ? 15.406 -15.148 -16.344 1 93 305 VAL B C 1
ATOM 5760 O O . VAL B 1 305 ? 16.422 -15.422 -15.703 1 93 305 VAL B O 1
ATOM 5763 N N . ARG B 1 306 ? 15.375 -14.797 -17.656 1 91.44 306 ARG B N 1
ATOM 5764 C CA . ARG B 1 306 ? 16.609 -14.742 -18.438 1 91.44 306 ARG B CA 1
ATOM 5765 C C . ARG B 1 306 ? 16.641 -13.492 -19.297 1 91.44 306 ARG B C 1
ATOM 5767 O O . ARG B 1 306 ? 15.609 -12.883 -19.578 1 91.44 306 ARG B O 1
ATOM 5774 N N . ARG B 1 307 ? 17.812 -13.242 -19.547 1 91.94 307 ARG B N 1
ATOM 5775 C CA . ARG B 1 307 ? 18.047 -12.133 -20.469 1 91.94 307 ARG B CA 1
ATOM 5776 C C . ARG B 1 307 ? 18.609 -12.633 -21.797 1 91.94 307 ARG B C 1
ATOM 5778 O O . ARG B 1 307 ? 19.469 -13.523 -21.828 1 91.94 307 ARG B O 1
ATOM 5785 N N . TYR B 1 308 ? 17.969 -12.117 -22.906 1 89 308 TYR B N 1
ATOM 5786 C CA . TYR B 1 308 ? 18.469 -12.422 -24.25 1 89 308 TYR B CA 1
ATOM 5787 C C . TYR B 1 308 ? 18.188 -11.266 -25.203 1 89 308 TYR B C 1
ATOM 5789 O O . TYR B 1 308 ? 17.047 -10.812 -25.328 1 89 308 TYR B O 1
ATOM 5797 N N . ARG B 1 309 ? 19.234 -10.766 -25.781 1 86.69 309 ARG B N 1
ATOM 5798 C CA . ARG B 1 309 ? 19.156 -9.688 -26.766 1 86.69 309 ARG B CA 1
ATOM 5799 C C . ARG B 1 309 ? 18.375 -8.5 -26.203 1 86.69 309 ARG B C 1
ATOM 5801 O O . ARG B 1 309 ? 17.422 -8.023 -26.828 1 86.69 309 ARG B O 1
ATOM 5808 N N . HIS B 1 310 ? 18.578 -8.062 -25.047 1 88.5 310 HIS B N 1
ATOM 5809 C CA . HIS B 1 310 ? 18.047 -6.867 -24.391 1 88.5 310 HIS B CA 1
ATOM 5810 C C . HIS B 1 310 ? 16.578 -7.031 -24.047 1 88.5 310 HIS B C 1
ATOM 5812 O O . HIS B 1 310 ? 15.805 -6.066 -24.078 1 88.5 310 HIS B O 1
ATOM 5818 N N . ARG B 1 311 ? 16.328 -8.375 -23.938 1 92.44 311 ARG B N 1
ATOM 5819 C CA . ARG B 1 311 ? 14.961 -8.68 -23.516 1 92.44 311 ARG B CA 1
ATOM 5820 C C . ARG B 1 311 ? 14.961 -9.586 -22.297 1 92.44 311 ARG B C 1
ATOM 5822 O O . ARG B 1 311 ? 15.859 -10.414 -22.125 1 92.44 311 ARG B O 1
ATOM 5829 N N . LEU B 1 312 ? 13.945 -9.359 -21.516 1 94.31 312 LEU B N 1
ATOM 5830 C CA . LEU B 1 312 ? 13.719 -10.258 -20.391 1 94.31 312 LEU B CA 1
ATOM 5831 C C . LEU B 1 312 ? 12.695 -11.328 -20.75 1 94.31 312 LEU B C 1
ATOM 5833 O O . LEU B 1 312 ? 11.609 -11.016 -21.25 1 94.31 312 LEU B O 1
ATOM 5837 N N . HIS B 1 313 ? 13.094 -12.539 -20.469 1 93.06 313 HIS B N 1
ATOM 5838 C CA . HIS B 1 313 ? 12.219 -13.68 -20.719 1 93.06 313 HIS B CA 1
ATOM 5839 C C . HIS B 1 313 ? 11.844 -14.391 -19.422 1 93.06 313 HIS B C 1
ATOM 5841 O O . HIS B 1 313 ? 12.688 -14.539 -18.531 1 93.06 313 HIS B O 1
ATOM 5847 N N . LEU B 1 314 ? 10.609 -14.719 -19.359 1 93.56 314 LEU B N 1
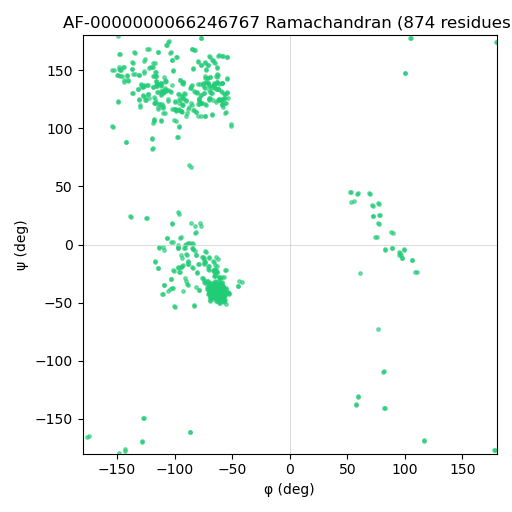ATOM 5848 C CA . LEU B 1 314 ? 10.117 -15.539 -18.266 1 93.56 314 LEU B CA 1
ATOM 5849 C C . LEU B 1 314 ? 9.734 -16.938 -18.75 1 93.56 314 LEU B C 1
ATOM 5851 O O . LEU B 1 314 ? 8.844 -17.078 -19.594 1 93.56 314 LEU B O 1
ATOM 5855 N N . LEU B 1 315 ? 10.43 -17.891 -18.219 1 88.81 315 LEU B N 1
ATOM 5856 C CA . LEU B 1 315 ? 10.219 -19.266 -18.672 1 88.81 315 LEU B CA 1
ATOM 5857 C C . LEU B 1 315 ? 9.656 -20.125 -17.547 1 88.81 315 LEU B C 1
ATOM 5859 O O . LEU B 1 315 ? 10.023 -19.953 -16.375 1 88.81 315 LEU B O 1
ATOM 5863 N N . PRO B 1 316 ? 8.703 -20.984 -17.875 1 83.12 316 PRO B N 1
ATOM 5864 C CA . PRO B 1 316 ? 8.289 -21.969 -16.859 1 83.12 316 PRO B CA 1
ATOM 5865 C C . PRO B 1 316 ? 9.422 -22.906 -16.453 1 83.12 316 PRO B C 1
ATOM 5867 O O . PRO B 1 316 ? 10.453 -22.969 -17.125 1 83.12 316 PRO B O 1
ATOM 5870 N N . PRO B 1 317 ? 9.172 -23.531 -15.305 1 77.94 317 PRO B N 1
ATOM 5871 C CA . PRO B 1 317 ? 10.195 -24.5 -14.906 1 77.94 317 PRO B CA 1
ATOM 5872 C C . PRO B 1 317 ? 10.43 -25.578 -15.961 1 77.94 317 PRO B C 1
ATOM 5874 O O . PRO B 1 317 ? 9.484 -26 -16.641 1 77.94 317 PRO B O 1
ATOM 5877 N N . SER B 1 318 ? 11.75 -25.688 -16.328 1 68 318 SER B N 1
ATOM 5878 C CA . SER B 1 318 ? 12.109 -26.641 -17.375 1 68 318 SER B CA 1
ATOM 5879 C C . SER B 1 318 ? 11.695 -28.062 -17 1 68 318 SER B C 1
ATOM 5881 O O . SER B 1 318 ? 11.898 -28.484 -15.867 1 68 318 SER B O 1
ATOM 5883 N N . ALA B 1 319 ? 10.852 -28.609 -17.859 1 66.88 319 ALA B N 1
ATOM 5884 C CA . ALA B 1 319 ? 10.625 -30.047 -17.734 1 66.88 319 ALA B CA 1
ATOM 5885 C C . ALA B 1 319 ? 11.938 -30.812 -17.781 1 66.88 319 ALA B C 1
ATOM 5887 O O . ALA B 1 319 ? 12.969 -30.266 -18.188 1 66.88 319 ALA B O 1
ATOM 5888 N N . ASP B 1 320 ? 11.867 -32 -17.312 1 72 320 ASP B N 1
ATOM 5889 C CA . ASP B 1 320 ? 13.023 -32.906 -17.391 1 72 320 ASP B CA 1
ATOM 5890 C C . ASP B 1 320 ? 13.57 -32.969 -18.812 1 72 320 ASP B C 1
ATOM 5892 O O . ASP B 1 320 ? 12.812 -33.125 -19.766 1 72 320 ASP B O 1
ATOM 5896 N N . PHE B 1 321 ? 14.648 -32.312 -19.047 1 77.69 321 PHE B N 1
ATOM 5897 C CA . PHE B 1 321 ? 15.336 -32.312 -20.328 1 77.69 321 PHE B CA 1
ATOM 5898 C C . PHE B 1 321 ? 16.656 -33.062 -20.219 1 77.69 321 PHE B C 1
ATOM 5900 O O . PHE B 1 321 ? 17.516 -32.719 -19.391 1 77.69 321 PHE B O 1
ATOM 5907 N N . ASP B 1 322 ? 16.766 -34.219 -20.906 1 84.25 322 ASP B N 1
ATOM 5908 C CA . ASP B 1 322 ? 18.016 -34.969 -21 1 84.25 322 ASP B CA 1
ATOM 5909 C C . ASP B 1 322 ? 18.719 -34.688 -22.312 1 84.25 322 ASP B C 1
ATOM 5911 O O . ASP B 1 322 ? 18.359 -35.25 -23.359 1 84.25 322 ASP B O 1
ATOM 5915 N N . ALA B 1 323 ? 19.75 -33.938 -22.172 1 85.12 323 ALA B N 1
ATOM 5916 C CA . ALA B 1 323 ? 20.5 -33.562 -23.375 1 85.12 323 ALA B CA 1
ATOM 5917 C C . ALA B 1 323 ? 21.156 -34.75 -24.031 1 85.12 323 ALA B C 1
ATOM 5919 O O . ALA B 1 323 ? 21.5 -34.719 -25.219 1 85.12 323 ALA B O 1
ATOM 5920 N N . SER B 1 324 ? 21.359 -35.781 -23.281 1 89.38 324 SER B N 1
ATOM 5921 C CA . SER B 1 324 ? 22.062 -36.969 -23.812 1 89.38 324 SER B CA 1
ATOM 5922 C C . SER B 1 324 ? 21.078 -37.969 -24.422 1 89.38 324 SER B C 1
ATOM 5924 O O . SER B 1 324 ? 21.5 -38.969 -25 1 89.38 324 SER B O 1
ATOM 5926 N N . TRP B 1 325 ? 19.875 -37.594 -24.359 1 92.12 325 TRP B N 1
ATOM 5927 C CA . TRP B 1 325 ? 18.828 -38.469 -24.859 1 92.12 325 TRP B CA 1
ATOM 5928 C C . TRP B 1 325 ? 19 -38.719 -26.359 1 92.12 325 TRP B C 1
ATOM 5930 O O . TRP B 1 325 ? 19.359 -37.781 -27.109 1 92.12 325 TRP B O 1
ATOM 5940 N N . THR B 1 326 ? 18.891 -39.969 -26.781 1 94.12 326 THR B N 1
ATOM 5941 C CA . THR B 1 326 ? 18.891 -40.375 -28.188 1 94.12 326 THR B CA 1
ATOM 5942 C C . THR B 1 326 ? 17.891 -41.5 -28.406 1 94.12 326 THR B C 1
ATOM 5944 O O . THR B 1 326 ? 17.688 -42.344 -27.531 1 94.12 326 THR B O 1
ATOM 5947 N N . ALA B 1 327 ? 17.281 -41.5 -29.531 1 95.56 327 ALA B N 1
ATOM 5948 C CA . ALA B 1 327 ? 16.328 -42.562 -29.828 1 95.56 327 ALA B CA 1
ATOM 5949 C C . ALA B 1 327 ? 16.328 -42.938 -31.312 1 95.56 327 ALA B C 1
ATOM 5951 O O . ALA B 1 327 ? 16.531 -42.062 -32.156 1 95.56 327 ALA B O 1
ATOM 5952 N N . ALA B 1 328 ? 16.125 -44.219 -31.562 1 95.81 328 ALA B N 1
ATOM 5953 C CA . ALA B 1 328 ? 15.844 -44.625 -32.938 1 95.81 328 ALA B CA 1
ATOM 5954 C C . ALA B 1 328 ? 14.422 -44.219 -33.344 1 95.81 328 ALA B C 1
ATOM 5956 O O . ALA B 1 328 ? 13.516 -44.188 -32.5 1 95.81 328 ALA B O 1
ATOM 5957 N N . TRP B 1 329 ? 14.289 -43.875 -34.531 1 95.62 329 TRP B N 1
ATOM 5958 C CA . TRP B 1 329 ? 12.992 -43.438 -35.031 1 95.62 329 TRP B CA 1
ATOM 5959 C C . TRP B 1 329 ? 12.711 -44.031 -36.406 1 95.62 329 TRP B C 1
ATOM 5961 O O . TRP B 1 329 ? 13.57 -44 -37.312 1 95.62 329 TRP B O 1
ATOM 5971 N N . SER B 1 330 ? 11.523 -44.625 -36.594 1 88.75 330 SER B N 1
ATOM 5972 C CA . SER B 1 330 ? 11.164 -45.219 -37.875 1 88.75 330 SER B CA 1
ATOM 5973 C C . SER B 1 330 ? 10.68 -44.156 -38.875 1 88.75 330 SER B C 1
ATOM 5975 O O . SER B 1 330 ? 10.734 -44.344 -40.094 1 88.75 330 SER B O 1
ATOM 5977 N N . GLY B 1 331 ? 10.195 -43.031 -38.25 1 90.25 331 GLY B N 1
ATOM 5978 C CA . GLY B 1 331 ? 9.609 -42 -39.094 1 90.25 331 GLY B CA 1
ATOM 5979 C C . GLY B 1 331 ? 8.164 -42.281 -39.469 1 90.25 331 GLY B C 1
ATOM 5980 O O . GLY B 1 331 ? 7.5 -41.406 -40.062 1 90.25 331 GLY B O 1
ATOM 5981 N N . GLU B 1 332 ? 7.676 -43.375 -39.094 1 89.19 332 GLU B N 1
ATOM 5982 C CA . GLU B 1 332 ? 6.316 -43.781 -39.469 1 89.19 332 GLU B CA 1
ATOM 5983 C C . GLU B 1 332 ? 5.305 -43.281 -38.438 1 89.19 332 GLU B C 1
ATOM 5985 O O . GLU B 1 332 ? 4.168 -42.938 -38.812 1 89.19 332 GLU B O 1
ATOM 5990 N N . THR B 1 333 ? 5.707 -43.25 -37.219 1 92.69 333 THR B N 1
ATOM 5991 C CA . THR B 1 333 ? 4.863 -42.719 -36.156 1 92.69 333 THR B CA 1
ATOM 5992 C C . THR B 1 333 ? 5.527 -41.531 -35.469 1 92.69 333 THR B C 1
ATOM 5994 O O . THR B 1 333 ? 6.754 -41.406 -35.469 1 92.69 333 THR B O 1
ATOM 5997 N N . PRO B 1 334 ? 4.668 -40.719 -34.969 1 94.94 334 PRO B N 1
ATOM 5998 C CA . PRO B 1 334 ? 5.25 -39.594 -34.25 1 94.94 334 PRO B CA 1
ATOM 5999 C C . PRO B 1 334 ? 6.145 -40 -33.094 1 94.94 334 PRO B C 1
ATOM 6001 O O . PRO B 1 334 ? 5.863 -41 -32.406 1 94.94 334 PRO B O 1
ATOM 6004 N N . LEU B 1 335 ? 7.227 -39.344 -32.938 1 95.06 335 LEU B N 1
ATOM 6005 C CA . LEU B 1 335 ? 8.148 -39.594 -31.844 1 95.06 335 LEU B CA 1
ATOM 6006 C C . LEU B 1 335 ? 7.945 -38.562 -30.734 1 95.06 335 LEU B C 1
ATOM 6008 O O . LEU B 1 335 ? 8.109 -37.375 -30.953 1 95.06 335 LEU B O 1
ATOM 6012 N N . THR B 1 336 ? 7.551 -39.031 -29.594 1 93.25 336 THR B N 1
ATOM 6013 C CA . THR B 1 336 ? 7.379 -38.125 -28.438 1 93.25 336 THR B CA 1
ATOM 6014 C C . THR B 1 336 ? 8.727 -37.781 -27.812 1 93.25 336 THR B C 1
ATOM 6016 O O . THR B 1 336 ? 9.523 -38.688 -27.516 1 93.25 336 THR B O 1
ATOM 6019 N N . LEU B 1 337 ? 8.977 -36.562 -27.781 1 90.94 337 LEU B N 1
ATOM 6020 C CA . LEU B 1 337 ? 10.156 -36.062 -27.094 1 90.94 337 LEU B CA 1
ATOM 6021 C C . LEU B 1 337 ? 9.82 -35.656 -25.656 1 90.94 337 LEU B C 1
ATOM 6023 O O . LEU B 1 337 ? 9.109 -34.656 -25.438 1 90.94 337 LEU B O 1
ATOM 6027 N N . ALA B 1 338 ? 10.336 -36.312 -24.703 1 86.44 338 ALA B N 1
ATOM 6028 C CA . ALA B 1 338 ? 10.008 -36.062 -23.312 1 86.44 338 ALA B CA 1
ATOM 6029 C C . ALA B 1 338 ? 10.266 -34.594 -22.953 1 86.44 338 ALA B C 1
ATOM 6031 O O . ALA B 1 338 ? 11.414 -34.125 -22.984 1 86.44 338 ALA B O 1
ATOM 6032 N N . GLY B 1 339 ? 9.117 -33.875 -22.656 1 82.5 339 GLY B N 1
ATOM 6033 C CA . GLY B 1 339 ? 9.211 -32.5 -22.25 1 82.5 339 GLY B CA 1
ATOM 6034 C C . GLY B 1 339 ? 9.508 -31.547 -23.406 1 82.5 339 GLY B C 1
ATOM 6035 O O . GLY B 1 339 ? 9.828 -30.375 -23.188 1 82.5 339 GLY B O 1
ATOM 6036 N N . ASN B 1 340 ? 9.5 -32.094 -24.641 1 89.25 340 ASN B N 1
ATOM 6037 C CA . ASN B 1 340 ? 9.898 -31.297 -25.781 1 89.25 340 ASN B CA 1
ATOM 6038 C C . ASN B 1 340 ? 9 -31.547 -26.984 1 89.25 340 ASN B C 1
ATOM 6040 O O . ASN B 1 340 ? 9.438 -31.422 -28.125 1 89.25 340 ASN B O 1
ATOM 6044 N N . GLY B 1 341 ? 7.801 -31.984 -26.688 1 89 341 GLY B N 1
ATOM 6045 C CA . GLY B 1 341 ? 6.805 -32.125 -27.75 1 89 341 GLY B CA 1
ATOM 6046 C C . GLY B 1 341 ? 6.949 -33.406 -28.531 1 89 341 GLY B C 1
ATOM 6047 O O . GLY B 1 341 ? 7.172 -34.469 -27.953 1 89 341 GLY B O 1
ATOM 6048 N N . CYS B 1 342 ? 6.723 -33.219 -29.953 1 94 342 CYS B N 1
ATOM 6049 C CA . CYS B 1 342 ? 6.719 -34.406 -30.781 1 94 342 CYS B CA 1
ATOM 6050 C C . CYS B 1 342 ? 7.262 -34.094 -32.188 1 94 342 CYS B C 1
ATOM 6052 O O . CYS B 1 342 ? 7.23 -32.969 -32.625 1 94 342 CYS B O 1
ATOM 6054 N N . LEU B 1 343 ? 7.836 -35.125 -32.719 1 94.5 343 LEU B N 1
ATOM 6055 C CA . LEU B 1 343 ? 8.305 -35.094 -34.094 1 94.5 343 LEU B CA 1
ATOM 6056 C C . LEU B 1 343 ? 7.414 -35.906 -35.031 1 94.5 343 LEU B C 1
ATOM 6058 O O . LEU B 1 343 ? 6.988 -37 -34.625 1 94.5 343 LEU B O 1
ATOM 6062 N N . HIS B 1 344 ? 7.129 -35.281 -36.094 1 95.38 344 HIS B N 1
ATOM 6063 C CA . HIS B 1 344 ? 6.375 -35.969 -37.125 1 95.38 344 HIS B CA 1
ATOM 6064 C C . HIS B 1 344 ? 7.047 -35.844 -38.5 1 95.38 344 HIS B C 1
ATOM 6066 O O . HIS B 1 344 ? 7.602 -34.812 -38.812 1 95.38 344 HIS B O 1
ATOM 6072 N N . ALA B 1 345 ? 7.031 -37.031 -39.188 1 94.62 345 ALA B N 1
ATOM 6073 C CA . ALA B 1 345 ? 7.562 -37.031 -40.531 1 94.62 345 ALA B CA 1
ATOM 6074 C C . ALA B 1 345 ? 6.469 -37.344 -41.562 1 94.62 345 ALA B C 1
ATOM 6076 O O . ALA B 1 345 ? 5.609 -38.188 -41.312 1 94.62 345 ALA B O 1
ATOM 6077 N N . ALA B 1 346 ? 6.477 -36.625 -42.594 1 93.81 346 ALA B N 1
ATOM 6078 C CA . ALA B 1 346 ? 5.484 -36.844 -43.625 1 93.81 346 ALA B CA 1
ATOM 6079 C C . ALA B 1 346 ? 6.082 -36.594 -45 1 93.81 346 ALA B C 1
ATOM 6081 O O . ALA B 1 346 ? 7.062 -35.875 -45.156 1 93.81 346 ALA B O 1
ATOM 6082 N N . LEU B 1 347 ? 5.5 -37.281 -45.938 1 93.19 347 LEU B N 1
ATOM 6083 C CA . LEU B 1 347 ? 5.855 -37.031 -47.344 1 93.19 347 LEU B CA 1
ATOM 6084 C C . LEU B 1 347 ? 5.113 -35.844 -47.875 1 93.19 347 LEU B C 1
ATOM 6086 O O . LEU B 1 347 ? 3.881 -35.812 -47.906 1 93.19 347 LEU B O 1
ATOM 6090 N N . CYS B 1 348 ? 5.859 -34.812 -48.188 1 92.44 348 CYS B N 1
ATOM 6091 C CA . CYS B 1 348 ? 5.262 -33.594 -48.719 1 92.44 348 CYS B CA 1
ATOM 6092 C C . CYS B 1 348 ? 6.07 -33.062 -49.875 1 92.44 348 CYS B C 1
ATOM 6094 O O . CYS B 1 348 ? 7.281 -33.281 -49.969 1 92.44 348 CYS B O 1
ATOM 6096 N N . PRO B 1 349 ? 5.312 -32.375 -50.75 1 91.69 349 PRO B N 1
ATOM 6097 C CA . PRO B 1 349 ? 6.082 -31.672 -51.781 1 91.69 349 PRO B CA 1
ATOM 6098 C C . PRO B 1 349 ? 6.891 -30.5 -51.219 1 91.69 349 PRO B C 1
ATOM 6100 O O . PRO B 1 349 ? 6.43 -29.812 -50.312 1 91.69 349 PRO B O 1
ATOM 6103 N N . GLY B 1 350 ? 8.016 -30.359 -51.812 1 86.94 350 GLY B N 1
ATOM 6104 C CA . GLY B 1 350 ? 8.836 -29.234 -51.375 1 86.94 350 GLY B CA 1
ATOM 6105 C C . GLY B 1 350 ? 10.156 -29.672 -50.75 1 86.94 350 GLY B C 1
ATOM 6106 O O . GLY B 1 350 ? 10.539 -30.844 -50.875 1 86.94 350 GLY B O 1
ATOM 6107 N N . PRO B 1 351 ? 10.82 -28.734 -50.125 1 88.88 351 PRO B N 1
ATOM 6108 C CA . PRO B 1 351 ? 12.133 -29.062 -49.531 1 88.88 351 PRO B CA 1
ATOM 6109 C C . PRO B 1 351 ? 12.039 -30 -48.344 1 88.88 351 PRO B C 1
ATOM 6111 O O . PRO B 1 351 ? 11.172 -29.844 -47.5 1 88.88 351 PRO B O 1
ATOM 6114 N N . GLY B 1 352 ? 12.844 -31.031 -48.406 1 94.19 352 GLY B N 1
ATOM 6115 C CA . GLY B 1 352 ? 12.914 -32.031 -47.344 1 94.19 352 GLY B CA 1
ATOM 6116 C C . GLY B 1 352 ? 14 -33.062 -47.562 1 94.19 352 GLY B C 1
ATOM 6117 O O . GLY B 1 352 ? 14.922 -32.844 -48.375 1 94.19 352 GLY B O 1
ATOM 6118 N N . ILE B 1 353 ? 13.867 -34.156 -46.781 1 95.25 353 ILE B N 1
ATOM 6119 C CA . ILE B 1 353 ? 14.867 -35.219 -46.875 1 95.25 353 ILE B CA 1
ATOM 6120 C C . ILE B 1 353 ? 14.5 -36.188 -48 1 95.25 353 ILE B C 1
ATOM 6122 O O . ILE B 1 353 ? 13.336 -36.531 -48.188 1 95.25 353 ILE B O 1
ATOM 6126 N N . ASP B 1 354 ? 15.469 -36.562 -48.781 1 95.31 354 ASP B N 1
ATOM 6127 C CA . ASP B 1 354 ? 15.281 -37.562 -49.844 1 95.31 354 ASP B CA 1
ATOM 6128 C C . ASP B 1 354 ? 14.68 -38.844 -49.312 1 95.31 354 ASP B C 1
ATOM 6130 O O . ASP B 1 354 ? 15.273 -39.5 -48.438 1 95.31 354 ASP B O 1
ATOM 6134 N N . PRO B 1 355 ? 13.586 -39.281 -49.906 1 95.56 355 PRO B N 1
ATOM 6135 C CA . PRO B 1 355 ? 12.914 -40.469 -49.375 1 95.56 355 PRO B CA 1
ATOM 6136 C C . PRO B 1 355 ? 13.781 -41.719 -49.469 1 95.56 355 PRO B C 1
ATOM 6138 O O . PRO B 1 355 ? 13.703 -42.594 -48.625 1 95.56 355 PRO B O 1
ATOM 6141 N N . ASP B 1 356 ? 14.555 -41.812 -50.5 1 94.75 356 ASP B N 1
ATOM 6142 C CA . ASP B 1 356 ? 15.398 -42.969 -50.688 1 94.75 356 ASP B CA 1
ATOM 6143 C C . ASP B 1 356 ? 16.469 -43.062 -49.594 1 94.75 356 ASP B C 1
ATOM 6145 O O . ASP B 1 356 ? 16.75 -44.125 -49.062 1 94.75 356 ASP B O 1
ATOM 6149 N N . LYS B 1 357 ? 16.953 -41.906 -49.312 1 95.12 357 LYS B N 1
ATOM 6150 C CA . LYS B 1 357 ? 17.969 -41.875 -48.25 1 95.12 357 LYS B CA 1
ATOM 6151 C C . LYS B 1 357 ? 17.359 -42.125 -46.875 1 95.12 357 LYS B C 1
ATOM 6153 O O . LYS B 1 357 ? 17.984 -42.75 -46.031 1 95.12 357 LYS B O 1
ATOM 6158 N N . TRP B 1 358 ? 16.219 -41.625 -46.688 1 95.25 358 TRP B N 1
ATOM 6159 C CA . TRP B 1 358 ? 15.477 -41.844 -45.438 1 95.25 358 TRP B CA 1
ATOM 6160 C C . TRP B 1 358 ? 15.203 -43.312 -45.219 1 95.25 358 TRP B C 1
ATOM 6162 O O . TRP B 1 358 ? 15.43 -43.844 -44.125 1 95.25 358 TRP B O 1
ATOM 6172 N N . ARG B 1 359 ? 14.758 -44.062 -46.281 1 93.19 359 ARG B N 1
ATOM 6173 C CA . ARG B 1 359 ? 14.352 -45.438 -46.188 1 93.19 359 ARG B CA 1
ATOM 6174 C C . ARG B 1 359 ? 15.555 -46.375 -46.031 1 93.19 359 ARG B C 1
ATOM 6176 O O . ARG B 1 359 ? 15.484 -47.406 -45.375 1 93.19 359 ARG B O 1
ATOM 6183 N N . SER B 1 360 ? 16.609 -45.906 -46.625 1 93.44 360 SER B N 1
ATOM 6184 C CA . SER B 1 360 ? 17.781 -46.781 -46.688 1 93.44 360 SER B CA 1
ATOM 6185 C C . SER B 1 360 ? 18.656 -46.594 -45.438 1 93.44 360 SER B C 1
ATOM 6187 O O . SER B 1 360 ? 19.516 -47.438 -45.156 1 93.44 360 SER B O 1
ATOM 6189 N N . GLY B 1 361 ? 18.406 -45.562 -44.812 1 93.75 361 GLY B N 1
ATOM 6190 C CA . GLY B 1 361 ? 19.297 -45.25 -43.719 1 93.75 361 GLY B CA 1
ATOM 6191 C C . GLY B 1 361 ? 18.703 -45.531 -42.375 1 93.75 361 GLY B C 1
ATOM 6192 O O . GLY B 1 361 ? 17.5 -45.812 -42.25 1 93.75 361 GLY B O 1
ATOM 6193 N N . ARG B 1 362 ? 19.641 -45.562 -41.312 1 95.88 362 ARG B N 1
ATOM 6194 C CA . ARG B 1 362 ? 19.203 -45.625 -39.938 1 95.88 362 ARG B CA 1
ATOM 6195 C C . ARG B 1 362 ? 18.953 -44.25 -39.344 1 95.88 362 ARG B C 1
ATOM 6197 O O . ARG B 1 362 ? 19.891 -43.469 -39.188 1 95.88 362 ARG B O 1
ATOM 6204 N N . ILE B 1 363 ? 17.688 -44.062 -38.969 1 96.75 363 ILE B N 1
ATOM 6205 C CA . ILE B 1 363 ? 17.281 -42.75 -38.5 1 96.75 363 ILE B CA 1
ATOM 6206 C C . ILE B 1 363 ? 17.391 -42.688 -36.969 1 96.75 363 ILE B C 1
ATOM 6208 O O . ILE B 1 363 ? 16.859 -43.562 -36.281 1 96.75 363 ILE B O 1
ATOM 6212 N N . THR B 1 364 ? 18.078 -41.688 -36.438 1 97.19 364 THR B N 1
ATOM 6213 C CA . THR B 1 364 ? 18.156 -41.438 -35 1 97.19 364 THR B CA 1
ATOM 6214 C C . THR B 1 364 ? 17.859 -39.969 -34.719 1 97.19 364 THR B C 1
ATOM 6216 O O . THR B 1 364 ? 18.078 -39.094 -35.562 1 97.19 364 THR B O 1
ATOM 6219 N N . VAL B 1 365 ? 17.219 -39.781 -33.562 1 97.06 365 VAL B N 1
ATOM 6220 C CA . VAL B 1 365 ? 16.922 -38.438 -33.094 1 97.06 365 VAL B CA 1
ATOM 6221 C C . VAL B 1 365 ? 17.703 -38.156 -31.828 1 97.06 365 VAL B C 1
ATOM 6223 O O . VAL B 1 365 ? 17.766 -39 -30.922 1 97.06 365 VAL B O 1
ATOM 6226 N N . ARG B 1 366 ? 18.328 -37.062 -31.797 1 95.69 366 ARG B N 1
ATOM 6227 C CA . ARG B 1 366 ? 19.094 -36.656 -30.625 1 95.69 366 ARG B CA 1
ATOM 6228 C C . ARG B 1 366 ? 19.094 -35.125 -30.5 1 95.69 366 ARG B C 1
ATOM 6230 O O . ARG B 1 366 ? 18.469 -34.438 -31.281 1 95.69 366 ARG B O 1
ATOM 6237 N N . TYR B 1 367 ? 19.766 -34.719 -29.453 1 94.5 367 TYR B N 1
ATOM 6238 C CA . TYR B 1 367 ? 19.953 -33.281 -29.266 1 94.5 367 TYR B CA 1
ATOM 6239 C C . TYR B 1 367 ? 21.375 -32.875 -29.609 1 94.5 367 TYR B C 1
ATOM 6241 O O . TYR B 1 367 ? 22.203 -33.688 -30 1 94.5 367 TYR B O 1
ATOM 6249 N N . ARG B 1 368 ? 21.531 -31.594 -29.547 1 91.19 368 ARG B N 1
ATOM 6250 C CA . ARG B 1 368 ? 22.766 -31 -30.031 1 91.19 368 ARG B CA 1
ATOM 6251 C C . ARG B 1 368 ? 23.953 -31.484 -29.188 1 91.19 368 ARG B C 1
ATOM 6253 O O . ARG B 1 368 ? 23.859 -31.625 -27.969 1 91.19 368 ARG B O 1
ATOM 6260 N N . ARG B 1 369 ? 25.062 -31.781 -29.844 1 89.44 369 ARG B N 1
ATOM 6261 C CA . ARG B 1 369 ? 26.359 -32.094 -29.219 1 89.44 369 ARG B CA 1
ATOM 6262 C C . ARG B 1 369 ? 27.422 -31.094 -29.641 1 89.44 369 ARG B C 1
ATOM 6264 O O . ARG B 1 369 ? 27.281 -30.422 -30.656 1 89.44 369 ARG B O 1
ATOM 6271 N N . ALA B 1 370 ? 28.422 -31.031 -28.734 1 87 370 ALA B N 1
ATOM 6272 C CA . ALA B 1 370 ? 29.531 -30.109 -29.047 1 87 370 ALA B CA 1
ATOM 6273 C C . ALA B 1 370 ? 30.188 -30.469 -30.375 1 87 370 ALA B C 1
ATOM 6275 O O . ALA B 1 370 ? 30.469 -31.641 -30.625 1 87 370 ALA B O 1
ATOM 6276 N N . GLY B 1 371 ? 30.25 -29.531 -31.234 1 87.38 371 GLY B N 1
ATOM 6277 C CA . GLY B 1 371 ? 30.969 -29.75 -32.469 1 87.38 371 GLY B CA 1
ATOM 6278 C C . GLY B 1 371 ? 30.062 -30.094 -33.656 1 87.38 371 GLY B C 1
ATOM 6279 O O . GLY B 1 371 ? 30.516 -30.219 -34.781 1 87.38 371 GLY B O 1
ATOM 6280 N N . ASP B 1 372 ? 28.812 -30.234 -33.344 1 93.06 372 ASP B N 1
ATOM 6281 C CA . ASP B 1 372 ? 27.891 -30.531 -34.438 1 93.06 372 ASP B CA 1
ATOM 6282 C C . ASP B 1 372 ? 28 -29.5 -35.562 1 93.06 372 ASP B C 1
ATOM 6284 O O . ASP B 1 372 ? 28.062 -28.297 -35.312 1 93.06 372 ASP B O 1
ATOM 6288 N N . ARG B 1 373 ? 28.109 -30 -36.781 1 93.94 373 ARG B N 1
ATOM 6289 C CA . ARG B 1 373 ? 28.203 -29.172 -38 1 93.94 373 ARG B CA 1
ATOM 6290 C C . ARG B 1 373 ? 27.281 -29.703 -39.094 1 93.94 373 ARG B C 1
ATOM 6292 O O . ARG B 1 373 ? 26.984 -30.906 -39.125 1 93.94 373 ARG B O 1
ATOM 6299 N N . LEU B 1 374 ? 26.844 -28.812 -39.781 1 90 374 LEU B N 1
ATOM 6300 C CA . LEU B 1 374 ? 26.062 -29.234 -40.969 1 90 374 LEU B CA 1
ATOM 6301 C C . LEU B 1 374 ? 26.219 -28.25 -42.094 1 90 374 LEU B C 1
ATOM 6303 O O . LEU B 1 374 ? 26.625 -27.109 -41.906 1 90 374 LEU B O 1
ATOM 6307 N N . GLU B 1 375 ? 26.094 -28.766 -43.312 1 94.62 375 GLU B N 1
ATOM 6308 C CA . GLU B 1 375 ? 25.953 -27.938 -44.5 1 94.62 375 GLU B CA 1
ATOM 6309 C C . GLU B 1 375 ? 24.5 -27.75 -44.906 1 94.62 375 GLU B C 1
ATOM 6311 O O . GLU B 1 375 ? 23.891 -28.656 -45.5 1 94.62 375 GLU B O 1
ATOM 6316 N N . PRO B 1 376 ? 23.984 -26.562 -44.531 1 93.12 376 PRO B N 1
ATOM 6317 C CA . PRO B 1 376 ? 22.562 -26.359 -44.844 1 93.12 376 PRO B CA 1
ATOM 6318 C C . PRO B 1 376 ? 22.281 -26.391 -46.344 1 93.12 376 PRO B C 1
ATOM 6320 O O . PRO B 1 376 ? 23.094 -25.906 -47.156 1 93.12 376 PRO B O 1
ATOM 6323 N N . ALA B 1 377 ? 21.125 -26.906 -46.594 1 90.44 377 ALA B N 1
ATOM 6324 C CA . ALA B 1 377 ? 20.703 -26.875 -48 1 90.44 377 ALA B CA 1
ATOM 6325 C C . ALA B 1 377 ? 20.625 -25.453 -48.531 1 90.44 377 ALA B C 1
ATOM 6327 O O . ALA B 1 377 ? 19.969 -24.594 -47.906 1 90.44 377 ALA B O 1
ATOM 6328 N N . GLY B 1 378 ? 21.312 -25.125 -49.625 1 84.69 378 GLY B N 1
ATOM 6329 C CA . GLY B 1 378 ? 21.266 -23.797 -50.25 1 84.69 378 GLY B CA 1
ATOM 6330 C C . GLY B 1 378 ? 22.391 -22.891 -49.781 1 84.69 378 GLY B C 1
ATOM 6331 O O . GLY B 1 378 ? 22.516 -21.75 -50.219 1 84.69 378 GLY B O 1
ATOM 6332 N N . ARG B 1 379 ? 23.109 -23.344 -48.781 1 88.25 379 ARG B N 1
ATOM 6333 C CA . ARG B 1 379 ? 24.25 -22.578 -48.281 1 88.25 379 ARG B CA 1
ATOM 6334 C C . ARG B 1 379 ? 25.531 -23.406 -48.344 1 88.25 379 ARG B C 1
ATOM 6336 O O . ARG B 1 379 ? 25.578 -24.516 -47.812 1 88.25 379 ARG B O 1
ATOM 6343 N N . ARG B 1 380 ? 26.516 -22.875 -48.969 1 87.94 380 ARG B N 1
ATOM 6344 C CA . ARG B 1 380 ? 27.766 -23.609 -49.156 1 87.94 380 ARG B CA 1
ATOM 6345 C C . ARG B 1 380 ? 28.609 -23.609 -47.875 1 87.94 380 ARG B C 1
ATOM 6347 O O . ARG B 1 380 ? 28.688 -22.594 -47.188 1 87.94 380 ARG B O 1
ATOM 6354 N N . GLY B 1 381 ? 29.172 -24.781 -47.625 1 91.44 381 GLY B N 1
ATOM 6355 C CA . GLY B 1 381 ? 30.125 -24.891 -46.531 1 91.44 381 GLY B CA 1
ATOM 6356 C C . GLY B 1 381 ? 29.516 -25.469 -45.281 1 91.44 381 GLY B C 1
ATOM 6357 O O . GLY B 1 381 ? 28.328 -25.297 -45 1 91.44 381 GLY B O 1
ATOM 6358 N N . HIS B 1 382 ? 30.375 -26.219 -44.531 1 93.25 382 HIS B N 1
ATOM 6359 C CA . HIS B 1 382 ? 29.969 -26.75 -43.25 1 93.25 382 HIS B CA 1
ATOM 6360 C C . HIS B 1 382 ? 30.016 -25.688 -42.156 1 93.25 382 HIS B C 1
ATOM 6362 O O . HIS B 1 382 ? 31.016 -24.969 -42.031 1 93.25 382 HIS B O 1
ATOM 6368 N N . HIS B 1 383 ? 28.922 -25.516 -41.469 1 94.31 383 HIS B N 1
ATOM 6369 C CA . HIS B 1 383 ? 28.797 -24.516 -40.438 1 94.31 383 HIS B CA 1
ATOM 6370 C C . HIS B 1 383 ? 28.5 -25.172 -39.094 1 94.31 383 HIS B C 1
ATOM 6372 O O . HIS B 1 383 ? 27.781 -26.156 -39 1 94.31 383 HIS B O 1
ATOM 6378 N N . GLU B 1 384 ? 29.062 -24.562 -38.062 1 94.12 384 GLU B N 1
ATOM 6379 C CA . GLU B 1 384 ? 28.719 -25 -36.719 1 94.12 384 GLU B CA 1
ATOM 6380 C C . GLU B 1 384 ? 27.266 -24.688 -36.375 1 94.12 384 GLU B C 1
ATOM 6382 O O . GLU B 1 384 ? 26.766 -23.609 -36.688 1 94.12 384 GLU B O 1
ATOM 6387 N N . LEU B 1 385 ? 26.641 -25.719 -35.781 1 92.44 385 LEU B N 1
ATOM 6388 C CA . LEU B 1 385 ? 25.25 -25.531 -35.406 1 92.44 385 LEU B CA 1
ATOM 6389 C C . LEU B 1 385 ? 25.094 -24.328 -34.5 1 92.44 385 LEU B C 1
ATOM 6391 O O . LEU B 1 385 ? 24.125 -23.562 -34.625 1 92.44 385 LEU B O 1
ATOM 6395 N N . LYS B 1 386 ? 26 -24.156 -33.562 1 89.88 386 LYS B N 1
ATOM 6396 C CA . LYS B 1 386 ? 25.984 -23.016 -32.625 1 89.88 386 LYS B CA 1
ATOM 6397 C C . LYS B 1 386 ? 25.891 -21.703 -33.375 1 89.88 386 LYS B C 1
ATOM 6399 O O . LYS B 1 386 ? 25.109 -20.812 -33.031 1 89.88 386 LYS B O 1
ATOM 6404 N N . LYS B 1 387 ? 26.609 -21.562 -34.438 1 91 387 LYS B N 1
ATOM 6405 C CA . LYS B 1 387 ? 26.641 -20.328 -35.219 1 91 387 LYS B CA 1
ATOM 6406 C C . LYS B 1 387 ? 25.344 -20.125 -35.969 1 91 387 LYS B C 1
ATOM 6408 O O . LYS B 1 387 ? 24.859 -19 -36.094 1 91 387 LYS B O 1
ATOM 6413 N N . LEU B 1 388 ? 24.875 -21.234 -36.438 1 91.62 388 LEU B N 1
ATOM 6414 C CA . LEU B 1 388 ? 23.609 -21.156 -37.156 1 91.62 388 LEU B CA 1
ATOM 6415 C C . LEU B 1 388 ? 22.484 -20.688 -36.219 1 91.62 388 LEU B C 1
ATOM 6417 O O . LEU B 1 388 ? 21.656 -19.859 -36.594 1 91.62 388 LEU B O 1
ATOM 6421 N N . PHE B 1 389 ? 22.469 -21.25 -35.031 1 91.69 389 PHE B N 1
ATOM 6422 C CA . PHE B 1 389 ? 21.484 -20.844 -34.031 1 91.69 389 PHE B CA 1
ATOM 6423 C C . PHE B 1 389 ? 21.609 -19.359 -33.719 1 91.69 389 PHE B C 1
ATOM 6425 O O . PHE B 1 389 ? 20.609 -18.656 -33.625 1 91.69 389 PHE B O 1
ATOM 6432 N N . GLN B 1 390 ? 22.781 -18.844 -33.562 1 88.75 390 GLN B N 1
ATOM 6433 C CA . GLN B 1 390 ? 23.016 -17.438 -33.25 1 88.75 390 GLN B CA 1
ATOM 6434 C C . GLN B 1 390 ? 22.531 -16.531 -34.375 1 88.75 390 GLN B C 1
ATOM 6436 O O . GLN B 1 390 ? 21.875 -15.523 -34.094 1 88.75 390 GLN B O 1
ATOM 6441 N N . GLU B 1 391 ? 22.828 -16.984 -35.562 1 90.06 391 GLU B N 1
ATOM 6442 C CA . GLU B 1 391 ? 22.406 -16.203 -36.75 1 90.06 391 GLU B CA 1
ATOM 6443 C C . GLU B 1 391 ? 20.875 -16.141 -36.844 1 90.06 391 GLU B C 1
ATOM 6445 O O . GLU B 1 391 ? 20.312 -15.125 -37.25 1 90.06 391 GLU B O 1
ATOM 6450 N N . ALA B 1 392 ? 20.281 -17.203 -36.438 1 89.12 392 ALA B N 1
ATOM 6451 C CA . ALA B 1 392 ? 18.828 -17.281 -36.5 1 89.12 392 ALA B CA 1
ATOM 6452 C C . ALA B 1 392 ? 18.188 -16.562 -35.281 1 89.12 392 ALA B C 1
ATOM 6454 O O . ALA B 1 392 ? 16.969 -16.422 -35.219 1 89.12 392 ALA B O 1
ATOM 6455 N N . GLY B 1 393 ? 18.984 -16.156 -34.281 1 86.94 393 GLY B N 1
ATOM 6456 C CA . GLY B 1 393 ? 18.484 -15.461 -33.094 1 86.94 393 GLY B CA 1
ATOM 6457 C C . GLY B 1 393 ? 17.797 -16.391 -32.094 1 86.94 393 GLY B C 1
ATOM 6458 O O . GLY B 1 393 ? 16.969 -15.945 -31.312 1 86.94 393 GLY B O 1
ATOM 6459 N N . LEU B 1 394 ? 18.062 -17.641 -32.219 1 88.94 394 LEU B N 1
ATOM 6460 C CA . LEU B 1 394 ? 17.484 -18.594 -31.266 1 88.94 394 LEU B CA 1
ATOM 6461 C C . LEU B 1 394 ? 18.109 -18.422 -29.875 1 88.94 394 LEU B C 1
ATOM 6463 O O . LEU B 1 394 ? 19.328 -18.516 -29.734 1 88.94 394 LEU B O 1
ATOM 6467 N N . PRO B 1 395 ? 17.25 -18.234 -28.938 1 88.31 395 PRO B N 1
ATOM 6468 C CA . PRO B 1 395 ? 17.797 -18.094 -27.578 1 88.31 395 PRO B CA 1
ATOM 6469 C C . PRO B 1 395 ? 18.516 -19.359 -27.109 1 88.31 395 PRO B C 1
ATOM 6471 O O . PRO B 1 395 ? 18.156 -20.469 -27.516 1 88.31 395 PRO B O 1
ATOM 6474 N N . PRO B 1 396 ? 19.453 -19.172 -26.234 1 86 396 PRO B N 1
ATOM 6475 C CA . PRO B 1 396 ? 20.297 -20.297 -25.812 1 86 396 PRO B CA 1
ATOM 6476 C C . PRO B 1 396 ? 19.5 -21.453 -25.219 1 86 396 PRO B C 1
ATOM 6478 O O . PRO B 1 396 ? 19.828 -22.609 -25.453 1 86 396 PRO B O 1
ATOM 6481 N N . TRP B 1 397 ? 18.484 -21.172 -24.516 1 84.88 397 TRP B N 1
ATOM 6482 C CA . TRP B 1 397 ? 17.75 -22.219 -23.828 1 84.88 397 TRP B CA 1
ATOM 6483 C C . TRP B 1 397 ? 16.875 -23 -24.797 1 84.88 397 TRP B C 1
ATOM 6485 O O . TRP B 1 397 ? 16.391 -24.078 -24.469 1 84.88 397 TRP B O 1
ATOM 6495 N N . LEU B 1 398 ? 16.766 -22.5 -25.938 1 86.62 398 LEU B N 1
ATOM 6496 C CA . LEU B 1 398 ? 16.016 -23.219 -26.953 1 86.62 398 LEU B CA 1
ATOM 6497 C C . LEU B 1 398 ? 16.953 -24.016 -27.859 1 86.62 398 LEU B C 1
ATOM 6499 O O . LEU B 1 398 ? 16.531 -24.953 -28.531 1 86.62 398 LEU B O 1
ATOM 6503 N N . ARG B 1 399 ? 18.188 -23.656 -27.891 1 89.12 399 ARG B N 1
ATOM 6504 C CA . ARG B 1 399 ? 19.156 -24.266 -28.797 1 89.12 399 ARG B CA 1
ATOM 6505 C C . ARG B 1 399 ? 19.391 -25.734 -28.438 1 89.12 399 ARG B C 1
ATOM 6507 O O . ARG B 1 399 ? 19.391 -26.609 -29.312 1 89.12 399 ARG B O 1
ATOM 6514 N N . ASP B 1 400 ? 19.453 -25.922 -27.141 1 86.25 400 ASP B N 1
ATOM 6515 C CA . ASP B 1 400 ? 19.734 -27.281 -26.688 1 86.25 4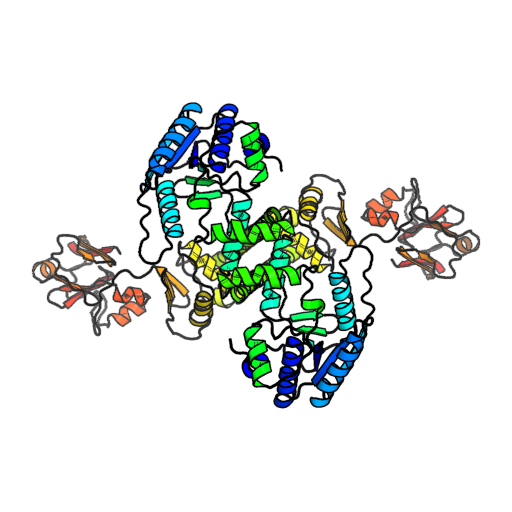00 ASP B CA 1
ATOM 6516 C C . ASP B 1 400 ? 18.516 -28.188 -26.859 1 86.25 400 ASP B C 1
ATOM 6518 O O . ASP B 1 400 ? 18.641 -29.422 -26.828 1 86.25 400 ASP B O 1
ATOM 6522 N N . ARG B 1 401 ? 17.422 -27.594 -27.125 1 88.69 401 ARG B N 1
ATOM 6523 C CA . ARG B 1 401 ? 16.188 -28.359 -27.172 1 88.69 401 ARG B CA 1
ATOM 6524 C C . ARG B 1 401 ? 15.758 -28.625 -28.609 1 88.69 401 ARG B C 1
ATOM 6526 O O . ARG B 1 401 ? 14.742 -29.281 -28.844 1 88.69 401 ARG B O 1
ATOM 6533 N N . GLN B 1 402 ? 16.531 -28.203 -29.453 1 92 402 GLN B N 1
ATOM 6534 C CA . GLN B 1 402 ? 16.234 -28.469 -30.859 1 92 402 GLN B CA 1
ATOM 6535 C C . GLN B 1 402 ? 16.5 -29.938 -31.203 1 92 402 GLN B C 1
ATOM 6537 O O . GLN B 1 402 ? 17.641 -30.406 -31.109 1 92 402 GLN B O 1
ATOM 6542 N N . PRO B 1 403 ? 15.484 -30.578 -31.641 1 94.44 403 PRO B N 1
ATOM 6543 C CA . PRO B 1 403 ? 15.734 -31.969 -32.031 1 94.44 403 PRO B CA 1
ATOM 6544 C C . PRO B 1 403 ? 16.516 -32.094 -33.344 1 94.44 403 PRO B C 1
ATOM 6546 O O . PRO B 1 403 ? 16.297 -31.312 -34.281 1 94.44 403 PRO B O 1
ATOM 6549 N N . ILE B 1 404 ? 17.438 -33.031 -33.344 1 96 404 ILE B N 1
ATOM 6550 C CA . ILE B 1 404 ? 18.266 -33.281 -34.531 1 96 404 ILE B CA 1
ATOM 6551 C C . ILE B 1 404 ? 18 -34.688 -35.062 1 96 404 ILE B C 1
ATOM 6553 O O . ILE B 1 404 ? 18.094 -35.656 -34.312 1 96 404 ILE B O 1
ATOM 6557 N N . VAL B 1 405 ? 17.609 -34.719 -36.281 1 96.69 405 VAL B N 1
ATOM 6558 C CA . VAL B 1 405 ? 17.422 -36 -36.969 1 96.69 405 VAL B CA 1
ATOM 6559 C C . VAL B 1 405 ? 18.688 -36.406 -37.688 1 96.69 405 VAL B C 1
ATOM 6561 O O . VAL B 1 405 ? 19.219 -35.656 -38.5 1 96.69 405 VAL B O 1
ATOM 6564 N N . CYS B 1 406 ? 19.156 -37.562 -37.406 1 96.69 406 CYS B N 1
ATOM 6565 C CA . CYS B 1 406 ? 20.359 -38.094 -38.062 1 96.69 406 CYS B CA 1
ATOM 6566 C C . CYS B 1 406 ? 20.047 -39.312 -38.875 1 96.69 406 CYS B C 1
ATOM 6568 O O . CYS B 1 406 ? 19.172 -40.125 -38.5 1 96.69 406 CYS B O 1
ATOM 6570 N N . ILE B 1 407 ? 20.688 -39.406 -40.031 1 96.88 407 ILE B N 1
ATOM 6571 C CA . ILE B 1 407 ? 20.641 -40.594 -40.844 1 96.88 407 ILE B CA 1
ATOM 6572 C C . ILE B 1 407 ? 22.031 -41.219 -40.906 1 96.88 407 ILE B C 1
ATOM 6574 O O . ILE B 1 407 ? 22.984 -40.625 -41.375 1 96.88 407 ILE B O 1
ATOM 6578 N N . ASP B 1 408 ? 22.172 -42.375 -40.406 1 95.75 408 ASP B N 1
ATOM 6579 C CA . ASP B 1 408 ? 23.422 -43.125 -40.344 1 95.75 408 ASP B CA 1
ATOM 6580 C C . ASP B 1 408 ? 24.5 -42.312 -39.625 1 95.75 408 ASP B C 1
ATOM 6582 O O . ASP B 1 408 ? 25.641 -42.219 -40.094 1 95.75 408 ASP B O 1
ATOM 6586 N N . GLY B 1 409 ? 24.062 -41.562 -38.562 1 93.5 409 GLY B N 1
ATOM 6587 C CA . GLY B 1 409 ? 24.969 -40.844 -37.656 1 93.5 409 GLY B CA 1
ATOM 6588 C C . GLY B 1 409 ? 25.281 -39.438 -38.125 1 93.5 409 GLY B C 1
ATOM 6589 O O . GLY B 1 409 ? 25.984 -38.688 -37.438 1 93.5 409 GLY B O 1
ATOM 6590 N N . ARG B 1 410 ? 24.766 -39.094 -39.281 1 95.19 410 ARG B N 1
ATOM 6591 C CA . ARG B 1 410 ? 25.016 -37.75 -39.812 1 95.19 410 ARG B CA 1
ATOM 6592 C C . ARG B 1 410 ? 23.766 -36.906 -39.75 1 95.19 410 ARG B C 1
ATOM 6594 O O . ARG B 1 410 ? 22.656 -37.375 -39.969 1 95.19 410 ARG B O 1
ATOM 6601 N N . ILE B 1 411 ? 23.953 -35.656 -39.438 1 96.44 411 ILE B N 1
ATOM 6602 C CA . ILE B 1 411 ? 22.844 -34.719 -39.25 1 96.44 411 ILE B CA 1
ATOM 6603 C C . ILE B 1 411 ? 22.094 -34.531 -40.562 1 96.44 411 ILE B C 1
ATOM 6605 O O . ILE B 1 411 ? 22.688 -34.188 -41.594 1 96.44 411 ILE B O 1
ATOM 6609 N N . ALA B 1 412 ? 20.859 -34.812 -40.531 1 96.19 412 ALA B N 1
ATOM 6610 C CA . ALA B 1 412 ? 20.031 -34.656 -41.719 1 96.19 412 ALA B CA 1
ATOM 6611 C C . ALA B 1 412 ? 19.141 -33.406 -41.625 1 96.19 412 ALA B C 1
ATOM 6613 O O . ALA B 1 412 ? 18.938 -32.688 -42.594 1 96.19 412 ALA B O 1
ATOM 6614 N N . SER B 1 413 ? 18.656 -33.188 -40.438 1 94.94 413 SER B N 1
ATOM 6615 C CA . SER B 1 413 ? 17.797 -32.031 -40.219 1 94.94 413 SER B CA 1
ATOM 6616 C C . SER B 1 413 ? 17.844 -31.578 -38.781 1 94.94 413 SER B C 1
ATOM 6618 O O . SER B 1 413 ? 18.062 -32.375 -37.875 1 94.94 413 SER B O 1
ATOM 6620 N N . VAL B 1 414 ? 17.656 -30.328 -38.531 1 94.19 414 VAL B N 1
ATOM 6621 C CA . VAL B 1 414 ? 17.688 -29.703 -37.219 1 94.19 414 VAL B CA 1
ATOM 6622 C C . VAL B 1 414 ? 16.391 -28.922 -37 1 94.19 414 VAL B C 1
ATOM 6624 O O . VAL B 1 414 ? 15.961 -28.156 -37.875 1 94.19 414 VAL B O 1
ATOM 6627 N N . GLY B 1 415 ? 15.812 -29.078 -35.719 1 89.31 415 GLY B N 1
ATOM 6628 C CA . GLY B 1 415 ? 14.617 -28.328 -35.344 1 89.31 415 GLY B CA 1
ATOM 6629 C C . GLY B 1 415 ? 13.438 -28.625 -36.281 1 89.31 415 GLY B C 1
ATOM 6630 O O . GLY B 1 415 ? 12.797 -27.703 -36.75 1 89.31 415 GLY B O 1
ATOM 6631 N N . GLY B 1 416 ? 13.359 -29.906 -36.5 1 84.44 416 GLY B N 1
ATOM 6632 C CA . GLY B 1 416 ? 12.422 -30.25 -37.562 1 84.44 416 GLY B CA 1
ATOM 6633 C C . GLY B 1 416 ? 13 -30.078 -38.938 1 84.44 416 GLY B C 1
ATOM 6634 O O . GLY B 1 416 ? 14.031 -30.688 -39.281 1 84.44 416 GLY B O 1
ATOM 6635 N N . SER B 1 417 ? 12.492 -29.062 -39.656 1 73.62 417 SER B N 1
ATOM 6636 C CA . SER B 1 417 ? 13.016 -28.844 -41 1 73.62 417 SER B CA 1
ATOM 6637 C C . SER B 1 417 ? 13.555 -27.422 -41.156 1 73.62 417 SER B C 1
ATOM 6639 O O . SER B 1 417 ? 13.656 -26.906 -42.281 1 73.62 417 SER B O 1
ATOM 6641 N N . GLN B 1 418 ? 13.898 -26.828 -39.969 1 82 418 GLN B N 1
ATOM 6642 C CA . GLN B 1 418 ? 14.453 -25.484 -40.031 1 82 418 GLN B CA 1
ATOM 6643 C C . GLN B 1 418 ? 15.758 -25.469 -40.812 1 82 418 GLN B C 1
ATOM 6645 O O . GLN B 1 418 ? 15.977 -24.578 -41.656 1 82 418 GLN B O 1
ATOM 6650 N N . TRP B 1 419 ? 16.594 -26.469 -40.5 1 88.56 419 TRP B N 1
ATOM 6651 C CA . TRP B 1 419 ? 17.812 -26.641 -41.281 1 88.56 419 TRP B CA 1
ATOM 6652 C C . TRP B 1 419 ? 17.906 -28.062 -41.844 1 88.56 419 TRP B C 1
ATOM 6654 O O . TRP B 1 419 ? 17.781 -29.031 -41.094 1 88.56 419 TRP B O 1
ATOM 6664 N N . LEU B 1 420 ? 18.047 -28.094 -43.125 1 93.38 420 LEU B N 1
ATOM 6665 C CA . LEU B 1 420 ? 18.219 -29.344 -43.844 1 93.38 420 LEU B CA 1
ATOM 6666 C C . LEU B 1 420 ? 19.641 -29.5 -44.375 1 93.38 420 LEU B C 1
ATOM 6668 O O . LEU B 1 420 ? 20.188 -28.562 -44.938 1 93.38 420 LEU B O 1
ATOM 6672 N N . ALA B 1 421 ? 20.172 -30.625 -44.125 1 94.75 421 ALA B N 1
ATOM 6673 C CA . ALA B 1 421 ? 21.516 -30.875 -44.625 1 94.75 421 ALA B CA 1
ATOM 6674 C C . ALA B 1 421 ? 21.516 -31.109 -46.125 1 94.75 421 ALA B C 1
ATOM 6676 O O . ALA B 1 421 ? 20.703 -31.875 -46.625 1 94.75 421 ALA B O 1
ATOM 6677 N N . SER B 1 422 ? 22.422 -30.484 -46.781 1 94.31 422 SER B N 1
ATOM 6678 C CA . SER B 1 422 ? 22.516 -30.578 -48.219 1 94.31 422 SER B CA 1
ATOM 6679 C C . SER B 1 422 ? 22.688 -32.031 -48.688 1 94.31 422 SER B C 1
ATOM 6681 O O . SER B 1 422 ? 22.141 -32.438 -49.719 1 94.31 422 SER B O 1
ATOM 6683 N N . GLU B 1 423 ? 23.406 -32.812 -47.938 1 93.88 423 GLU B N 1
ATOM 6684 C CA . GLU B 1 423 ? 23.703 -34.219 -48.25 1 93.88 423 GLU B CA 1
ATOM 6685 C C . GLU B 1 423 ? 22.438 -35.062 -48.344 1 93.88 423 GLU B C 1
ATOM 6687 O O . GLU B 1 423 ? 22.375 -36.031 -49.094 1 93.88 423 GLU B O 1
ATOM 6692 N N . PHE B 1 424 ? 21.438 -34.656 -47.625 1 95.62 424 PHE B N 1
ATOM 6693 C CA . PHE B 1 424 ? 20.25 -35.5 -47.531 1 95.62 424 PHE B CA 1
ATOM 6694 C C . PHE B 1 424 ? 19.047 -34.844 -48.188 1 95.62 424 PHE B C 1
ATOM 6696 O O . PHE B 1 424 ? 17.969 -35.438 -48.281 1 95.62 424 PHE B O 1
ATOM 6703 N N . ALA B 1 425 ? 19.25 -33.688 -48.656 1 94.5 425 ALA B N 1
ATOM 6704 C CA . ALA B 1 425 ? 18.141 -32.938 -49.25 1 94.5 425 ALA B CA 1
ATOM 6705 C C . ALA B 1 425 ? 17.703 -33.562 -50.594 1 94.5 425 ALA B C 1
ATOM 6707 O O . ALA B 1 425 ? 18.547 -33.906 -51.406 1 94.5 425 ALA B O 1
ATOM 6708 N N . GLY B 1 426 ? 16.406 -33.688 -50.656 1 92.81 426 GLY B N 1
ATOM 6709 C CA . GLY B 1 426 ? 15.852 -34.125 -51.938 1 92.81 426 GLY B CA 1
ATOM 6710 C C . GLY B 1 426 ? 15.625 -32.969 -52.906 1 92.81 426 GLY B C 1
ATOM 6711 O O . GLY B 1 426 ? 15.789 -31.797 -52.562 1 92.81 426 GLY B O 1
ATOM 6712 N N . ALA B 1 427 ? 15.344 -33.344 -54.219 1 91 427 ALA B N 1
ATOM 6713 C CA . ALA B 1 427 ? 15 -32.344 -55.188 1 91 427 ALA B CA 1
ATOM 6714 C C . ALA B 1 427 ? 13.711 -31.609 -54.812 1 91 427 ALA B C 1
ATOM 6716 O O . ALA B 1 427 ? 12.703 -32.25 -54.5 1 91 427 ALA B O 1
ATOM 6717 N N . PRO B 1 428 ? 13.789 -30.266 -54.719 1 85.19 428 PRO B N 1
ATOM 6718 C CA . PRO B 1 428 ? 12.641 -29.5 -54.219 1 85.19 428 PRO B CA 1
ATOM 6719 C C . PRO B 1 428 ? 11.367 -29.766 -55.031 1 85.19 428 PRO B C 1
ATOM 6721 O O . PRO B 1 428 ? 10.266 -29.562 -54.531 1 85.19 428 PRO B O 1
ATOM 6724 N N . GLU B 1 429 ? 11.492 -30.234 -56.281 1 87.25 429 GLU B N 1
ATOM 6725 C CA . GLU B 1 429 ? 10.344 -30.469 -57.156 1 87.25 429 GLU B CA 1
ATOM 6726 C C . GLU B 1 429 ? 9.703 -31.812 -56.875 1 87.25 429 GLU B C 1
ATOM 6728 O O . GLU B 1 429 ? 8.625 -32.125 -57.406 1 87.25 429 GLU B O 1
ATOM 6733 N N . ARG B 1 430 ? 10.359 -32.562 -56 1 90.38 430 ARG B N 1
ATOM 6734 C CA . ARG B 1 430 ? 9.859 -33.875 -55.719 1 90.38 430 ARG B CA 1
ATOM 6735 C C . ARG B 1 430 ? 9.203 -33.938 -54.344 1 90.38 430 ARG B C 1
ATOM 6737 O O . ARG B 1 430 ? 9.117 -32.938 -53.625 1 90.38 430 ARG B O 1
ATOM 6744 N N . VAL B 1 431 ? 8.578 -35.094 -54.156 1 94.56 431 VAL B N 1
ATOM 6745 C CA . VAL B 1 431 ? 8.031 -35.375 -52.812 1 94.56 431 VAL B CA 1
ATOM 6746 C C . VAL B 1 431 ? 9.148 -35.844 -51.875 1 94.56 431 VAL B C 1
ATOM 6748 O O . VAL B 1 431 ? 9.922 -36.75 -52.219 1 94.56 431 VAL B O 1
ATOM 6751 N N . ASN B 1 432 ? 9.289 -35.094 -50.844 1 95.31 432 ASN B N 1
ATOM 6752 C CA . ASN B 1 432 ? 10.352 -35.375 -49.875 1 95.31 432 ASN B CA 1
ATOM 6753 C C . ASN B 1 432 ? 9.797 -35.594 -48.469 1 95.31 432 ASN B C 1
ATOM 6755 O O . ASN B 1 432 ? 8.602 -35.375 -48.219 1 95.31 432 ASN B O 1
ATOM 6759 N N . ILE B 1 433 ? 10.617 -36.094 -47.562 1 95.19 433 ILE B N 1
ATOM 6760 C CA . ILE B 1 433 ? 10.242 -36.281 -46.188 1 95.19 433 ILE B CA 1
ATOM 6761 C C . ILE B 1 433 ? 10.438 -35 -45.406 1 95.19 433 ILE B C 1
ATOM 6763 O O . ILE B 1 433 ? 11.562 -34.5 -45.281 1 95.19 433 ILE B O 1
ATOM 6767 N N . VAL B 1 434 ? 9.352 -34.5 -44.938 1 94.75 434 VAL B N 1
ATOM 6768 C CA . VAL B 1 434 ? 9.414 -33.281 -44.125 1 94.75 434 VAL B CA 1
ATOM 6769 C C . VAL B 1 434 ? 9.188 -33.625 -42.656 1 94.75 434 VAL B C 1
ATOM 6771 O O . VAL B 1 434 ? 8.18 -34.219 -42.312 1 94.75 434 VAL B O 1
ATOM 6774 N N . VAL B 1 435 ? 10.195 -33.188 -41.812 1 94.81 435 VAL B N 1
ATOM 6775 C CA . VAL B 1 435 ? 10.109 -33.438 -40.375 1 94.81 435 VAL B CA 1
ATOM 6776 C C . VAL B 1 435 ? 9.531 -32.188 -39.688 1 94.81 435 VAL B C 1
ATOM 6778 O O . VAL B 1 435 ? 10.039 -31.078 -39.875 1 94.81 435 VAL B O 1
ATOM 6781 N N . HIS B 1 436 ? 8.414 -32.406 -39 1 93.94 436 HIS B N 1
ATOM 6782 C CA . HIS B 1 436 ? 7.777 -31.312 -38.25 1 93.94 436 HIS B CA 1
ATOM 6783 C C . HIS B 1 436 ? 7.965 -31.5 -36.75 1 93.94 436 HIS B C 1
ATOM 6785 O O . HIS B 1 436 ? 7.812 -32.594 -36.219 1 93.94 436 HIS B O 1
ATOM 6791 N N . TRP B 1 437 ? 8.344 -30.453 -36.156 1 93.38 437 TRP B N 1
ATOM 6792 C CA . TRP B 1 437 ? 8.5 -30.438 -34.719 1 93.38 437 TRP B CA 1
ATOM 6793 C C . TRP B 1 437 ? 7.469 -29.516 -34.062 1 93.38 437 TRP B C 1
ATOM 6795 O O . TRP B 1 437 ? 7.34 -28.344 -34.469 1 93.38 437 TRP B O 1
ATOM 6805 N N . THR B 1 438 ? 6.691 -30.078 -33.219 1 89 438 THR B N 1
ATOM 6806 C CA . THR B 1 438 ? 5.746 -29.297 -32.438 1 89 438 THR B CA 1
ATOM 6807 C C . THR B 1 438 ? 6.133 -29.297 -30.953 1 89 438 THR B C 1
ATOM 6809 O O . THR B 1 438 ? 5.891 -30.281 -30.234 1 89 438 THR B O 1
ATOM 6812 N N . PRO B 1 439 ? 6.602 -28.266 -30.531 1 82.06 439 PRO B N 1
ATOM 6813 C CA . PRO B 1 439 ? 7.059 -28.219 -29.141 1 82.06 439 PRO B CA 1
ATOM 6814 C C . PRO B 1 439 ? 5.906 -28.172 -28.141 1 82.06 439 PRO B C 1
ATOM 6816 O O . PRO B 1 439 ? 4.812 -27.719 -28.484 1 82.06 439 PRO B O 1
#

Organism: Methylococcus capsulatus (strain ATCC 33009 / NCIMB 11132 / Bath) (NCBI:txid243233)

Nearest PDB structures (foldseek):
  1ni5-assembly1_A-2  TM=8.849E-01  e=5.425E-40  Escherichia coli
  3a2k-assembly2_B  TM=6.302E-01  e=1.787E-25  Geobacillus kaustophilus
  2e89-assembly2_C  TM=8.314E-01  e=4.395E-20  Aquifex aeolicus
  6scy-assembly1_B  TM=8.159E-01  e=1.979E-10  Methanococcus maripaludis S2
  6scy-assembly1_A  TM=8.053E-01  e=2.641E-10  Methanococcus maripaludis S2

InterPro domains:
  IPR011063 tRNA(Ile)-lysidine/2-thiocytidine synthase, N-terminal [PF01171] (19-195)
  IPR012094 tRNA(Ile)-lysidine synthase [MF_01161] (1-305)
  IPR012094 tRNA(Ile)-lysidine synthase [PTHR43033] (16-414)
  IPR012795 tRNA(Ile)-lysidine synthase, N-terminal [TIGR02432] (18-199)
  IPR012795 tRNA(Ile)-lysidine synthase, N-terminal [cd01992] (20-199)
  IPR012796 Lysidine-tRNA(Ile) synthetase, C-terminal [PF11734] (363-437)
  IPR012796 Lysidine-tRNA(Ile) synthetase, C-terminal [SM00977] (363-437)
  IPR012796 Lysidine-tRNA(Ile) synthetase, C-terminal [TIGR02433] (363-407)
  IPR014729 Rossmann-like alpha/beta/alpha sandwich fold [G3DSA:3.40.50.620] (9-229)
  IPR015262 tRNA(Ile)-lysidine synthase, substrate-binding domain [PF09179] (251-313)